Protein AF-0000000083877994 (afdb_homodimer)

Radius of gyration: 28.66 Å; Cα contacts (8 Å, |Δi|>4): 1505; chains: 2; bounding box: 76×91×56 Å

Nearest PDB structures (foldseek):
  4gdy-assembly1_A  TM=9.769E-01  e=1.466E-48  Homo sapiens
  6t8q-assembly1_A  TM=9.510E-01  e=2.507E-48  Homo sapiens
  6d0a-assembly1_A  TM=9.538E-01  e=9.309E-48  Homo sapiens
  2xh1-assembly1_B  TM=9.494E-01  e=3.256E-47  Homo sapiens
  4gdy-assembly1_B  TM=9.515E-01  e=3.456E-47  Homo sapiens

Secondary structure (DSSP, 8-state):
--GGGG--HHHHH----HHHHHHHHHHHS-TT----TT-PPPGGGSSEEEEEEEETTS-EEEE-HHHHHHHTS---TT--HHHHHHHHHHHHHHH--GGGGS-GGGT-EEEEEESSHHHHHHHHHHHH--TT-EEEEEES--HHHHHHHGGGT-EEEEEEEETTEE-HHHHHHHHTTS-GGGTTSTT-----EEEE--SS-TTT-----HHHHHHHHHHHHHTT-EEEEE-TTGGG--SSSPPPPTGGG-SSS-EEEEEESTTTT-SSS--EEEEEEHHHHHHHHHHHHHHTSSS-HHHHHHHHHHHHHHHHHHHHHHH-------S-------HHHHHHHHHHHHHSSS----SS--------S-SS--SGGGSSSS-EEEEEE-TTS-EEEEEE---GGGGG---/--GGGG--HHHHH----HHHHHHHHHHHS-TT----TT-PPPGGGSSEEEEEEEETTS-EEEE-HHHHHHHTS---TT--HHHHHHHHHHHHHHH--GGGGS-GGGT-EEEEEESSHHHHHHHHHHHH--TT-EEEEEES--HHHHHHHGGGT-EEEEEEEETTEE-HHHHHHHHTTS-GGGTTSTT-----EEEE--SS-TTT-----HHHHHHHHHHHHHTT-EEEEE-TTGGG--SSSPPPPTGGG-SSS-EEEEEESTTTT-SSS--EEEEEEHHHHHHHHHHHHHHTSSS-HHHHHHHHHHHHHHHHHHHHHHH-------S-------HHHHHHHHHHHHHSSS----SS--------S--S--SGGGSSSS-EEEEEE-TTS-EEEEEE---SGGGG---

Structure (mmCIF, N/CA/C/O backbone):
data_AF-0000000083877994-model_v1
#
loop_
_entity.id
_entity.type
_entity.pdbx_description
1 polymer 'Aminotransferase class I/classII large domain-containing protein'
#
loop_
_atom_site.group_PDB
_atom_site.id
_atom_site.type_symbol
_atom_site.label_atom_id
_atom_site.label_alt_id
_atom_site.label_comp_id
_atom_site.label_asym_id
_atom_site.label_entity_id
_atom_site.label_seq_id
_atom_site.pdbx_PDB_ins_code
_atom_site.Cartn_x
_atom_site.Cartn_y
_atom_site.Cartn_z
_atom_site.occupancy
_atom_site.B_iso_or_equiv
_atom_site.auth_seq_id
_atom_site.auth_comp_id
_atom_site.auth_asym_id
_atom_site.auth_atom_id
_atom_site.pdbx_PDB_model_num
ATOM 1 N N . MET A 1 1 ? -13.938 -14.258 -21.312 1 94.31 1 MET A N 1
ATOM 2 C CA . MET A 1 1 ? -14.492 -14.109 -19.969 1 94.31 1 MET A CA 1
ATOM 3 C C . MET A 1 1 ? -15.07 -12.711 -19.766 1 94.31 1 MET A C 1
ATOM 5 O O . MET A 1 1 ? -14.57 -11.742 -20.344 1 94.31 1 MET A O 1
ATOM 9 N N . ASN A 1 2 ? -16.172 -12.625 -19.047 1 95.5 2 ASN A N 1
ATOM 10 C CA . ASN A 1 2 ? -16.734 -11.336 -18.641 1 95.5 2 ASN A CA 1
ATOM 11 C C . ASN A 1 2 ? -16.156 -10.875 -17.297 1 95.5 2 ASN A C 1
ATOM 13 O O . ASN A 1 2 ? -16.719 -11.18 -16.25 1 95.5 2 ASN A O 1
ATOM 17 N N . TYR A 1 3 ? -15.141 -10.102 -17.391 1 97.38 3 TYR A N 1
ATOM 18 C CA . TYR A 1 3 ? -14.398 -9.734 -16.203 1 97.38 3 TYR A CA 1
ATOM 19 C C . TYR A 1 3 ? -15.211 -8.781 -15.328 1 97.38 3 TYR A C 1
ATOM 21 O O . TYR A 1 3 ? -14.992 -8.703 -14.117 1 97.38 3 TYR A O 1
ATOM 29 N N . ALA A 1 4 ? -16.109 -8.008 -15.867 1 94.69 4 ALA A N 1
ATOM 30 C CA . ALA A 1 4 ? -16.906 -7.016 -15.141 1 94.69 4 ALA A CA 1
ATOM 31 C C . ALA A 1 4 ? -17.719 -7.672 -14.039 1 94.69 4 ALA A C 1
ATOM 33 O O . ALA A 1 4 ? -17.984 -7.059 -13 1 94.69 4 ALA A O 1
ATOM 34 N N . ARG A 1 5 ? -18.062 -8.891 -14.203 1 95 5 ARG A N 1
ATOM 35 C CA . ARG A 1 5 ? -18.922 -9.57 -13.242 1 95 5 ARG A CA 1
ATOM 36 C C . ARG A 1 5 ? -18.203 -9.812 -11.922 1 95 5 ARG A C 1
ATOM 38 O O . ARG A 1 5 ? -18.828 -10.109 -10.906 1 95 5 ARG A O 1
ATOM 45 N N . PHE A 1 6 ? -16.875 -9.773 -12.016 1 97.19 6 PHE A N 1
ATOM 46 C CA . PHE A 1 6 ? -16.094 -10.109 -10.836 1 97.19 6 PHE A CA 1
ATOM 47 C C . PHE A 1 6 ? -15.82 -8.859 -10 1 97.19 6 PHE A C 1
ATOM 49 O O . PHE A 1 6 ? -15.391 -8.961 -8.852 1 97.19 6 PHE A O 1
ATOM 56 N N . MET A 1 7 ? -16.109 -7.668 -10.461 1 97.38 7 MET A N 1
ATOM 57 C CA . MET A 1 7 ? -15.68 -6.418 -9.836 1 97.38 7 MET A CA 1
ATOM 58 C C . MET A 1 7 ? -16.625 -6.02 -8.711 1 97.38 7 MET A C 1
ATOM 60 O O . MET A 1 7 ? -17.844 -6.121 -8.852 1 97.38 7 MET A O 1
ATOM 64 N N . THR A 1 8 ? -16.047 -5.641 -7.559 1 97.5 8 THR A N 1
ATOM 65 C CA . THR A 1 8 ? -16.844 -4.969 -6.539 1 97.5 8 THR A CA 1
ATOM 66 C C . THR A 1 8 ? -17.281 -3.584 -7.012 1 97.5 8 THR A C 1
ATOM 68 O O . THR A 1 8 ? -16.719 -3.045 -7.965 1 97.5 8 THR A O 1
ATOM 71 N N . ALA A 1 9 ? -18.25 -3.027 -6.316 1 95.75 9 ALA A N 1
ATOM 72 C CA . ALA A 1 9 ? -18.719 -1.685 -6.645 1 95.75 9 ALA A CA 1
ATOM 73 C C . ALA A 1 9 ? -17.594 -0.658 -6.48 1 95.75 9 ALA A C 1
ATOM 75 O O . ALA A 1 9 ? -17.469 0.255 -7.297 1 95.75 9 ALA A O 1
ATOM 76 N N . VAL A 1 10 ? -16.828 -0.803 -5.438 1 96.56 10 VAL A N 1
ATOM 77 C CA . VAL A 1 10 ? -15.711 0.107 -5.172 1 96.56 10 VAL A CA 1
ATOM 78 C C . VAL A 1 10 ? -14.711 0.057 -6.328 1 96.56 10 VAL A C 1
ATOM 80 O O . VAL A 1 10 ? -14.312 1.097 -6.852 1 96.56 10 VAL A O 1
ATOM 83 N N . SER A 1 11 ? -14.328 -1.118 -6.711 1 97.81 11 SER A N 1
ATOM 84 C CA . SER A 1 11 ? -13.359 -1.281 -7.785 1 97.81 11 SER A CA 1
ATOM 85 C C . SER A 1 11 ? -13.898 -0.737 -9.109 1 97.81 11 SER A C 1
ATOM 87 O O . SER A 1 11 ? -13.18 -0.054 -9.844 1 97.81 11 SER A O 1
ATOM 89 N N . ALA A 1 12 ? -15.148 -1.023 -9.391 1 96.94 12 ALA A N 1
ATOM 90 C CA . ALA A 1 12 ? -15.766 -0.568 -10.633 1 96.94 12 ALA A CA 1
ATOM 91 C C . ALA A 1 12 ? -15.836 0.956 -10.68 1 96.94 12 ALA A C 1
ATOM 93 O O . ALA A 1 12 ? -15.82 1.548 -11.766 1 96.94 12 ALA A O 1
ATOM 94 N N . ALA A 1 13 ? -15.828 1.59 -9.555 1 96.38 13 ALA A N 1
ATOM 95 C CA . ALA A 1 13 ? -15.992 3.039 -9.477 1 96.38 13 ALA A CA 1
ATOM 96 C C . ALA A 1 13 ? -14.641 3.748 -9.539 1 96.38 13 ALA A C 1
ATOM 98 O O . ALA A 1 13 ? -14.586 4.973 -9.672 1 96.38 13 ALA A O 1
ATOM 99 N N . ARG A 1 14 ? -13.547 3.01 -9.453 1 96.06 14 ARG A N 1
ATOM 100 C CA . ARG A 1 14 ? -12.234 3.646 -9.461 1 96.06 14 ARG A CA 1
ATOM 101 C C . ARG A 1 14 ? -11.891 4.176 -10.844 1 96.06 14 ARG A C 1
ATOM 103 O O . ARG A 1 14 ? -12.148 3.508 -11.852 1 96.06 14 ARG A O 1
ATOM 110 N N . LYS A 1 15 ? -11.414 5.402 -10.828 1 91.38 15 LYS A N 1
ATOM 111 C CA . LYS A 1 15 ? -10.953 6.074 -12.039 1 91.38 15 LYS A CA 1
ATOM 112 C C . LYS A 1 15 ? -9.523 6.586 -11.875 1 91.38 15 LYS A C 1
ATOM 114 O O . LYS A 1 15 ? -9.07 6.836 -10.75 1 91.38 15 LYS A O 1
ATOM 119 N N . PRO A 1 16 ? -8.875 6.676 -12.969 1 87.88 16 PRO A N 1
ATOM 120 C CA . PRO A 1 16 ? -7.523 7.234 -12.859 1 87.88 16 PRO A CA 1
ATOM 121 C C . PRO A 1 16 ? -7.52 8.664 -12.32 1 87.88 16 PRO A C 1
ATOM 123 O O . PRO A 1 16 ? -8.406 9.453 -12.656 1 87.88 16 PRO A O 1
ATOM 126 N N . SER A 1 17 ? -6.57 8.852 -11.414 1 84.75 17 SER A N 1
ATOM 127 C CA . SER A 1 17 ? -6.34 10.227 -10.984 1 84.75 17 SER A CA 1
ATOM 128 C C . SER A 1 17 ? -5.742 11.062 -12.102 1 84.75 17 SER A C 1
ATOM 130 O O . SER A 1 17 ? -4.898 10.586 -12.867 1 84.75 17 SER A O 1
ATOM 132 N N . ALA A 1 18 ? -6.191 12.273 -12.234 1 72.69 18 ALA A N 1
ATOM 133 C CA . ALA A 1 18 ? -5.711 13.156 -13.289 1 72.69 18 ALA A CA 1
ATOM 134 C C . ALA A 1 18 ? -4.195 13.336 -13.211 1 72.69 18 ALA A C 1
ATOM 136 O O . ALA A 1 18 ? -3.506 13.312 -14.234 1 72.69 18 ALA A O 1
ATOM 137 N N . ILE A 1 19 ? -3.729 13.484 -12.023 1 74.62 19 ILE A N 1
ATOM 138 C CA . ILE A 1 19 ? -2.301 13.711 -11.828 1 74.62 19 ILE A CA 1
ATOM 139 C C . ILE A 1 19 ? -1.521 12.461 -12.227 1 74.62 19 ILE A C 1
ATOM 141 O O . ILE A 1 19 ? -0.426 12.555 -12.781 1 74.62 19 ILE A O 1
ATOM 145 N N . ARG A 1 20 ? -2.109 11.305 -12.023 1 80.69 20 ARG A N 1
ATOM 146 C CA . ARG A 1 20 ? -1.416 10.055 -12.328 1 80.69 20 ARG A CA 1
ATOM 147 C C . ARG A 1 20 ? -1.388 9.805 -13.836 1 80.69 20 ARG A C 1
ATOM 149 O O . ARG A 1 20 ? -0.424 9.242 -14.359 1 80.69 20 ARG A O 1
ATOM 156 N N . ILE A 1 21 ? -2.41 10.273 -14.469 1 72.06 21 ILE A N 1
ATOM 157 C CA . ILE A 1 21 ? -2.424 10.188 -15.922 1 72.06 21 ILE A CA 1
ATOM 158 C C . ILE A 1 21 ? -1.289 11.031 -16.5 1 72.06 21 ILE A C 1
ATOM 160 O O . ILE A 1 21 ? -0.572 10.586 -17.406 1 72.06 21 ILE A O 1
ATOM 164 N N . LEU A 1 22 ? -1.07 12.125 -15.875 1 69.31 22 LEU A N 1
ATOM 165 C CA . LEU A 1 22 ? -0.017 13.023 -16.328 1 69.31 22 LEU A CA 1
ATOM 166 C C . LEU A 1 22 ? 1.361 12.438 -16.047 1 69.31 22 LEU A C 1
ATOM 168 O O . LEU A 1 22 ? 2.266 12.539 -16.875 1 69.31 22 LEU A O 1
ATOM 172 N N . THR A 1 23 ? 1.485 11.828 -14.93 1 73.12 23 THR A N 1
ATOM 173 C CA . THR A 1 23 ? 2.748 11.203 -14.555 1 73.12 23 THR A CA 1
ATOM 174 C C . THR A 1 23 ? 3.111 10.094 -15.539 1 73.12 23 THR A C 1
ATOM 176 O O . THR A 1 23 ? 4.266 9.992 -15.969 1 73.12 23 THR A O 1
ATOM 179 N N . GLU A 1 24 ? 2.174 9.305 -15.883 1 72.94 24 GLU A N 1
ATOM 180 C CA . GLU A 1 24 ? 2.41 8.211 -16.812 1 72.94 24 GLU A CA 1
ATOM 181 C C . GLU A 1 24 ? 2.814 8.727 -18.188 1 72.94 24 GLU A C 1
ATOM 183 O O . GLU A 1 24 ? 3.707 8.172 -18.828 1 72.94 24 GLU A O 1
ATOM 188 N N . LEU A 1 25 ? 2.148 9.797 -18.609 1 67.25 25 LEU A N 1
ATOM 189 C CA . LEU A 1 25 ? 2.459 10.398 -19.906 1 67.25 25 LEU A CA 1
ATOM 190 C C . LEU A 1 25 ? 3.871 10.977 -19.906 1 67.25 25 LEU A C 1
ATOM 192 O O . LEU A 1 25 ? 4.59 10.859 -20.906 1 67.25 25 LEU A O 1
ATOM 196 N N . GLN A 1 26 ? 4.285 11.5 -18.781 1 67.19 26 GLN A N 1
ATOM 197 C CA . GLN A 1 26 ? 5.617 12.07 -18.641 1 67.19 26 GLN A CA 1
ATOM 198 C C . GLN A 1 26 ? 6.695 10.992 -18.734 1 67.19 26 GLN A C 1
ATOM 200 O O . GLN A 1 26 ? 7.758 11.219 -19.312 1 67.19 26 GLN A O 1
ATOM 205 N N . GLN A 1 27 ? 6.398 9.898 -18.172 1 67.69 27 GLN A N 1
ATOM 206 C CA . GLN A 1 27 ? 7.363 8.805 -18.156 1 67.69 27 GLN A CA 1
ATOM 207 C C . GLN A 1 27 ? 7.578 8.242 -19.547 1 67.69 27 GLN A C 1
ATOM 209 O O . GLN A 1 27 ? 8.641 7.695 -19.859 1 67.69 27 GLN A O 1
ATOM 214 N N . ARG A 1 28 ? 6.547 8.445 -20.344 1 64.12 28 ARG A N 1
ATOM 215 C CA . ARG A 1 28 ? 6.633 7.902 -21.703 1 64.12 28 ARG A CA 1
ATOM 216 C C . ARG A 1 28 ? 7.172 8.945 -22.672 1 64.12 28 ARG A C 1
ATOM 218 O O . ARG A 1 28 ? 7.48 8.633 -23.828 1 64.12 28 ARG A O 1
ATOM 225 N N . SER A 1 29 ? 7.211 10.094 -22.125 1 57.41 29 SER A N 1
ATOM 226 C CA . SER A 1 29 ? 7.598 11.203 -22.984 1 57.41 29 SER A CA 1
ATOM 227 C C . SER A 1 29 ? 9.102 11.453 -22.938 1 57.41 29 SER A C 1
ATOM 229 O O . SER A 1 29 ? 9.766 11.062 -21.969 1 57.41 29 SER A O 1
ATOM 231 N N . PRO A 1 30 ? 9.594 11.969 -24.016 1 54.62 30 PRO A N 1
ATOM 232 C CA . PRO A 1 30 ? 11.031 12.273 -24.016 1 54.62 30 PRO A CA 1
ATOM 233 C C . PRO A 1 30 ? 11.438 13.172 -22.844 1 54.62 30 PRO A C 1
ATOM 235 O O . PRO A 1 30 ? 10.617 13.945 -22.344 1 54.62 30 PRO A O 1
ATOM 238 N N . PRO A 1 31 ? 12.547 12.844 -22.188 1 52.91 31 PRO A N 1
ATOM 239 C CA . PRO A 1 31 ? 13.055 13.562 -21.016 1 52.91 31 PRO A CA 1
ATOM 240 C C . PRO A 1 31 ? 12.922 15.078 -21.156 1 52.91 31 PRO A C 1
ATOM 242 O O . PRO A 1 31 ? 13 15.797 -20.156 1 52.91 31 PRO A O 1
ATOM 245 N N . SER A 1 32 ? 12.695 15.461 -22.312 1 44.28 32 SER A N 1
ATOM 246 C CA . SER A 1 32 ? 12.664 16.906 -22.516 1 44.28 32 SER A CA 1
ATOM 247 C C . SER A 1 32 ? 11.367 17.5 -21.984 1 44.28 32 SER A C 1
ATOM 249 O O . SER A 1 32 ? 11.273 18.719 -21.797 1 44.28 32 SER A O 1
ATOM 251 N N . LEU A 1 33 ? 10.477 16.656 -21.688 1 46.28 33 LEU A N 1
ATOM 252 C CA . LEU A 1 33 ? 9.18 17.141 -21.219 1 46.28 33 LEU A CA 1
ATOM 253 C C . LEU A 1 33 ? 9.203 17.359 -19.719 1 46.28 33 LEU A C 1
ATOM 255 O O . LEU A 1 33 ? 9.492 16.438 -18.953 1 46.28 33 LEU A O 1
ATOM 259 N N . ILE A 1 34 ? 9.445 18.656 -19.219 1 41.31 34 ILE A N 1
ATOM 260 C CA . ILE A 1 34 ? 9.336 18.953 -17.797 1 41.31 34 ILE A CA 1
ATOM 261 C C . ILE A 1 34 ? 7.867 18.953 -17.375 1 41.31 34 ILE A C 1
ATOM 263 O O . ILE A 1 34 ? 7.047 19.672 -17.953 1 41.31 34 ILE A O 1
ATOM 267 N N . SER A 1 35 ? 7.387 17.844 -16.953 1 43.81 35 SER A N 1
ATOM 268 C CA . SER A 1 35 ? 5.988 17.797 -16.531 1 43.81 35 SER A CA 1
ATOM 269 C C . SER A 1 35 ? 5.77 18.562 -15.234 1 43.81 35 SER A C 1
ATOM 271 O O . SER A 1 35 ? 6.48 18.344 -14.25 1 43.81 35 SER A O 1
ATOM 273 N N . LEU A 1 36 ? 5.293 19.859 -15.273 1 41.28 36 LEU A N 1
ATOM 274 C CA . LEU A 1 36 ? 4.848 20.594 -14.086 1 41.28 36 LEU A CA 1
ATOM 275 C C . LEU A 1 36 ? 3.58 19.969 -13.508 1 41.28 36 LEU A C 1
ATOM 277 O O . LEU A 1 36 ? 3.115 20.375 -12.438 1 41.28 36 LEU A O 1
ATOM 281 N N . ALA A 1 37 ? 3.01 19.141 -14.352 1 44.16 37 ALA A N 1
ATOM 282 C CA . ALA A 1 37 ? 1.642 18.734 -1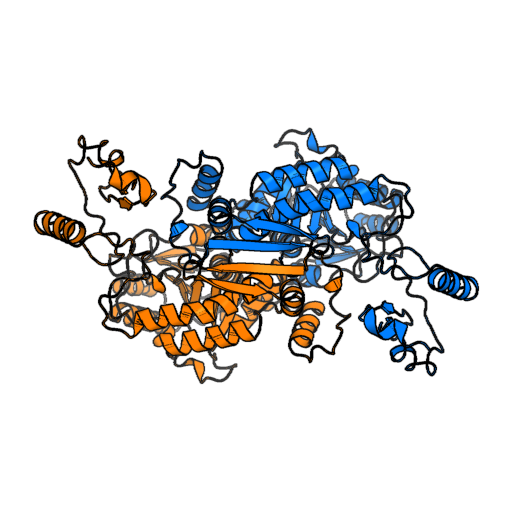4.039 1 44.16 37 ALA A CA 1
ATOM 283 C C . ALA A 1 37 ? 1.579 18.016 -12.688 1 44.16 37 ALA A C 1
ATOM 285 O O . ALA A 1 37 ? 0.617 18.188 -11.938 1 44.16 37 ALA A O 1
ATOM 286 N N . GLY A 1 38 ? 2.424 17.203 -12.367 1 52 38 GLY A N 1
ATOM 287 C CA . GLY A 1 38 ? 2.055 16.234 -11.352 1 52 38 GLY A CA 1
ATOM 288 C C . GLY A 1 38 ? 2.572 16.578 -9.969 1 52 38 GLY A C 1
ATOM 289 O O . GLY A 1 38 ? 2.51 15.766 -9.047 1 52 38 GLY A O 1
ATOM 290 N N . GLY A 1 39 ? 2.818 17.953 -9.656 1 59.5 39 GLY A N 1
ATOM 291 C CA . GLY A 1 39 ? 3.359 18.203 -8.328 1 59.5 39 GLY A CA 1
ATOM 292 C C . GLY A 1 39 ? 4.668 17.484 -8.07 1 59.5 39 GLY A C 1
ATOM 293 O O . GLY A 1 39 ? 5.062 17.297 -6.918 1 59.5 39 GLY A O 1
ATOM 294 N N . ALA A 1 40 ? 5.184 17.078 -9.156 1 67.5 40 ALA A N 1
ATOM 295 C CA . ALA A 1 40 ? 6.445 16.359 -8.977 1 67.5 40 ALA A CA 1
ATOM 296 C C . ALA A 1 40 ? 7.582 17.312 -8.641 1 67.5 40 ALA A C 1
ATOM 298 O O . ALA A 1 40 ? 7.809 18.297 -9.359 1 67.5 40 ALA A O 1
ATOM 299 N N . PRO A 1 41 ? 8.242 17.062 -7.551 1 69.5 41 PRO A N 1
ATOM 300 C CA . PRO A 1 41 ? 9.375 17.938 -7.215 1 69.5 41 PRO A CA 1
ATOM 301 C C . PRO A 1 41 ? 10.523 17.812 -8.219 1 69.5 41 PRO A C 1
ATOM 303 O O . PRO A 1 41 ? 10.625 16.812 -8.93 1 69.5 41 PRO A O 1
ATOM 306 N N . ASN A 1 42 ? 11.195 18.875 -8.289 1 65.25 42 ASN A N 1
ATOM 307 C CA . ASN A 1 42 ? 12.43 18.844 -9.078 1 65.25 42 ASN A CA 1
ATOM 308 C C . ASN A 1 42 ? 13.453 17.891 -8.469 1 65.25 42 ASN A C 1
ATOM 310 O O . ASN A 1 42 ? 13.914 18.109 -7.344 1 65.25 42 ASN A O 1
ATOM 314 N N . PRO A 1 43 ? 13.859 16.938 -9.203 1 71.19 43 PRO A N 1
ATOM 315 C CA . PRO A 1 43 ? 14.773 15.945 -8.625 1 71.19 43 PRO A CA 1
ATOM 316 C C . PRO A 1 43 ? 16.109 16.547 -8.211 1 71.19 43 PRO A C 1
ATOM 318 O O . PRO A 1 43 ? 16.844 15.961 -7.406 1 71.19 43 PRO A O 1
ATOM 321 N N . ASP A 1 44 ? 16.438 17.656 -8.789 1 65.94 44 ASP A N 1
ATOM 322 C CA . ASP A 1 44 ? 17.703 18.297 -8.445 1 65.94 44 ASP A CA 1
ATOM 323 C C . ASP A 1 44 ? 17.688 18.797 -7.004 1 65.94 44 ASP A C 1
ATOM 325 O O . ASP A 1 44 ? 18.734 19.078 -6.426 1 65.94 44 ASP A O 1
ATOM 329 N N . THR A 1 45 ? 16.484 18.922 -6.5 1 66 45 THR A N 1
ATOM 330 C CA . THR A 1 45 ? 16.359 19.422 -5.137 1 66 45 THR A CA 1
ATOM 331 C C . THR A 1 45 ? 16.531 18.281 -4.125 1 66 45 THR A C 1
ATOM 333 O O . THR A 1 45 ? 16.688 18.531 -2.928 1 66 45 THR A O 1
ATOM 336 N N . PHE A 1 46 ? 16.578 17.125 -4.645 1 74.81 46 PHE A N 1
ATOM 337 C CA . PHE A 1 46 ? 16.781 16 -3.736 1 74.81 46 PHE A CA 1
ATOM 338 C C . PHE A 1 46 ? 18.234 15.945 -3.254 1 74.81 46 PHE A C 1
ATOM 340 O O . PHE A 1 46 ? 19.156 16.234 -4.012 1 74.81 46 PHE A O 1
ATOM 347 N N . PRO A 1 47 ? 18.5 15.508 -2.1 1 71.06 47 PRO A N 1
ATOM 348 C CA . PRO A 1 47 ? 19.844 15.602 -1.502 1 71.06 47 PRO A CA 1
ATOM 349 C C . PRO A 1 47 ? 20.766 14.484 -1.958 1 71.06 47 PRO A C 1
ATOM 351 O O . PRO A 1 47 ? 21.953 14.5 -1.645 1 71.06 47 PRO A O 1
ATOM 354 N N . PHE A 1 48 ? 20.328 13.602 -2.768 1 79.94 48 PHE A N 1
ATOM 355 C CA . PHE A 1 48 ? 21.125 12.43 -3.123 1 79.94 48 PHE A CA 1
ATOM 356 C C . PHE A 1 48 ? 21.797 12.625 -4.477 1 79.94 48 PHE A C 1
ATOM 358 O O . PHE A 1 48 ? 21.172 13.141 -5.414 1 79.94 48 PHE A O 1
ATOM 365 N N . GLU A 1 49 ? 23.047 12.203 -4.484 1 80.44 49 GLU A N 1
ATOM 366 C CA . GLU A 1 49 ? 23.828 12.398 -5.699 1 80.44 49 GLU A CA 1
ATOM 367 C C . GLU A 1 49 ? 24 11.086 -6.461 1 80.44 49 GLU A C 1
ATOM 369 O O . GLU A 1 49 ? 23.766 11.031 -7.672 1 80.44 49 GLU A O 1
ATOM 374 N N . SER A 1 50 ? 24.469 10.156 -5.789 1 84.12 50 SER A N 1
ATOM 375 C CA . SER A 1 50 ? 24.734 8.859 -6.402 1 84.12 50 SER A CA 1
ATOM 376 C C . SER A 1 50 ? 24.641 7.734 -5.379 1 84.12 50 SER A C 1
ATOM 378 O O . SER A 1 50 ? 24.562 7.988 -4.176 1 84.12 50 SER A O 1
ATOM 380 N N . ALA A 1 51 ? 24.562 6.562 -5.957 1 87.31 51 ALA A N 1
ATOM 381 C CA . ALA A 1 51 ? 24.562 5.387 -5.094 1 87.31 51 ALA A CA 1
ATOM 382 C C . ALA A 1 51 ? 25.297 4.223 -5.746 1 87.31 51 ALA A C 1
ATOM 384 O O . ALA A 1 51 ? 25.406 4.156 -6.973 1 87.31 51 ALA A O 1
ATOM 385 N N . SER A 1 52 ? 25.859 3.469 -4.91 1 86.06 52 SER A N 1
ATOM 386 C CA . SER A 1 52 ? 26.484 2.229 -5.352 1 86.06 52 SER A CA 1
ATOM 387 C C . SER A 1 52 ? 26.047 1.05 -4.488 1 86.06 52 SER A C 1
ATOM 389 O O . SER A 1 52 ? 25.938 1.176 -3.266 1 86.06 52 SER A O 1
ATOM 391 N N . ILE A 1 53 ? 25.719 0.002 -5.152 1 85.81 53 ILE A N 1
ATOM 392 C CA . ILE A 1 53 ? 25.344 -1.229 -4.469 1 85.81 53 ILE A CA 1
ATOM 393 C C . ILE A 1 53 ? 26.281 -2.359 -4.883 1 85.81 53 ILE A C 1
ATOM 395 O O . ILE A 1 53 ? 26.391 -2.684 -6.07 1 85.81 53 ILE A O 1
ATOM 399 N N . LYS A 1 54 ? 26.922 -2.908 -3.91 1 84.31 54 LYS A N 1
ATOM 400 C CA . LYS A 1 54 ? 27.812 -4.027 -4.16 1 84.31 54 LYS A CA 1
ATOM 401 C C . LYS A 1 54 ? 27.094 -5.363 -4.02 1 84.31 54 LYS A C 1
ATOM 403 O O . LYS A 1 54 ? 26.406 -5.602 -3.02 1 84.31 54 LYS A O 1
ATOM 408 N N . ILE A 1 55 ? 27.234 -6.105 -5.051 1 78 55 ILE A N 1
ATOM 409 C CA . ILE A 1 55 ? 26.656 -7.445 -5.047 1 78 55 ILE A CA 1
ATOM 410 C C . ILE A 1 55 ? 27.703 -8.461 -4.602 1 78 55 ILE A C 1
ATOM 412 O O . ILE A 1 55 ? 28.906 -8.266 -4.816 1 78 55 ILE A O 1
ATOM 416 N N . LYS A 1 56 ? 27.281 -9.492 -3.984 1 72.44 56 LYS A N 1
ATOM 417 C CA . LYS A 1 56 ? 28.188 -10.484 -3.395 1 72.44 56 LYS A CA 1
ATOM 418 C C . LYS A 1 56 ? 29.047 -11.148 -4.465 1 72.44 56 LYS A C 1
ATOM 420 O O . LYS A 1 56 ? 30.156 -11.586 -4.184 1 72.44 56 LYS A O 1
ATOM 425 N N . ASP A 1 57 ? 28.594 -11.133 -5.68 1 64.62 57 ASP A N 1
ATOM 426 C CA . ASP A 1 57 ? 29.375 -11.766 -6.746 1 64.62 57 ASP A CA 1
ATOM 427 C C . ASP A 1 57 ? 30.453 -10.812 -7.27 1 64.62 57 ASP A C 1
ATOM 429 O O . ASP A 1 57 ? 31.188 -11.156 -8.195 1 64.62 57 ASP A O 1
ATOM 433 N N . GLY A 1 58 ? 30.547 -9.688 -6.68 1 67.81 58 GLY A N 1
ATOM 434 C CA . GLY A 1 58 ? 31.641 -8.773 -6.98 1 67.81 58 GLY A CA 1
ATOM 435 C C . GLY A 1 58 ? 31.219 -7.609 -7.859 1 67.81 58 GLY A C 1
ATOM 436 O O . GLY A 1 58 ? 31.969 -6.648 -8.016 1 67.81 58 GLY A O 1
ATOM 437 N N . GLU A 1 59 ? 30.156 -7.723 -8.336 1 69.69 59 GLU A N 1
ATOM 438 C CA . GLU A 1 59 ? 29.688 -6.637 -9.195 1 69.69 59 GLU A CA 1
ATOM 439 C C . GLU A 1 59 ? 29.172 -5.469 -8.367 1 69.69 59 GLU A C 1
ATOM 441 O O . GLU A 1 59 ? 28.672 -5.664 -7.254 1 69.69 59 GLU A O 1
ATOM 446 N N . THR A 1 60 ? 29.453 -4.285 -8.977 1 80.31 60 THR A N 1
ATOM 447 C CA . THR A 1 60 ? 28.906 -3.084 -8.344 1 80.31 60 THR A CA 1
ATOM 448 C C . THR A 1 60 ? 27.938 -2.369 -9.281 1 80.31 60 THR A C 1
ATOM 450 O O . THR A 1 60 ? 28.281 -2.059 -10.422 1 80.31 60 THR A O 1
ATOM 453 N N . VAL A 1 61 ? 26.734 -2.27 -8.781 1 78.75 61 VAL A N 1
ATOM 454 C CA . VAL A 1 61 ? 25.75 -1.484 -9.5 1 78.75 61 VAL A CA 1
ATOM 455 C C . VAL A 1 61 ? 25.828 -0.021 -9.078 1 78.75 61 VAL A C 1
ATOM 457 O O . VAL A 1 61 ? 25.703 0.293 -7.891 1 78.75 61 VAL A O 1
ATOM 460 N N . THR A 1 62 ? 26.016 0.759 -10.07 1 81.88 62 THR A N 1
ATOM 461 C CA . THR A 1 62 ? 26.188 2.176 -9.758 1 81.88 62 THR A CA 1
ATOM 462 C C . THR A 1 62 ? 25.047 2.992 -10.359 1 81.88 62 THR A C 1
ATOM 464 O O . THR A 1 62 ? 24.641 2.768 -11.508 1 81.88 62 THR A O 1
ATOM 467 N N . PHE A 1 63 ? 24.438 3.779 -9.461 1 86.25 63 PHE A N 1
ATOM 468 C CA . PHE A 1 63 ? 23.531 4.828 -9.891 1 86.25 63 PHE A CA 1
ATOM 469 C C . PHE A 1 63 ? 24.266 6.148 -10.094 1 86.25 63 PHE A C 1
ATOM 471 O O . PHE A 1 63 ? 24.641 6.805 -9.117 1 86.25 63 PHE A O 1
ATOM 478 N N . ASP A 1 64 ? 24.438 6.469 -11.367 1 82.25 64 ASP A N 1
ATOM 479 C CA . ASP A 1 64 ? 25.016 7.789 -11.602 1 82.25 64 ASP A CA 1
ATOM 480 C C . ASP A 1 64 ? 23.984 8.891 -11.359 1 82.25 64 ASP A C 1
ATOM 482 O O . ASP A 1 64 ? 22.844 8.602 -10.953 1 82.25 64 ASP A O 1
ATOM 486 N N . ALA A 1 65 ? 24.344 10.055 -11.617 1 80.06 65 ALA A N 1
ATOM 487 C CA . ALA A 1 65 ? 23.5 11.195 -11.266 1 80.06 65 ALA A CA 1
ATOM 488 C C . ALA A 1 65 ? 22.188 11.156 -12.031 1 80.06 65 ALA A C 1
ATOM 490 O O . ALA A 1 65 ? 21.109 11.414 -11.469 1 80.06 65 ALA A O 1
ATOM 491 N N . ALA A 1 66 ? 22.234 10.82 -13.242 1 81.31 66 ALA A N 1
ATOM 492 C CA . ALA A 1 66 ? 21.031 10.781 -14.07 1 81.31 66 ALA A CA 1
ATOM 493 C C . ALA A 1 66 ? 20.094 9.672 -13.617 1 81.31 66 ALA A C 1
ATOM 495 O O . ALA A 1 66 ? 18.875 9.891 -13.5 1 81.31 66 ALA A O 1
ATOM 496 N N . LEU A 1 67 ? 20.641 8.594 -13.344 1 84.19 67 LEU A N 1
ATOM 497 C CA . LEU A 1 67 ? 19.844 7.461 -12.891 1 84.19 67 LEU A CA 1
ATOM 498 C C . LEU A 1 67 ? 19.281 7.715 -11.5 1 84.19 67 LEU A C 1
ATOM 500 O O . LEU A 1 67 ? 18.156 7.301 -11.195 1 84.19 67 LEU A O 1
ATOM 504 N N . MET A 1 68 ? 20.047 8.328 -10.75 1 85.94 68 MET A N 1
ATOM 505 C CA . MET A 1 68 ? 19.594 8.656 -9.406 1 85.94 68 MET A CA 1
ATOM 506 C C . MET A 1 68 ? 18.406 9.602 -9.453 1 85.94 68 MET A C 1
ATOM 508 O O . MET A 1 68 ? 17.422 9.414 -8.719 1 85.94 68 MET A O 1
ATOM 512 N N . LYS A 1 69 ? 18.469 10.586 -10.281 1 82 69 LYS A N 1
ATOM 513 C CA . LYS A 1 69 ? 17.359 11.531 -10.438 1 82 69 LYS A CA 1
ATOM 514 C C . LYS A 1 69 ? 16.078 10.812 -10.844 1 82 69 LYS A C 1
ATOM 516 O O . LYS A 1 69 ? 15.008 11.094 -10.312 1 82 69 LYS A O 1
ATOM 521 N N . ARG A 1 70 ? 16.25 9.906 -11.648 1 84.75 70 ARG A N 1
ATOM 522 C CA . ARG A 1 70 ? 15.102 9.125 -12.094 1 84.75 70 ARG A CA 1
ATOM 523 C C . ARG A 1 70 ? 14.578 8.234 -10.969 1 84.75 70 ARG A C 1
ATOM 525 O O . ARG A 1 70 ? 13.367 8.148 -10.758 1 84.75 70 ARG A O 1
ATOM 532 N N . ALA A 1 71 ? 15.484 7.625 -10.289 1 88.88 71 ALA A N 1
ATOM 533 C CA . ALA A 1 71 ? 15.133 6.688 -9.227 1 88.88 71 ALA A CA 1
ATOM 534 C C . ALA A 1 71 ? 14.445 7.406 -8.062 1 88.88 71 ALA A C 1
ATOM 536 O O . ALA A 1 71 ? 13.656 6.801 -7.332 1 88.88 71 ALA A O 1
ATOM 537 N N . LEU A 1 72 ? 14.711 8.672 -7.957 1 88.19 72 LEU A N 1
ATOM 538 C CA . LEU A 1 72 ? 14.211 9.43 -6.812 1 88.19 72 LEU A CA 1
ATOM 539 C C . LEU A 1 72 ? 12.93 10.172 -7.168 1 88.19 72 LEU A C 1
ATOM 541 O O . LEU A 1 72 ? 12.359 10.867 -6.324 1 88.19 72 LEU A O 1
ATOM 545 N N . GLN A 1 73 ? 12.422 9.969 -8.344 1 87.75 73 GLN A N 1
ATOM 546 C CA . GLN A 1 73 ? 11.219 10.648 -8.805 1 87.75 73 GLN A CA 1
ATOM 547 C C . GLN A 1 73 ? 10.031 9.695 -8.875 1 87.75 73 GLN A C 1
ATOM 549 O O . GLN A 1 73 ? 10.219 8.477 -8.945 1 87.75 73 GLN A O 1
ATOM 554 N N . TYR A 1 74 ? 8.797 10.281 -8.883 1 90 74 TYR A N 1
ATOM 555 C CA . TYR A 1 74 ? 7.582 9.492 -9.102 1 90 74 TYR A CA 1
ATOM 556 C C . TYR A 1 74 ? 7.703 8.633 -10.352 1 90 74 TYR A C 1
ATOM 558 O O . TYR A 1 74 ? 8.375 9.016 -11.312 1 90 74 TYR A O 1
ATOM 566 N N . SER A 1 75 ? 7.094 7.539 -10.352 1 91.81 75 SER A N 1
ATOM 567 C CA . SER A 1 75 ? 6.965 6.691 -11.539 1 91.81 75 SER A CA 1
ATOM 568 C C . SER A 1 75 ? 5.523 6.234 -11.734 1 91.81 75 SER A C 1
ATOM 570 O O . SER A 1 75 ? 4.637 6.617 -10.977 1 91.81 75 SER A O 1
ATOM 572 N N . ALA A 1 76 ? 5.312 5.566 -12.805 1 92.31 76 ALA A N 1
ATOM 573 C CA . ALA A 1 76 ? 3.971 5.078 -13.109 1 92.31 76 ALA A CA 1
ATOM 574 C C . ALA A 1 76 ? 3.498 4.07 -12.07 1 92.31 76 ALA A C 1
ATOM 576 O O . ALA A 1 76 ? 4.297 3.283 -11.555 1 92.31 76 ALA A O 1
ATOM 577 N N . SER A 1 77 ? 2.174 4.035 -11.852 1 96.31 77 SER A N 1
ATOM 578 C CA . SER A 1 77 ? 1.592 3.141 -10.859 1 96.31 77 SER A CA 1
ATOM 579 C C . SER A 1 77 ? 1.776 1.679 -11.25 1 96.31 77 SER A C 1
ATOM 581 O O . SER A 1 77 ? 1.895 0.808 -10.383 1 96.31 77 SER A O 1
ATOM 583 N N . SER A 1 78 ? 1.823 1.392 -12.547 1 96.38 78 SER A N 1
ATOM 584 C CA . SER A 1 78 ? 1.995 0.02 -13.016 1 96.38 78 SER A CA 1
ATOM 585 C C . SER A 1 78 ? 3.438 -0.445 -12.844 1 96.38 78 SER A C 1
ATOM 587 O O . SER A 1 78 ? 3.707 -1.647 -12.812 1 96.38 78 SER A O 1
ATOM 589 N N . GLY A 1 79 ? 4.324 0.454 -12.844 1 95.38 79 GLY A N 1
ATOM 590 C CA . GLY A 1 79 ? 5.75 0.165 -12.812 1 95.38 79 GLY A CA 1
ATOM 591 C C . GLY A 1 79 ? 6.527 0.861 -13.914 1 95.38 79 GLY A C 1
ATOM 592 O O . GLY A 1 79 ? 5.934 1.397 -14.852 1 95.38 79 GLY A O 1
ATOM 593 N N . ILE A 1 80 ? 7.812 0.871 -13.758 1 91.06 80 ILE A N 1
ATOM 594 C CA . ILE A 1 80 ? 8.625 1.513 -14.781 1 91.06 80 ILE A CA 1
ATOM 595 C C . ILE A 1 80 ? 8.703 0.616 -16.016 1 91.06 80 ILE A C 1
ATOM 597 O O . ILE A 1 80 ? 8.75 -0.61 -15.898 1 91.06 80 ILE A O 1
ATOM 601 N N . PRO A 1 81 ? 8.789 1.182 -17.188 1 86.94 81 PRO A N 1
ATOM 602 C CA . PRO A 1 81 ? 8.664 0.429 -18.438 1 86.94 81 PRO A CA 1
ATOM 603 C C . PRO A 1 81 ? 9.742 -0.643 -18.578 1 86.94 81 PRO A C 1
ATOM 605 O O . PRO A 1 81 ? 9.453 -1.758 -19.031 1 86.94 81 PRO A O 1
ATOM 608 N N . GLU A 1 82 ? 10.992 -0.341 -18.234 1 84.31 82 GLU A N 1
ATOM 609 C CA . GLU A 1 82 ? 12.086 -1.289 -18.406 1 84.31 82 GLU A CA 1
ATOM 610 C C . GLU A 1 82 ? 11.875 -2.537 -17.547 1 84.31 82 GLU A C 1
ATOM 612 O O . GLU A 1 82 ? 12.109 -3.656 -18.016 1 84.31 82 GLU A O 1
ATOM 617 N N . LEU A 1 83 ? 11.398 -2.283 -16.359 1 90.62 83 LEU A N 1
ATOM 618 C CA . LEU A 1 83 ? 11.148 -3.412 -15.469 1 90.62 83 LEU A CA 1
ATOM 619 C C . LEU A 1 83 ? 9.961 -4.234 -15.961 1 90.62 83 LEU A C 1
ATOM 621 O O . LEU A 1 83 ? 10 -5.465 -15.938 1 90.62 83 LEU A O 1
ATOM 625 N N . LEU A 1 84 ? 8.938 -3.59 -16.422 1 92.88 84 LEU A N 1
ATOM 626 C CA . LEU A 1 84 ? 7.754 -4.277 -16.922 1 92.88 84 LEU A CA 1
ATOM 627 C C . LEU A 1 84 ? 8.102 -5.141 -18.141 1 92.88 84 LEU A C 1
ATOM 629 O O . LEU A 1 84 ? 7.652 -6.281 -18.234 1 92.88 84 LEU A O 1
ATOM 633 N N . THR A 1 85 ? 8.883 -4.586 -19.031 1 87.88 85 THR A N 1
ATOM 634 C CA . THR A 1 85 ? 9.305 -5.332 -20.203 1 87.88 85 THR A CA 1
ATOM 635 C C . THR A 1 85 ? 10.094 -6.574 -19.797 1 87.88 85 THR A C 1
ATOM 637 O O . THR A 1 85 ? 9.844 -7.668 -20.312 1 87.88 85 THR A O 1
ATOM 640 N N . TRP A 1 86 ? 10.914 -6.363 -18.906 1 86.06 86 TRP A N 1
ATOM 641 C CA . TRP A 1 86 ? 11.727 -7.473 -18.438 1 86.06 86 TRP A CA 1
ATOM 642 C C . TRP A 1 86 ? 10.867 -8.547 -17.797 1 86.06 86 TRP A C 1
ATOM 644 O O . TRP A 1 86 ? 11.023 -9.742 -18.078 1 86.06 86 TRP A O 1
ATOM 654 N N . MET A 1 87 ? 10.047 -8.164 -16.953 1 90.06 87 MET A N 1
ATOM 655 C CA . MET A 1 87 ? 9.195 -9.102 -16.219 1 90.06 87 MET A CA 1
ATOM 656 C C . MET A 1 87 ? 8.25 -9.836 -17.172 1 90.06 87 MET A C 1
ATOM 658 O O . MET A 1 87 ? 7.977 -11.023 -16.984 1 90.06 87 MET A O 1
ATOM 662 N N . LYS A 1 88 ? 7.73 -9.148 -18.109 1 91.62 88 LYS A N 1
ATOM 663 C CA . LYS A 1 88 ? 6.867 -9.781 -19.109 1 91.62 88 LYS A CA 1
ATOM 664 C C . LYS A 1 88 ? 7.621 -10.867 -19.875 1 91.62 88 LYS A C 1
ATOM 666 O O . LYS A 1 88 ? 7.086 -11.953 -20.109 1 91.62 88 LYS A O 1
ATOM 671 N N . ASN A 1 89 ? 8.805 -10.547 -20.25 1 86.81 89 ASN A N 1
ATOM 672 C CA . ASN A 1 89 ? 9.625 -11.531 -20.938 1 86.81 89 ASN A CA 1
ATOM 673 C C . ASN A 1 89 ? 9.945 -12.719 -20.031 1 86.81 89 ASN A C 1
ATOM 675 O O . ASN A 1 89 ? 9.977 -13.867 -20.5 1 86.81 89 ASN A O 1
ATOM 679 N N . LEU A 1 90 ? 10.148 -12.406 -18.812 1 86.88 90 LEU A N 1
ATOM 680 C CA . LEU A 1 90 ? 10.383 -13.477 -17.844 1 86.88 90 LEU A CA 1
ATOM 681 C C . LEU A 1 90 ? 9.18 -14.406 -17.766 1 86.88 90 LEU A C 1
ATOM 683 O O . LEU A 1 90 ? 9.336 -15.633 -17.766 1 86.88 90 LEU A O 1
ATOM 687 N N . GLN A 1 91 ? 8.016 -13.859 -17.688 1 92.94 91 GLN A N 1
ATOM 688 C CA . GLN A 1 91 ? 6.793 -14.656 -17.609 1 92.94 91 GLN A CA 1
ATOM 689 C C . GLN A 1 91 ? 6.598 -15.492 -18.875 1 92.94 91 GLN A C 1
ATOM 691 O O . GLN A 1 91 ? 6.191 -16.656 -18.797 1 92.94 91 GLN A O 1
ATOM 696 N N . LYS A 1 92 ? 6.895 -14.938 -20.016 1 91.88 92 LYS A N 1
ATOM 697 C CA . LYS A 1 92 ? 6.777 -15.664 -21.266 1 91.88 92 LYS A CA 1
ATOM 698 C C . LYS A 1 92 ? 7.754 -16.844 -21.328 1 91.88 92 LYS A C 1
ATOM 700 O O . LYS A 1 92 ? 7.402 -17.938 -21.766 1 91.88 92 LYS A O 1
ATOM 705 N N . THR A 1 93 ? 8.945 -16.594 -20.859 1 85.81 93 THR A N 1
ATOM 706 C CA . THR A 1 93 ? 9.984 -17.609 -20.875 1 85.81 93 THR A CA 1
ATOM 707 C C . THR A 1 93 ? 9.656 -18.734 -19.906 1 85.81 93 THR A C 1
ATOM 709 O O . THR A 1 93 ? 9.789 -19.922 -20.234 1 85.81 93 THR A O 1
ATOM 712 N N . LEU A 1 94 ? 9.18 -18.375 -18.734 1 86.94 94 LEU A N 1
ATOM 713 C CA . LEU A 1 94 ? 8.969 -19.359 -17.672 1 86.94 94 LEU A CA 1
ATOM 714 C C . LEU A 1 94 ? 7.672 -20.125 -17.875 1 86.94 94 LEU A C 1
ATOM 716 O O . LEU A 1 94 ? 7.598 -21.312 -17.578 1 86.94 94 LEU A O 1
ATOM 720 N N . HIS A 1 95 ? 6.648 -19.391 -18.359 1 94.06 95 HIS A N 1
ATOM 721 C CA . HIS A 1 95 ? 5.312 -19.969 -18.297 1 94.06 95 HIS A CA 1
ATOM 722 C C . HIS A 1 95 ? 4.688 -20.078 -19.688 1 94.06 95 HIS A C 1
ATOM 724 O O . HIS A 1 95 ? 3.707 -20.797 -19.875 1 94.06 95 HIS A O 1
ATOM 730 N N . ASN A 1 96 ? 5.152 -19.375 -20.641 1 94.75 96 ASN A N 1
ATOM 731 C CA . ASN A 1 96 ? 4.59 -19.344 -21.984 1 94.75 96 ASN A CA 1
ATOM 732 C C . ASN A 1 96 ? 3.062 -19.328 -21.953 1 94.75 96 ASN A C 1
ATOM 734 O O . ASN A 1 96 ? 2.41 -20.172 -22.562 1 94.75 96 ASN A O 1
ATOM 738 N N . PRO A 1 97 ? 2.492 -18.312 -21.312 1 97.5 97 PRO A N 1
ATOM 739 C CA . PRO A 1 97 ? 1.036 -18.266 -21.141 1 97.5 97 PRO A CA 1
ATOM 740 C C . PRO A 1 97 ? 0.302 -18.094 -22.469 1 97.5 97 PRO A C 1
ATOM 742 O O . PRO A 1 97 ? 0.634 -17.203 -23.266 1 97.5 97 PRO A O 1
ATOM 745 N N . PRO A 1 98 ? -0.737 -18.891 -22.766 1 97.81 98 PRO A N 1
ATOM 746 C CA . PRO A 1 98 ? -1.518 -18.766 -24 1 97.81 98 PRO A CA 1
ATOM 747 C C . PRO A 1 98 ? -2.098 -17.359 -24.188 1 97.81 98 PRO A C 1
ATOM 749 O O . PRO A 1 98 ? -2.271 -16.906 -25.328 1 97.81 98 PRO A O 1
ATOM 752 N N . THR A 1 99 ? -2.303 -16.625 -23.156 1 97.94 99 THR A N 1
ATOM 753 C CA . THR A 1 99 ? -3 -15.352 -23.203 1 97.94 99 THR A CA 1
ATOM 754 C C . THR A 1 99 ? -2.051 -14.234 -23.625 1 97.94 99 THR A C 1
ATOM 756 O O . THR A 1 99 ? -2.482 -13.102 -23.875 1 97.94 99 THR A O 1
ATOM 759 N N . ALA A 1 100 ? -0.798 -14.516 -23.734 1 96.75 100 ALA A N 1
ATOM 760 C CA . ALA A 1 100 ? 0.182 -13.5 -24.125 1 96.75 100 ALA A CA 1
ATOM 761 C C . ALA A 1 100 ? -0.136 -12.93 -25.5 1 96.75 100 ALA A C 1
ATOM 763 O O . ALA A 1 100 ? 0.171 -11.773 -25.781 1 96.75 100 ALA A O 1
ATOM 764 N N . GLY A 1 101 ? -0.785 -13.734 -26.328 1 94.5 101 GLY A N 1
ATOM 765 C CA . GLY A 1 101 ? -1.065 -13.32 -27.703 1 94.5 101 GLY A CA 1
ATOM 766 C C . GLY A 1 101 ? -2.498 -12.867 -27.906 1 94.5 101 GLY A C 1
ATOM 767 O O . GLY A 1 101 ? -2.92 -12.609 -29.031 1 94.5 101 GLY A O 1
ATOM 768 N N . TYR A 1 102 ?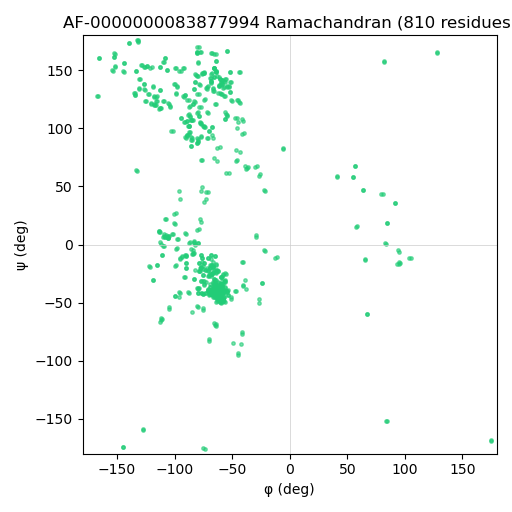 -3.215 -12.734 -26.844 1 97.44 102 TYR A N 1
ATOM 769 C CA . TYR A 1 102 ? -4.609 -12.328 -26.953 1 97.44 102 TYR A CA 1
ATOM 770 C C . TYR A 1 102 ? -4.727 -10.82 -27.141 1 97.44 102 TYR A C 1
ATOM 772 O O . TYR A 1 102 ? -3.729 -10.094 -27.062 1 97.44 102 TYR A O 1
ATOM 780 N N . SER A 1 103 ? -5.953 -10.312 -27.469 1 96.12 103 SER A N 1
ATOM 781 C CA . SER A 1 103 ? -6.254 -8.891 -27.438 1 96.12 103 SER A CA 1
ATOM 782 C C . SER A 1 103 ? -6.543 -8.414 -26.016 1 96.12 103 SER A C 1
ATOM 784 O O . SER A 1 103 ? -6.887 -9.219 -25.156 1 96.12 103 SER A O 1
ATOM 786 N N . PRO A 1 104 ? -6.379 -7.176 -25.766 1 94.75 104 PRO A N 1
ATOM 787 C CA . PRO A 1 104 ? -6.625 -6.645 -24.438 1 94.75 104 PRO A CA 1
ATOM 788 C C . PRO A 1 104 ? -8.023 -6.977 -23.906 1 94.75 104 PRO A C 1
ATOM 790 O O . PRO A 1 104 ? -8.172 -7.395 -22.766 1 94.75 104 PRO A O 1
ATOM 793 N N . GLU A 1 105 ? -9.023 -6.914 -24.781 1 91.5 105 GLU A N 1
ATOM 794 C CA . GLU A 1 105 ? -10.406 -7.129 -24.359 1 91.5 105 GLU A CA 1
ATOM 795 C C . GLU A 1 105 ? -10.68 -8.609 -24.078 1 91.5 105 GLU A C 1
ATOM 797 O O . GLU A 1 105 ? -11.562 -8.945 -23.297 1 91.5 105 GLU A O 1
ATOM 802 N N . ASN A 1 106 ? -9.812 -9.445 -24.688 1 94.81 106 ASN A N 1
ATOM 803 C CA . ASN A 1 106 ? -10.008 -10.883 -24.516 1 94.81 106 ASN A CA 1
ATOM 804 C C . ASN A 1 106 ? -9.062 -11.453 -23.453 1 94.81 106 ASN A C 1
ATOM 806 O O . ASN A 1 106 ? -8.758 -12.648 -23.469 1 94.81 106 ASN A O 1
ATOM 810 N N . GLY A 1 107 ? -8.531 -10.578 -22.641 1 97.12 107 GLY A N 1
ATOM 811 C CA . GLY A 1 107 ? -7.77 -11.047 -21.5 1 97.12 107 GLY A CA 1
ATOM 812 C C . GLY A 1 107 ? -6.289 -11.195 -21.797 1 97.12 107 GLY A C 1
ATOM 813 O O . GLY A 1 107 ? -5.637 -12.109 -21.281 1 97.12 107 GLY A O 1
ATOM 814 N N . GLN A 1 108 ? -5.715 -10.32 -22.609 1 98.19 108 GLN A N 1
ATOM 815 C CA . GLN A 1 108 ? -4.277 -10.336 -22.844 1 98.19 108 GLN A CA 1
ATOM 816 C C . GLN A 1 108 ? -3.502 -10.312 -21.531 1 98.19 108 GLN A C 1
ATOM 818 O O . GLN A 1 108 ? -3.848 -9.562 -20.609 1 98.19 108 GLN A O 1
ATOM 823 N N . MET A 1 109 ? -2.486 -11.164 -21.5 1 98.19 109 MET A N 1
ATOM 824 C CA . MET A 1 109 ? -1.635 -11.141 -20.328 1 98.19 109 MET A CA 1
ATOM 825 C C . MET A 1 109 ? -1.002 -9.766 -20.125 1 98.19 109 MET A C 1
ATOM 827 O O . MET A 1 109 ? -0.431 -9.203 -21.062 1 98.19 109 MET A O 1
ATOM 831 N N . ASP A 1 110 ? -1.1 -9.258 -19.031 1 98.12 110 ASP A N 1
ATOM 832 C CA . ASP A 1 110 ? -0.451 -8.016 -18.609 1 98.12 110 ASP A CA 1
ATOM 833 C C . ASP A 1 110 ? 0.08 -8.125 -17.172 1 98.12 110 ASP A C 1
ATOM 835 O O . ASP A 1 110 ? -0.002 -9.195 -16.562 1 98.12 110 ASP A O 1
ATOM 839 N N . MET A 1 111 ? 0.797 -7.094 -16.766 1 97.56 111 MET A N 1
ATOM 840 C CA . MET A 1 111 ? 1.375 -7.184 -15.422 1 97.56 111 MET A CA 1
ATOM 841 C C . MET A 1 111 ? 1.576 -5.801 -14.82 1 97.56 111 MET A C 1
ATOM 843 O O . MET A 1 111 ? 1.547 -4.797 -15.539 1 97.56 111 MET A O 1
ATOM 847 N N . CYS A 1 112 ? 1.723 -5.727 -13.539 1 98.25 112 CYS A N 1
ATOM 848 C CA . CYS A 1 112 ? 2.129 -4.523 -12.82 1 98.25 112 CYS A CA 1
ATOM 849 C C . CYS A 1 112 ? 3.021 -4.871 -11.633 1 98.25 112 CYS A C 1
ATOM 851 O O . CYS A 1 112 ? 3.037 -6.016 -11.18 1 98.25 112 CYS A O 1
ATOM 853 N N . VAL A 1 113 ? 3.818 -3.857 -11.25 1 97.5 113 VAL A N 1
ATOM 854 C CA . VAL A 1 113 ? 4.691 -3.986 -10.086 1 97.5 113 VAL A CA 1
ATOM 855 C C . VAL A 1 113 ? 3.895 -3.711 -8.812 1 97.5 113 VAL A C 1
ATOM 857 O O . VAL A 1 113 ? 3.023 -2.838 -8.789 1 97.5 113 VAL A O 1
ATOM 860 N N . THR A 1 114 ? 4.16 -4.488 -7.789 1 98.25 114 THR A N 1
ATOM 861 C CA . THR A 1 114 ? 3.502 -4.293 -6.504 1 98.25 114 THR A CA 1
ATOM 862 C C . THR A 1 114 ? 4.531 -4.105 -5.395 1 98.25 114 THR A C 1
ATOM 864 O O . THR A 1 114 ? 5.68 -4.539 -5.523 1 98.25 114 THR A O 1
ATOM 867 N N . THR A 1 115 ? 4.133 -3.412 -4.332 1 97.5 115 THR A N 1
ATOM 868 C CA . THR A 1 115 ? 4.957 -3.279 -3.137 1 97.5 115 THR A CA 1
ATOM 869 C C . THR A 1 115 ? 4.91 -4.555 -2.299 1 97.5 115 THR A C 1
ATOM 871 O O . THR A 1 115 ? 4.32 -4.57 -1.216 1 97.5 115 THR A O 1
ATOM 874 N N . GLY A 1 116 ? 5.559 -5.562 -2.801 1 95.38 116 GLY A N 1
ATOM 875 C CA . GLY A 1 116 ? 5.41 -6.914 -2.293 1 95.38 116 GLY A CA 1
ATOM 876 C C . GLY A 1 116 ? 4.184 -7.625 -2.84 1 95.38 116 GLY A C 1
ATOM 877 O O . GLY A 1 116 ? 3.207 -6.977 -3.229 1 95.38 116 GLY A O 1
ATOM 878 N N . SER A 1 117 ? 4.254 -8.938 -2.791 1 95.62 117 SER A N 1
ATOM 879 C CA . SER A 1 117 ? 3.127 -9.688 -3.33 1 95.62 117 SER A CA 1
ATOM 880 C C . SER A 1 117 ? 1.884 -9.523 -2.461 1 95.62 117 SER A C 1
ATOM 882 O O . SER A 1 117 ? 0.758 -9.641 -2.947 1 95.62 117 SER A O 1
ATOM 884 N N . GLN A 1 118 ? 2.066 -9.211 -1.184 1 96.75 118 GLN A N 1
ATOM 885 C CA . GLN A 1 118 ? 0.944 -8.977 -0.281 1 96.75 118 GLN A CA 1
ATOM 886 C C . GLN A 1 118 ? 0.05 -7.852 -0.796 1 96.75 118 GLN A C 1
ATOM 888 O O . GLN A 1 118 ? -1.174 -7.914 -0.661 1 96.75 118 GLN A O 1
ATOM 893 N N . GLU A 1 119 ? 0.668 -6.82 -1.325 1 98.38 119 GLU A N 1
ATOM 894 C CA . GLU A 1 119 ? -0.139 -5.738 -1.883 1 98.38 119 GLU A CA 1
ATOM 895 C C . GLU A 1 119 ? -1.022 -6.238 -3.021 1 98.38 119 GLU A C 1
ATOM 897 O O . GLU A 1 119 ? -2.203 -5.895 -3.098 1 98.38 119 GLU A O 1
ATOM 902 N N . GLY A 1 120 ? -0.408 -7.043 -3.885 1 98.44 120 GLY A N 1
ATOM 903 C CA . GLY A 1 120 ? -1.195 -7.613 -4.965 1 98.44 120 GLY A CA 1
ATOM 904 C C . GLY A 1 120 ? -2.387 -8.414 -4.48 1 98.44 120 GLY A C 1
ATOM 905 O O . GLY A 1 120 ? -3.506 -8.234 -4.961 1 98.44 120 GLY A O 1
ATOM 906 N N . ILE A 1 121 ? -2.16 -9.234 -3.502 1 98.19 121 ILE A N 1
ATOM 907 C CA . ILE A 1 121 ? -3.195 -10.086 -2.928 1 98.19 121 ILE A CA 1
ATOM 908 C C . ILE A 1 121 ? -4.293 -9.219 -2.311 1 98.19 121 ILE A C 1
ATOM 910 O O . ILE A 1 121 ? -5.48 -9.445 -2.559 1 98.19 121 ILE A O 1
ATOM 914 N N . CYS A 1 122 ? -3.902 -8.273 -1.601 1 98.19 122 CYS A N 1
ATOM 915 C CA . CYS A 1 122 ? -4.855 -7.383 -0.952 1 98.19 122 CYS A CA 1
ATOM 916 C C . CYS A 1 122 ? -5.707 -6.648 -1.983 1 98.19 122 CYS A C 1
ATOM 918 O O . CYS A 1 122 ? -6.934 -6.59 -1.854 1 98.19 122 CYS A O 1
ATOM 920 N N . LYS A 1 123 ? -5.051 -6.082 -3.002 1 98.62 123 LYS A N 1
ATOM 921 C CA . LYS A 1 123 ? -5.781 -5.328 -4.02 1 98.62 123 LYS A CA 1
ATOM 922 C C . LYS A 1 123 ? -6.707 -6.242 -4.82 1 98.62 123 LYS A C 1
ATOM 924 O O . LYS A 1 123 ? -7.789 -5.824 -5.238 1 98.62 123 LYS A O 1
ATOM 929 N N . LEU A 1 124 ? -6.277 -7.461 -5.035 1 98.75 124 LEU A N 1
ATOM 930 C CA . LEU A 1 124 ? -7.152 -8.422 -5.699 1 98.75 124 LEU A CA 1
ATOM 931 C C . LEU A 1 124 ? -8.414 -8.656 -4.875 1 98.75 124 LEU A C 1
ATOM 933 O O . LEU A 1 124 ? -9.523 -8.641 -5.414 1 98.75 124 LEU A O 1
ATOM 937 N N . PHE A 1 125 ? -8.25 -8.859 -3.604 1 98.69 125 PHE A N 1
ATOM 938 C CA . PHE A 1 125 ? -9.414 -9.117 -2.762 1 98.69 125 PHE A CA 1
ATOM 939 C C . PHE A 1 125 ? -10.32 -7.895 -2.709 1 98.69 125 PHE A C 1
ATOM 941 O O . PHE A 1 125 ? -11.547 -8.023 -2.781 1 98.69 125 PHE A O 1
ATOM 948 N N . GLU A 1 126 ? -9.719 -6.742 -2.572 1 97.81 126 GLU A N 1
ATOM 949 C CA . GLU A 1 126 ? -10.523 -5.523 -2.586 1 97.81 126 GLU A CA 1
ATOM 950 C C . GLU A 1 126 ? -11.289 -5.383 -3.896 1 97.81 126 GLU A C 1
ATOM 952 O O . GLU A 1 126 ? -12.414 -4.875 -3.912 1 97.81 126 GLU A O 1
ATOM 957 N N . MET A 1 127 ? -10.734 -5.805 -4.926 1 98.56 127 MET A N 1
ATOM 958 C CA . MET A 1 127 ? -11.32 -5.688 -6.262 1 98.56 127 MET A CA 1
ATOM 959 C C . MET A 1 127 ? -12.422 -6.719 -6.465 1 98.56 127 MET A C 1
ATOM 961 O O . MET A 1 127 ? -13.438 -6.434 -7.105 1 98.56 127 MET A O 1
ATOM 965 N N . LEU A 1 128 ? -12.32 -7.906 -5.828 1 98.69 128 LEU A N 1
ATOM 966 C CA . LEU A 1 128 ? -13.086 -9.055 -6.301 1 98.69 128 LEU A CA 1
ATOM 967 C C . LEU A 1 128 ? -14.102 -9.492 -5.254 1 98.69 128 LEU A C 1
ATOM 969 O O . LEU A 1 128 ? -15.031 -10.25 -5.559 1 98.69 128 LEU A O 1
ATOM 973 N N . VAL A 1 129 ? -13.977 -9.094 -3.979 1 98.31 129 VAL A N 1
ATOM 974 C CA . VAL A 1 129 ? -14.727 -9.742 -2.91 1 98.31 129 VAL A CA 1
ATOM 975 C C . VAL A 1 129 ? -15.695 -8.75 -2.283 1 98.31 129 VAL A C 1
ATOM 977 O O . VAL A 1 129 ? -15.289 -7.676 -1.825 1 98.31 129 VAL A O 1
ATOM 980 N N . ASN A 1 130 ? -16.938 -9.109 -2.295 1 96.44 130 ASN A N 1
ATOM 981 C CA . ASN A 1 130 ? -17.969 -8.406 -1.554 1 96.44 130 ASN A CA 1
ATOM 982 C C . ASN A 1 130 ? -18.297 -9.109 -0.24 1 96.44 130 ASN A C 1
ATOM 984 O O . ASN A 1 130 ? -18.062 -10.312 -0.101 1 96.44 130 ASN A O 1
ATOM 988 N N . PRO A 1 131 ? -18.766 -8.273 0.763 1 96.19 131 PRO A N 1
ATOM 989 C CA . PRO A 1 131 ? -19.297 -8.953 1.947 1 96.19 131 PRO A CA 1
ATOM 990 C C . PRO A 1 131 ? -20.344 -10 1.604 1 96.19 131 PRO A C 1
ATOM 992 O O . PRO A 1 131 ? -21.203 -9.766 0.748 1 96.19 131 PRO A O 1
ATOM 995 N N . GLY A 1 132 ? -20.188 -11.195 2.176 1 97.12 132 GLY A N 1
ATOM 996 C CA . GLY A 1 132 ? -21.156 -12.258 1.965 1 97.12 132 GLY A CA 1
ATOM 997 C C . GLY A 1 132 ? -20.766 -13.203 0.846 1 97.12 132 GLY A C 1
ATOM 998 O O . GLY A 1 132 ? -21.328 -14.297 0.725 1 97.12 132 GLY A O 1
ATOM 999 N N . ASP A 1 133 ? -19.812 -12.836 -0.001 1 97.81 133 ASP A N 1
ATOM 1000 C CA . ASP A 1 133 ? -19.375 -13.719 -1.074 1 97.81 133 ASP A CA 1
ATOM 1001 C C . ASP A 1 133 ? -18.766 -15 -0.512 1 97.81 133 ASP A C 1
ATOM 1003 O O . ASP A 1 133 ? -18.125 -14.977 0.543 1 97.81 133 ASP A O 1
ATOM 1007 N N . ASN A 1 134 ? -18.984 -16.125 -1.209 1 98.5 134 ASN A N 1
ATOM 1008 C CA . ASN A 1 134 ? -18.25 -17.359 -0.947 1 98.5 134 ASN A CA 1
ATOM 1009 C C . ASN A 1 134 ? -16.891 -17.359 -1.651 1 98.5 134 ASN A C 1
ATOM 1011 O O . ASN A 1 134 ? -16.812 -17.125 -2.861 1 98.5 134 ASN A O 1
ATOM 1015 N N . VAL A 1 135 ? -15.836 -17.516 -0.865 1 98.69 135 VAL A N 1
ATOM 1016 C CA . VAL A 1 135 ? -14.477 -17.547 -1.4 1 98.69 135 VAL A CA 1
ATOM 1017 C C . VAL A 1 135 ? -13.789 -18.859 -1.023 1 98.69 135 VAL A C 1
ATOM 1019 O O . VAL A 1 135 ? -13.82 -19.266 0.138 1 98.69 135 VAL A O 1
ATOM 1022 N N . LEU A 1 136 ? -13.18 -19.562 -2.033 1 98.75 136 LEU A N 1
ATOM 1023 C CA . LEU A 1 136 ? -12.5 -20.828 -1.812 1 98.75 136 LEU A CA 1
ATOM 1024 C C . LEU A 1 136 ? -11.023 -20.625 -1.513 1 98.75 136 LEU A C 1
ATOM 1026 O O . LEU A 1 136 ? -10.336 -19.875 -2.229 1 98.75 136 LEU A O 1
ATOM 1030 N N . LEU A 1 137 ? -10.57 -21.234 -0.425 1 96.88 137 LEU A N 1
ATOM 1031 C CA . LEU A 1 137 ? -9.156 -21.203 -0.057 1 96.88 137 LEU A CA 1
ATOM 1032 C C . LEU A 1 137 ? -8.656 -22.609 0.266 1 96.88 137 LEU A C 1
ATOM 1034 O O . LEU A 1 137 ? -9.383 -23.406 0.854 1 96.88 137 LEU A O 1
ATOM 1038 N N . ASP A 1 138 ? -7.43 -22.859 -0.132 1 92.44 138 ASP A N 1
ATOM 1039 C CA . ASP A 1 138 ? -6.832 -24.078 0.405 1 92.44 138 ASP A CA 1
ATOM 1040 C C . ASP A 1 138 ? -6.566 -23.953 1.903 1 92.44 138 ASP A C 1
ATOM 1042 O O . ASP A 1 138 ? -6.324 -22.844 2.402 1 92.44 138 ASP A O 1
ATOM 1046 N N . THR A 1 139 ? -6.672 -25 2.615 1 87.75 139 THR A N 1
ATOM 1047 C CA . THR A 1 139 ? -6.457 -25.016 4.059 1 87.75 139 THR A CA 1
ATOM 1048 C C . THR A 1 139 ? -5.43 -26.078 4.445 1 87.75 139 THR A C 1
ATOM 1050 O O . THR A 1 139 ? -5.512 -27.219 4.004 1 87.75 139 THR A O 1
ATOM 1053 N N . PRO A 1 140 ? -4.57 -25.672 5.367 1 87.44 140 PRO A N 1
ATOM 1054 C CA . PRO A 1 140 ? -4.27 -24.328 5.883 1 87.44 140 PRO A CA 1
ATOM 1055 C C . PRO A 1 140 ? -3.68 -23.406 4.816 1 87.44 140 PRO A C 1
ATOM 1057 O O . PRO A 1 140 ? -3.301 -23.875 3.736 1 87.44 140 PRO A O 1
ATOM 1060 N N . THR A 1 141 ? -3.832 -22.125 5.09 1 90.44 141 THR A N 1
ATOM 1061 C CA . THR A 1 141 ? -3.303 -21.156 4.133 1 90.44 141 THR A CA 1
ATOM 1062 C C . THR A 1 141 ? -2.488 -20.078 4.84 1 90.44 141 THR A C 1
ATOM 1064 O O . THR A 1 141 ? -2.293 -20.141 6.059 1 90.44 141 THR A O 1
ATOM 1067 N N . TYR A 1 142 ? -1.896 -19.25 4.078 1 88.81 142 TYR A N 1
ATOM 1068 C CA . TYR A 1 142 ? -1.021 -18.172 4.512 1 88.81 142 TYR A CA 1
ATOM 1069 C C . TYR A 1 142 ? -1.771 -17.188 5.406 1 88.81 142 TYR A C 1
ATOM 1071 O O . TYR A 1 142 ? -2.834 -16.688 5.031 1 88.81 142 TYR A O 1
ATOM 1079 N N . SER A 1 143 ? -1.269 -16.812 6.555 1 87.62 143 SER A N 1
ATOM 1080 C CA . SER A 1 143 ? -1.915 -15.953 7.543 1 87.62 143 SER A CA 1
ATOM 1081 C C . SER A 1 143 ? -2.131 -14.547 7 1 87.62 143 SER A C 1
ATOM 1083 O O . SER A 1 143 ? -3.109 -13.883 7.348 1 87.62 143 SER A O 1
ATOM 1085 N N . GLY A 1 144 ? -1.198 -14.094 6.148 1 90.75 144 GLY A N 1
ATOM 1086 C CA . GLY A 1 144 ? -1.375 -12.789 5.535 1 90.75 144 GLY A CA 1
ATOM 1087 C C . GLY A 1 144 ? -2.592 -12.711 4.633 1 90.75 144 GLY A C 1
ATOM 1088 O O . GLY A 1 144 ? -3.248 -11.672 4.555 1 90.75 144 GLY A O 1
ATOM 1089 N N . THR A 1 145 ? -2.865 -13.797 3.992 1 94.56 145 THR A N 1
ATOM 1090 C CA . THR A 1 145 ? -4.066 -13.875 3.168 1 94.56 145 THR A CA 1
ATOM 1091 C C . THR A 1 145 ? -5.32 -13.773 4.027 1 94.56 145 THR A C 1
ATOM 1093 O O . THR A 1 145 ? -6.246 -13.031 3.695 1 94.56 145 THR A O 1
ATOM 1096 N N . LEU A 1 146 ? -5.336 -14.477 5.121 1 94.19 146 LEU A N 1
ATOM 1097 C CA . LEU A 1 146 ? -6.48 -14.43 6.023 1 94.19 146 LEU A CA 1
ATOM 1098 C C . LEU A 1 146 ? -6.656 -13.039 6.613 1 94.19 146 LEU A C 1
ATOM 1100 O O . LEU A 1 146 ? -7.781 -12.539 6.727 1 94.19 146 LEU A O 1
ATOM 1104 N N . ALA A 1 147 ? -5.586 -12.422 6.938 1 93.19 147 ALA A N 1
ATOM 1105 C CA . ALA A 1 147 ? -5.629 -11.07 7.484 1 93.19 147 ALA A CA 1
ATOM 1106 C C . ALA A 1 147 ? -6.234 -10.094 6.48 1 93.19 147 ALA A C 1
ATOM 1108 O O . ALA A 1 147 ? -6.914 -9.141 6.871 1 93.19 147 ALA A O 1
ATOM 1109 N N . ALA A 1 148 ? -6.016 -10.328 5.23 1 96.31 148 ALA A N 1
ATOM 1110 C CA . ALA A 1 148 ? -6.527 -9.445 4.184 1 96.31 148 ALA A CA 1
ATOM 1111 C C . ALA A 1 148 ? -7.977 -9.773 3.85 1 96.31 148 ALA A C 1
ATOM 1113 O O . ALA A 1 148 ? -8.766 -8.883 3.539 1 96.31 148 ALA A O 1
ATOM 1114 N N . LEU A 1 149 ? -8.352 -11 4 1 97.44 149 LEU A N 1
ATOM 1115 C CA . LEU A 1 149 ? -9.609 -11.469 3.42 1 97.44 149 LEU A CA 1
ATOM 1116 C C . LEU A 1 149 ? -10.711 -11.508 4.469 1 97.44 149 LEU A C 1
ATOM 1118 O O . LEU A 1 149 ? -11.828 -11.055 4.215 1 97.44 149 LEU A O 1
ATOM 1122 N N . GLN A 1 150 ? -10.461 -11.992 5.641 1 96.06 150 GLN A N 1
ATOM 1123 C CA . GLN A 1 150 ? -11.477 -12.25 6.656 1 96.06 150 GLN A CA 1
ATOM 1124 C C . GLN A 1 150 ? -12.227 -10.977 7.016 1 96.06 150 GLN A C 1
ATOM 1126 O O . GLN A 1 150 ? -13.461 -10.977 7.098 1 96.06 150 GLN A O 1
ATOM 1131 N N . PRO A 1 151 ? -11.562 -9.891 7.121 1 97.25 151 PRO A N 1
ATOM 1132 C CA . PRO A 1 151 ? -12.258 -8.672 7.547 1 97.25 151 PRO A CA 1
ATOM 1133 C C . PRO A 1 151 ? -13.234 -8.156 6.492 1 97.25 151 PRO A C 1
ATOM 1135 O O . PRO A 1 151 ? -14.078 -7.309 6.793 1 97.25 151 PRO A O 1
ATOM 1138 N N . LEU A 1 152 ? -13.094 -8.594 5.273 1 97.12 152 LEU A N 1
ATOM 1139 C CA . LEU A 1 152 ? -13.969 -8.125 4.203 1 97.12 152 LEU A CA 1
ATOM 1140 C C . LEU A 1 152 ? -15.375 -8.695 4.379 1 97.12 152 LEU A C 1
ATOM 1142 O O . LEU A 1 152 ? -16.312 -8.289 3.674 1 97.12 152 LEU A O 1
ATOM 1146 N N . GLY A 1 153 ? -15.57 -9.688 5.289 1 96.88 153 GLY A N 1
ATOM 1147 C CA . GLY A 1 153 ? -16.891 -10.203 5.617 1 96.88 153 GLY A CA 1
ATOM 1148 C C . GLY A 1 153 ? -17.359 -11.281 4.656 1 96.88 153 GLY A C 1
ATOM 1149 O O . GLY A 1 153 ? -18.562 -11.531 4.539 1 96.88 153 GLY A O 1
ATOM 1150 N N . CYS A 1 154 ? -16.453 -11.836 3.967 1 97.44 154 CYS A N 1
ATOM 1151 C CA . CYS A 1 154 ? -16.812 -12.922 3.061 1 97.44 154 CYS A CA 1
ATOM 1152 C C . CYS A 1 154 ? -16.953 -14.234 3.812 1 97.44 154 CYS A C 1
ATOM 1154 O O . CYS A 1 154 ? -16.656 -14.305 5.008 1 97.44 154 CYS A O 1
ATOM 1156 N N . ASN A 1 155 ? -17.562 -15.203 3.137 1 97.94 155 ASN A N 1
ATOM 1157 C CA . ASN A 1 155 ? -17.641 -16.578 3.637 1 97.94 155 ASN A CA 1
ATOM 1158 C C . ASN A 1 155 ? -16.5 -17.438 3.074 1 97.94 155 ASN A C 1
ATOM 1160 O O . ASN A 1 155 ? -16.516 -17.797 1.897 1 97.94 155 ASN A O 1
ATOM 1164 N N . ILE A 1 156 ? -15.57 -17.766 3.938 1 97.88 156 ILE A N 1
ATOM 1165 C CA . ILE A 1 156 ? -14.43 -18.562 3.508 1 97.88 156 ILE A CA 1
ATOM 1166 C C . ILE A 1 156 ? -14.789 -20.047 3.525 1 97.88 156 ILE A C 1
ATOM 1168 O O . ILE A 1 156 ? -15.219 -20.578 4.555 1 97.88 156 ILE A O 1
ATOM 1172 N N . ILE A 1 157 ? -14.688 -20.656 2.402 1 98.38 157 ILE A N 1
ATOM 1173 C CA . ILE A 1 157 ? -14.891 -22.094 2.281 1 98.38 157 ILE A CA 1
ATOM 1174 C C . ILE A 1 157 ? -13.547 -22.797 2.137 1 98.38 157 ILE A C 1
ATOM 1176 O O . ILE A 1 157 ? -12.82 -22.578 1.168 1 98.38 157 ILE A O 1
ATOM 1180 N N . SER A 1 158 ? -13.266 -23.656 3.086 1 97.06 158 SER A N 1
ATOM 1181 C CA . SER A 1 158 ? -11.992 -24.359 3.119 1 97.06 158 SER A CA 1
ATOM 1182 C C . SER A 1 158 ? -12 -25.547 2.152 1 97.06 158 SER A C 1
ATOM 1184 O O . SER A 1 158 ? -12.93 -26.344 2.15 1 97.06 158 SER A O 1
ATOM 1186 N N . VAL A 1 159 ? -10.984 -25.594 1.35 1 97.69 159 VAL A N 1
ATOM 1187 C CA . VAL A 1 159 ? -10.789 -26.734 0.458 1 97.69 159 VAL A CA 1
ATOM 1188 C C . VAL A 1 159 ? -9.672 -27.625 0.998 1 97.69 159 VAL A C 1
ATOM 1190 O O . VAL A 1 159 ? -8.523 -27.188 1.122 1 97.69 159 VAL A O 1
ATOM 1193 N N . PRO A 1 160 ? -9.992 -28.844 1.254 1 95.75 160 PRO A N 1
ATOM 1194 C CA . PRO A 1 160 ? -8.977 -29.75 1.796 1 95.75 160 PRO A CA 1
ATOM 1195 C C . PRO A 1 160 ? -7.766 -29.906 0.873 1 95.75 160 PRO A C 1
ATOM 1197 O O . PRO A 1 160 ? -7.922 -29.953 -0.35 1 95.75 160 PRO A O 1
ATOM 1200 N N . SER A 1 161 ? -6.609 -29.938 1.486 1 94.25 161 SER A N 1
ATOM 1201 C CA . SER A 1 161 ? -5.344 -30.125 0.788 1 94.25 161 SER A CA 1
ATOM 1202 C C . SER A 1 161 ? -4.52 -31.234 1.436 1 94.25 161 SER A C 1
ATOM 1204 O O . SER A 1 161 ? -4.781 -31.625 2.574 1 94.25 161 SER A O 1
ATOM 1206 N N . ASP A 1 162 ? -3.646 -31.859 0.667 1 92.75 162 ASP A N 1
ATOM 1207 C CA . ASP A 1 162 ? -2.652 -32.812 1.175 1 92.75 162 ASP A CA 1
ATOM 1208 C C . ASP A 1 162 ? -1.251 -32.438 0.696 1 92.75 162 ASP A C 1
ATOM 1210 O O . ASP A 1 162 ? -0.98 -31.281 0.388 1 92.75 162 ASP A O 1
ATOM 1214 N N . GLN A 1 163 ? -0.334 -33.375 0.695 1 88 163 GLN A N 1
ATOM 1215 C CA . GLN A 1 163 ? 1.059 -33.094 0.364 1 88 163 GLN A CA 1
ATOM 1216 C C . GLN A 1 163 ? 1.198 -32.625 -1.086 1 88 163 GLN A C 1
ATOM 1218 O O . GLN A 1 163 ? 2.227 -32.094 -1.47 1 88 163 GLN A O 1
ATOM 1223 N N . HIS A 1 164 ? 0.159 -32.906 -1.826 1 91.56 164 HIS A N 1
ATOM 1224 C CA . HIS A 1 164 ? 0.171 -32.5 -3.223 1 91.56 164 HIS A CA 1
ATOM 1225 C C . HIS A 1 164 ? -0.786 -31.328 -3.455 1 91.56 164 HIS A C 1
ATOM 1227 O O . HIS A 1 164 ? -1.286 -31.141 -4.566 1 91.56 164 HIS A O 1
ATOM 1233 N N . GLY A 1 165 ? -1.124 -30.562 -2.414 1 92.69 165 GLY A N 1
ATOM 1234 C CA . GLY A 1 165 ? -1.966 -29.391 -2.537 1 92.69 165 GLY A CA 1
ATOM 1235 C C . GLY A 1 165 ? -3.447 -29.703 -2.529 1 92.69 165 GLY A C 1
ATOM 1236 O O . GLY A 1 165 ? -3.871 -30.688 -1.916 1 92.69 165 GLY A O 1
ATOM 1237 N N . ILE A 1 166 ? -4.23 -28.953 -3.127 1 96.12 166 ILE A N 1
ATOM 1238 C CA . ILE A 1 166 ? -5.688 -29.047 -3.16 1 96.12 166 ILE A CA 1
ATOM 1239 C C . ILE A 1 166 ? -6.098 -30.422 -3.703 1 96.12 166 ILE A C 1
ATOM 1241 O O . ILE A 1 166 ? -5.523 -30.906 -4.68 1 96.12 166 ILE A O 1
ATOM 1245 N N . ILE A 1 167 ? -7.055 -31.031 -3.025 1 97.44 167 ILE A N 1
ATOM 1246 C CA . ILE A 1 167 ? -7.645 -32.281 -3.508 1 97.44 167 ILE A CA 1
ATOM 1247 C C . ILE A 1 167 ? -8.805 -31.969 -4.445 1 97.44 167 ILE A C 1
ATOM 1249 O O . ILE A 1 167 ? -9.867 -31.516 -4.004 1 97.44 167 ILE A O 1
ATOM 1253 N N . PRO A 1 168 ? -8.633 -32.281 -5.742 1 98.12 168 PRO A N 1
ATOM 1254 C CA . PRO A 1 168 ? -9.656 -31.891 -6.719 1 98.12 168 PRO A CA 1
ATOM 1255 C C . PRO A 1 168 ? -11.016 -32.531 -6.426 1 98.12 168 PRO A C 1
ATOM 1257 O O . PRO A 1 168 ? -12.055 -31.891 -6.602 1 98.12 168 PRO A O 1
ATOM 1260 N N . ALA A 1 169 ? -11.039 -33.75 -5.965 1 98.25 169 ALA A N 1
ATOM 1261 C CA . ALA A 1 169 ? -12.297 -34.438 -5.645 1 98.25 169 ALA A CA 1
ATOM 1262 C C . ALA A 1 169 ? -13.055 -33.688 -4.547 1 98.25 169 ALA A C 1
ATOM 1264 O O . ALA A 1 169 ? -14.281 -33.594 -4.582 1 98.25 169 ALA A O 1
ATOM 1265 N N . SER A 1 170 ? -12.336 -33.219 -3.59 1 98.25 170 SER A N 1
ATOM 1266 C CA . SER A 1 170 ? -12.945 -32.438 -2.514 1 98.25 170 SER A CA 1
ATOM 1267 C C . SER A 1 170 ? -13.492 -31.109 -3.033 1 98.25 170 SER A C 1
ATOM 1269 O O . SER A 1 170 ? -14.578 -30.672 -2.631 1 98.25 170 SER A O 1
ATOM 1271 N N . LEU A 1 171 ? -12.75 -30.469 -3.904 1 98.69 171 LEU A N 1
ATOM 1272 C CA . LEU A 1 171 ? -13.219 -29.234 -4.531 1 98.69 171 LEU A CA 1
ATOM 1273 C C . LEU A 1 171 ? -14.492 -29.469 -5.324 1 98.69 171 LEU A C 1
ATOM 1275 O O . LEU A 1 171 ? -15.445 -28.703 -5.23 1 98.69 171 LEU A O 1
ATOM 1279 N N . LYS A 1 172 ? -14.492 -30.547 -6.055 1 98.62 172 LYS A N 1
ATOM 1280 C CA . LYS A 1 172 ? -15.672 -30.922 -6.836 1 98.62 172 LYS A CA 1
ATOM 1281 C C . LYS A 1 172 ? -16.891 -31.141 -5.934 1 98.62 172 LYS A C 1
ATOM 1283 O O . LYS A 1 172 ? -17.984 -30.688 -6.25 1 98.62 172 LYS A O 1
ATOM 1288 N N . GLU A 1 173 ? -16.656 -31.812 -4.855 1 98.56 173 GLU A N 1
ATOM 1289 C CA . GLU A 1 173 ? -17.734 -32.062 -3.898 1 98.56 173 GLU A CA 1
ATOM 1290 C C . GLU A 1 173 ? -18.281 -30.766 -3.32 1 98.56 173 GLU A C 1
ATOM 1292 O O . GLU A 1 173 ? -19.484 -30.578 -3.236 1 98.56 173 GLU A O 1
ATOM 1297 N N . ILE A 1 174 ? -17.453 -29.875 -2.932 1 98.56 174 ILE A N 1
ATOM 1298 C CA . ILE A 1 174 ? -17.828 -28.594 -2.367 1 98.56 174 ILE A CA 1
ATOM 1299 C C . ILE A 1 174 ? -18.641 -27.797 -3.391 1 98.56 174 ILE A C 1
ATOM 1301 O O . ILE A 1 174 ? -19.719 -27.281 -3.074 1 98.56 174 ILE A O 1
ATOM 1305 N N . LEU A 1 175 ? -18.188 -27.797 -4.648 1 98.62 175 LEU A N 1
ATOM 1306 C CA . LEU A 1 175 ? -18.812 -27 -5.703 1 98.62 175 LEU A CA 1
ATOM 1307 C C . LEU A 1 175 ? -20.156 -27.594 -6.113 1 98.62 175 LEU A C 1
ATOM 1309 O O . LEU A 1 175 ? -21.016 -26.891 -6.648 1 98.62 175 LEU A O 1
ATOM 1313 N N . SER A 1 176 ? -20.344 -28.859 -5.844 1 98.25 176 SER A N 1
ATOM 1314 C CA . SER A 1 176 ? -21.562 -29.547 -6.266 1 98.25 176 SER A CA 1
ATOM 1315 C C . SER A 1 176 ? -22.797 -28.984 -5.574 1 98.25 176 SER A C 1
ATOM 1317 O O . SER A 1 176 ? -23.922 -29.25 -5.984 1 98.25 176 SER A O 1
ATOM 1319 N N . ARG A 1 177 ? -22.562 -28.156 -4.594 1 97.56 177 ARG A N 1
ATOM 1320 C CA . ARG A 1 177 ? -23.656 -27.453 -3.904 1 97.56 177 ARG A CA 1
ATOM 1321 C C . ARG A 1 177 ? -24.344 -26.469 -4.828 1 97.56 177 ARG A C 1
ATOM 1323 O O . ARG A 1 177 ? -25.453 -26 -4.539 1 97.56 177 ARG A O 1
ATOM 1330 N N . TRP A 1 178 ? -23.688 -26.094 -5.902 1 98.12 178 TRP A N 1
ATOM 1331 C CA . TRP A 1 178 ? -24.234 -25.156 -6.867 1 98.12 178 TRP A CA 1
ATOM 1332 C C . TRP A 1 178 ? -24.344 -25.781 -8.25 1 98.12 178 TRP A C 1
ATOM 1334 O O . TRP A 1 178 ? -23.562 -26.688 -8.594 1 98.12 178 TRP A O 1
ATOM 1344 N N . ASP A 1 179 ? -25.266 -25.312 -9.039 1 97.62 179 ASP A N 1
ATOM 1345 C CA . ASP A 1 179 ? -25.391 -25.688 -10.445 1 97.62 179 ASP A CA 1
ATOM 1346 C C . ASP A 1 179 ? -24.531 -24.797 -11.328 1 97.62 179 ASP A C 1
ATOM 1348 O O . ASP A 1 179 ? -24.734 -23.578 -11.383 1 97.62 179 ASP A O 1
ATOM 1352 N N . PRO A 1 180 ? -23.578 -25.406 -12.023 1 96.75 180 PRO A N 1
ATOM 1353 C CA . PRO A 1 180 ? -22.688 -24.594 -12.844 1 96.75 180 PRO A CA 1
ATOM 1354 C C . PRO A 1 180 ? -23.438 -23.766 -13.875 1 96.75 180 PRO A C 1
ATOM 1356 O O . PRO A 1 180 ? -22.969 -22.688 -14.266 1 96.75 180 PRO A O 1
ATOM 1359 N N . SER A 1 181 ? -24.578 -24.125 -14.32 1 95.94 181 SER A N 1
ATOM 1360 C CA . SER A 1 181 ? -25.344 -23.406 -15.336 1 95.94 181 SER A CA 1
ATOM 1361 C C . SER A 1 181 ? -26.016 -22.172 -14.75 1 95.94 181 SER A C 1
ATOM 1363 O O . SER A 1 181 ? -26.469 -21.297 -15.484 1 95.94 181 SER A O 1
ATOM 1365 N N . GLU A 1 182 ? -25.938 -22.094 -13.445 1 94.81 182 GLU A N 1
ATOM 1366 C CA . GLU A 1 182 ? -26.656 -21.016 -12.789 1 94.81 182 GLU A CA 1
ATOM 1367 C C . GLU A 1 182 ? -25.688 -20.016 -12.148 1 94.81 182 GLU A C 1
ATOM 1369 O O . GLU A 1 182 ? -26.109 -19.094 -11.445 1 94.81 182 GLU A O 1
ATOM 1374 N N . VAL A 1 183 ? -24.453 -20.109 -12.445 1 95 183 VAL A N 1
ATOM 1375 C CA . VAL A 1 183 ? -23.469 -19.312 -11.727 1 95 183 VAL A CA 1
ATOM 1376 C C . VAL A 1 183 ? -23.547 -17.859 -12.188 1 95 183 VAL A C 1
ATOM 1378 O O . VAL A 1 183 ? -23.078 -16.953 -11.492 1 95 183 VAL A O 1
ATOM 1381 N N . HIS A 1 184 ? -24.219 -17.609 -13.367 1 94.94 184 HIS A N 1
ATOM 1382 C CA . HIS A 1 184 ? -24.281 -16.25 -13.898 1 94.94 184 HIS A CA 1
ATOM 1383 C C . HIS A 1 184 ? -25.609 -15.586 -13.539 1 94.94 184 HIS A C 1
ATOM 1385 O O . HIS A 1 184 ? -25.828 -14.406 -13.836 1 94.94 184 HIS A O 1
ATOM 1391 N N . LYS A 1 185 ? -26.453 -16.359 -12.906 1 94.38 185 LYS A N 1
ATOM 1392 C CA . LYS A 1 185 ? -27.734 -15.789 -12.5 1 94.38 185 LYS A CA 1
ATOM 1393 C C . LYS A 1 185 ? -27.547 -14.742 -11.406 1 94.38 185 LYS A C 1
ATOM 1395 O O . LYS A 1 185 ? -26.719 -14.914 -10.508 1 94.38 185 LYS A O 1
ATOM 1400 N N . PRO A 1 186 ? -28.422 -13.719 -11.562 1 90.38 186 PRO A N 1
ATOM 1401 C CA . PRO A 1 186 ? -28.375 -12.727 -10.484 1 90.38 186 PRO A CA 1
ATOM 1402 C C . PRO A 1 186 ? -28.625 -13.336 -9.109 1 90.38 186 PRO A C 1
ATOM 1404 O O . PRO A 1 186 ? -29.5 -14.195 -8.961 1 90.38 186 PRO A O 1
ATOM 1407 N N . GLY A 1 187 ? -27.781 -13.094 -8.172 1 90.69 187 GLY A N 1
ATOM 1408 C CA . GLY A 1 187 ? -27.984 -13.57 -6.812 1 90.69 187 GLY A CA 1
ATOM 1409 C C . GLY A 1 187 ? -27.281 -14.891 -6.539 1 90.69 187 GLY A C 1
ATOM 1410 O O . GLY A 1 187 ? -27.359 -15.422 -5.426 1 90.69 187 GLY A O 1
ATOM 1411 N N . SER A 1 188 ? -26.719 -15.453 -7.582 1 95.81 188 SER A N 1
ATOM 1412 C CA . SER A 1 188 ? -25.969 -16.688 -7.352 1 95.81 188 SER A CA 1
ATOM 1413 C C . SER A 1 188 ? -24.969 -16.516 -6.211 1 95.81 188 SER A C 1
ATOM 1415 O O . SER A 1 188 ? -24.297 -15.477 -6.105 1 95.81 188 SER A O 1
ATOM 1417 N N . THR A 1 189 ? -24.859 -17.578 -5.383 1 97.31 189 THR A N 1
ATOM 1418 C CA . THR A 1 189 ? -23.938 -17.547 -4.266 1 97.31 189 THR A CA 1
ATOM 1419 C C . THR A 1 189 ? -22.719 -18.422 -4.551 1 97.31 189 THR A C 1
ATOM 1421 O O . THR A 1 189 ? -21.906 -18.672 -3.662 1 97.31 189 THR A O 1
ATOM 1424 N N . ALA A 1 190 ? -22.672 -18.953 -5.824 1 98.31 190 ALA A N 1
ATOM 1425 C CA . ALA A 1 190 ? -21.531 -19.781 -6.191 1 98.31 190 ALA A CA 1
ATOM 1426 C C . ALA A 1 190 ? -20.219 -19.016 -6.043 1 98.31 190 ALA A C 1
ATOM 1428 O O . ALA A 1 190 ? -20.141 -17.828 -6.379 1 98.31 190 ALA A O 1
ATOM 1429 N N . PRO A 1 191 ? -19.172 -19.688 -5.496 1 98.38 191 PRO A N 1
ATOM 1430 C CA . PRO A 1 191 ? -17.875 -19 -5.406 1 98.38 191 PRO A CA 1
ATOM 1431 C C . PRO A 1 191 ? -17.344 -18.547 -6.766 1 98.38 191 PRO A C 1
ATOM 1433 O O . PRO A 1 191 ? -17.516 -19.266 -7.762 1 98.38 191 PRO A O 1
ATOM 1436 N N . ARG A 1 192 ? -16.766 -17.422 -6.797 1 97.88 192 ARG A N 1
ATOM 1437 C CA . ARG A 1 192 ? -16.219 -16.875 -8.039 1 97.88 192 ARG A CA 1
ATOM 1438 C C . ARG A 1 192 ? -14.695 -16.844 -8 1 97.88 192 ARG A C 1
ATOM 1440 O O . ARG A 1 192 ? -14.047 -16.578 -9.016 1 97.88 192 ARG A O 1
ATOM 1447 N N . ILE A 1 193 ? -14.117 -17.125 -6.797 1 98.5 193 ILE A N 1
ATOM 1448 C CA . ILE A 1 193 ? -12.68 -16.984 -6.602 1 98.5 193 ILE A CA 1
ATOM 1449 C C . ILE A 1 193 ? -12.133 -18.203 -5.871 1 98.5 193 ILE A C 1
ATOM 1451 O O . ILE A 1 193 ? -12.695 -18.641 -4.859 1 98.5 193 ILE A O 1
ATOM 1455 N N . LEU A 1 194 ? -11.117 -18.781 -6.402 1 98.75 194 LEU A N 1
ATOM 1456 C CA . LEU A 1 194 ? -10.281 -19.766 -5.723 1 98.75 194 LEU A CA 1
ATOM 1457 C C . LEU A 1 194 ? -8.875 -19.219 -5.492 1 98.75 194 LEU A C 1
ATOM 1459 O O . LEU A 1 194 ? -8.188 -18.828 -6.441 1 98.75 194 LEU A O 1
ATOM 1463 N N . TYR A 1 195 ? -8.508 -19.078 -4.246 1 98.5 195 TYR A N 1
ATOM 1464 C CA . TYR A 1 195 ? -7.145 -18.719 -3.885 1 98.5 195 TYR A CA 1
ATOM 1465 C C . TYR A 1 195 ? -6.344 -19.969 -3.504 1 98.5 195 TYR A C 1
ATOM 1467 O O . TYR A 1 195 ? -6.812 -20.797 -2.725 1 98.5 195 TYR A O 1
ATOM 1475 N N . THR A 1 196 ? -5.066 -20.031 -4.016 1 97.5 196 THR A N 1
ATOM 1476 C CA . THR A 1 196 ? -4.215 -21.156 -3.648 1 97.5 196 THR A CA 1
ATOM 1477 C C . THR A 1 196 ? -2.742 -20.781 -3.752 1 97.5 196 THR A C 1
ATOM 1479 O O . THR A 1 196 ? -2.377 -19.875 -4.512 1 97.5 196 THR A O 1
ATOM 1482 N N . ILE A 1 197 ? -1.952 -21.391 -2.949 1 95.31 197 ILE A N 1
ATOM 1483 C CA . ILE A 1 197 ? -0.498 -21.391 -3.064 1 95.31 197 ILE A CA 1
ATOM 1484 C C . ILE A 1 197 ? -0.033 -22.719 -3.652 1 95.31 197 ILE A C 1
ATOM 1486 O O . ILE A 1 197 ? 0.156 -23.703 -2.924 1 95.31 197 ILE A O 1
ATOM 1490 N N . PRO A 1 198 ? 0.214 -22.75 -4.945 1 94.75 198 PRO A N 1
ATOM 1491 C CA . PRO A 1 198 ? 0.372 -24.047 -5.617 1 94.75 198 PRO A CA 1
ATOM 1492 C C . PRO A 1 198 ? 1.75 -24.672 -5.391 1 94.75 198 PRO A C 1
ATOM 1494 O O . PRO A 1 198 ? 1.941 -25.859 -5.629 1 94.75 198 PRO A O 1
ATOM 1497 N N . ASN A 1 199 ? 2.727 -23.812 -5.055 1 89.5 199 ASN A N 1
ATOM 1498 C CA . ASN A 1 199 ? 4.082 -24.297 -4.812 1 89.5 199 ASN A CA 1
ATOM 1499 C C . ASN A 1 199 ? 4.598 -23.859 -3.443 1 89.5 199 ASN A C 1
ATOM 1501 O O . ASN A 1 199 ? 4.594 -22.672 -3.125 1 89.5 199 ASN A O 1
ATOM 1505 N N . GLY A 1 200 ? 4.973 -24.875 -2.691 1 82.38 200 GLY A N 1
ATOM 1506 C CA . GLY A 1 200 ? 5.512 -24.547 -1.383 1 82.38 200 GLY A CA 1
ATOM 1507 C C . GLY A 1 200 ? 4.496 -23.875 -0.469 1 82.38 200 GLY A C 1
ATOM 1508 O O . GLY A 1 200 ? 4.809 -22.891 0.201 1 82.38 200 GLY A O 1
ATOM 1509 N N . GLY A 1 201 ? 3.389 -24.484 -0.479 1 77.88 201 GLY A N 1
ATOM 1510 C CA . GLY A 1 201 ? 2.307 -23.891 0.286 1 77.88 201 GLY A CA 1
ATOM 1511 C C . GLY A 1 201 ? 2.697 -23.547 1.714 1 77.88 201 GLY A C 1
ATOM 1512 O O . GLY A 1 201 ? 3.357 -24.344 2.383 1 77.88 201 GLY A O 1
ATOM 1513 N N . ASN A 1 202 ? 2.551 -22.266 2.16 1 71.44 202 ASN A N 1
ATOM 1514 C CA . ASN A 1 202 ? 2.672 -21.844 3.551 1 71.44 202 ASN A CA 1
ATOM 1515 C C . ASN A 1 202 ? 1.398 -22.125 4.34 1 71.44 202 ASN A C 1
ATOM 1517 O O . ASN A 1 202 ? 0.325 -21.625 4 1 71.44 202 ASN A O 1
ATOM 1521 N N . PRO A 1 203 ? 1.388 -23 5.281 1 70.31 203 PRO A N 1
ATOM 1522 C CA . PRO A 1 203 ? 2.535 -23.438 6.086 1 70.31 203 PRO A CA 1
ATOM 1523 C C . PRO A 1 203 ? 2.973 -24.859 5.785 1 70.31 203 PRO A C 1
ATOM 1525 O O . PRO A 1 203 ? 3.949 -25.344 6.359 1 70.31 203 PRO A O 1
ATOM 1528 N N . THR A 1 204 ? 2.406 -25.516 4.781 1 70.69 204 THR A N 1
ATOM 1529 C CA . THR A 1 204 ? 2.551 -26.969 4.707 1 70.69 204 THR A CA 1
ATOM 1530 C C . THR A 1 204 ? 3.773 -27.344 3.877 1 70.69 204 THR A C 1
ATOM 1532 O O . THR A 1 204 ? 4.312 -28.438 4.023 1 70.69 204 THR A O 1
ATOM 1535 N N . GLY A 1 205 ? 4.086 -26.422 2.939 1 77.56 205 GLY A N 1
ATOM 1536 C CA . GLY A 1 205 ? 5.152 -26.75 2.006 1 77.56 205 GLY A CA 1
ATOM 1537 C C . GLY A 1 205 ? 4.684 -27.594 0.838 1 77.56 205 GLY A C 1
ATOM 1538 O O . GLY A 1 205 ? 5.473 -27.938 -0.048 1 77.56 205 GLY A O 1
ATOM 1539 N N . ALA A 1 206 ? 3.408 -27.891 0.79 1 82 206 ALA A N 1
ATOM 1540 C CA . ALA A 1 206 ? 2.832 -28.734 -0.254 1 82 206 ALA A CA 1
ATOM 1541 C C . ALA A 1 206 ? 2.932 -28.062 -1.62 1 82 206 ALA A C 1
ATOM 1543 O O . ALA A 1 206 ? 2.799 -26.844 -1.729 1 82 206 ALA A O 1
ATOM 1544 N N . SER A 1 207 ? 3.18 -28.906 -2.709 1 88.81 207 SER A N 1
ATOM 1545 C CA . SER A 1 207 ? 3.191 -28.438 -4.09 1 88.81 207 SER A CA 1
ATOM 1546 C C . SER A 1 207 ? 2.24 -29.25 -4.961 1 88.81 207 SER A C 1
ATOM 1548 O O . SER A 1 207 ? 2.279 -30.484 -4.949 1 88.81 207 SER A O 1
ATOM 1550 N N . MET A 1 208 ? 1.516 -28.578 -5.676 1 94.25 208 MET A N 1
ATOM 1551 C CA . MET A 1 208 ? 0.489 -29.203 -6.508 1 94.25 208 MET A CA 1
ATOM 1552 C C . MET A 1 208 ? 1.102 -29.828 -7.762 1 94.25 208 MET A C 1
ATOM 1554 O O . MET A 1 208 ? 1.973 -29.219 -8.391 1 94.25 208 MET A O 1
ATOM 1558 N N . THR A 1 209 ? 0.648 -31.031 -8.102 1 93.75 209 THR A N 1
ATOM 1559 C CA . THR A 1 209 ? 1.115 -31.688 -9.32 1 93.75 209 THR A CA 1
ATOM 1560 C C . THR A 1 209 ? 0.441 -31.094 -10.555 1 93.75 209 THR A C 1
ATOM 1562 O O . THR A 1 209 ? -0.586 -30.422 -10.438 1 93.75 209 THR A O 1
ATOM 1565 N N . ALA A 1 210 ? 1.017 -31.422 -11.703 1 94.62 210 ALA A N 1
ATOM 1566 C CA . ALA A 1 210 ? 0.448 -30.953 -12.961 1 94.62 210 ALA A CA 1
ATOM 1567 C C . ALA A 1 210 ? -0.967 -31.484 -13.164 1 94.62 210 ALA A C 1
ATOM 1569 O O . ALA A 1 210 ? -1.856 -30.75 -13.609 1 94.62 210 ALA A O 1
ATOM 1570 N N . GLN A 1 211 ? -1.103 -32.719 -12.852 1 96.31 211 GLN A N 1
ATOM 1571 C CA . GLN A 1 211 ? -2.402 -33.375 -13.031 1 96.31 211 GLN A CA 1
ATOM 1572 C C . GLN A 1 211 ? -3.463 -32.719 -12.148 1 96.31 211 GLN A C 1
ATOM 1574 O O . GLN A 1 211 ? -4.578 -32.438 -12.609 1 96.31 211 GLN A O 1
ATOM 1579 N N . ARG A 1 212 ? -3.156 -32.406 -10.969 1 96.62 212 ARG A N 1
ATOM 1580 C CA . ARG A 1 212 ? -4.102 -31.766 -10.055 1 96.62 212 ARG A CA 1
ATOM 1581 C C . ARG A 1 212 ? -4.422 -30.344 -10.5 1 96.62 212 ARG A C 1
ATOM 1583 O O . ARG A 1 212 ? -5.57 -29.891 -10.406 1 96.62 212 ARG A O 1
ATOM 1590 N N . LYS A 1 213 ? -3.432 -29.656 -10.938 1 98 213 LYS A N 1
ATOM 1591 C CA . LYS A 1 213 ? -3.672 -28.312 -11.445 1 98 213 LYS A CA 1
ATOM 1592 C C . LYS A 1 213 ? -4.66 -28.328 -12.609 1 98 213 LYS A C 1
ATOM 1594 O O . LYS A 1 213 ? -5.543 -27.469 -12.695 1 98 213 LYS A O 1
ATOM 1599 N N . LYS A 1 214 ? -4.484 -29.328 -13.492 1 98.19 214 LYS A N 1
ATOM 1600 C CA . LYS A 1 214 ? -5.398 -29.438 -14.625 1 98.19 214 LYS A CA 1
ATOM 1601 C C . LYS A 1 214 ? -6.828 -29.688 -14.156 1 98.19 214 LYS A C 1
ATOM 1603 O O . LYS A 1 214 ? -7.77 -29.094 -14.672 1 98.19 214 LYS A O 1
ATOM 1608 N N . GLU A 1 215 ? -6.973 -30.547 -13.195 1 98.56 215 GLU A N 1
ATOM 1609 C CA . GLU A 1 215 ? -8.297 -30.875 -12.664 1 98.56 215 GLU A CA 1
ATOM 1610 C C . GLU A 1 215 ? -8.93 -29.656 -11.992 1 98.56 215 GLU A C 1
ATOM 1612 O O . GLU A 1 215 ? -10.117 -29.391 -12.188 1 98.56 215 GLU A O 1
ATOM 1617 N N . VAL A 1 216 ? -8.141 -28.938 -11.234 1 98.62 216 VAL A N 1
ATOM 1618 C CA . VAL A 1 216 ? -8.617 -27.75 -10.555 1 98.62 216 VAL A CA 1
ATOM 1619 C C . VAL A 1 216 ? -9 -26.688 -11.578 1 98.62 216 VAL A C 1
ATOM 1621 O O . VAL A 1 216 ? -10.039 -26.031 -11.453 1 98.62 216 VAL A O 1
ATOM 1624 N N . TYR A 1 217 ? -8.172 -26.531 -12.617 1 98.81 217 TYR A N 1
ATOM 1625 C CA . TYR A 1 217 ? -8.445 -25.562 -13.68 1 98.81 217 TYR A CA 1
ATOM 1626 C C . TYR A 1 217 ? -9.758 -25.875 -14.375 1 98.81 217 TYR A C 1
ATOM 1628 O O . TYR A 1 217 ? -10.555 -24.969 -14.648 1 98.81 217 TYR A O 1
ATOM 1636 N N . GLU A 1 218 ? -10 -27.156 -14.625 1 98.69 218 GLU A N 1
ATOM 1637 C CA . GLU A 1 218 ? -11.234 -27.562 -15.305 1 98.69 218 GLU A CA 1
ATOM 1638 C C . GLU A 1 218 ? -12.461 -27.266 -14.445 1 98.69 218 GLU A C 1
ATOM 1640 O O . GLU A 1 218 ? -13.508 -26.875 -14.961 1 98.69 218 GLU A O 1
ATOM 1645 N N . LEU A 1 219 ? -12.328 -27.516 -13.172 1 98.75 219 LEU A N 1
ATOM 1646 C CA . LEU A 1 219 ? -13.43 -27.172 -12.273 1 98.75 219 LEU A CA 1
ATOM 1647 C C . LEU A 1 219 ? -13.672 -25.656 -12.266 1 98.75 219 LEU A C 1
ATOM 1649 O O . LEU A 1 219 ? -14.82 -25.219 -12.25 1 98.75 219 LEU A O 1
ATOM 1653 N N . ALA A 1 220 ? -12.594 -24.875 -12.273 1 98.75 220 ALA A N 1
ATOM 1654 C CA . ALA A 1 220 ? -12.727 -23.422 -12.336 1 98.75 220 ALA A CA 1
ATOM 1655 C C . ALA A 1 220 ? -13.422 -22.984 -13.617 1 98.75 220 ALA A C 1
ATOM 1657 O O . ALA A 1 220 ? -14.219 -22.047 -13.609 1 98.75 220 ALA A O 1
ATOM 1658 N N . ARG A 1 221 ? -13.141 -23.672 -14.758 1 98.31 221 ARG A N 1
ATOM 1659 C CA . ARG A 1 221 ? -13.805 -23.406 -16.031 1 98.31 221 ARG A CA 1
ATOM 1660 C C . ARG A 1 221 ? -15.297 -23.703 -15.945 1 98.31 221 ARG A C 1
ATOM 1662 O O . ARG A 1 221 ? -16.125 -22.891 -16.375 1 98.31 221 ARG A O 1
ATOM 1669 N N . GLN A 1 222 ? -15.57 -24.797 -15.375 1 98.25 222 GLN A N 1
ATOM 1670 C CA . GLN A 1 222 ? -16.953 -25.25 -15.297 1 98.25 222 GLN A CA 1
ATOM 1671 C C . GLN A 1 222 ? -17.812 -24.281 -14.492 1 98.25 222 GLN A C 1
ATOM 1673 O O . GLN A 1 222 ? -18.969 -24.031 -14.836 1 98.25 222 GLN A O 1
ATOM 1678 N N . TYR A 1 223 ? -17.281 -23.703 -13.477 1 98.5 223 TYR A N 1
ATOM 1679 C CA . TYR A 1 223 ? -18.062 -22.844 -12.586 1 98.5 223 TYR A CA 1
ATOM 1680 C C . TYR A 1 223 ? -17.734 -21.375 -12.82 1 98.5 223 TYR A C 1
ATOM 1682 O O . TYR A 1 223 ? -18.156 -20.516 -12.047 1 98.5 223 TYR A O 1
ATOM 1690 N N . ASP A 1 224 ? -16.938 -21.062 -13.805 1 98.25 224 ASP A N 1
ATOM 1691 C CA . ASP A 1 224 ? -16.531 -19.719 -14.203 1 98.25 224 ASP A CA 1
ATOM 1692 C C . ASP A 1 224 ? -15.922 -18.953 -13.031 1 98.25 224 ASP A C 1
ATOM 1694 O O . ASP A 1 224 ? -16.359 -17.844 -12.695 1 98.25 224 ASP A O 1
ATOM 1698 N N . MET A 1 225 ? -14.867 -19.547 -12.477 1 98.62 225 MET A N 1
ATOM 1699 C CA . MET A 1 225 ? -14.148 -18.938 -11.352 1 98.62 225 MET A CA 1
ATOM 1700 C C . MET A 1 225 ? -12.805 -18.375 -11.805 1 98.62 225 MET A C 1
ATOM 1702 O O . MET A 1 225 ? -12.219 -18.859 -12.781 1 98.62 225 MET A O 1
ATOM 1706 N N . LEU A 1 226 ? -12.359 -17.328 -11.133 1 98.81 226 LEU A N 1
ATOM 1707 C CA . LEU A 1 226 ? -10.969 -16.922 -11.195 1 98.81 226 LEU A CA 1
ATOM 1708 C C . LEU A 1 226 ? -10.109 -17.75 -10.25 1 98.81 226 LEU A C 1
ATOM 1710 O O . LEU A 1 226 ? -10.578 -18.172 -9.188 1 98.81 226 LEU A O 1
ATOM 1714 N N . ILE A 1 227 ? -8.875 -18.016 -10.633 1 98.88 227 ILE A N 1
ATOM 1715 C CA . ILE A 1 227 ? -7.891 -18.625 -9.742 1 98.88 227 ILE A CA 1
ATOM 1716 C C . ILE A 1 227 ? -6.793 -17.625 -9.422 1 98.88 227 ILE A C 1
ATOM 1718 O O . ILE A 1 227 ? -6.129 -17.094 -10.32 1 98.88 227 ILE A O 1
ATOM 1722 N N . ILE A 1 228 ? -6.668 -17.281 -8.172 1 98.75 228 ILE A N 1
ATOM 1723 C CA . ILE A 1 228 ? -5.516 -16.516 -7.699 1 98.75 228 ILE A CA 1
ATOM 1724 C C . ILE A 1 228 ? -4.371 -17.469 -7.359 1 98.75 228 ILE A C 1
ATOM 1726 O O . ILE A 1 228 ? -4.445 -18.219 -6.383 1 98.75 228 ILE A O 1
ATOM 1730 N N . GLU A 1 229 ? -3.375 -17.453 -8.211 1 98.38 229 GLU A N 1
ATOM 1731 C CA . GLU A 1 229 ? -2.158 -18.25 -8.055 1 98.38 229 GLU A CA 1
ATOM 1732 C C . GLU A 1 229 ? -1.093 -17.484 -7.277 1 98.38 229 GLU A C 1
ATOM 1734 O O . GLU A 1 229 ? -0.298 -16.75 -7.871 1 98.38 229 GLU A O 1
ATOM 1739 N N . ASP A 1 230 ? -1.073 -17.656 -5.965 1 97.19 230 ASP A N 1
ATOM 1740 C CA . ASP A 1 230 ? -0.078 -17.016 -5.109 1 97.19 230 ASP A CA 1
ATOM 1741 C C . ASP A 1 230 ? 1.192 -17.859 -5.023 1 97.19 230 ASP A C 1
ATOM 1743 O O . ASP A 1 230 ? 1.215 -18.891 -4.352 1 97.19 230 ASP A O 1
ATOM 1747 N N . ASP A 1 231 ? 2.275 -17.344 -5.641 1 93.88 231 ASP A N 1
ATOM 1748 C CA . ASP A 1 231 ? 3.42 -18.25 -5.766 1 93.88 231 ASP A CA 1
ATOM 1749 C C . ASP A 1 231 ? 4.715 -17.547 -5.355 1 93.88 231 ASP A C 1
ATOM 1751 O O . ASP A 1 231 ? 5.656 -17.453 -6.145 1 93.88 231 ASP A O 1
ATOM 1755 N N . PRO A 1 232 ? 4.789 -17.156 -4.062 1 87.62 232 PRO A N 1
ATOM 1756 C CA . PRO A 1 232 ? 6.027 -16.531 -3.604 1 87.62 232 PRO A CA 1
ATOM 1757 C C . PRO A 1 232 ? 7.207 -17.5 -3.562 1 87.62 232 PRO A C 1
ATOM 1759 O O . PRO A 1 232 ? 8.359 -17.062 -3.488 1 87.62 232 PRO A O 1
ATOM 1762 N N . TYR A 1 233 ? 6.969 -18.797 -3.752 1 81.62 233 TYR A N 1
ATOM 1763 C CA . TYR A 1 233 ? 8.008 -19.797 -3.574 1 81.62 233 TYR A CA 1
ATOM 1764 C C . TYR A 1 233 ? 8.359 -20.453 -4.902 1 81.62 233 TYR A C 1
ATOM 1766 O O . TYR A 1 233 ? 9.07 -21.469 -4.934 1 81.62 233 TYR A O 1
ATOM 1774 N N . TYR A 1 234 ? 7.91 -19.938 -5.953 1 84.62 234 TYR A N 1
ATOM 1775 C CA . TYR A 1 234 ? 8.086 -20.578 -7.254 1 84.62 234 TYR A CA 1
ATOM 1776 C C . TYR A 1 234 ? 9.555 -20.875 -7.523 1 84.62 234 TYR A C 1
ATOM 1778 O O . TYR A 1 234 ? 9.906 -21.984 -7.93 1 84.62 234 TYR A O 1
ATOM 1786 N N . PHE A 1 235 ? 10.367 -19.922 -7.16 1 76.25 235 PHE A N 1
ATOM 1787 C CA . PHE A 1 235 ? 11.773 -20.031 -7.508 1 76.25 235 PHE A CA 1
ATOM 1788 C C . PHE A 1 235 ? 12.539 -20.828 -6.449 1 76.25 235 PHE A C 1
ATOM 1790 O O . PHE A 1 235 ? 13.734 -21.078 -6.594 1 76.25 235 PHE A O 1
ATOM 1797 N N . LEU A 1 236 ? 11.828 -21.297 -5.461 1 72.5 236 LEU A N 1
ATOM 1798 C CA . LEU A 1 236 ? 12.469 -22.031 -4.371 1 72.5 236 LEU A CA 1
ATOM 1799 C C . LEU A 1 236 ? 12.141 -23.516 -4.449 1 72.5 236 LEU A C 1
ATOM 1801 O O . LEU A 1 236 ? 12.516 -24.281 -3.562 1 72.5 236 LEU A O 1
ATOM 1805 N N . GLN A 1 237 ? 11.484 -23.875 -5.516 1 72.56 237 GLN A N 1
ATOM 1806 C CA . GLN A 1 237 ? 11.102 -25.281 -5.66 1 72.56 237 GLN A CA 1
ATOM 1807 C C . GLN A 1 237 ? 12.328 -26.172 -5.867 1 72.56 237 GLN A C 1
ATOM 1809 O O . GLN A 1 237 ? 13.242 -25.797 -6.605 1 72.56 237 GLN A O 1
ATOM 1814 N N . PHE A 1 238 ? 12.32 -27.312 -5.266 1 61.75 238 PHE A N 1
ATOM 1815 C CA . PHE A 1 238 ? 13.469 -28.219 -5.305 1 61.75 238 PHE A CA 1
ATOM 1816 C C . PHE A 1 238 ? 13.305 -29.266 -6.398 1 61.75 238 PHE A C 1
ATOM 1818 O O . PHE A 1 238 ? 14.266 -29.609 -7.086 1 61.75 238 PHE A O 1
ATOM 1825 N N . ASP A 1 239 ? 12.078 -29.719 -6.461 1 61.34 239 ASP A N 1
ATOM 1826 C CA . ASP A 1 239 ? 11.844 -30.797 -7.41 1 61.34 239 ASP A CA 1
ATOM 1827 C C . ASP A 1 239 ? 11.734 -30.266 -8.836 1 61.34 239 ASP A C 1
ATOM 1829 O O . ASP A 1 239 ? 11.008 -29.312 -9.094 1 61.34 239 ASP A O 1
ATOM 1833 N N . LYS A 1 240 ? 12.734 -30.766 -9.719 1 66.56 240 LYS A N 1
ATOM 1834 C CA . LYS A 1 240 ? 12.672 -30.453 -11.148 1 66.56 240 LYS A CA 1
ATOM 1835 C C . LYS A 1 240 ? 12.297 -31.688 -11.961 1 66.56 240 LYS A C 1
ATOM 1837 O O . LYS A 1 240 ? 12.609 -32.812 -11.578 1 66.56 240 LYS A O 1
ATOM 1842 N N . PRO A 1 241 ? 11.789 -31.594 -13.07 1 72.69 241 PRO A N 1
ATOM 1843 C CA . PRO A 1 241 ? 11.344 -30.312 -13.609 1 72.69 241 PRO A CA 1
ATOM 1844 C C . PRO A 1 241 ? 10.18 -29.703 -12.828 1 72.69 241 PRO A C 1
ATOM 1846 O O . PRO A 1 241 ? 9.391 -30.453 -12.227 1 72.69 241 PRO A O 1
ATOM 1849 N N . TRP A 1 242 ? 10.117 -28.406 -12.859 1 80.69 242 TRP A N 1
ATOM 1850 C CA . TRP A 1 242 ? 9 -27.719 -12.195 1 80.69 242 TRP A CA 1
ATOM 1851 C C . TRP A 1 242 ? 7.688 -28.031 -12.906 1 80.69 242 TRP A C 1
ATOM 1853 O O . TRP A 1 242 ? 7.633 -28.062 -14.141 1 80.69 242 TRP A O 1
ATOM 1863 N N . ALA A 1 243 ? 6.691 -28.344 -12.055 1 84.12 243 ALA A N 1
ATOM 1864 C CA . ALA A 1 243 ? 5.367 -28.531 -12.641 1 84.12 243 ALA A CA 1
ATOM 1865 C C . ALA A 1 243 ? 4.887 -27.266 -13.328 1 84.12 243 ALA A C 1
ATOM 1867 O O . ALA A 1 243 ? 5.125 -26.156 -12.828 1 84.12 243 ALA A O 1
ATOM 1868 N N . PRO A 1 244 ? 4.203 -27.469 -14.477 1 91.56 244 PRO A N 1
ATOM 1869 C CA . PRO A 1 244 ? 3.621 -26.281 -15.133 1 91.56 244 PRO A CA 1
ATOM 1870 C C . PRO A 1 244 ? 2.691 -25.5 -14.211 1 91.56 244 PRO A C 1
ATOM 1872 O O . PRO A 1 244 ? 1.975 -26.094 -13.398 1 91.56 244 PRO A O 1
ATOM 1875 N N . THR A 1 245 ? 2.764 -24.234 -14.359 1 95.88 245 THR A N 1
ATOM 1876 C CA . THR A 1 245 ? 1.95 -23.359 -13.523 1 95.88 245 THR A CA 1
ATOM 1877 C C . THR A 1 245 ? 0.521 -23.281 -14.055 1 95.88 245 THR A C 1
ATOM 1879 O O . THR A 1 245 ? 0.246 -23.703 -15.18 1 95.88 245 THR A O 1
ATOM 1882 N N . PHE A 1 246 ? -0.435 -22.766 -13.211 1 98.31 246 PHE A N 1
ATOM 1883 C CA . PHE A 1 246 ? -1.766 -22.438 -13.711 1 98.31 246 PHE A CA 1
ATOM 1884 C C . PHE A 1 246 ? -1.683 -21.438 -14.852 1 98.31 246 PHE A C 1
ATOM 1886 O O . PHE A 1 246 ? -2.412 -21.547 -15.844 1 98.31 246 PHE A O 1
ATOM 1893 N N . LEU A 1 247 ? -0.8 -20.484 -14.734 1 98.25 247 LEU A N 1
ATOM 1894 C CA . LEU A 1 247 ? -0.64 -19.453 -15.758 1 98.25 247 LEU A CA 1
ATOM 1895 C C . LEU A 1 247 ? -0.299 -20.078 -17.109 1 98.25 247 LEU A C 1
ATOM 1897 O O . LEU A 1 247 ? -0.792 -19.625 -18.141 1 98.25 247 LEU A O 1
ATOM 1901 N N . SER A 1 248 ? 0.467 -21.141 -17.109 1 97.25 248 SER A N 1
ATOM 1902 C CA . SER A 1 248 ? 0.924 -21.781 -18.344 1 97.25 248 SER A CA 1
ATOM 1903 C C . SER A 1 248 ? -0.223 -22.5 -19.047 1 97.25 248 SER A C 1
ATOM 1905 O O . SER A 1 248 ? -0.154 -22.75 -20.25 1 97.25 248 SER A O 1
ATOM 1907 N N . MET A 1 249 ? -1.277 -22.859 -18.391 1 97.94 249 MET A N 1
ATOM 1908 C CA . MET A 1 249 ? -2.373 -23.609 -19 1 97.94 249 MET A CA 1
ATOM 1909 C C . MET A 1 249 ? -3.596 -22.719 -19.188 1 97.94 249 MET A C 1
ATOM 1911 O O . MET A 1 249 ? -4.676 -23.203 -19.531 1 97.94 249 MET A O 1
ATOM 1915 N N . ASP A 1 250 ? -3.441 -21.453 -18.953 1 98.44 250 ASP A N 1
ATOM 1916 C CA . ASP A 1 250 ? -4.574 -20.531 -18.891 1 98.44 250 ASP A CA 1
ATOM 1917 C C . ASP A 1 250 ? -5.035 -20.141 -20.297 1 98.44 250 ASP A C 1
ATOM 1919 O O . ASP A 1 250 ? -4.688 -19.047 -20.781 1 98.44 250 ASP A O 1
ATOM 1923 N N . VAL A 1 251 ? -5.953 -20.875 -20.828 1 98.06 251 VAL A N 1
ATOM 1924 C CA . VAL A 1 251 ? -6.441 -20.578 -22.172 1 98.06 251 VAL A CA 1
ATOM 1925 C C . VAL A 1 251 ? -7.625 -19.625 -22.094 1 98.06 251 VAL A C 1
ATOM 1927 O O . VAL A 1 251 ? -7.969 -18.984 -23.094 1 98.06 251 VAL A O 1
ATOM 1930 N N . ASP A 1 252 ? -8.25 -19.453 -20.953 1 97.88 252 ASP A N 1
ATOM 1931 C CA . ASP A 1 252 ? -9.469 -18.656 -20.844 1 97.88 252 ASP A CA 1
ATOM 1932 C C . ASP A 1 252 ? -9.172 -17.25 -20.344 1 97.88 252 ASP A C 1
ATOM 1934 O O . ASP A 1 252 ? -10.016 -16.359 -20.438 1 97.88 252 ASP A O 1
ATOM 1938 N N . GLY A 1 253 ? -8.031 -17 -19.75 1 98.25 253 GLY A N 1
ATOM 1939 C CA . GLY A 1 253 ? -7.738 -15.742 -19.094 1 98.25 253 GLY A CA 1
ATOM 1940 C C . GLY A 1 253 ? -8.344 -15.633 -17.719 1 98.25 253 GLY A C 1
ATOM 1941 O O . GLY A 1 253 ? -8.93 -14.609 -17.359 1 98.25 253 GLY A O 1
ATOM 1942 N N . ARG A 1 254 ? -8.219 -16.766 -16.938 1 98.56 254 ARG A N 1
ATOM 1943 C CA . ARG A 1 254 ? -8.867 -16.766 -15.625 1 98.56 254 ARG A CA 1
ATOM 1944 C C . ARG A 1 254 ? -7.84 -16.766 -14.5 1 98.56 254 ARG A C 1
ATOM 1946 O O . ARG A 1 254 ? -8.195 -16.672 -13.328 1 98.56 254 ARG A O 1
ATOM 1953 N N . ILE A 1 255 ? -6.512 -16.75 -14.805 1 98.88 255 ILE A N 1
ATOM 1954 C CA . ILE A 1 255 ? -5.469 -16.828 -13.789 1 98.88 255 ILE A CA 1
ATOM 1955 C C . ILE A 1 255 ? -4.945 -15.43 -13.477 1 98.88 255 ILE A C 1
ATOM 1957 O O . ILE A 1 255 ? -4.637 -14.656 -14.383 1 98.88 255 ILE A O 1
ATOM 1961 N N . VAL A 1 256 ? -4.895 -15.117 -12.25 1 98.81 256 VAL A N 1
ATOM 1962 C CA . VAL A 1 256 ? -4.129 -13.992 -11.734 1 98.81 256 VAL A CA 1
ATOM 1963 C C . VAL A 1 256 ? -3.029 -14.492 -10.805 1 98.81 256 VAL A C 1
ATOM 1965 O O . VAL A 1 256 ? -3.314 -15.125 -9.781 1 98.81 256 VAL A O 1
ATOM 1968 N N . ARG A 1 257 ? -1.843 -14.203 -11.148 1 98.62 257 ARG A N 1
ATOM 1969 C CA . ARG A 1 257 ? -0.686 -14.75 -10.445 1 98.62 257 ARG A CA 1
ATOM 1970 C C . ARG A 1 257 ? 0.066 -13.648 -9.703 1 98.62 257 ARG A C 1
ATOM 1972 O O . ARG A 1 257 ? 0.258 -12.555 -10.234 1 98.62 257 ARG A O 1
ATOM 1979 N N . THR A 1 258 ? 0.395 -13.898 -8.453 1 97.81 258 THR A N 1
ATOM 1980 C CA . THR A 1 258 ? 1.25 -13 -7.684 1 97.81 258 THR A CA 1
ATOM 1981 C C . THR A 1 258 ? 2.615 -13.633 -7.438 1 97.81 258 THR A C 1
ATOM 1983 O O . THR A 1 258 ? 2.703 -14.766 -6.957 1 97.81 258 THR A O 1
ATOM 1986 N N . ASP A 1 259 ? 3.604 -12.93 -7.852 1 94.44 259 ASP A N 1
ATOM 1987 C CA . ASP A 1 259 ? 4.992 -13.32 -7.633 1 94.44 259 ASP A CA 1
ATOM 1988 C C . ASP A 1 259 ? 5.691 -12.359 -6.676 1 94.44 259 ASP A C 1
ATOM 1990 O O . ASP A 1 259 ? 5.27 -11.211 -6.527 1 94.44 259 ASP A O 1
ATOM 1994 N N . SER A 1 260 ? 6.688 -12.891 -5.984 1 89.94 260 SER A N 1
ATOM 1995 C CA . SER A 1 260 ? 7.418 -12.086 -5.008 1 89.94 260 SER A CA 1
ATOM 1996 C C . SER A 1 260 ? 8.922 -12.266 -5.164 1 89.94 260 SER A C 1
ATOM 1998 O O . SER A 1 260 ? 9.398 -13.359 -5.496 1 89.94 260 SER A O 1
ATOM 2000 N N . PHE A 1 261 ? 9.625 -11.258 -4.855 1 83.31 261 PHE A N 1
ATOM 2001 C CA . PHE A 1 261 ? 11.078 -11.352 -4.793 1 83.31 261 PHE A CA 1
ATOM 2002 C C . PHE A 1 261 ? 11.555 -11.375 -3.348 1 83.31 261 PHE A C 1
ATOM 2004 O O . PHE A 1 261 ? 12.758 -11.328 -3.086 1 83.31 261 PHE A O 1
ATOM 2011 N N . SER A 1 262 ? 10.656 -11.461 -2.477 1 83 262 SER A N 1
ATOM 2012 C CA . SER A 1 262 ? 10.977 -11.375 -1.057 1 83 262 SER A CA 1
ATOM 2013 C C . SER A 1 262 ? 11.844 -12.547 -0.612 1 83 262 SER A C 1
ATOM 2015 O O . SER A 1 262 ? 12.656 -12.406 0.304 1 83 262 SER A O 1
ATOM 2017 N N . LYS A 1 263 ? 11.656 -13.656 -1.273 1 73.88 263 LYS A N 1
ATOM 2018 C CA . LYS A 1 263 ? 12.32 -14.867 -0.797 1 73.88 263 LYS A CA 1
ATOM 2019 C C . LYS A 1 263 ? 13.641 -15.102 -1.533 1 73.88 263 LYS A C 1
ATOM 2021 O O . LYS A 1 263 ? 14.469 -15.898 -1.092 1 73.88 263 LYS A O 1
ATOM 2026 N N . VAL A 1 264 ? 13.844 -14.391 -2.58 1 72.5 264 VAL A N 1
ATOM 2027 C CA . VAL A 1 264 ? 15.016 -14.688 -3.398 1 72.5 264 VAL A CA 1
ATOM 2028 C C . VAL A 1 264 ? 15.93 -13.469 -3.443 1 72.5 264 VAL A C 1
ATOM 2030 O O . VAL A 1 264 ? 17.156 -13.609 -3.562 1 72.5 264 VAL A O 1
ATOM 2033 N N . LEU A 1 265 ? 15.383 -12.344 -3.365 1 78.81 265 LEU A N 1
ATOM 2034 C CA . LEU A 1 265 ? 16.172 -11.125 -3.469 1 78.81 265 LEU A CA 1
ATOM 2035 C C . LEU A 1 265 ? 16.219 -10.391 -2.135 1 78.81 265 LEU A C 1
ATOM 2037 O O . LEU A 1 265 ? 17.297 -10.219 -1.547 1 78.81 265 LEU A O 1
ATOM 2041 N N . SER A 1 266 ? 15.102 -9.953 -1.714 1 84.06 266 SER A N 1
ATOM 2042 C CA . SER A 1 266 ? 15.016 -9.203 -0.466 1 84.06 266 SER A CA 1
ATOM 2043 C C . SER A 1 266 ? 13.57 -9.07 0.002 1 84.06 266 SER A C 1
ATOM 2045 O O . SER A 1 266 ? 12.711 -8.625 -0.756 1 84.06 266 SER A O 1
ATOM 2047 N N . SER A 1 267 ? 13.398 -9.461 1.253 1 87.38 267 SER A N 1
ATOM 2048 C CA . SER A 1 267 ? 12.086 -9.258 1.857 1 87.38 267 SER A CA 1
ATOM 2049 C C . SER A 1 267 ? 11.883 -7.797 2.262 1 87.38 267 SER A C 1
ATOM 2051 O O . SER A 1 267 ? 10.742 -7.32 2.328 1 87.38 267 SER A O 1
ATOM 2053 N N . GLY A 1 268 ? 12.914 -7.09 2.383 1 90.81 268 GLY A N 1
ATOM 2054 C CA . GLY A 1 268 ? 12.852 -5.73 2.9 1 90.81 268 GLY A CA 1
ATOM 2055 C C . GLY A 1 268 ? 12.648 -4.688 1.818 1 90.81 268 GLY A C 1
ATOM 2056 O O . GLY A 1 268 ? 12.234 -3.564 2.104 1 90.81 268 GLY A O 1
ATOM 2057 N N . LEU A 1 269 ? 12.938 -5.012 0.61 1 90.62 269 LEU A N 1
ATOM 2058 C CA . LEU A 1 269 ? 12.797 -4.062 -0.487 1 90.62 269 LEU A CA 1
ATOM 2059 C C . LEU A 1 269 ? 11.336 -3.926 -0.898 1 90.62 269 LEU A C 1
ATOM 2061 O O . LEU A 1 269 ? 10.953 -2.947 -1.548 1 90.62 269 LEU A O 1
ATOM 2065 N N . ARG A 1 270 ? 10.508 -4.879 -0.561 1 93.75 270 ARG A N 1
ATOM 2066 C CA . ARG A 1 270 ? 9.07 -4.898 -0.803 1 93.75 270 ARG A CA 1
ATOM 2067 C C . ARG A 1 270 ? 8.758 -4.727 -2.287 1 93.75 270 ARG A C 1
ATOM 2069 O O . ARG A 1 270 ? 8.141 -3.74 -2.688 1 93.75 270 ARG A O 1
ATOM 2076 N N . ILE A 1 271 ? 9.086 -5.66 -3.049 1 93.5 271 ILE A N 1
ATOM 2077 C CA . ILE A 1 271 ? 8.773 -5.621 -4.473 1 93.5 271 ILE A CA 1
ATOM 2078 C C . ILE A 1 271 ? 8.227 -6.977 -4.914 1 93.5 271 ILE A C 1
ATOM 2080 O O . ILE A 1 271 ? 8.734 -8.023 -4.508 1 93.5 271 ILE A O 1
ATOM 2084 N N . GLY A 1 272 ? 7.156 -6.953 -5.578 1 94.19 272 GLY A N 1
ATOM 2085 C CA . GLY A 1 272 ? 6.504 -8.07 -6.234 1 94.19 272 GLY A CA 1
ATOM 2086 C C . GLY A 1 272 ? 5.832 -7.695 -7.543 1 94.19 272 GLY A C 1
ATOM 2087 O O . GLY A 1 272 ? 6.039 -6.59 -8.055 1 94.19 272 GLY A O 1
ATOM 2088 N N . PHE A 1 273 ? 5.133 -8.617 -8.133 1 95.5 273 PHE A N 1
ATOM 2089 C CA . PHE A 1 273 ? 4.414 -8.297 -9.359 1 95.5 273 PHE A CA 1
ATOM 2090 C C . PHE A 1 273 ? 3.178 -9.18 -9.508 1 95.5 273 PHE A C 1
ATOM 2092 O O . PHE A 1 273 ? 3.1 -10.25 -8.906 1 95.5 273 PHE A O 1
ATOM 2099 N N . LEU A 1 274 ? 2.293 -8.656 -10.164 1 98.62 274 LEU A N 1
ATOM 2100 C CA . LEU A 1 274 ? 1.02 -9.305 -10.461 1 98.62 274 LEU A CA 1
ATOM 2101 C C . LEU A 1 274 ? 0.841 -9.5 -11.961 1 98.62 274 LEU A C 1
ATOM 2103 O O . LEU A 1 274 ? 1.067 -8.57 -12.742 1 98.62 274 LEU A O 1
ATOM 2107 N N . THR A 1 275 ? 0.547 -10.742 -12.367 1 98.69 275 THR A N 1
ATOM 2108 C CA . THR A 1 275 ? 0.328 -11.109 -13.758 1 98.69 275 THR A CA 1
ATOM 2109 C C . THR A 1 275 ? -1.088 -11.641 -13.961 1 98.69 275 THR A C 1
ATOM 2111 O O . THR A 1 275 ? -1.572 -12.453 -13.164 1 98.69 275 THR A O 1
ATOM 2114 N N . GLY A 1 276 ? -1.781 -11.227 -15.016 1 98.75 276 GLY A N 1
ATOM 2115 C CA . GLY A 1 276 ? -3.119 -11.711 -15.32 1 98.75 276 GLY A CA 1
ATOM 2116 C C . GLY A 1 276 ? -3.752 -11.008 -16.5 1 98.75 276 GLY A C 1
ATOM 2117 O O . GLY A 1 276 ? -3.061 -10.336 -17.281 1 98.75 276 GLY A O 1
ATOM 2118 N N . PRO A 1 277 ? -5.082 -11.227 -16.688 1 98.69 277 PRO A N 1
ATOM 2119 C CA . PRO A 1 277 ? -5.777 -10.547 -17.781 1 98.69 277 PRO A CA 1
ATOM 2120 C C . PRO A 1 277 ? -5.746 -9.023 -17.656 1 98.69 277 PRO A C 1
ATOM 2122 O O . PRO A 1 277 ? -5.965 -8.492 -16.562 1 98.69 277 PRO A O 1
ATOM 2125 N N . LYS A 1 278 ? -5.512 -8.375 -18.719 1 98.31 278 LYS A N 1
ATOM 2126 C CA . LYS A 1 278 ? -5.309 -6.934 -18.75 1 98.31 278 LYS A CA 1
ATOM 2127 C C . LYS A 1 278 ? -6.461 -6.199 -18.078 1 98.31 278 LYS A C 1
ATOM 2129 O O . LYS A 1 278 ? -6.238 -5.273 -17.281 1 98.31 278 LYS A O 1
ATOM 2134 N N . PRO A 1 279 ? -7.723 -6.555 -18.297 1 98.06 279 PRO A N 1
ATOM 2135 C CA . PRO A 1 279 ? -8.797 -5.82 -17.625 1 98.06 279 PRO A CA 1
ATOM 2136 C C . PRO A 1 279 ? -8.688 -5.875 -16.094 1 98.06 279 PRO A C 1
ATOM 2138 O O . PRO A 1 279 ? -9 -4.898 -15.414 1 98.06 279 PRO A O 1
ATOM 2141 N N . LEU A 1 280 ? -8.234 -6.992 -15.57 1 98.56 280 LEU A N 1
ATOM 2142 C CA . LEU A 1 280 ? -8.086 -7.121 -14.125 1 98.56 280 LEU A CA 1
ATOM 2143 C C . LEU A 1 280 ? -6.84 -6.383 -13.648 1 98.56 280 LEU A C 1
ATOM 2145 O O . LEU A 1 280 ? -6.875 -5.707 -12.617 1 98.56 280 LEU A O 1
ATOM 2149 N N . VAL A 1 281 ? -5.727 -6.496 -14.398 1 98.56 281 VAL A N 1
ATOM 2150 C CA . VAL A 1 281 ? -4.484 -5.824 -14.031 1 98.56 281 VAL A CA 1
ATOM 2151 C C . VAL A 1 281 ? -4.695 -4.309 -14.031 1 98.56 281 VAL A C 1
ATOM 2153 O O . VAL A 1 281 ? -4.246 -3.615 -13.117 1 98.56 281 VAL A O 1
ATOM 2156 N N . ASP A 1 282 ? -5.395 -3.82 -15.031 1 97.5 282 ASP A N 1
ATOM 2157 C CA . ASP A 1 282 ? -5.688 -2.393 -15.102 1 97.5 282 ASP A CA 1
ATOM 2158 C C . ASP A 1 282 ? -6.438 -1.923 -13.859 1 97.5 282 ASP A C 1
ATOM 2160 O O . ASP A 1 282 ? -6.172 -0.835 -13.344 1 97.5 282 ASP A O 1
ATOM 2164 N N . GLN A 1 283 ? -7.32 -2.705 -13.438 1 97.81 283 GLN A N 1
ATOM 2165 C CA . GLN A 1 283 ? -8.094 -2.338 -12.258 1 97.81 283 GLN A CA 1
ATOM 2166 C C . GLN A 1 283 ? -7.23 -2.365 -11 1 97.81 283 GLN A C 1
ATOM 2168 O O . GLN A 1 283 ? -7.379 -1.517 -10.117 1 97.81 283 GLN A O 1
ATOM 2173 N N . VAL A 1 284 ? -6.367 -3.316 -10.891 1 98.62 284 VAL A N 1
ATOM 2174 C CA . VAL A 1 284 ? -5.457 -3.383 -9.75 1 98.62 284 VAL A CA 1
ATOM 2175 C C . VAL A 1 284 ? -4.578 -2.133 -9.719 1 98.62 284 VAL A C 1
ATOM 2177 O O . VAL A 1 284 ? -4.305 -1.589 -8.641 1 98.62 284 VAL A O 1
ATOM 2180 N N . VAL A 1 285 ? -4.176 -1.712 -10.867 1 98.12 285 VAL A N 1
ATOM 2181 C CA . VAL A 1 285 ? -3.338 -0.521 -10.969 1 98.12 285 VAL A CA 1
ATOM 2182 C C . VAL A 1 285 ? -4.086 0.684 -10.398 1 98.12 285 VAL A C 1
ATOM 2184 O O . VAL A 1 285 ? -3.49 1.529 -9.727 1 98.12 285 VAL A O 1
ATOM 2187 N N . LEU A 1 286 ? -5.348 0.776 -10.625 1 97.75 286 LEU A N 1
ATOM 2188 C CA . LEU A 1 286 ? -6.137 1.868 -10.062 1 97.75 286 LEU A CA 1
ATOM 2189 C C . LEU A 1 286 ? -6.191 1.771 -8.547 1 97.75 286 LEU A C 1
ATOM 2191 O O . LEU A 1 286 ? -6.18 2.793 -7.852 1 97.75 286 LEU A O 1
ATOM 2195 N N . HIS A 1 287 ? -6.281 0.576 -7.996 1 98.38 287 HIS A N 1
ATOM 2196 C CA . HIS A 1 287 ? -6.219 0.391 -6.551 1 98.38 287 HIS A CA 1
ATOM 2197 C C . HIS A 1 287 ? -4.871 0.839 -5.996 1 98.38 287 HIS A C 1
ATOM 2199 O O . HIS A 1 287 ? -4.812 1.471 -4.938 1 98.38 287 HIS A O 1
ATOM 2205 N N . ILE A 1 288 ? -3.814 0.507 -6.719 1 98.12 288 ILE A N 1
ATOM 2206 C CA . ILE A 1 288 ? -2.473 0.905 -6.309 1 98.12 288 ILE A CA 1
ATOM 2207 C C . ILE A 1 288 ? -2.352 2.426 -6.344 1 98.12 288 ILE A C 1
ATOM 2209 O O . ILE A 1 288 ? -1.845 3.039 -5.402 1 98.12 288 ILE A O 1
ATOM 2213 N N . GLN A 1 289 ? -2.871 2.961 -7.344 1 96.38 289 GLN A N 1
ATOM 2214 C CA . GLN A 1 289 ? -2.818 4.406 -7.531 1 96.38 289 GLN A CA 1
ATOM 2215 C C . GLN A 1 289 ? -3.486 5.137 -6.371 1 96.38 289 GLN A C 1
ATOM 2217 O O . GLN A 1 289 ? -2.992 6.172 -5.914 1 96.38 289 GLN A O 1
ATOM 2222 N N . ALA A 1 290 ? -4.492 4.625 -5.945 1 96.31 290 ALA A N 1
ATOM 2223 C CA . ALA A 1 290 ? -5.266 5.25 -4.875 1 96.31 290 ALA A CA 1
ATOM 2224 C C . ALA A 1 290 ? -4.621 5.008 -3.514 1 96.31 290 ALA A C 1
ATOM 2226 O O . ALA A 1 290 ? -4.957 5.676 -2.533 1 96.31 290 ALA A O 1
ATOM 2227 N N . SER A 1 291 ? -3.738 4.09 -3.387 1 97.06 291 SER A N 1
ATOM 2228 C CA . SER 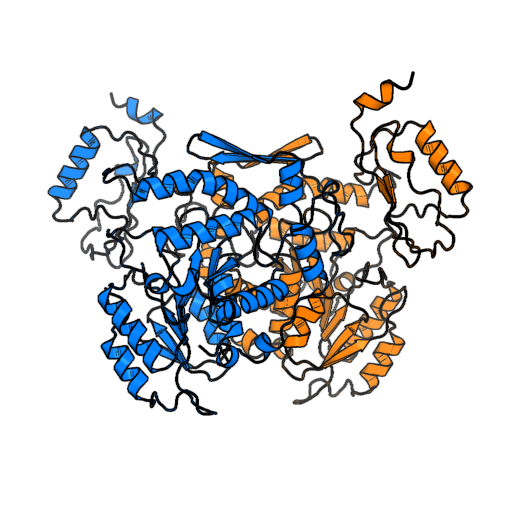A 1 291 ? -3.229 3.652 -2.092 1 97.06 291 SER A CA 1
ATOM 2229 C C . SER A 1 291 ? -1.765 4.039 -1.916 1 97.06 291 SER A C 1
ATOM 2231 O O . SER A 1 291 ? -1.448 4.977 -1.181 1 97.06 291 SER A O 1
ATOM 2233 N N . THR A 1 292 ? -0.92 3.469 -2.719 1 97.38 292 THR A N 1
ATOM 2234 C CA . THR A 1 292 ? 0.506 3.715 -2.541 1 97.38 292 THR A CA 1
ATOM 2235 C C . THR A 1 292 ? 1.054 4.566 -3.684 1 97.38 292 THR A C 1
ATOM 2237 O O . THR A 1 292 ? 2.221 4.969 -3.662 1 97.38 292 THR A O 1
ATOM 2240 N N . LEU A 1 293 ? 0.272 4.926 -4.621 1 95.56 293 LEU A N 1
ATOM 2241 C CA . LEU A 1 293 ? 0.639 5.582 -5.871 1 95.56 293 LEU A CA 1
ATOM 2242 C C . LEU A 1 293 ? 1.454 4.645 -6.758 1 95.56 293 LEU A C 1
ATOM 2244 O O . LEU A 1 293 ? 1.08 4.379 -7.902 1 95.56 293 LEU A O 1
ATOM 2248 N N . HIS A 1 294 ? 2.539 4.195 -6.309 1 96.06 294 HIS A N 1
ATOM 2249 C CA . HIS A 1 294 ? 3.395 3.229 -6.988 1 96.06 294 HIS A CA 1
ATOM 2250 C C . HIS A 1 294 ? 4.434 2.648 -6.039 1 96.06 294 HIS A C 1
ATOM 2252 O O . HIS A 1 294 ? 4.68 3.207 -4.965 1 96.06 294 HIS A O 1
ATOM 2258 N N . THR A 1 295 ? 4.938 1.506 -6.469 1 96.56 295 THR A N 1
ATOM 2259 C CA . THR A 1 295 ? 6.082 0.932 -5.773 1 96.56 295 THR A CA 1
ATOM 2260 C C . THR A 1 295 ? 7.305 1.839 -5.902 1 96.56 295 THR A C 1
ATOM 2262 O O . THR A 1 295 ? 7.477 2.516 -6.918 1 96.56 295 THR A O 1
ATOM 2265 N N . SER A 1 296 ? 8.172 1.843 -4.887 1 95.19 296 SER A N 1
ATOM 2266 C CA . SER A 1 296 ? 9.367 2.686 -4.879 1 95.19 296 SER A CA 1
ATOM 2267 C C . SER A 1 296 ? 10.094 2.631 -6.219 1 95.19 296 SER A C 1
ATOM 2269 O O . SER A 1 296 ? 10.453 1.552 -6.691 1 95.19 296 SER A O 1
ATOM 2271 N N . THR A 1 297 ? 10.297 3.807 -6.812 1 93.12 297 THR A N 1
ATOM 2272 C CA . THR A 1 297 ? 11.023 3.881 -8.078 1 93.12 297 THR A CA 1
ATOM 2273 C C . THR A 1 297 ? 12.477 3.443 -7.891 1 93.12 297 THR A C 1
ATOM 2275 O O . THR A 1 297 ? 13.031 2.738 -8.734 1 93.12 297 THR A O 1
ATOM 2278 N N . PHE A 1 298 ? 13.055 3.812 -6.789 1 91.19 298 PHE A N 1
ATOM 2279 C CA . PHE A 1 298 ? 14.438 3.447 -6.48 1 91.19 298 PHE A CA 1
ATOM 2280 C C . PHE A 1 298 ? 14.602 1.932 -6.461 1 91.19 298 PHE A C 1
ATOM 2282 O O . PHE A 1 298 ? 15.539 1.397 -7.059 1 91.19 298 PHE A O 1
ATOM 2289 N N . THR A 1 299 ? 13.695 1.283 -5.809 1 90.25 299 THR A N 1
ATOM 2290 C CA . THR A 1 299 ? 13.734 -0.172 -5.719 1 90.25 299 THR A CA 1
ATOM 2291 C C . THR A 1 299 ? 13.555 -0.806 -7.094 1 90.25 299 THR A C 1
ATOM 2293 O O . THR A 1 299 ? 14.211 -1.797 -7.422 1 90.25 299 THR A O 1
ATOM 2296 N N . GLN A 1 300 ? 12.695 -0.275 -7.898 1 91.44 300 GLN A N 1
ATOM 2297 C CA . GLN A 1 300 ? 12.438 -0.819 -9.227 1 91.44 300 GLN A CA 1
ATOM 2298 C C . GLN A 1 300 ? 13.664 -0.688 -10.125 1 91.44 300 GLN A C 1
ATOM 2300 O O . GLN A 1 300 ? 14.016 -1.623 -10.852 1 91.44 300 GLN A O 1
ATOM 2305 N N . VAL A 1 301 ? 14.312 0.447 -10.055 1 82 301 VAL A N 1
ATOM 2306 C CA . VAL A 1 301 ? 15.492 0.692 -10.875 1 82 301 VAL A CA 1
ATOM 2307 C C . VAL A 1 301 ? 16.625 -0.229 -10.438 1 82 301 VAL A C 1
ATOM 2309 O O . VAL A 1 301 ? 17.344 -0.779 -11.273 1 82 301 VAL A O 1
ATOM 2312 N N . ASN A 1 302 ? 16.797 -0.381 -9.164 1 72.94 302 ASN A N 1
ATOM 2313 C CA . ASN A 1 302 ? 17.797 -1.289 -8.617 1 72.94 302 ASN A CA 1
ATOM 2314 C C . ASN A 1 302 ? 17.578 -2.721 -9.094 1 72.94 302 ASN A C 1
ATOM 2316 O O . ASN A 1 302 ? 18.516 -3.369 -9.57 1 72.94 302 ASN A O 1
ATOM 2320 N N . LYS A 1 303 ? 16.422 -3.133 -9.039 1 63.62 303 LYS A N 1
ATOM 2321 C CA . LYS A 1 303 ? 16.094 -4.508 -9.414 1 63.62 303 LYS A CA 1
ATOM 2322 C C . LYS A 1 303 ? 16.328 -4.746 -10.898 1 63.62 303 LYS A C 1
ATOM 2324 O O . LYS A 1 303 ? 16.844 -5.797 -11.297 1 63.62 303 LYS A O 1
ATOM 2329 N N . THR A 1 304 ? 16.031 -3.805 -11.664 1 55.81 304 THR A N 1
ATOM 2330 C CA . THR A 1 304 ? 16.234 -3.934 -13.102 1 55.81 304 THR A CA 1
ATOM 2331 C C . THR A 1 304 ? 17.703 -4.176 -13.414 1 55.81 304 THR A C 1
ATOM 2333 O O . THR A 1 304 ? 18.047 -5.02 -14.25 1 55.81 304 THR A O 1
ATOM 2336 N N . LEU A 1 305 ? 18.422 -3.553 -12.57 1 52.28 305 LEU A N 1
ATOM 2337 C CA . LEU A 1 305 ? 19.859 -3.674 -12.781 1 52.28 305 LEU A CA 1
ATOM 2338 C C . LEU A 1 305 ? 20.375 -5.012 -12.258 1 52.28 305 LEU A C 1
ATOM 2340 O O . LEU A 1 305 ? 21.172 -5.672 -12.922 1 52.28 305 LEU A O 1
ATOM 2344 N N . ILE A 1 306 ? 19.719 -5.324 -11.141 1 52.53 306 ILE A N 1
ATOM 2345 C CA . ILE A 1 306 ? 20.156 -6.562 -10.508 1 52.53 306 ILE A CA 1
ATOM 2346 C C . ILE A 1 306 ? 19.625 -7.758 -11.289 1 52.53 306 ILE A C 1
ATOM 2348 O O . ILE A 1 306 ? 20.344 -8.734 -11.508 1 52.53 306 ILE A O 1
ATOM 2352 N N . LEU A 1 307 ? 18.406 -7.562 -11.633 1 54.75 307 LEU A N 1
ATOM 2353 C CA . LEU A 1 307 ? 17.797 -8.664 -12.367 1 54.75 307 LEU A CA 1
ATOM 2354 C C . LEU A 1 307 ? 18.5 -8.891 -13.695 1 54.75 307 LEU A C 1
ATOM 2356 O O . LEU A 1 307 ? 18.688 -10.031 -14.117 1 54.75 307 LEU A O 1
ATOM 2360 N N . HIS A 1 308 ? 18.766 -7.816 -14.227 1 49.78 308 HIS A N 1
ATOM 2361 C CA . HIS A 1 308 ? 19.516 -7.965 -15.469 1 49.78 308 HIS A CA 1
ATOM 2362 C C . HIS A 1 308 ? 20.797 -8.766 -15.242 1 49.78 308 HIS A C 1
ATOM 2364 O O . HIS A 1 308 ? 21.172 -9.594 -16.078 1 49.78 308 HIS A O 1
ATOM 2370 N N . HIS A 1 309 ? 21.188 -8.555 -14.102 1 45.78 309 HIS A N 1
ATOM 2371 C CA . HIS A 1 309 ? 22.422 -9.242 -13.773 1 45.78 309 HIS A CA 1
ATOM 2372 C C . HIS A 1 309 ? 22.156 -10.641 -13.234 1 45.78 309 HIS A C 1
ATOM 2374 O O . HIS A 1 309 ? 22.875 -11.586 -13.562 1 45.78 309 HIS A O 1
ATOM 2380 N N . CYS A 1 310 ? 21.094 -10.68 -12.359 1 44.38 310 CYS A N 1
ATOM 2381 C CA . CYS A 1 310 ? 20.766 -11.93 -11.688 1 44.38 310 CYS A CA 1
ATOM 2382 C C . CYS A 1 310 ? 20.125 -12.914 -12.648 1 44.38 310 CYS A C 1
ATOM 2384 O O . CYS A 1 310 ? 20.297 -14.125 -12.516 1 44.38 310 CYS A O 1
ATOM 2386 N N . ILE A 1 311 ? 19.219 -12.43 -13.5 1 42.72 311 ILE A N 1
ATOM 2387 C CA . ILE A 1 311 ? 18.578 -13.352 -14.438 1 42.72 311 ILE A CA 1
ATOM 2388 C C . ILE A 1 311 ? 19.641 -14.234 -15.086 1 42.72 311 ILE A C 1
ATOM 2390 O O . ILE A 1 311 ? 19.422 -15.43 -15.305 1 42.72 311 ILE A O 1
ATOM 2394 N N . LEU A 1 312 ? 20.734 -13.617 -15.383 1 38.5 312 LEU A N 1
ATOM 2395 C CA . LEU A 1 312 ? 21.766 -14.492 -15.922 1 38.5 312 LEU A CA 1
ATOM 2396 C C . LEU A 1 312 ? 22.078 -15.625 -14.953 1 38.5 312 LEU A C 1
ATOM 2398 O O . LEU A 1 312 ? 22.266 -16.766 -15.375 1 38.5 312 LEU A O 1
ATOM 2402 N N . TYR A 1 313 ? 21.922 -15.219 -13.812 1 37.22 313 TYR A N 1
ATOM 2403 C CA . TYR A 1 313 ? 22.219 -16.234 -12.812 1 37.22 313 TYR A CA 1
ATOM 2404 C C . TYR A 1 313 ? 21.047 -17.203 -12.656 1 37.22 313 TYR A C 1
ATOM 2406 O O . TYR A 1 313 ? 21.25 -18.422 -12.562 1 37.22 313 TYR A O 1
ATOM 2414 N N . LEU A 1 314 ? 19.875 -16.547 -12.664 1 39.69 314 LEU A N 1
ATOM 2415 C CA . LEU A 1 314 ? 18.703 -17.391 -12.516 1 39.69 314 LEU A CA 1
ATOM 2416 C C . LEU A 1 314 ? 18.531 -18.297 -13.734 1 39.69 314 LEU A C 1
ATOM 2418 O O . LEU A 1 314 ? 18.125 -19.453 -13.602 1 39.69 314 LEU A O 1
ATOM 2422 N N . SER A 1 315 ? 18.688 -17.719 -14.945 1 37.66 315 SER A N 1
ATOM 2423 C CA . SER A 1 315 ? 18.594 -18.5 -16.172 1 37.66 315 SER A CA 1
ATOM 2424 C C . SER A 1 315 ? 19.625 -19.625 -16.188 1 37.66 315 SER A C 1
ATOM 2426 O O . SER A 1 315 ? 19.359 -20.719 -16.688 1 37.66 315 SER A O 1
ATOM 2428 N N . LEU A 1 316 ? 20.781 -19.266 -15.906 1 34.19 316 LEU A N 1
ATOM 2429 C CA . LEU A 1 316 ? 21.828 -20.281 -15.914 1 34.19 316 LEU A CA 1
ATOM 2430 C C . LEU A 1 316 ? 21.516 -21.406 -14.93 1 34.19 316 LEU A C 1
ATOM 2432 O O . LEU A 1 316 ? 21.844 -22.562 -15.18 1 34.19 316 LEU A O 1
ATOM 2436 N N . SER A 1 317 ? 20.875 -20.953 -13.945 1 36.5 317 SER A N 1
ATOM 2437 C CA . SER A 1 317 ? 20.547 -22.031 -13.016 1 36.5 317 SER A CA 1
ATOM 2438 C C . SER A 1 317 ? 19.5 -22.969 -13.602 1 36.5 317 SER A C 1
ATOM 2440 O O . SER A 1 317 ? 19.359 -24.109 -13.164 1 36.5 317 SER A O 1
ATOM 2442 N N . LEU A 1 318 ? 18.688 -22.438 -14.508 1 34.28 318 LEU A N 1
ATOM 2443 C CA . LEU A 1 318 ? 17.641 -23.266 -15.117 1 34.28 318 LEU A CA 1
ATOM 2444 C C . LEU A 1 318 ? 18.219 -24.156 -16.219 1 34.28 318 LEU A C 1
ATOM 2446 O O . LEU A 1 318 ? 17.719 -25.25 -16.469 1 34.28 318 LEU A O 1
ATOM 2450 N N . GLN A 1 319 ? 18.953 -23.703 -17.281 1 32.03 319 GLN A N 1
ATOM 2451 C CA . GLN A 1 319 ? 19.438 -24.531 -18.391 1 32.03 319 GLN A CA 1
ATOM 2452 C C . GLN A 1 319 ? 20.453 -25.578 -17.906 1 32.03 319 GLN A C 1
ATOM 2454 O O . GLN A 1 319 ? 20.688 -26.578 -18.578 1 32.03 319 GLN A O 1
ATOM 2459 N N . THR A 1 320 ? 21.688 -25.172 -17.469 1 30.55 320 THR A N 1
ATOM 2460 C CA . THR A 1 320 ? 22.734 -26.156 -17.25 1 30.55 320 THR A CA 1
ATOM 2461 C C . THR A 1 320 ? 22.25 -27.25 -16.297 1 30.55 320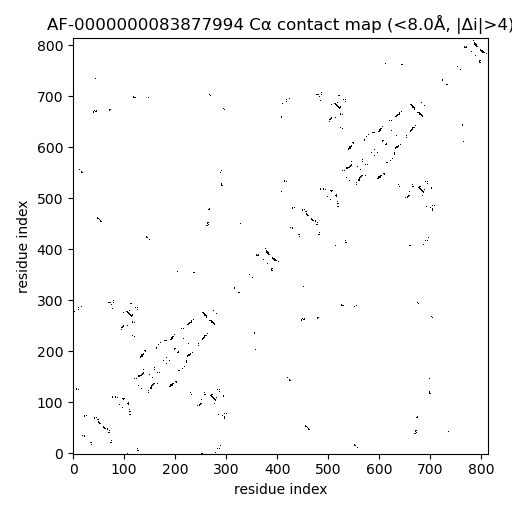 THR A C 1
ATOM 2463 O O . THR A 1 320 ? 21.5 -26.984 -15.352 1 30.55 320 THR A O 1
ATOM 2466 N N . SER A 1 321 ? 22.047 -28.594 -16.828 1 28.44 321 SER A N 1
ATOM 2467 C CA . SER A 1 321 ? 22.203 -29.844 -16.078 1 28.44 321 SER A CA 1
ATOM 2468 C C . SER A 1 321 ? 23.141 -29.641 -14.891 1 28.44 321 SER A C 1
ATOM 2470 O O . SER A 1 321 ? 23.625 -30.625 -14.305 1 28.44 321 SER A O 1
ATOM 2472 N N . VAL A 1 322 ? 24.141 -28.766 -15.039 1 26.55 322 VAL A N 1
ATOM 2473 C CA . VAL A 1 322 ? 25.156 -28.703 -14 1 26.55 322 VAL A CA 1
ATOM 2474 C C . VAL A 1 322 ? 24.5 -28.812 -12.625 1 26.55 322 VAL A C 1
ATOM 2476 O O . VAL A 1 322 ? 23.469 -28.203 -12.375 1 26.55 322 VAL A O 1
ATOM 2479 N N . GLN A 1 323 ? 24.609 -29.922 -11.93 1 26.16 323 GLN A N 1
ATOM 2480 C CA . GLN A 1 323 ? 24.828 -30.109 -10.5 1 26.16 323 GLN A CA 1
ATOM 2481 C C . GLN A 1 323 ? 25.25 -28.797 -9.836 1 26.16 323 GLN A C 1
ATOM 2483 O O . GLN A 1 323 ? 25.844 -28.797 -8.758 1 26.16 323 GLN A O 1
ATOM 2488 N N . HIS A 1 324 ? 25.562 -27.859 -10.633 1 25.81 324 HIS A N 1
ATOM 2489 C CA . HIS A 1 324 ? 26.25 -26.688 -10.117 1 25.81 324 HIS A CA 1
ATOM 2490 C C . HIS A 1 324 ? 25.484 -26.047 -8.953 1 25.81 324 HIS A C 1
ATOM 2492 O O . HIS A 1 324 ? 24.297 -26.297 -8.789 1 25.81 324 HIS A O 1
ATOM 2498 N N . THR A 1 325 ? 26.344 -25.141 -8.328 1 23.39 325 THR A N 1
ATOM 2499 C CA . THR A 1 325 ? 26.25 -24.281 -7.148 1 23.39 325 THR A CA 1
ATOM 2500 C C . THR A 1 325 ? 25.016 -23.406 -7.207 1 23.39 325 THR A C 1
ATOM 2502 O O . THR A 1 325 ? 24.844 -22.625 -8.148 1 23.39 325 THR A O 1
ATOM 2505 N N . ALA A 1 326 ? 23.938 -23.828 -7.227 1 25.95 326 ALA A N 1
ATOM 2506 C CA . ALA A 1 326 ? 22.891 -22.984 -6.645 1 25.95 326 ALA A CA 1
ATOM 2507 C C . ALA A 1 326 ? 23.484 -21.734 -5.988 1 25.95 326 ALA A C 1
ATOM 2509 O O . ALA A 1 326 ? 24.469 -21.828 -5.242 1 25.95 326 ALA A O 1
ATOM 2510 N N . GLY A 1 327 ? 23.766 -20.719 -6.707 1 25.06 327 GLY A N 1
ATOM 2511 C CA . GLY A 1 327 ? 24.562 -19.625 -6.16 1 25.06 327 GLY A CA 1
ATOM 2512 C C . GLY A 1 327 ? 24.531 -19.578 -4.645 1 25.06 327 GLY A C 1
ATOM 2513 O O . GLY A 1 327 ? 23.688 -18.875 -4.062 1 25.06 327 GLY A O 1
ATOM 2514 N N . TRP A 1 328 ? 24.703 -20.688 -4.027 1 24.23 328 TRP A N 1
ATOM 2515 C CA . TRP A 1 328 ? 25.312 -20.984 -2.734 1 24.23 328 TRP A CA 1
ATOM 2516 C C . TRP A 1 328 ? 26.625 -20.219 -2.576 1 24.23 328 TRP A C 1
ATOM 2518 O O . TRP A 1 328 ? 27.359 -20.016 -3.551 1 24.23 328 TRP A O 1
ATOM 2528 N N . PHE A 1 329 ? 26.812 -19.281 -1.914 1 25.19 329 PHE A N 1
ATOM 2529 C CA . PHE A 1 329 ? 28.203 -19.047 -1.496 1 25.19 329 PHE A CA 1
ATOM 2530 C C . PHE A 1 329 ? 28.953 -20.359 -1.364 1 25.19 329 PHE A C 1
ATOM 2532 O O . PHE A 1 329 ? 28.578 -21.219 -0.562 1 25.19 329 PHE A O 1
ATOM 2539 N N . THR A 1 330 ? 29.281 -21.203 -2.346 1 25.77 330 THR A N 1
ATOM 2540 C CA . THR A 1 330 ? 30.266 -22.281 -2.35 1 25.77 330 THR A CA 1
ATOM 2541 C C . THR A 1 330 ? 31.5 -21.906 -1.54 1 25.77 330 THR A C 1
ATOM 2543 O O . THR A 1 330 ? 32.281 -21.031 -1.946 1 25.77 330 THR A O 1
ATOM 2546 N N . TYR A 1 331 ? 31.438 -21.75 -0.239 1 25.89 331 TYR A N 1
ATOM 2547 C CA . TYR A 1 331 ? 32.688 -22.047 0.449 1 25.89 331 TYR A CA 1
ATOM 2548 C C . TYR A 1 331 ? 33.312 -23.359 -0.039 1 25.89 331 TYR A C 1
ATOM 2550 O O . TYR A 1 331 ? 32.562 -24.281 -0.416 1 25.89 331 TYR A O 1
ATOM 2558 N N . SER A 1 332 ? 34.406 -23.328 -0.773 1 27.19 332 SER A N 1
ATOM 2559 C CA . SER A 1 332 ? 35.312 -24.438 -1.065 1 27.19 332 SER A CA 1
ATOM 2560 C C . SER A 1 332 ? 35.281 -25.484 0.043 1 27.19 332 SER A C 1
ATOM 2562 O O . SER A 1 332 ? 35.875 -25.297 1.099 1 27.19 332 SER A O 1
ATOM 2564 N N . LEU A 1 333 ? 34.156 -26.125 0.393 1 29.08 333 LEU A N 1
ATOM 2565 C CA . LEU A 1 333 ? 34.312 -27.312 1.241 1 29.08 333 LEU A CA 1
ATOM 2566 C C . LEU A 1 333 ? 35.25 -28.328 0.598 1 29.08 333 LEU A C 1
ATOM 2568 O O . LEU A 1 333 ? 35.25 -28.516 -0.622 1 29.08 333 LEU A O 1
ATOM 2572 N N . SER A 1 334 ? 36.406 -28.531 1.193 1 29.8 334 SER A N 1
ATOM 2573 C CA . SER A 1 334 ? 37.375 -29.516 0.706 1 29.8 334 SER A CA 1
ATOM 2574 C C . SER A 1 334 ? 36.656 -30.812 0.316 1 29.8 334 SER A C 1
ATOM 2576 O O . SER A 1 334 ? 35.562 -31.094 0.764 1 29.8 334 SER A O 1
ATOM 2578 N N . GLU A 1 335 ? 37.125 -31.5 -0.615 1 33.59 335 GLU A N 1
ATOM 2579 C CA . GLU A 1 335 ? 36.719 -32.844 -1.051 1 33.59 335 GLU A CA 1
ATOM 2580 C C . GLU A 1 335 ? 36.375 -33.719 0.141 1 33.59 335 GLU A C 1
ATOM 2582 O O . GLU A 1 335 ? 35.406 -34.5 0.096 1 33.59 335 GLU A O 1
ATOM 2587 N N . HIS A 1 336 ? 37.125 -33.562 1.176 1 33.78 336 HIS A N 1
ATOM 2588 C CA . HIS A 1 336 ? 36.969 -34.375 2.371 1 33.78 336 HIS A CA 1
ATOM 2589 C C . HIS A 1 336 ? 35.656 -34.062 3.09 1 33.78 336 HIS A C 1
ATOM 2591 O O . HIS A 1 336 ? 34.938 -34.938 3.529 1 33.78 336 HIS A O 1
ATOM 2597 N N . THR A 1 337 ? 35.375 -32.812 3.109 1 32.88 337 THR A N 1
ATOM 2598 C CA . THR A 1 337 ? 34.188 -32.438 3.844 1 32.88 337 THR A CA 1
ATOM 2599 C C . THR A 1 337 ? 32.938 -32.812 3.062 1 32.88 337 THR A C 1
ATOM 2601 O O . THR A 1 337 ? 31.953 -33.281 3.639 1 32.88 337 THR A O 1
ATOM 2604 N N . VAL A 1 338 ? 33.031 -32.719 1.851 1 35.56 338 VAL A N 1
ATOM 2605 C CA . VAL A 1 338 ? 31.922 -33.125 1.005 1 35.56 338 VAL A CA 1
ATOM 2606 C C . VAL A 1 338 ? 31.766 -34.656 1.093 1 35.56 338 VAL A C 1
ATOM 2608 O O . VAL A 1 338 ? 30.641 -35.156 1.207 1 35.56 338 VAL A O 1
ATOM 2611 N N . SER A 1 339 ? 32.875 -35.312 1.107 1 36.69 339 SER A N 1
ATOM 2612 C CA . SER A 1 339 ? 32.875 -36.781 1.214 1 36.69 339 SER A CA 1
ATOM 2613 C C . SER A 1 339 ? 32.312 -37.219 2.566 1 36.69 339 SER A C 1
ATOM 2615 O O . SER A 1 339 ? 31.547 -38.188 2.643 1 36.69 339 SER A O 1
ATOM 2617 N N . THR A 1 340 ? 32.688 -36.562 3.561 1 34.22 340 THR A N 1
ATOM 2618 C CA . THR A 1 340 ? 32.219 -36.906 4.902 1 34.22 340 THR A CA 1
ATOM 2619 C C . THR A 1 340 ? 30.719 -36.656 5.043 1 34.22 340 THR A C 1
ATOM 2621 O O . THR A 1 340 ? 30 -37.469 5.629 1 34.22 340 THR A O 1
ATOM 2624 N N . MET A 1 341 ? 30.391 -35.594 4.441 1 35.03 341 MET A N 1
ATOM 2625 C CA . MET A 1 341 ? 28.953 -35.281 4.539 1 35.03 341 MET A CA 1
ATOM 2626 C C . MET A 1 341 ? 28.141 -36.281 3.713 1 35.03 341 MET A C 1
ATOM 2628 O O . MET A 1 341 ? 27.078 -36.75 4.148 1 35.03 341 MET A O 1
ATOM 2632 N N . LYS A 1 342 ? 28.656 -36.562 2.658 1 37.56 342 LYS A N 1
ATOM 2633 C CA . LYS A 1 342 ? 28.047 -37.625 1.872 1 37.56 342 LYS A CA 1
ATOM 2634 C C . LYS A 1 342 ? 27.953 -38.938 2.67 1 37.56 342 LYS A C 1
ATOM 2636 O O . LYS A 1 342 ? 26.938 -39.625 2.639 1 37.56 342 LYS A O 1
ATOM 2641 N N . HIS A 1 343 ? 29.109 -39.281 3.285 1 36.62 343 HIS A N 1
ATOM 2642 C CA . HIS A 1 343 ? 29.172 -40.531 4.062 1 36.62 343 HIS A CA 1
ATOM 2643 C C . HIS A 1 343 ? 28.172 -40.5 5.219 1 36.62 343 HIS A C 1
ATOM 2645 O O . HIS A 1 343 ? 27.516 -41.5 5.496 1 36.62 343 HIS A O 1
ATOM 2651 N N . ILE A 1 344 ? 28.141 -39.438 5.926 1 34.34 344 ILE A N 1
ATOM 2652 C CA . ILE A 1 344 ? 27.203 -39.344 7.039 1 34.34 344 ILE A CA 1
ATOM 2653 C C . ILE A 1 344 ? 25.781 -39.438 6.516 1 34.34 344 ILE A C 1
ATOM 2655 O O . ILE A 1 344 ? 24.938 -40.125 7.105 1 34.34 344 ILE A O 1
ATOM 2659 N N . PHE A 1 345 ? 25.609 -38.688 5.453 1 34.09 345 PHE A N 1
ATOM 2660 C CA . PHE A 1 345 ? 24.281 -38.719 4.875 1 34.09 345 PHE A CA 1
ATOM 2661 C C . PHE A 1 345 ? 23.953 -40.094 4.34 1 34.09 345 PHE A C 1
ATOM 2663 O O . PHE A 1 345 ? 22.812 -40.562 4.445 1 34.09 345 PHE A O 1
ATOM 2670 N N . GLU A 1 346 ? 24.859 -40.656 3.676 1 36.03 346 GLU A N 1
ATOM 2671 C CA . GLU A 1 346 ? 24.656 -42.031 3.203 1 36.03 346 GLU A CA 1
ATOM 2672 C C . GLU A 1 346 ? 24.422 -42.969 4.367 1 36.03 346 GLU A C 1
ATOM 2674 O O . GLU A 1 346 ? 23.672 -43.938 4.238 1 36.03 346 GLU A O 1
ATOM 2679 N N . GLN A 1 347 ? 25.25 -42.875 5.312 1 34.44 347 GLN A N 1
ATOM 2680 C CA . GLN A 1 347 ? 25.078 -43.812 6.43 1 34.44 347 GLN A CA 1
ATOM 2681 C C . GLN A 1 347 ? 23.812 -43.469 7.211 1 34.44 347 GLN A C 1
ATOM 2683 O O . GLN A 1 347 ? 23.281 -44.344 7.93 1 34.44 347 GLN A O 1
ATOM 2688 N N . SER A 1 348 ? 23.641 -42.156 7.422 1 31.23 348 SER A N 1
ATOM 2689 C CA . SER A 1 348 ? 22.375 -41.906 8.109 1 31.23 348 SER A CA 1
ATOM 2690 C C . SER A 1 348 ? 21.188 -42 7.152 1 31.23 348 SER A C 1
ATOM 2692 O O . SER A 1 348 ? 21.328 -41.75 5.953 1 31.23 348 SER A O 1
ATOM 2694 N N . ASN A 1 349 ? 20.5 -43.156 7.004 1 29.92 349 ASN A N 1
ATOM 2695 C CA . ASN A 1 349 ? 19.344 -43.406 6.156 1 29.92 349 ASN A CA 1
ATOM 2696 C C . ASN A 1 349 ? 18.609 -42.094 5.824 1 29.92 349 ASN A C 1
ATOM 2698 O O . ASN A 1 349 ? 17.406 -42.094 5.527 1 29.92 349 ASN A O 1
ATOM 2702 N N . HIS A 1 350 ? 19.047 -41.062 6.398 1 28.38 350 HIS A N 1
ATOM 2703 C CA . HIS A 1 350 ? 18.328 -39.812 6.184 1 28.38 350 HIS A CA 1
ATOM 2704 C C . HIS A 1 350 ? 18.703 -39.188 4.848 1 28.38 350 HIS A C 1
ATOM 2706 O O . HIS A 1 350 ? 19.859 -39.188 4.461 1 28.38 350 HIS A O 1
ATOM 2712 N N . ARG A 1 351 ? 17.984 -39.562 3.82 1 27.83 351 ARG A N 1
ATOM 2713 C CA . ARG A 1 351 ? 18.188 -39.062 2.473 1 27.83 351 ARG A CA 1
ATOM 2714 C C . ARG A 1 351 ? 18.469 -37.562 2.498 1 27.83 351 ARG A C 1
ATOM 2716 O O . ARG A 1 351 ? 17.781 -36.812 3.203 1 27.83 351 ARG A O 1
ATOM 2723 N N . LEU A 1 352 ? 19.641 -37.25 2.498 1 27.83 352 LEU A N 1
ATOM 2724 C CA . LEU A 1 352 ? 20.031 -35.875 2.248 1 27.83 352 LEU A CA 1
ATOM 2725 C C . LEU A 1 352 ? 19.156 -35.219 1.176 1 27.83 352 LEU A C 1
ATOM 2727 O O . LEU A 1 352 ? 19.094 -35.719 0.045 1 27.83 352 LEU A O 1
ATOM 2731 N N . VAL A 1 353 ? 17.859 -35.094 1.546 1 25.34 353 VAL A N 1
ATOM 2732 C CA . VAL A 1 353 ? 17.109 -34.375 0.512 1 25.34 353 VAL A CA 1
ATOM 2733 C C . VAL A 1 353 ? 17.922 -33.188 0.03 1 25.34 353 VAL A C 1
ATOM 2735 O O . VAL A 1 353 ? 18.328 -32.344 0.832 1 25.34 353 VAL A O 1
ATOM 2738 N N . GLU A 1 354 ? 18.812 -33.469 -0.775 1 24.34 354 GLU A N 1
ATOM 2739 C CA . GLU A 1 354 ? 19.547 -32.469 -1.545 1 24.34 354 GLU A CA 1
ATOM 2740 C C . GLU A 1 354 ? 18.703 -31.203 -1.756 1 24.34 354 GLU A C 1
ATOM 2742 O O . GLU A 1 354 ? 19.234 -30.125 -1.977 1 24.34 354 GLU A O 1
ATOM 2747 N N . SER A 1 355 ? 17.531 -31.406 -2.141 1 23.11 355 SER A N 1
ATOM 2748 C CA . SER A 1 355 ? 16.766 -30.25 -2.619 1 23.11 355 SER A CA 1
ATOM 2749 C C . SER A 1 355 ? 16.375 -29.328 -1.471 1 23.11 355 SER A C 1
ATOM 2751 O O . SER A 1 355 ? 16.359 -29.734 -0.311 1 23.11 355 SER A O 1
ATOM 2753 N N . GLY A 1 356 ? 16.531 -27.969 -1.624 1 24.98 356 GLY A N 1
ATOM 2754 C CA . GLY A 1 356 ? 16.031 -26.938 -0.73 1 24.98 356 GLY A CA 1
ATOM 2755 C C . GLY A 1 356 ? 14.766 -27.328 0.001 1 24.98 356 GLY A C 1
ATOM 2756 O O . GLY A 1 356 ? 14.055 -26.469 0.535 1 24.98 356 GLY A O 1
ATOM 2757 N N . SER A 1 357 ? 14.352 -28.578 -0.164 1 23.41 357 SER A N 1
ATOM 2758 C CA . SER A 1 357 ? 13.062 -29.047 0.344 1 23.41 357 SER A CA 1
ATOM 2759 C C . SER A 1 357 ? 13.164 -29.469 1.809 1 23.41 357 SER A C 1
ATOM 2761 O O . SER A 1 357 ? 14.117 -30.141 2.205 1 23.41 357 SER A O 1
ATOM 2763 N N . LEU A 1 358 ? 12.57 -28.609 2.736 1 25.62 358 LEU A N 1
ATOM 2764 C CA . LEU A 1 358 ? 12.359 -28.797 4.168 1 25.62 358 LEU A CA 1
ATOM 2765 C C . LEU A 1 358 ? 11.773 -30.172 4.461 1 25.62 358 LEU A C 1
ATOM 2767 O O . LEU A 1 358 ? 10.688 -30.5 3.979 1 25.62 358 LEU A O 1
ATOM 2771 N N . CYS A 1 359 ? 12.547 -31.219 4.324 1 23.97 359 CYS A N 1
ATOM 2772 C CA . CYS A 1 359 ? 12 -32.5 4.711 1 23.97 359 CYS A CA 1
ATOM 2773 C C . CYS A 1 359 ? 11.781 -32.594 6.219 1 23.97 359 CYS A C 1
ATOM 2775 O O . CYS A 1 359 ? 12.695 -32.281 6.992 1 23.97 359 CYS A O 1
ATOM 2777 N N . SER A 1 360 ? 10.562 -32.438 6.773 1 25.91 360 SER A N 1
ATOM 2778 C CA . SER A 1 360 ? 10.047 -32.406 8.141 1 25.91 360 SER A CA 1
ATOM 2779 C C . SER A 1 360 ? 10.086 -33.781 8.773 1 25.91 360 SER A C 1
ATOM 2781 O O . SER A 1 360 ? 9.062 -34.312 9.234 1 25.91 360 SER A O 1
ATOM 2783 N N . ARG A 1 361 ? 11.141 -34.656 8.719 1 26.27 361 ARG A N 1
ATOM 2784 C CA . ARG A 1 361 ? 10.836 -35.875 9.461 1 26.27 361 ARG A CA 1
ATOM 2785 C C . ARG A 1 361 ? 10.945 -35.656 10.969 1 26.27 361 ARG A C 1
ATOM 2787 O O . ARG A 1 361 ? 11.742 -34.812 11.414 1 26.27 361 ARG A O 1
ATOM 2794 N N . PRO A 1 362 ? 10.148 -36.312 11.859 1 26.31 362 PRO A N 1
ATOM 2795 C CA . PRO A 1 362 ? 9.938 -36.312 13.305 1 26.31 362 PRO A CA 1
ATOM 2796 C C . PRO A 1 362 ? 11.172 -36.75 14.086 1 26.31 362 PRO A C 1
ATOM 2798 O O . PRO A 1 362 ? 11.711 -37.844 13.82 1 26.31 362 PRO A O 1
ATOM 2801 N N . LEU A 1 363 ? 12.297 -36 14.219 1 27 363 LEU A N 1
ATOM 2802 C CA . LEU A 1 363 ? 13.391 -36.594 14.984 1 27 363 LEU A CA 1
ATOM 2803 C C . LEU A 1 363 ? 13.008 -36.719 16.453 1 27 363 LEU A C 1
ATOM 2805 O O . LEU A 1 363 ? 12.742 -35.719 17.125 1 27 363 LEU A O 1
ATOM 2809 N N . SER A 1 364 ? 12.508 -37.781 16.969 1 26.09 364 SER A N 1
ATOM 2810 C CA . SER A 1 364 ? 12.203 -38.25 18.312 1 26.09 364 SER A CA 1
ATOM 2811 C C . SER A 1 364 ? 13.328 -37.875 19.281 1 26.09 364 SER A C 1
ATOM 2813 O O . SER A 1 364 ? 13.062 -37.438 20.406 1 26.09 364 SER A O 1
ATOM 2815 N N . ASN A 1 365 ? 14.555 -38.594 19.328 1 25 365 ASN A N 1
ATOM 2816 C CA . ASN A 1 365 ? 15.523 -38.812 20.406 1 25 365 ASN A CA 1
ATOM 2817 C C . ASN A 1 365 ? 16.594 -37.719 20.391 1 25 365 ASN A C 1
ATOM 2819 O O . ASN A 1 365 ? 17.719 -37.938 20.844 1 25 365 ASN A O 1
ATOM 2823 N N . LEU A 1 366 ? 16.5 -36.656 19.641 1 26.47 366 LEU A N 1
ATOM 2824 C CA . LEU A 1 366 ? 17.625 -35.75 19.453 1 26.47 366 LEU A CA 1
ATOM 2825 C C . LEU A 1 366 ? 17.844 -34.906 20.703 1 26.47 366 LEU A C 1
ATOM 2827 O O . LEU A 1 366 ? 17.453 -33.75 20.766 1 26.47 366 LEU A O 1
ATOM 2831 N N . HIS A 1 367 ? 17.656 -35.406 21.969 1 25.52 367 HIS A N 1
ATOM 2832 C CA . HIS A 1 367 ? 17.984 -34.719 23.219 1 25.52 367 HIS A CA 1
ATOM 2833 C C . HIS A 1 367 ? 19.406 -34.156 23.188 1 25.52 367 HIS A C 1
ATOM 2835 O O . HIS A 1 367 ? 19.625 -33 23.516 1 25.52 367 HIS A O 1
ATOM 2841 N N . GLU A 1 368 ? 20.5 -34.969 23.531 1 26.06 368 GLU A N 1
ATOM 2842 C CA . GLU A 1 368 ? 21.812 -34.844 24.141 1 26.06 368 GLU A CA 1
ATOM 2843 C C . GLU A 1 368 ? 22.812 -34.219 23.188 1 26.06 368 GLU A C 1
ATOM 2845 O O . GLU A 1 368 ? 23.719 -33.469 23.609 1 26.06 368 GLU A O 1
ATOM 2850 N N . HIS A 1 369 ? 23.047 -34.719 22.047 1 22.5 369 HIS A N 1
ATOM 2851 C CA . HIS A 1 369 ? 24.297 -34.438 21.344 1 22.5 369 HIS A CA 1
ATOM 2852 C C . HIS A 1 369 ? 24.281 -33.062 20.719 1 22.5 369 HIS A C 1
ATOM 2854 O O . HIS A 1 369 ? 23.766 -32.875 19.609 1 22.5 369 HIS A O 1
ATOM 2860 N N . LYS A 1 370 ? 23.828 -31.984 21.484 1 25.78 370 LYS A N 1
ATOM 2861 C CA . LYS A 1 370 ? 23.578 -30.562 21.281 1 25.78 370 LYS A CA 1
ATOM 2862 C C . LYS A 1 370 ? 24.734 -29.906 20.516 1 25.78 370 LYS A C 1
ATOM 2864 O O . LYS A 1 370 ? 24.516 -29.219 19.516 1 25.78 370 LYS A O 1
ATOM 2869 N N . LEU A 1 371 ? 25.844 -29.266 21.281 1 24.97 371 LEU A N 1
ATOM 2870 C CA . LEU A 1 371 ? 26.625 -28.094 21.656 1 24.97 371 LEU A CA 1
ATOM 2871 C C . LEU A 1 371 ? 27.891 -27.984 20.812 1 24.97 371 LEU A C 1
ATOM 2873 O O . LEU A 1 371 ? 28.375 -26.875 20.562 1 24.97 371 LEU A O 1
ATOM 2877 N N . LYS A 1 372 ? 28.609 -29 20.594 1 24.84 372 LYS A N 1
ATOM 2878 C CA . LYS A 1 372 ? 30.078 -29 20.5 1 24.84 372 LYS A CA 1
ATOM 2879 C C . LYS A 1 372 ? 30.531 -28.484 19.141 1 24.84 372 LYS A C 1
ATOM 2881 O O . LYS A 1 372 ? 31.734 -28.25 18.938 1 24.84 372 LYS A O 1
ATOM 2886 N N . LEU A 1 373 ? 29.688 -28.578 18.234 1 25.23 373 LEU A N 1
ATOM 2887 C CA . LEU A 1 373 ? 30.375 -28.438 16.953 1 25.23 373 LEU A CA 1
ATOM 2888 C C . LEU A 1 373 ? 30.656 -26.984 16.641 1 25.23 373 LEU A C 1
ATOM 2890 O O . LEU A 1 373 ? 31.125 -26.656 15.539 1 25.23 373 LEU A O 1
ATOM 2894 N N . ALA A 1 374 ? 30.297 -26 17.516 1 26.67 374 ALA A N 1
ATOM 2895 C CA . ALA A 1 374 ? 30.594 -24.562 17.391 1 26.67 374 ALA A CA 1
ATOM 2896 C C . ALA A 1 374 ? 32.094 -24.328 17.266 1 26.67 374 ALA A C 1
ATOM 2898 O O . ALA A 1 374 ? 32.531 -23.234 16.906 1 26.67 374 ALA A O 1
ATOM 2899 N N . SER A 1 375 ? 32.875 -25.094 17.984 1 26 375 SER A N 1
ATOM 2900 C CA . SER A 1 375 ? 34.219 -24.75 18.453 1 26 375 SER A CA 1
ATOM 2901 C C . SER A 1 375 ? 35.188 -24.594 17.281 1 26 375 SER A C 1
ATOM 2903 O O . SER A 1 375 ? 36.062 -23.703 17.297 1 26 375 SER A O 1
ATOM 2905 N N . GLU A 1 376 ? 35.5 -25.719 16.578 1 25.62 376 GLU A N 1
ATOM 2906 C CA . GLU A 1 376 ? 36.781 -25.688 15.922 1 25.62 376 GLU A CA 1
ATOM 2907 C C . GLU A 1 376 ? 36.781 -24.703 14.758 1 25.62 376 GLU A C 1
ATOM 2909 O O . GLU A 1 376 ? 37.719 -23.906 14.609 1 25.62 376 GLU A O 1
ATOM 2914 N N . SER A 1 377 ? 36.281 -25 13.555 1 28.64 377 SER A N 1
ATOM 2915 C CA . SER A 1 377 ? 36.656 -24.281 12.352 1 28.64 377 SER A CA 1
ATOM 2916 C C . SER A 1 377 ? 35.688 -23.172 12.016 1 28.64 377 SER A C 1
ATOM 2918 O O . SER A 1 377 ? 35.688 -22.656 10.906 1 28.64 377 SER A O 1
ATOM 2920 N N . GLY A 1 378 ? 35.062 -22.312 13 1 28.12 378 GLY A N 1
ATOM 2921 C CA . GLY A 1 378 ? 34.312 -21.062 13.062 1 28.12 378 GLY A CA 1
ATOM 2922 C C . GLY A 1 378 ? 32.969 -21.141 12.398 1 28.12 378 GLY A C 1
ATOM 2923 O O . GLY A 1 378 ? 32.312 -20.125 12.219 1 28.12 378 GLY A O 1
ATOM 2924 N N . CYS A 1 379 ? 32.625 -22.109 11.641 1 27.45 379 CYS A N 1
ATOM 2925 C CA . CYS A 1 379 ? 31.344 -22.094 10.938 1 27.45 379 CYS A CA 1
ATOM 2926 C C . CYS A 1 379 ? 30.234 -22.688 11.797 1 27.45 379 CYS A C 1
ATOM 2928 O O . CYS A 1 379 ? 30.422 -23.734 12.406 1 27.45 379 CYS A O 1
ATOM 2930 N N . VAL A 1 380 ? 29.375 -21.922 12.594 1 28.64 380 VAL A N 1
ATOM 2931 C CA . VAL A 1 380 ? 28.312 -22.422 13.453 1 28.64 380 VAL A CA 1
ATOM 2932 C C . VAL A 1 380 ? 27.125 -22.844 12.594 1 28.64 380 VAL A C 1
ATOM 2934 O O . VAL A 1 380 ? 26.656 -22.078 11.742 1 28.64 380 VAL A O 1
ATOM 2937 N N . VAL A 1 381 ? 26.953 -24.141 12.375 1 29.81 381 VAL A N 1
ATOM 2938 C CA . VAL A 1 381 ? 25.812 -24.766 11.742 1 29.81 381 VAL A CA 1
ATOM 2939 C C . VAL A 1 381 ? 24.672 -24.906 12.758 1 29.81 381 VAL A C 1
ATOM 2941 O O . VAL A 1 381 ? 24.859 -25.469 13.836 1 29.81 381 VAL A O 1
ATOM 2944 N N . THR A 1 382 ? 23.812 -23.906 12.922 1 28.38 382 THR A N 1
ATOM 2945 C CA . THR A 1 382 ? 22.703 -24.062 13.867 1 28.38 382 THR A CA 1
ATOM 2946 C C . THR A 1 382 ? 21.578 -24.891 13.258 1 28.38 382 THR A C 1
ATOM 2948 O O . THR A 1 382 ? 21.141 -24.625 12.141 1 28.38 382 THR A O 1
ATOM 2951 N N . LEU A 1 383 ? 21.484 -26.047 13.828 1 29.73 383 LEU A N 1
ATOM 2952 C CA . LEU A 1 383 ? 20.391 -26.984 13.547 1 29.73 383 LEU A CA 1
ATOM 2953 C C . LEU A 1 383 ? 19.172 -26.688 14.414 1 29.73 383 LEU A C 1
ATOM 2955 O O . LEU A 1 383 ? 19.297 -26.516 15.625 1 29.73 383 LEU A O 1
ATOM 2959 N N . GLN A 1 384 ? 18.281 -25.781 14.047 1 28.02 384 GLN A N 1
ATOM 2960 C CA . GLN A 1 384 ? 17.109 -25.531 14.867 1 28.02 384 GLN A CA 1
ATOM 2961 C C . GLN A 1 384 ? 16.047 -26.625 14.688 1 28.02 384 GLN A C 1
ATOM 2963 O O . GLN A 1 384 ? 15.695 -26.969 13.562 1 28.02 384 GLN A O 1
ATOM 2968 N N . LEU A 1 385 ? 15.984 -27.438 15.68 1 28.73 385 LEU A N 1
ATOM 2969 C CA . LEU A 1 385 ? 15.055 -28.562 15.766 1 28.73 385 LEU A CA 1
ATOM 2970 C C . LEU A 1 385 ? 13.711 -28.109 16.344 1 28.73 385 LEU A C 1
ATOM 2972 O O . LEU A 1 385 ? 13.672 -27.469 17.391 1 28.73 385 LEU A O 1
ATOM 2976 N N . ASN A 1 386 ? 12.758 -27.688 15.539 1 28.84 386 ASN A N 1
ATOM 2977 C CA . ASN A 1 386 ? 11.484 -27.391 16.203 1 28.84 386 ASN A CA 1
ATOM 2978 C C . ASN A 1 386 ? 10.852 -28.656 16.781 1 28.84 386 ASN A C 1
ATOM 2980 O O . ASN A 1 386 ? 11.297 -29.766 16.484 1 28.84 386 ASN A O 1
ATOM 2984 N N . GLN A 1 387 ? 9.898 -28.547 17.656 1 27.91 387 GLN A N 1
ATOM 2985 C CA . GLN A 1 387 ? 9.289 -29.656 18.375 1 27.91 387 GLN A CA 1
ATOM 2986 C C . GLN A 1 387 ? 8.852 -30.766 17.406 1 27.91 387 GLN A C 1
ATOM 2988 O O . GLN A 1 387 ? 8.734 -31.922 17.812 1 27.91 387 GLN A O 1
ATOM 2993 N N . THR A 1 388 ? 8.227 -30.484 16.328 1 30.39 388 THR A N 1
ATOM 2994 C CA . THR A 1 388 ? 7.629 -31.578 15.57 1 30.39 388 THR A CA 1
ATOM 2995 C C . THR A 1 388 ? 8.688 -32.344 14.773 1 30.39 388 THR A C 1
ATOM 2997 O O . THR A 1 388 ? 8.367 -33.188 13.945 1 30.39 388 THR A O 1
ATOM 3000 N N . GLY A 1 389 ? 9.984 -32.25 15.102 1 28.16 389 GLY A N 1
ATOM 3001 C CA . GLY A 1 389 ? 11.125 -33.062 14.664 1 28.16 389 GLY A CA 1
ATOM 3002 C C . GLY A 1 389 ? 11.852 -32.438 13.484 1 28.16 389 GLY A C 1
ATOM 3003 O O . GLY A 1 389 ? 12.766 -33.062 12.93 1 28.16 389 GLY A O 1
ATOM 3004 N N . HIS A 1 390 ? 11.281 -31.5 12.773 1 27.56 390 HIS A N 1
ATOM 3005 C CA . HIS A 1 390 ? 11.953 -31 11.578 1 27.56 390 HIS A CA 1
ATOM 3006 C C . HIS A 1 390 ? 13.078 -30.031 11.945 1 27.56 390 HIS A C 1
ATOM 3008 O O . HIS A 1 390 ? 12.922 -29.203 12.844 1 27.56 390 HIS A O 1
ATOM 3014 N N . CYS A 1 391 ? 14.352 -30.531 11.82 1 27.78 391 CYS A N 1
ATOM 3015 C CA . CYS A 1 391 ? 15.57 -29.812 12.188 1 27.78 391 CYS A CA 1
ATOM 3016 C C . CYS A 1 391 ? 16.047 -28.922 11.055 1 27.78 391 CYS A C 1
ATOM 3018 O O . CYS A 1 391 ? 16.062 -29.344 9.891 1 27.78 391 CYS A O 1
ATOM 3020 N N . GLY A 1 392 ? 15.789 -27.766 10.867 1 28.62 392 GLY A N 1
ATOM 3021 C CA . GLY A 1 392 ? 16.453 -26.891 9.906 1 28.62 392 GLY A CA 1
ATOM 3022 C C . GLY A 1 392 ? 17.859 -26.516 10.32 1 28.62 392 GLY A C 1
ATOM 3023 O O . GLY A 1 392 ? 18.172 -26.422 11.508 1 28.62 392 GLY A O 1
ATOM 3024 N N . VAL A 1 393 ? 18.922 -27.016 9.484 1 28.83 393 VAL A N 1
ATOM 3025 C CA . VAL A 1 393 ? 20.328 -26.703 9.758 1 28.83 393 VAL A CA 1
ATOM 3026 C C . VAL A 1 393 ? 20.719 -25.406 9.055 1 28.83 393 VAL A C 1
ATOM 3028 O O . VAL A 1 393 ? 20.359 -25.188 7.898 1 28.83 393 VAL A O 1
ATOM 3031 N N . SER A 1 394 ? 20.812 -24.375 9.609 1 27.75 394 SER A N 1
ATOM 3032 C CA . SER A 1 394 ? 21.438 -23.172 9.094 1 27.75 394 SER A CA 1
ATOM 3033 C C . SER A 1 394 ? 22.922 -23.125 9.43 1 27.75 394 SER A C 1
ATOM 3035 O O . SER A 1 394 ? 23.328 -23.453 10.547 1 27.75 394 SER A O 1
ATOM 3037 N N . CYS A 1 395 ? 23.828 -23.375 8.336 1 27.11 395 CYS A N 1
ATOM 3038 C CA . CYS A 1 395 ? 25.281 -23.328 8.555 1 27.11 395 CYS A CA 1
ATOM 3039 C C . CYS A 1 395 ? 25.812 -21.906 8.375 1 27.11 395 CYS A C 1
ATOM 3041 O O . CYS A 1 395 ? 25.484 -21.25 7.391 1 27.11 395 CYS A O 1
ATOM 3043 N N . LEU A 1 396 ? 26.078 -21.219 9.375 1 26.53 396 LEU A N 1
ATOM 3044 C CA . LEU A 1 396 ? 26.75 -19.922 9.438 1 26.53 396 LEU A CA 1
ATOM 3045 C C . LEU A 1 396 ? 28.25 -20.078 9.195 1 26.53 396 LEU A C 1
ATOM 3047 O O . LEU A 1 396 ? 28.906 -20.906 9.828 1 26.53 396 LEU A O 1
ATOM 3051 N N . GLY A 1 397 ? 28.734 -19.75 7.895 1 26.75 397 GLY A N 1
ATOM 3052 C CA . GLY A 1 397 ? 30.141 -19.828 7.5 1 26.75 397 GLY A CA 1
ATOM 3053 C C . GLY A 1 397 ? 31.047 -19 8.383 1 26.75 397 GLY A C 1
ATOM 3054 O O . GLY A 1 397 ? 30.656 -17.938 8.867 1 26.75 397 GLY A O 1
ATOM 3055 N N . GLY A 1 398 ? 31.828 -19.625 9.195 1 25.11 398 GLY A N 1
ATOM 3056 C CA . GLY A 1 398 ? 32.969 -19.062 9.93 1 25.11 398 GLY A CA 1
ATOM 3057 C C . GLY A 1 398 ? 34 -18.422 9.031 1 25.11 398 GLY A C 1
ATOM 3058 O O . GLY A 1 398 ? 34 -18.641 7.82 1 25.11 398 GLY A O 1
ATOM 3059 N N . THR A 1 399 ? 34.562 -17.281 9.438 1 24.72 399 THR A N 1
ATOM 3060 C CA . THR A 1 399 ? 35.75 -16.703 8.828 1 24.72 399 THR A CA 1
ATOM 3061 C C . THR A 1 399 ? 36.781 -17.766 8.547 1 24.72 399 THR A C 1
ATOM 3063 O O . THR A 1 399 ? 36.906 -18.734 9.305 1 24.72 399 THR A O 1
ATOM 3066 N N . ALA A 1 400 ? 37.219 -17.953 7.262 1 25.78 400 ALA A N 1
ATOM 3067 C CA . ALA A 1 400 ? 38.344 -18.75 6.766 1 25.78 400 ALA A CA 1
ATOM 3068 C C . ALA A 1 400 ? 39.562 -18.641 7.695 1 25.78 400 ALA A C 1
ATOM 3070 O O . ALA A 1 400 ? 40.344 -19.562 7.789 1 25.78 400 ALA A O 1
ATOM 3071 N N . GLU A 1 401 ? 39.875 -17.672 8.391 1 25.97 401 GLU A N 1
ATOM 3072 C CA . GLU A 1 401 ? 41.219 -17.688 8.984 1 25.97 401 GLU A CA 1
ATOM 3073 C C . GLU A 1 401 ? 41.312 -18.703 10.117 1 25.97 401 GLU A C 1
ATOM 3075 O O . GLU A 1 401 ? 42.344 -19.312 10.336 1 25.97 401 GLU A O 1
ATOM 3080 N N . GLU A 1 402 ? 40.344 -19 10.883 1 24.64 402 GLU A N 1
ATOM 3081 C CA . GLU A 1 402 ? 40.781 -19.844 12 1 24.64 402 GLU A CA 1
ATOM 3082 C C . GLU A 1 402 ? 40.781 -21.328 11.609 1 24.64 402 GLU A C 1
ATOM 3084 O O . GLU A 1 402 ? 41.031 -22.188 12.445 1 24.64 402 GLU A O 1
ATOM 3089 N N . GLY A 1 403 ? 40.375 -21.766 10.469 1 23.77 403 GLY A N 1
ATOM 3090 C CA . GLY A 1 403 ? 40.594 -23.172 10.141 1 23.77 403 GLY A CA 1
ATOM 3091 C C . GLY A 1 403 ? 42.062 -23.484 9.93 1 23.77 403 GLY A C 1
ATOM 3092 O O . GLY A 1 403 ? 42.438 -24.656 9.773 1 23.77 403 GLY A O 1
ATOM 3093 N N . ARG A 1 404 ? 43.062 -22.656 9.664 1 24.44 404 ARG A N 1
ATOM 3094 C CA . ARG A 1 404 ? 44.438 -23.156 9.57 1 24.44 404 ARG A CA 1
ATOM 3095 C C . ARG A 1 404 ? 45 -23.422 10.961 1 24.44 404 ARG A C 1
ATOM 3097 O O . ARG A 1 404 ? 46.156 -23.797 11.086 1 24.44 404 ARG A O 1
ATOM 3104 N N . LYS A 1 405 ? 44.531 -23.016 12.047 1 22.25 405 LYS A N 1
ATOM 3105 C CA . LYS A 1 405 ? 45.375 -23.453 13.156 1 22.25 405 LYS A CA 1
ATOM 3106 C C . LYS A 1 405 ? 45.094 -24.906 13.547 1 22.25 405 LYS A C 1
ATOM 3108 O O . LYS A 1 405 ? 44.5 -25.156 14.594 1 22.25 405 LYS A O 1
ATOM 3113 N N . ILE A 1 406 ? 44.344 -25.578 12.664 1 20.67 406 ILE A N 1
ATOM 3114 C CA . ILE A 1 406 ? 44.5 -27 12.945 1 20.67 406 ILE A CA 1
ATOM 3115 C C . ILE A 1 406 ? 45.938 -27.422 12.727 1 20.67 406 ILE A C 1
ATOM 3117 O O . ILE A 1 406 ? 46.469 -27.312 11.617 1 20.67 406 ILE A O 1
ATOM 3121 N N . HIS A 1 407 ? 46.781 -27.203 13.727 1 18.97 407 HIS A N 1
ATOM 3122 C CA . HIS A 1 407 ? 47.969 -28.047 13.906 1 18.97 407 HIS A CA 1
ATOM 3123 C C . HIS A 1 407 ? 47.562 -29.5 14.156 1 18.97 407 HIS A C 1
ATOM 3125 O O . HIS A 1 407 ? 46.594 -29.766 14.859 1 18.97 407 HIS A O 1
ATOM 3131 N N . MET B 1 1 ? -12.125 10.844 23.734 1 94.25 1 MET B N 1
ATOM 3132 C CA . MET B 1 1 ? -12.898 10.555 22.531 1 94.25 1 MET B CA 1
ATOM 3133 C C . MET B 1 1 ? -13.188 9.062 22.406 1 94.25 1 MET B C 1
ATOM 3135 O O . MET B 1 1 ? -12.383 8.242 22.859 1 94.25 1 MET B O 1
ATOM 3139 N N . ASN B 1 2 ? -14.367 8.727 21.938 1 95.5 2 ASN B N 1
ATOM 3140 C CA . ASN B 1 2 ? -14.695 7.336 21.625 1 95.5 2 ASN B CA 1
ATOM 3141 C C . ASN B 1 2 ? -14.32 6.988 20.188 1 95.5 2 ASN B C 1
ATOM 3143 O O . ASN B 1 2 ? -15.133 7.113 19.281 1 95.5 2 ASN B O 1
ATOM 3147 N N . TYR B 1 3 ? -13.156 6.465 20.062 1 97.38 3 TYR B N 1
ATOM 3148 C CA . TYR B 1 3 ? -12.609 6.238 18.734 1 97.38 3 TYR B CA 1
ATOM 3149 C C . TYR B 1 3 ? -13.344 5.109 18.016 1 97.38 3 TYR B C 1
ATOM 3151 O O . TYR B 1 3 ? -13.367 5.055 16.781 1 97.38 3 TYR B O 1
ATOM 3159 N N . ALA B 1 4 ? -13.922 4.168 18.719 1 94.62 4 ALA B N 1
ATOM 3160 C CA . ALA B 1 4 ? -14.602 3.01 18.141 1 94.62 4 ALA B CA 1
ATOM 3161 C C . ALA B 1 4 ? -15.758 3.441 17.234 1 94.62 4 ALA B C 1
ATOM 3163 O O . ALA B 1 4 ? -16.078 2.758 16.266 1 94.62 4 ALA B O 1
ATOM 3164 N N . ARG B 1 5 ? -16.312 4.555 17.5 1 95 5 ARG B N 1
ATOM 3165 C CA . ARG B 1 5 ? -17.484 5.004 16.75 1 95 5 ARG B CA 1
ATOM 3166 C C . ARG B 1 5 ? -17.109 5.367 15.312 1 95 5 ARG B C 1
ATOM 3168 O O . ARG B 1 5 ? -17.984 5.48 14.453 1 95 5 ARG B O 1
ATOM 3175 N N . PHE B 1 6 ? -15.828 5.617 15.133 1 97.19 6 PHE B N 1
ATOM 3176 C CA . PHE B 1 6 ? -15.391 6.086 13.828 1 97.19 6 PHE B CA 1
ATOM 3177 C C . PHE B 1 6 ? -15.023 4.914 12.922 1 97.19 6 PHE B C 1
ATOM 3179 O O . PHE B 1 6 ? -14.867 5.082 11.711 1 97.19 6 PHE B O 1
ATOM 3186 N N . MET B 1 7 ? -14.945 3.701 13.414 1 97.38 7 MET B N 1
ATOM 3187 C CA . MET B 1 7 ? -14.383 2.564 12.688 1 97.38 7 MET B CA 1
ATOM 3188 C C . MET B 1 7 ? -15.422 1.938 11.766 1 97.38 7 MET B C 1
ATOM 3190 O O . MET B 1 7 ? -16.578 1.769 12.156 1 97.38 7 MET B O 1
ATOM 3194 N N . THR B 1 8 ? -15.016 1.668 10.523 1 97.5 8 THR B N 1
ATOM 3195 C CA . THR B 1 8 ? -15.836 0.81 9.672 1 97.5 8 THR B CA 1
ATOM 3196 C C . THR B 1 8 ? -15.836 -0.625 10.188 1 97.5 8 THR B C 1
ATOM 3198 O O . THR B 1 8 ? -14.984 -0.999 11 1 97.5 8 THR B O 1
ATOM 3201 N N . ALA B 1 9 ? -16.781 -1.395 9.688 1 95.81 9 ALA B N 1
ATOM 3202 C CA . ALA B 1 9 ? -16.859 -2.801 10.078 1 95.81 9 ALA B CA 1
ATOM 3203 C C . ALA B 1 9 ? -15.594 -3.553 9.664 1 95.81 9 ALA B C 1
ATOM 3205 O O . ALA B 1 9 ? -15.086 -4.391 10.406 1 95.81 9 ALA B O 1
ATOM 3206 N N . VAL B 1 10 ? -15.094 -3.262 8.477 1 96.5 10 VAL B N 1
ATOM 3207 C CA . VAL B 1 10 ? -13.891 -3.904 7.969 1 96.5 10 VAL B CA 1
ATOM 3208 C C . VAL B 1 10 ? -12.711 -3.604 8.898 1 96.5 10 VAL B C 1
ATOM 3210 O O . VAL B 1 10 ? -11.984 -4.516 9.305 1 96.5 10 VAL B O 1
ATOM 3213 N N . SER B 1 11 ? -12.531 -2.367 9.227 1 97.75 11 SER B N 1
ATOM 3214 C CA . SER B 1 11 ? -11.422 -1.965 10.086 1 97.75 11 SER B CA 1
ATOM 3215 C C . SER B 1 11 ? -11.547 -2.586 11.477 1 97.75 11 SER B C 1
ATOM 3217 O O . SER B 1 11 ? -10.555 -3.072 12.031 1 97.75 11 SER B O 1
ATOM 3219 N N . ALA B 1 12 ? -12.75 -2.578 12.016 1 97 12 ALA B N 1
ATOM 3220 C CA . ALA B 1 12 ? -12.977 -3.129 13.352 1 97 12 ALA B CA 1
ATOM 3221 C C . ALA B 1 12 ? -12.695 -4.629 13.375 1 97 12 ALA B C 1
ATOM 3223 O O . ALA B 1 12 ? -12.328 -5.176 14.422 1 97 12 ALA B O 1
ATOM 3224 N N . ALA B 1 13 ? -12.773 -5.27 12.258 1 96.38 13 ALA B N 1
ATOM 3225 C CA . ALA B 1 13 ? -12.617 -6.719 12.188 1 96.38 13 ALA B CA 1
ATOM 3226 C C . ALA B 1 13 ? -11.164 -7.109 11.953 1 96.38 13 ALA B C 1
ATOM 3228 O O . ALA B 1 13 ? -10.805 -8.281 12.047 1 96.38 13 ALA B O 1
ATOM 3229 N N . ARG B 1 14 ? -10.305 -6.152 11.664 1 96.06 14 ARG B N 1
ATOM 3230 C CA . ARG B 1 14 ? -8.914 -6.477 11.383 1 96.06 14 ARG B CA 1
ATOM 3231 C C . ARG B 1 14 ? -8.18 -6.883 12.664 1 96.06 14 ARG B C 1
ATOM 3233 O O . ARG B 1 14 ? -8.367 -6.27 13.711 1 96.06 14 ARG B O 1
ATOM 3240 N N . LYS B 1 15 ? -7.441 -7.961 12.523 1 91.38 15 LYS B N 1
ATOM 3241 C CA . LYS B 1 15 ? -6.605 -8.484 13.594 1 91.38 15 LYS B CA 1
ATOM 3242 C C . LYS B 1 15 ? -5.164 -8.664 13.133 1 91.38 15 LYS B C 1
ATOM 3244 O O . LYS B 1 15 ? -4.906 -8.836 11.938 1 91.38 15 LYS B O 1
ATOM 3249 N N . PRO B 1 16 ? -4.305 -8.586 14.062 1 87.94 16 PRO B N 1
ATOM 3250 C CA . PRO B 1 16 ? -2.918 -8.828 13.664 1 87.94 16 PRO B CA 1
ATOM 3251 C C . PRO B 1 16 ? -2.701 -10.234 13.109 1 87.94 16 PRO B C 1
ATOM 3253 O O . PRO B 1 16 ? -3.299 -11.195 13.594 1 87.94 16 PRO B O 1
ATOM 3256 N N . SER B 1 17 ? -1.938 -10.227 12.023 1 84.81 17 SER B N 1
ATOM 3257 C CA . SER B 1 17 ? -1.499 -11.523 11.516 1 84.81 17 SER B CA 1
ATOM 3258 C C . SER B 1 17 ? -0.51 -12.18 12.477 1 84.81 17 SER B C 1
ATOM 3260 O O . SER B 1 17 ? 0.341 -11.5 13.055 1 84.81 17 SER B O 1
ATOM 3262 N N . ALA B 1 18 ? -0.639 -13.453 12.656 1 72.81 18 ALA B N 1
ATOM 3263 C CA . ALA B 1 18 ? 0.232 -14.18 13.578 1 72.81 18 ALA B CA 1
ATOM 3264 C C . ALA B 1 18 ? 1.698 -14.023 13.188 1 72.81 18 ALA B C 1
ATOM 3266 O O . ALA B 1 18 ? 2.559 -13.812 14.047 1 72.81 18 ALA B O 1
ATOM 3267 N N . ILE B 1 19 ? 1.936 -14.094 11.93 1 75.06 19 ILE B N 1
ATOM 3268 C CA . ILE B 1 19 ? 3.309 -14 11.445 1 75.06 19 ILE B CA 1
ATOM 3269 C C . ILE B 1 19 ? 3.852 -12.594 11.703 1 75.06 19 ILE B C 1
ATOM 3271 O O . ILE B 1 19 ? 5.031 -12.422 12.016 1 75.06 19 ILE B O 1
ATOM 3275 N N . ARG B 1 20 ? 2.984 -11.602 11.633 1 81.06 20 ARG B N 1
ATOM 3276 C CA . ARG B 1 20 ? 3.428 -10.227 11.828 1 81.06 20 ARG B CA 1
ATOM 3277 C C . ARG B 1 20 ? 3.705 -9.938 13.297 1 81.06 20 ARG B C 1
ATOM 3279 O O . ARG B 1 20 ? 4.605 -9.156 13.625 1 81.06 20 ARG B O 1
ATOM 3286 N N . ILE B 1 21 ? 2.965 -10.602 14.125 1 72.06 21 ILE B N 1
ATOM 3287 C CA . ILE B 1 21 ? 3.229 -10.477 15.555 1 72.06 21 ILE B CA 1
ATOM 3288 C C . ILE B 1 21 ? 4.617 -11.031 15.867 1 72.06 21 ILE B C 1
ATOM 3290 O O . ILE B 1 21 ? 5.383 -10.414 16.609 1 72.06 21 ILE B O 1
ATOM 3294 N N . LEU B 1 22 ? 4.941 -12.062 15.188 1 69.25 22 LEU B N 1
ATOM 3295 C CA . LEU B 1 22 ? 6.242 -12.695 15.406 1 69.25 22 LEU B CA 1
ATOM 3296 C C . LEU B 1 22 ? 7.367 -11.812 14.859 1 69.25 22 LEU B C 1
ATOM 3298 O O . LEU B 1 22 ? 8.422 -11.695 15.484 1 69.25 22 LEU B O 1
ATOM 3302 N N . THR B 1 23 ? 7.121 -11.234 13.742 1 73.31 23 THR B N 1
ATOM 3303 C CA . THR B 1 23 ? 8.109 -10.352 13.141 1 73.31 23 THR B CA 1
ATOM 3304 C C . THR B 1 23 ? 8.406 -9.164 14.047 1 73.31 23 THR B C 1
ATOM 3306 O O . THR B 1 23 ? 9.57 -8.789 14.234 1 73.31 23 THR B O 1
ATOM 3309 N N . GLU B 1 24 ? 7.398 -8.594 14.602 1 72.94 24 GLU B N 1
ATOM 3310 C CA . GLU B 1 24 ? 7.562 -7.449 15.492 1 72.94 24 GLU B CA 1
ATOM 3311 C C . GLU B 1 24 ? 8.344 -7.832 16.734 1 72.94 24 GLU B C 1
ATOM 3313 O O . GLU B 1 24 ? 9.203 -7.07 17.203 1 72.94 24 GLU B O 1
ATOM 3318 N N . LEU B 1 25 ? 8.047 -9.008 17.25 1 67.44 25 LEU B N 1
ATOM 3319 C CA . LEU B 1 25 ? 8.742 -9.5 18.438 1 67.44 25 LEU B CA 1
ATOM 3320 C C . LEU B 1 25 ? 10.219 -9.742 18.156 1 67.44 25 LEU B C 1
ATOM 3322 O O . LEU B 1 25 ? 11.078 -9.445 18.984 1 67.44 25 LEU B O 1
ATOM 3326 N N . GLN B 1 26 ? 10.5 -10.188 16.953 1 67.06 26 GLN B N 1
ATOM 3327 C CA . GLN B 1 26 ? 11.875 -10.445 16.531 1 67.06 26 GLN B CA 1
ATOM 3328 C C . GLN B 1 26 ? 12.672 -9.148 16.438 1 67.06 26 GLN B C 1
ATOM 3330 O O . GLN B 1 26 ? 13.859 -9.117 16.781 1 67.06 26 GLN B O 1
ATOM 3335 N N . GLN B 1 27 ? 12.031 -8.156 15.961 1 67.56 27 GLN B N 1
ATOM 3336 C CA . GLN B 1 27 ? 12.703 -6.875 15.773 1 67.56 27 GLN B CA 1
ATOM 3337 C C . GLN B 1 27 ? 13.07 -6.246 17.109 1 67.56 27 GLN B C 1
ATOM 3339 O O . GLN B 1 27 ? 14.016 -5.461 17.203 1 67.56 27 GLN B O 1
ATOM 3344 N N . ARG B 1 28 ? 12.289 -6.664 18.094 1 63.91 28 ARG B N 1
ATOM 3345 C CA . ARG B 1 28 ? 12.531 -6.086 19.422 1 63.91 28 ARG B CA 1
ATOM 3346 C C . ARG B 1 28 ? 13.469 -6.961 20.234 1 63.91 28 ARG B C 1
ATOM 3348 O O . ARG B 1 28 ? 13.93 -6.555 21.312 1 63.91 28 ARG B O 1
ATOM 3355 N N . SER B 1 29 ? 13.672 -8.094 19.656 1 57.53 29 SER B N 1
ATOM 3356 C CA . SER B 1 29 ? 14.461 -9.07 20.406 1 57.53 29 SER B CA 1
ATOM 3357 C C . SER B 1 29 ? 15.938 -8.977 20.047 1 57.53 29 SER B C 1
ATOM 3359 O O . SER B 1 29 ? 16.297 -8.469 18.969 1 57.53 29 SER B O 1
ATOM 3361 N N . PRO B 1 30 ? 16.734 -9.336 21 1 54.72 30 PRO B N 1
ATOM 3362 C CA . PRO B 1 30 ? 18.172 -9.312 20.703 1 54.72 30 PRO B CA 1
ATOM 3363 C C . PRO B 1 30 ? 18.531 -10.125 19.469 1 54.72 30 PRO B C 1
ATOM 3365 O O . PRO B 1 30 ? 17.828 -11.07 19.109 1 54.72 30 PRO B O 1
ATOM 3368 N N . PRO B 1 31 ? 19.406 -9.57 18.594 1 53.16 31 PRO B N 1
ATOM 3369 C CA . PRO B 1 31 ? 19.812 -10.188 17.328 1 53.16 31 PRO B CA 1
ATOM 3370 C C . PRO B 1 31 ? 20.062 -11.688 17.453 1 53.16 31 PRO B C 1
ATOM 3372 O O . PRO B 1 31 ? 20.094 -12.398 16.453 1 53.16 31 PRO B O 1
ATOM 3375 N N . SER B 1 32 ? 20.172 -12.078 18.625 1 45.16 32 SER B N 1
ATOM 3376 C CA . SER B 1 32 ? 20.516 -13.484 18.812 1 45.16 32 SER B CA 1
ATOM 3377 C C . SER B 1 32 ? 19.312 -14.383 18.562 1 45.16 32 SER B C 1
ATOM 3379 O O . SER B 1 32 ? 19.453 -15.594 18.359 1 45.16 32 SER B O 1
ATOM 3381 N N . LEU B 1 33 ? 18.219 -13.773 18.469 1 46.56 33 LEU B N 1
ATOM 3382 C CA . LEU B 1 33 ? 17 -14.562 18.266 1 46.56 33 LEU B CA 1
ATOM 3383 C C . LEU B 1 33 ? 16.75 -14.812 16.781 1 46.56 33 LEU B C 1
ATOM 3385 O O . LEU B 1 33 ? 16.656 -13.875 16 1 46.56 33 LEU B O 1
ATOM 3389 N N . ILE B 1 34 ? 17.172 -16.031 16.219 1 41.69 34 ILE B N 1
ATOM 3390 C CA . ILE B 1 34 ? 16.844 -16.391 14.844 1 41.69 34 ILE B CA 1
ATOM 3391 C C . ILE B 1 34 ? 15.359 -16.703 14.727 1 41.69 34 ILE B C 1
ATOM 3393 O O . ILE B 1 34 ? 14.852 -17.578 15.445 1 41.69 34 ILE B O 1
ATOM 3397 N N . SER B 1 35 ? 14.578 -15.758 14.414 1 43.94 35 SER B N 1
ATOM 3398 C CA . SER B 1 35 ? 13.148 -16.016 14.281 1 43.94 35 SER B CA 1
ATOM 3399 C C . SER B 1 35 ? 12.852 -16.859 13.055 1 43.94 35 SER B C 1
ATOM 3401 O O . SER B 1 35 ? 13.297 -16.547 11.953 1 43.94 35 SER B O 1
ATOM 3403 N N . LEU B 1 36 ? 12.672 -18.234 13.188 1 41.25 36 LEU B N 1
ATOM 3404 C CA . LEU B 1 36 ? 12.172 -19.078 12.117 1 41.25 36 LEU B CA 1
ATOM 3405 C C . LEU B 1 36 ? 10.711 -18.781 11.812 1 41.25 36 LEU B C 1
ATOM 3407 O O . LEU B 1 36 ? 10.141 -19.312 10.867 1 41.25 36 LEU B O 1
ATOM 3411 N N . ALA B 1 37 ? 10.156 -18.031 12.75 1 44.38 37 ALA B N 1
ATOM 3412 C CA . ALA B 1 37 ? 8.703 -17.953 12.719 1 44.38 37 ALA B CA 1
ATOM 3413 C C . ALA B 1 37 ? 8.211 -17.328 11.414 1 44.38 37 ALA B C 1
ATOM 3415 O O . ALA B 1 37 ? 7.188 -17.734 10.867 1 44.38 37 ALA B O 1
ATOM 3416 N N . GLY B 1 38 ? 8.727 -16.344 10.953 1 51.91 38 GLY B N 1
ATOM 3417 C CA . GLY B 1 38 ? 7.938 -15.516 10.055 1 51.91 38 GLY B CA 1
ATOM 3418 C C . GLY B 1 38 ? 8.227 -15.773 8.586 1 51.91 38 GLY B C 1
ATOM 3419 O O . GLY B 1 38 ? 7.801 -15.008 7.719 1 51.91 38 GLY B O 1
ATOM 3420 N N . GLY B 1 39 ? 8.703 -17.047 8.195 1 59.88 39 GLY B N 1
ATOM 3421 C CA . GLY B 1 39 ? 9.008 -17.203 6.777 1 59.88 39 GLY B CA 1
ATOM 3422 C C . GLY B 1 39 ? 10.031 -16.219 6.277 1 59.88 39 GLY B C 1
ATOM 3423 O O . GLY B 1 39 ? 10.133 -15.961 5.07 1 59.88 39 GLY B O 1
ATOM 3424 N N . ALA B 1 40 ? 10.648 -15.664 7.238 1 67.75 40 ALA B N 1
ATOM 3425 C CA . ALA B 1 40 ? 11.656 -14.688 6.824 1 67.75 40 ALA B CA 1
ATOM 3426 C C . ALA B 1 40 ? 12.883 -15.375 6.242 1 67.75 40 ALA B C 1
ATOM 3428 O O . ALA B 1 40 ? 13.469 -16.25 6.871 1 67.75 40 ALA B O 1
ATOM 3429 N N . PRO B 1 41 ? 13.234 -15 5.047 1 69.75 41 PRO B N 1
ATOM 3430 C CA . PRO B 1 41 ? 14.438 -15.602 4.465 1 69.75 41 PRO B CA 1
ATOM 3431 C C . PRO B 1 41 ? 15.711 -15.211 5.219 1 69.75 41 PRO B C 1
ATOM 3433 O O . PRO B 1 41 ? 15.727 -14.203 5.926 1 69.75 41 PRO B O 1
ATOM 3436 N N . ASN B 1 42 ? 16.609 -16.078 5.133 1 65.44 42 ASN B N 1
ATOM 3437 C CA . ASN B 1 42 ? 17.922 -15.75 5.656 1 65.44 42 ASN B CA 1
ATOM 3438 C C . ASN B 1 42 ? 18.578 -14.609 4.875 1 65.44 42 ASN B C 1
ATOM 3440 O O . ASN B 1 42 ? 18.828 -14.734 3.678 1 65.44 42 ASN B O 1
ATOM 3444 N N . PRO B 1 43 ? 18.891 -13.586 5.531 1 71.56 43 PRO B N 1
ATOM 3445 C CA . PRO B 1 43 ? 19.422 -12.43 4.812 1 71.56 43 PRO B CA 1
ATOM 3446 C C . PRO B 1 43 ? 20.75 -12.719 4.113 1 71.56 43 PRO B C 1
ATOM 3448 O O . PRO B 1 43 ? 21.141 -12 3.195 1 71.56 43 PRO B O 1
ATOM 3451 N N . ASP B 1 44 ? 21.422 -13.711 4.586 1 65.75 44 ASP B N 1
ATOM 3452 C CA . ASP B 1 44 ? 22.703 -14.062 3.977 1 65.75 44 ASP B CA 1
ATOM 3453 C C . ASP B 1 44 ? 22.5 -14.578 2.555 1 65.75 44 ASP B C 1
ATOM 3455 O O . ASP B 1 44 ? 23.453 -14.625 1.77 1 65.75 44 ASP B O 1
ATOM 3459 N N . THR B 1 45 ? 21.281 -14.969 2.299 1 66.12 45 THR B N 1
ATOM 3460 C CA . THR B 1 45 ? 21 -15.516 0.976 1 66.12 45 THR B CA 1
ATOM 3461 C C . THR B 1 45 ? 20.703 -14.398 -0.02 1 66.12 45 THR B C 1
ATOM 3463 O O . THR B 1 45 ? 20.656 -14.633 -1.229 1 66.12 45 THR B O 1
ATOM 3466 N N . PHE B 1 46 ? 20.594 -13.242 0.504 1 75.12 46 PHE B N 1
ATOM 3467 C CA . PHE B 1 46 ? 20.359 -12.125 -0.399 1 75.12 46 PHE B CA 1
ATOM 3468 C C . PHE B 1 46 ? 21.625 -11.758 -1.163 1 75.12 46 PHE B C 1
ATOM 3470 O O . PHE B 1 46 ? 22.719 -11.812 -0.611 1 75.12 46 PHE B O 1
ATOM 3477 N N . PRO B 1 47 ? 21.562 -11.305 -2.346 1 71.62 47 PRO B N 1
ATOM 3478 C CA . PRO B 1 47 ? 22.734 -11.117 -3.205 1 71.62 47 PRO B CA 1
ATOM 3479 C C . PRO B 1 47 ? 23.453 -9.797 -2.932 1 71.62 47 PRO B C 1
ATOM 3481 O O . PRO B 1 47 ? 24.516 -9.547 -3.5 1 71.62 47 PRO B O 1
ATOM 3484 N N . PHE B 1 48 ? 23.016 -9.031 -2.023 1 80.19 48 PHE B N 1
ATOM 3485 C CA . PHE B 1 48 ? 23.578 -7.703 -1.812 1 80.19 48 PHE B CA 1
ATOM 3486 C C . PHE B 1 48 ? 24.547 -7.707 -0.629 1 80.19 48 PHE B C 1
ATOM 3488 O O . PHE B 1 48 ? 24.266 -8.328 0.399 1 80.19 48 PHE B O 1
ATOM 3495 N N . GLU B 1 49 ? 25.625 -7.016 -0.86 1 80.56 49 GLU B N 1
ATOM 3496 C CA . GLU B 1 49 ? 26.672 -6.988 0.163 1 80.56 49 GLU B CA 1
ATOM 3497 C C . GLU B 1 49 ? 26.688 -5.656 0.907 1 80.56 49 GLU B C 1
ATOM 3499 O O . GLU B 1 49 ? 26.688 -5.629 2.141 1 80.56 49 GLU B O 1
ATOM 3504 N N . SER B 1 50 ? 26.797 -4.664 0.168 1 84.31 50 SER B N 1
ATOM 3505 C CA . SER B 1 50 ? 26.891 -3.33 0.749 1 84.31 50 SER B CA 1
ATOM 3506 C C . SER B 1 50 ? 26.344 -2.275 -0.209 1 84.31 50 SER B C 1
ATOM 3508 O O . SER B 1 50 ? 26.078 -2.568 -1.376 1 84.31 50 SER B O 1
ATOM 3510 N N . ALA B 1 51 ? 26.109 -1.149 0.403 1 87.31 51 ALA B N 1
ATOM 3511 C CA . ALA B 1 51 ? 25.656 -0.023 -0.414 1 87.31 51 ALA B CA 1
ATOM 3512 C C . ALA B 1 51 ? 26.234 1.291 0.106 1 87.31 51 ALA B C 1
ATOM 3514 O O . ALA B 1 51 ? 26.578 1.403 1.285 1 87.31 51 ALA B O 1
ATOM 3515 N N . SER B 1 52 ? 26.438 2.152 -0.809 1 85.94 52 SER B N 1
ATOM 3516 C CA . SER B 1 52 ? 26.844 3.512 -0.47 1 85.94 52 SER B CA 1
ATOM 3517 C C . SER B 1 52 ? 25.984 4.543 -1.203 1 85.94 52 SER B C 1
ATOM 3519 O O . SER B 1 52 ? 25.672 4.367 -2.381 1 85.94 52 SER B O 1
ATOM 3521 N N . ILE B 1 53 ? 25.562 5.492 -0.46 1 85.75 53 ILE B N 1
ATOM 3522 C CA . ILE B 1 53 ? 24.797 6.59 -1.028 1 85.75 53 ILE B CA 1
ATOM 3523 C C . ILE B 1 53 ? 25.516 7.91 -0.784 1 85.75 53 ILE B C 1
ATOM 3525 O O . ILE B 1 53 ? 25.797 8.273 0.363 1 85.75 53 ILE B O 1
ATOM 3529 N N . LYS B 1 54 ? 25.797 8.57 -1.853 1 84 54 LYS B N 1
ATOM 3530 C CA . LYS B 1 54 ? 26.469 9.867 -1.766 1 84 54 LYS B CA 1
ATOM 3531 C C . LYS B 1 54 ? 25.438 11 -1.727 1 84 54 LYS B C 1
ATOM 3533 O O . LYS B 1 54 ? 24.531 11.062 -2.564 1 84 54 LYS B O 1
ATOM 3538 N N . ILE B 1 55 ? 25.625 11.797 -0.745 1 77.69 55 ILE B N 1
ATOM 3539 C CA . ILE B 1 55 ? 24.766 12.969 -0.602 1 77.69 55 ILE B CA 1
ATOM 3540 C C . ILE B 1 55 ? 25.453 14.188 -1.229 1 77.69 55 ILE B C 1
ATOM 3542 O O . ILE B 1 55 ? 26.688 14.258 -1.278 1 77.69 55 ILE B O 1
ATOM 3546 N N . LYS B 1 56 ? 24.703 15.07 -1.715 1 72.31 56 LYS B N 1
ATOM 3547 C CA . LYS B 1 56 ? 25.219 16.219 -2.451 1 72.31 56 LYS B CA 1
ATOM 3548 C C . LYS B 1 56 ? 26.109 17.094 -1.565 1 72.31 56 LYS B C 1
ATOM 3550 O O . LYS B 1 56 ? 27.016 17.766 -2.057 1 72.31 56 LYS B O 1
ATOM 3555 N N . ASP B 1 57 ? 25.922 17 -0.291 1 64.56 57 ASP B N 1
ATOM 3556 C CA . ASP B 1 57 ? 26.734 17.812 0.606 1 64.56 57 ASP B CA 1
ATOM 3557 C C . ASP B 1 57 ? 28.078 17.156 0.88 1 64.56 57 ASP B C 1
ATOM 3559 O O . ASP B 1 57 ? 28.906 17.672 1.636 1 64.56 57 ASP B O 1
ATOM 3563 N N . GLY B 1 58 ? 28.297 16.047 0.27 1 67.81 58 GLY B N 1
ATOM 3564 C CA . GLY B 1 58 ? 29.609 15.422 0.325 1 67.81 58 GLY B CA 1
ATOM 3565 C C . GLY B 1 58 ? 29.656 14.211 1.238 1 67.81 58 GLY B C 1
ATOM 3566 O O . GLY B 1 58 ? 30.609 13.445 1.215 1 67.81 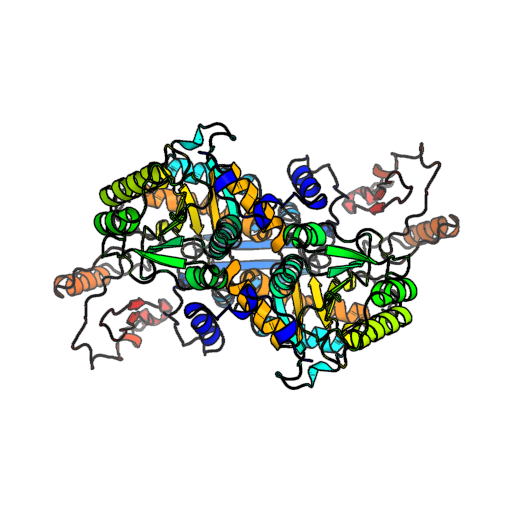58 GLY B O 1
ATOM 3567 N N . GLU B 1 59 ? 28.703 14.094 1.914 1 69.31 59 GLU B N 1
ATOM 3568 C CA . GLU B 1 59 ? 28.672 12.953 2.824 1 69.31 59 GLU B CA 1
ATOM 3569 C C . GLU B 1 59 ? 28.266 11.68 2.094 1 69.31 59 GLU B C 1
ATOM 3571 O O . GLU B 1 59 ? 27.531 11.727 1.11 1 69.31 59 GLU B O 1
ATOM 3576 N N . THR B 1 60 ? 28.938 10.594 2.621 1 80 60 THR B N 1
ATOM 3577 C CA . THR B 1 60 ? 28.562 9.289 2.084 1 80 60 THR B CA 1
ATOM 3578 C C . THR B 1 60 ? 27.984 8.398 3.178 1 80 60 THR B C 1
ATOM 3580 O O . THR B 1 60 ? 28.609 8.211 4.223 1 80 60 THR B O 1
ATOM 3583 N N . VAL B 1 61 ? 26.766 8.008 2.916 1 78.25 61 VAL B N 1
ATOM 3584 C CA . VAL B 1 61 ? 26.156 7.039 3.811 1 78.25 61 VAL B CA 1
ATOM 3585 C C . VAL B 1 61 ? 26.469 5.621 3.34 1 78.25 61 VAL B C 1
ATOM 3587 O O . VAL B 1 61 ? 26.188 5.262 2.197 1 78.25 61 VAL B O 1
ATOM 3590 N N . THR B 1 62 ? 27.031 4.926 4.266 1 81.5 62 THR B N 1
ATOM 3591 C CA . THR B 1 62 ? 27.438 3.574 3.898 1 81.5 62 THR B CA 1
ATOM 3592 C C . THR B 1 62 ? 26.641 2.539 4.699 1 81.5 62 THR B C 1
ATOM 3594 O O . THR B 1 62 ? 26.453 2.695 5.906 1 81.5 62 THR B O 1
ATOM 3597 N N . PHE B 1 63 ? 26.062 1.609 3.924 1 86.19 63 PHE B N 1
ATOM 3598 C CA . PHE B 1 63 ? 25.516 0.391 4.508 1 86.19 63 PHE B CA 1
ATOM 3599 C C . PHE B 1 63 ? 26.562 -0.719 4.523 1 86.19 63 PHE B C 1
ATOM 3601 O O . PHE B 1 63 ? 26.859 -1.305 3.482 1 86.19 63 PHE B O 1
ATOM 3608 N N . ASP B 1 64 ? 27.062 -0.946 5.734 1 82.19 64 ASP B N 1
ATOM 3609 C CA . ASP B 1 64 ? 27.953 -2.098 5.824 1 82.19 64 ASP B CA 1
ATOM 3610 C C . ASP B 1 64 ? 27.172 -3.406 5.766 1 82.19 64 ASP B C 1
ATOM 3612 O O . ASP B 1 64 ? 25.953 -3.396 5.613 1 82.19 64 ASP B O 1
ATOM 3616 N N . ALA B 1 65 ? 27.828 -4.453 5.906 1 80.31 65 ALA B N 1
ATOM 3617 C CA . ALA B 1 65 ? 27.219 -5.762 5.715 1 80.31 65 ALA B CA 1
ATOM 3618 C C . ALA B 1 65 ? 26.109 -6 6.73 1 80.31 65 ALA B C 1
ATOM 3620 O O . ALA B 1 65 ? 25.031 -6.512 6.383 1 80.31 65 ALA B O 1
ATOM 3621 N N . ALA B 1 66 ? 26.328 -5.633 7.91 1 81.31 66 ALA B N 1
ATOM 3622 C CA . ALA B 1 66 ? 25.344 -5.844 8.969 1 81.31 66 ALA B CA 1
ATOM 3623 C C . ALA B 1 66 ? 24.094 -4.988 8.742 1 81.31 66 ALA B C 1
ATOM 3625 O O . ALA B 1 66 ? 22.969 -5.477 8.867 1 81.31 66 ALA B O 1
ATOM 3626 N N . LEU B 1 67 ? 24.328 -3.818 8.383 1 84.19 67 LEU B N 1
ATOM 3627 C CA . LEU B 1 67 ? 23.219 -2.904 8.133 1 84.19 67 LEU B CA 1
ATOM 3628 C C . LEU B 1 67 ? 22.453 -3.311 6.875 1 84.19 67 LEU B C 1
ATOM 3630 O O . LEU B 1 67 ? 21.234 -3.168 6.816 1 84.19 67 LEU B O 1
ATOM 3634 N N . MET B 1 68 ? 23.172 -3.758 5.977 1 86 68 MET B N 1
ATOM 3635 C CA . MET B 1 68 ? 22.547 -4.207 4.742 1 86 68 MET B CA 1
ATOM 3636 C C . MET B 1 68 ? 21.625 -5.398 5.004 1 86 68 MET B C 1
ATOM 3638 O O . MET B 1 68 ? 20.516 -5.453 4.488 1 86 68 MET B O 1
ATOM 3642 N N . LYS B 1 69 ? 22.078 -6.324 5.789 1 82.12 69 LYS B N 1
ATOM 3643 C CA . LYS B 1 69 ? 21.266 -7.484 6.137 1 82.12 69 LYS B CA 1
ATOM 3644 C C . LYS B 1 69 ? 19.969 -7.062 6.816 1 82.12 69 LYS B C 1
ATOM 3646 O O . LYS B 1 69 ? 18.891 -7.59 6.504 1 82.12 69 LYS B O 1
ATOM 3651 N N . ARG B 1 70 ? 20.094 -6.129 7.586 1 84.62 70 ARG B N 1
ATOM 3652 C CA . ARG B 1 70 ? 18.906 -5.609 8.273 1 84.62 70 ARG B CA 1
ATOM 3653 C C . ARG B 1 70 ? 17.984 -4.887 7.305 1 84.62 70 ARG B C 1
ATOM 3655 O O . ARG B 1 70 ? 16.766 -5.082 7.336 1 84.62 70 ARG B O 1
ATOM 3662 N N . ALA B 1 71 ? 18.578 -4.109 6.457 1 88.94 71 ALA B N 1
ATOM 3663 C CA . ALA B 1 71 ? 17.828 -3.299 5.512 1 88.94 71 ALA B CA 1
ATOM 3664 C C . ALA B 1 71 ? 17.094 -4.176 4.5 1 88.94 71 ALA B C 1
ATOM 3666 O O . ALA B 1 71 ? 16.062 -3.783 3.959 1 88.94 71 ALA B O 1
ATOM 3667 N N . LEU B 1 72 ? 17.594 -5.355 4.312 1 88.44 72 LEU B N 1
ATOM 3668 C CA . LEU B 1 72 ? 17.062 -6.227 3.273 1 88.44 72 LEU B CA 1
ATOM 3669 C C . LEU B 1 72 ? 16.078 -7.23 3.863 1 88.44 72 LEU B C 1
ATOM 3671 O O . LEU B 1 72 ? 15.508 -8.055 3.137 1 88.44 72 LEU B O 1
ATOM 3675 N N . GLN B 1 73 ? 15.781 -7.125 5.125 1 87.75 73 GLN B N 1
ATOM 3676 C CA . GLN B 1 73 ? 14.883 -8.047 5.805 1 87.75 73 GLN B CA 1
ATOM 3677 C C . GLN B 1 73 ? 13.555 -7.383 6.141 1 87.75 73 GLN B C 1
ATOM 3679 O O . GLN B 1 73 ? 13.461 -6.152 6.195 1 87.75 73 GLN B O 1
ATOM 3684 N N . TYR B 1 74 ? 12.508 -8.242 6.395 1 90.06 74 TYR B N 1
ATOM 3685 C CA . TYR B 1 74 ? 11.219 -7.75 6.867 1 90.06 74 TYR B CA 1
ATOM 3686 C C . TYR B 1 74 ? 11.398 -6.852 8.086 1 90.06 74 TYR B C 1
ATOM 3688 O O . TYR B 1 74 ? 12.32 -7.051 8.883 1 90.06 74 TYR B O 1
ATOM 3696 N N . SER B 1 75 ? 10.578 -5.914 8.242 1 91.75 75 SER B N 1
ATOM 3697 C CA . SER B 1 75 ? 10.508 -5.086 9.445 1 91.75 75 SER B CA 1
ATOM 3698 C C . SER B 1 75 ? 9.07 -4.957 9.945 1 91.75 75 SER B C 1
ATOM 3700 O O . SER B 1 75 ? 8.156 -5.543 9.367 1 91.75 75 SER B O 1
ATOM 3702 N N . ALA B 1 76 ? 8.93 -4.324 11.039 1 92.25 76 ALA B N 1
ATOM 3703 C CA . ALA B 1 76 ? 7.609 -4.141 11.633 1 92.25 76 ALA B CA 1
ATOM 3704 C C . ALA B 1 76 ? 6.719 -3.289 10.727 1 92.25 76 ALA B C 1
ATOM 3706 O O . ALA B 1 76 ? 7.199 -2.357 10.078 1 92.25 76 ALA B O 1
ATOM 3707 N N . SER B 1 77 ? 5.406 -3.555 10.781 1 96.31 77 SER B N 1
ATOM 3708 C CA . SER B 1 77 ? 4.445 -2.842 9.945 1 96.31 77 SER B CA 1
ATOM 3709 C C . SER B 1 77 ? 4.371 -1.366 10.32 1 96.31 77 SER B C 1
ATOM 3711 O O . SER B 1 77 ? 4.109 -0.513 9.477 1 96.31 77 SER B O 1
ATOM 3713 N N . SER B 1 78 ? 4.621 -1.047 11.602 1 96.38 78 SER B N 1
ATOM 3714 C CA . SER B 1 78 ? 4.57 0.339 12.055 1 96.38 78 SER B CA 1
ATOM 3715 C C . SER B 1 78 ? 5.805 1.114 11.602 1 96.38 78 SER B C 1
ATOM 3717 O O . SER B 1 78 ? 5.785 2.346 11.547 1 96.38 78 SER B O 1
ATOM 3719 N N . GLY B 1 79 ? 6.859 0.442 11.398 1 95.31 79 GLY B N 1
ATOM 3720 C CA . GLY B 1 79 ? 8.141 1.045 11.094 1 95.31 79 GLY B CA 1
ATOM 3721 C C . GLY B 1 79 ? 9.266 0.563 11.992 1 95.31 79 GLY B C 1
ATOM 3722 O O . GLY B 1 79 ? 9.008 -0.068 13.023 1 95.31 79 GLY B O 1
ATOM 3723 N N . ILE B 1 80 ? 10.453 0.836 11.57 1 90.88 80 ILE B N 1
ATOM 3724 C CA . ILE B 1 80 ? 11.586 0.413 12.391 1 90.88 80 ILE B CA 1
ATOM 3725 C C . ILE B 1 80 ? 11.711 1.33 13.609 1 90.88 80 ILE B C 1
ATOM 3727 O O . ILE B 1 80 ? 11.453 2.533 13.516 1 90.88 80 ILE B O 1
ATOM 3731 N N . PRO B 1 81 ? 12.156 0.822 14.719 1 86.75 81 PRO B N 1
ATOM 3732 C CA . PRO B 1 81 ? 12.125 1.554 15.992 1 86.75 81 PRO B CA 1
ATOM 3733 C C . PRO B 1 81 ? 12.938 2.846 15.945 1 86.75 81 PRO B C 1
ATOM 3735 O O . PRO B 1 81 ? 12.5 3.875 16.453 1 86.75 81 PRO B O 1
ATOM 3738 N N . GLU B 1 82 ? 14.117 2.828 15.352 1 83.5 82 GLU B N 1
ATOM 3739 C CA . GLU B 1 82 ? 14.984 4.004 15.32 1 83.5 82 GLU B CA 1
ATOM 3740 C C . GLU B 1 82 ? 14.328 5.152 14.555 1 83.5 82 GLU B C 1
ATOM 3742 O O . GLU B 1 82 ? 14.406 6.309 14.977 1 83.5 82 GLU B O 1
ATOM 3747 N N . LEU B 1 83 ? 13.695 4.773 13.469 1 90.44 83 LEU B N 1
ATOM 3748 C CA . LEU B 1 83 ? 13.023 5.793 12.672 1 90.44 83 LEU B CA 1
ATOM 3749 C C . LEU B 1 83 ? 11.805 6.34 13.414 1 90.44 83 LEU B C 1
ATOM 3751 O O . LEU B 1 83 ? 11.562 7.551 13.414 1 90.44 83 LEU B O 1
ATOM 3755 N N . LEU B 1 84 ? 11.07 5.492 14.055 1 92.62 84 LEU B N 1
ATOM 3756 C CA . LEU B 1 84 ? 9.891 5.906 14.812 1 92.62 84 LEU B CA 1
ATOM 3757 C C . LEU B 1 84 ? 10.273 6.855 15.938 1 92.62 84 LEU B C 1
ATOM 3759 O O . LEU B 1 84 ? 9.609 7.867 16.156 1 92.62 84 LEU B O 1
ATOM 3763 N N . THR B 1 85 ? 11.32 6.516 16.641 1 87.62 85 THR B N 1
ATOM 3764 C CA . THR B 1 85 ? 11.797 7.367 17.719 1 87.62 85 THR B CA 1
ATOM 3765 C C . THR B 1 85 ? 12.188 8.742 17.203 1 87.62 85 THR B C 1
ATOM 3767 O O . THR B 1 85 ? 11.805 9.766 17.766 1 87.62 85 THR B O 1
ATOM 3770 N N . TRP B 1 86 ? 12.844 8.695 16.156 1 85.75 86 TRP B N 1
ATOM 3771 C CA . TRP B 1 86 ? 13.273 9.953 15.547 1 85.75 86 TRP B CA 1
ATOM 3772 C C . TRP B 1 86 ? 12.078 10.789 15.117 1 85.75 86 TRP B C 1
ATOM 3774 O O . TRP B 1 86 ? 12.023 11.992 15.391 1 85.75 86 TRP B O 1
ATOM 3784 N N . MET B 1 87 ? 11.195 10.211 14.461 1 89.88 87 MET B N 1
ATOM 3785 C CA . MET B 1 87 ? 10.031 10.922 13.938 1 89.88 87 MET B CA 1
ATOM 3786 C C . MET B 1 87 ? 9.156 11.445 15.078 1 89.88 87 MET B C 1
ATOM 3788 O O . MET B 1 87 ? 8.594 12.531 14.984 1 89.88 87 MET B O 1
ATOM 3792 N N . LYS B 1 88 ? 9.016 10.672 16.078 1 91.5 88 LYS B N 1
ATOM 3793 C CA . LYS B 1 88 ? 8.25 11.117 17.25 1 91.5 88 LYS B CA 1
ATOM 3794 C C . LYS B 1 88 ? 8.883 12.359 17.875 1 91.5 88 LYS B C 1
ATOM 3796 O O . LYS B 1 88 ? 8.172 13.305 18.234 1 91.5 88 LYS B O 1
ATOM 3801 N N . ASN B 1 89 ? 10.156 12.328 17.984 1 86.44 89 ASN B N 1
ATOM 3802 C CA . ASN B 1 89 ? 10.852 13.492 18.531 1 86.44 89 ASN B CA 1
ATOM 3803 C C . ASN B 1 89 ? 10.711 14.703 17.609 1 86.44 89 ASN B C 1
ATOM 3805 O O . ASN B 1 89 ? 10.578 15.828 18.078 1 86.44 89 ASN B O 1
ATOM 3809 N N . LEU B 1 90 ? 10.727 14.406 16.344 1 86.5 90 LEU B N 1
ATOM 3810 C CA . LEU B 1 90 ? 10.516 15.477 15.383 1 86.5 90 LEU B CA 1
ATOM 3811 C C . LEU B 1 90 ? 9.141 16.109 15.562 1 86.5 90 LEU B C 1
ATOM 3813 O O . LEU B 1 90 ? 9.016 17.344 15.57 1 86.5 90 LEU B O 1
ATOM 3817 N N . GLN B 1 91 ? 8.133 15.312 15.727 1 92.75 91 GLN B N 1
ATOM 3818 C CA . GLN B 1 91 ? 6.777 15.812 15.914 1 92.75 91 GLN B CA 1
ATOM 3819 C C . GLN B 1 91 ? 6.66 16.609 17.203 1 92.75 91 GLN B C 1
ATOM 3821 O O . GLN B 1 91 ? 5.996 17.656 17.234 1 92.75 91 GLN B O 1
ATOM 3826 N N . LYS B 1 92 ? 7.297 16.172 18.25 1 91.69 92 LYS B N 1
ATOM 3827 C CA . LYS B 1 92 ? 7.27 16.875 19.531 1 91.69 92 LYS B CA 1
ATOM 3828 C C . LYS B 1 92 ? 7.953 18.234 19.406 1 91.69 92 LYS B C 1
ATOM 3830 O O . LYS B 1 92 ? 7.457 19.234 19.938 1 91.69 92 LYS B O 1
ATOM 3835 N N . THR B 1 93 ? 9.047 18.25 18.703 1 85.62 93 THR B N 1
ATOM 3836 C CA . THR B 1 93 ? 9.812 19.484 18.547 1 85.62 93 THR B CA 1
ATOM 3837 C C . THR B 1 93 ? 9.055 20.484 17.672 1 85.62 93 THR B C 1
ATOM 3839 O O . THR B 1 93 ? 8.984 21.672 18.016 1 85.62 93 THR B O 1
ATOM 3842 N N . LEU B 1 94 ? 8.445 20 16.625 1 86.75 94 LEU B N 1
ATOM 3843 C CA . LEU B 1 94 ? 7.812 20.875 15.641 1 86.75 94 LEU B CA 1
ATOM 3844 C C . LEU B 1 94 ? 6.445 21.344 16.125 1 86.75 94 LEU B C 1
ATOM 3846 O O . LEU B 1 94 ? 6.051 22.484 15.883 1 86.75 94 LEU B O 1
ATOM 3850 N N . HIS B 1 95 ? 5.734 20.422 16.797 1 93.94 95 HIS B N 1
ATOM 3851 C CA . HIS B 1 95 ? 4.32 20.688 17.016 1 93.94 95 HIS B CA 1
ATOM 3852 C C . HIS B 1 95 ? 3.98 20.688 18.5 1 93.94 95 HIS B C 1
ATOM 3854 O O . HIS B 1 95 ? 2.922 21.188 18.906 1 93.94 95 HIS B O 1
ATOM 3860 N N . ASN B 1 96 ? 4.773 20.141 19.344 1 94.5 96 ASN B N 1
ATOM 3861 C CA . ASN B 1 96 ? 4.512 20.016 20.766 1 94.5 96 ASN B CA 1
ATOM 3862 C C . ASN B 1 96 ? 3.057 19.641 21.047 1 94.5 96 ASN B C 1
ATOM 3864 O O . ASN B 1 96 ? 2.361 20.344 21.781 1 94.5 96 ASN B O 1
ATOM 3868 N N . PRO B 1 97 ? 2.619 18.516 20.5 1 97.44 97 PRO B N 1
ATOM 3869 C CA . PRO B 1 97 ? 1.21 18.141 20.641 1 97.44 97 PRO B CA 1
ATOM 3870 C C . PRO B 1 97 ? 0.813 17.844 22.078 1 97.44 97 PRO B C 1
ATOM 3872 O O . PRO B 1 97 ? 1.488 17.062 22.766 1 97.44 97 PRO B O 1
ATOM 3875 N N . PRO B 1 98 ? -0.307 18.391 22.594 1 97.81 98 PRO B N 1
ATOM 3876 C CA . PRO B 1 98 ? -0.774 18.125 23.953 1 97.81 98 PRO B CA 1
ATOM 3877 C C . PRO B 1 98 ? -0.975 16.641 24.219 1 97.81 98 PRO B C 1
ATOM 3879 O O . PRO B 1 98 ? -0.817 16.188 25.359 1 97.81 98 PRO B O 1
ATOM 3882 N N . THR B 1 99 ? -1.204 15.844 23.25 1 97.94 99 THR B N 1
ATOM 3883 C CA . THR B 1 99 ? -1.572 14.438 23.406 1 97.94 99 THR B CA 1
ATOM 3884 C C . THR B 1 99 ? -0.331 13.57 23.594 1 97.94 99 THR B C 1
ATOM 3886 O O . THR B 1 99 ? -0.439 12.383 23.906 1 97.94 99 THR B O 1
ATOM 3889 N N . ALA B 1 100 ? 0.824 14.133 23.453 1 96.69 100 ALA B N 1
ATOM 3890 C CA . ALA B 1 100 ? 2.062 13.375 23.609 1 96.69 100 ALA B CA 1
ATOM 3891 C C . ALA B 1 100 ? 2.166 12.773 25.016 1 96.69 100 ALA B C 1
ATOM 3893 O O . ALA B 1 100 ? 2.771 11.711 25.188 1 96.69 100 ALA B O 1
ATOM 3894 N N . GLY B 1 101 ? 1.533 13.438 25.984 1 94.5 101 GLY B N 1
ATOM 3895 C CA . GLY B 1 101 ? 1.637 12.992 27.359 1 94.5 101 GLY B CA 1
ATOM 3896 C C . GLY B 1 101 ? 0.413 12.234 27.828 1 94.5 101 GLY B C 1
ATOM 3897 O O . GLY B 1 101 ? 0.298 11.914 29.016 1 94.5 101 GLY B O 1
ATOM 3898 N N . TYR B 1 102 ? -0.458 11.922 26.938 1 97.5 102 TYR B N 1
ATOM 3899 C CA . TYR B 1 102 ? -1.675 11.211 27.312 1 97.5 102 TYR B CA 1
ATOM 3900 C C . TYR B 1 102 ? -1.404 9.727 27.5 1 97.5 102 TYR B C 1
ATOM 3902 O O . TYR B 1 102 ? -0.309 9.242 27.188 1 97.5 102 TYR B O 1
ATOM 3910 N N . SER B 1 103 ? -2.398 8.961 28.062 1 96.19 103 SER B N 1
ATOM 3911 C CA . SER B 1 103 ? -2.369 7.504 28.062 1 96.19 103 SER B CA 1
ATOM 3912 C C . SER B 1 103 ? -2.822 6.945 26.719 1 96.19 103 SER B C 1
ATOM 3914 O O . SER B 1 103 ? -3.506 7.629 25.953 1 96.19 103 SER B O 1
ATOM 3916 N N . PRO B 1 104 ? -2.428 5.77 26.406 1 94.75 104 PRO B N 1
ATOM 3917 C CA . PRO B 1 104 ? -2.814 5.164 25.125 1 94.75 104 PRO B CA 1
ATOM 3918 C C . PRO B 1 104 ? -4.328 5.16 24.906 1 94.75 104 PRO B C 1
ATOM 3920 O O . PRO B 1 104 ? -4.797 5.504 23.828 1 94.75 104 PRO B O 1
ATOM 3923 N N . GLU B 1 105 ? -5.094 4.906 25.969 1 91.44 105 GLU B N 1
ATOM 3924 C CA . GLU B 1 105 ? -6.543 4.797 25.844 1 91.44 105 GLU B CA 1
ATOM 3925 C C . GLU B 1 105 ? -7.188 6.168 25.672 1 91.44 105 GLU B C 1
ATOM 3927 O O . GLU B 1 105 ? -8.266 6.285 25.078 1 91.44 105 GLU B O 1
ATOM 3932 N N . ASN B 1 106 ? -6.438 7.195 26.094 1 94.75 106 ASN B N 1
ATOM 3933 C CA . ASN B 1 106 ? -6.977 8.547 26 1 94.75 106 ASN B CA 1
ATOM 3934 C C . ASN B 1 106 ? -6.422 9.289 24.797 1 94.75 106 ASN B C 1
ATOM 3936 O O . ASN B 1 106 ? -6.402 10.523 24.766 1 94.75 106 ASN B O 1
ATOM 3940 N N . GLY B 1 107 ? -5.887 8.539 23.875 1 97.12 107 GLY B N 1
ATOM 3941 C CA . GLY B 1 107 ? -5.496 9.141 22.609 1 97.12 107 GLY B CA 1
ATOM 3942 C C . GLY B 1 107 ? -4.059 9.625 22.594 1 97.12 107 GLY B C 1
ATOM 3943 O O . GLY B 1 107 ? -3.746 10.648 21.984 1 97.12 107 GLY B O 1
ATOM 3944 N N . GLN B 1 108 ? -3.15 8.914 23.25 1 98.19 108 GLN B N 1
ATOM 3945 C CA . GLN B 1 108 ? -1.733 9.258 23.188 1 98.19 108 GLN B CA 1
ATOM 3946 C C . GLN B 1 108 ? -1.258 9.375 21.75 1 98.19 108 GLN B C 1
ATOM 3948 O O . GLN B 1 108 ? -1.605 8.547 20.906 1 98.19 108 GLN B O 1
ATOM 3953 N N . MET B 1 109 ? -0.487 10.438 21.531 1 98.19 109 MET B N 1
ATOM 3954 C CA . MET B 1 109 ? 0.087 10.578 20.203 1 98.19 109 MET B CA 1
ATOM 3955 C C . MET B 1 109 ? 0.962 9.375 19.859 1 98.19 109 MET B C 1
ATOM 3957 O O . MET B 1 109 ? 1.827 8.984 20.641 1 98.19 109 MET B O 1
ATOM 3961 N N . ASP B 1 110 ? 0.751 8.828 18.781 1 98.12 110 ASP B N 1
ATOM 3962 C CA . ASP B 1 110 ? 1.56 7.754 18.203 1 98.12 110 ASP B CA 1
ATOM 3963 C C . ASP B 1 110 ? 1.746 7.945 16.703 1 98.12 110 ASP B C 1
ATOM 3965 O O . ASP B 1 110 ? 1.3 8.945 16.141 1 98.12 110 ASP B O 1
ATOM 3969 N N . MET B 1 111 ? 2.586 7.094 16.125 1 97.56 111 MET B N 1
ATOM 3970 C CA . MET B 1 111 ? 2.838 7.277 14.695 1 97.56 111 MET B CA 1
ATOM 3971 C C . MET B 1 111 ? 3.223 5.961 14.039 1 97.56 111 MET B C 1
ATOM 3973 O O . MET B 1 111 ? 3.561 4.992 14.719 1 97.56 111 MET B O 1
ATOM 3977 N N . CYS B 1 112 ? 3.117 5.895 12.75 1 98.25 112 CYS B N 1
ATOM 3978 C CA . CYS B 1 112 ? 3.627 4.797 11.938 1 98.25 112 CYS B CA 1
ATOM 3979 C C . CYS B 1 112 ? 4.16 5.309 10.609 1 98.25 112 CYS B C 1
ATOM 3981 O O . CYS B 1 112 ? 3.826 6.414 10.18 1 98.25 112 CYS B O 1
ATOM 3983 N N . VAL B 1 113 ? 5.07 4.492 10.039 1 97.44 113 VAL B N 1
ATOM 3984 C CA . VAL B 1 113 ? 5.633 4.785 8.727 1 97.44 113 VAL B CA 1
ATOM 3985 C C . VAL B 1 113 ? 4.676 4.309 7.633 1 97.44 113 VAL B C 1
ATOM 3987 O O . VAL B 1 113 ? 4.031 3.266 7.777 1 97.44 113 VAL B O 1
ATOM 3990 N N . THR B 1 114 ? 4.543 5.09 6.602 1 98.25 114 THR B N 1
ATOM 3991 C CA . THR B 1 114 ? 3.699 4.727 5.473 1 98.25 114 THR B CA 1
ATOM 3992 C C . THR B 1 114 ? 4.496 4.746 4.172 1 98.25 114 THR B C 1
ATOM 3994 O O . THR B 1 114 ? 5.52 5.43 4.074 1 98.25 114 THR B O 1
ATOM 3997 N N . THR B 1 115 ? 4.059 3.951 3.199 1 97.5 115 THR B N 1
ATOM 3998 C CA . THR B 1 115 ? 4.629 3.98 1.855 1 97.5 115 THR B CA 1
ATOM 3999 C C . THR B 1 115 ? 4.125 5.191 1.078 1 97.5 115 THR B C 1
ATOM 4001 O O . THR B 1 115 ? 3.326 5.051 0.149 1 97.5 115 THR B O 1
ATOM 4004 N N . GLY B 1 116 ? 4.621 6.332 1.454 1 95.44 116 GLY B N 1
ATOM 4005 C CA . GLY B 1 116 ? 4.07 7.605 1.018 1 95.44 116 GLY B CA 1
ATOM 4006 C C . GLY B 1 116 ? 2.857 8.031 1.819 1 95.44 116 GLY B C 1
ATOM 4007 O O . GLY B 1 116 ? 2.148 7.199 2.381 1 95.44 116 GLY B O 1
ATOM 4008 N N . SER B 1 117 ? 2.629 9.328 1.796 1 95.75 117 SER B N 1
ATOM 4009 C CA . SER B 1 117 ? 1.496 9.828 2.568 1 95.75 117 SER B CA 1
ATOM 4010 C C . SER B 1 117 ? 0.173 9.359 1.968 1 95.75 117 SER B C 1
ATOM 4012 O O . SER B 1 117 ? -0.828 9.234 2.678 1 95.75 117 SER B O 1
ATOM 4014 N N . GLN B 1 118 ? 0.156 9.062 0.674 1 96.81 118 GLN B N 1
ATOM 4015 C CA . GLN B 1 118 ? -1.044 8.562 0.012 1 96.81 118 GLN B CA 1
ATOM 4016 C C . GLN B 1 118 ? -1.54 7.281 0.671 1 96.81 118 GLN B C 1
ATOM 4018 O O . GLN B 1 118 ? -2.748 7.066 0.791 1 96.81 118 GLN B O 1
ATOM 4023 N N . GLU B 1 119 ? -0.611 6.43 1.042 1 98.38 119 GLU B N 1
ATOM 4024 C CA . GLU B 1 119 ? -1.023 5.207 1.727 1 98.38 119 GLU B CA 1
ATOM 4025 C C . GLU B 1 119 ? -1.745 5.523 3.033 1 98.38 119 GLU B C 1
ATOM 4027 O O . GLU B 1 119 ? -2.775 4.922 3.342 1 98.38 119 GLU B O 1
ATOM 4032 N N . GLY B 1 120 ? -1.167 6.465 3.777 1 98.44 120 GLY B N 1
ATOM 4033 C CA . GLY B 1 120 ? -1.825 6.871 5.008 1 98.44 120 GLY B CA 1
ATOM 4034 C C . GLY B 1 120 ? -3.24 7.375 4.793 1 98.44 120 GLY B C 1
ATOM 4035 O O . GLY B 1 120 ? -4.168 6.953 5.488 1 98.44 120 GLY B O 1
ATOM 4036 N N . ILE B 1 121 ? -3.402 8.188 3.807 1 98.25 121 ILE B N 1
ATOM 4037 C CA . ILE B 1 121 ? -4.699 8.773 3.477 1 98.25 121 ILE B CA 1
ATOM 4038 C C . ILE B 1 121 ? -5.676 7.672 3.074 1 98.25 121 ILE B C 1
ATOM 4040 O O . ILE B 1 121 ? -6.805 7.625 3.562 1 98.25 121 ILE B O 1
ATOM 4044 N N . CYS B 1 122 ? -5.227 6.82 2.277 1 98.19 122 CYS B N 1
ATOM 4045 C CA . CYS B 1 122 ? -6.07 5.723 1.813 1 98.19 122 CYS B CA 1
ATOM 4046 C C . CYS B 1 122 ? -6.508 4.84 2.979 1 98.19 122 CYS B C 1
ATOM 4048 O O . CYS B 1 122 ? -7.688 4.504 3.096 1 98.19 122 CYS B O 1
ATOM 4050 N N . LYS B 1 123 ? -5.551 4.465 3.828 1 98.62 123 LYS B N 1
ATOM 4051 C CA . LYS B 1 123 ? -5.871 3.594 4.953 1 98.62 123 LYS B CA 1
ATOM 4052 C C . LYS B 1 123 ? -6.797 4.293 5.945 1 98.62 123 LYS B C 1
ATOM 4054 O O . LYS B 1 123 ? -7.648 3.65 6.562 1 98.62 123 LYS B O 1
ATOM 4059 N N . LEU B 1 124 ? -6.625 5.578 6.098 1 98.75 124 LEU B N 1
ATOM 4060 C CA . LEU B 1 124 ? -7.543 6.332 6.945 1 98.75 124 LEU B CA 1
ATOM 4061 C C . LEU B 1 124 ? -8.969 6.262 6.406 1 98.75 124 LEU B C 1
ATOM 4063 O O . LEU B 1 124 ? -9.906 6.008 7.156 1 98.75 124 LEU B O 1
ATOM 4067 N N . PHE B 1 125 ? -9.109 6.461 5.137 1 98.69 125 PHE B N 1
ATOM 4068 C CA . PHE B 1 125 ? -10.445 6.43 4.555 1 98.69 125 PHE B CA 1
ATOM 4069 C C . PHE B 1 125 ? -11.047 5.031 4.66 1 98.69 125 PHE B C 1
ATOM 4071 O O . PHE B 1 125 ? -12.234 4.883 4.984 1 98.69 125 PHE B O 1
ATOM 4078 N N . GLU B 1 126 ? -10.242 4.039 4.383 1 97.88 126 GLU B N 1
ATOM 4079 C CA . GLU B 1 126 ? -10.727 2.674 4.535 1 97.88 126 GLU B CA 1
ATOM 4080 C C . GLU B 1 126 ? -11.164 2.396 5.969 1 97.88 126 GLU B C 1
ATOM 4082 O O . GLU B 1 126 ? -12.117 1.648 6.203 1 97.88 126 GLU B O 1
ATOM 4087 N N . MET B 1 127 ? -10.531 2.965 6.875 1 98.56 127 MET B N 1
ATOM 4088 C CA . MET B 1 127 ? -10.789 2.754 8.297 1 98.56 127 MET B CA 1
ATOM 4089 C C . MET B 1 127 ? -12.031 3.518 8.742 1 98.56 127 MET B C 1
ATOM 4091 O O . MET B 1 127 ? -12.805 3.027 9.57 1 98.56 127 MET B O 1
ATOM 4095 N N . LEU B 1 128 ? -12.32 4.68 8.125 1 98.69 128 LEU B N 1
ATOM 4096 C CA . LEU B 1 128 ? -13.219 5.637 8.766 1 98.69 128 LEU B CA 1
ATOM 4097 C C . LEU B 1 128 ? -14.5 5.812 7.953 1 98.69 128 LEU B C 1
ATOM 4099 O O . LEU B 1 128 ? -15.492 6.344 8.461 1 98.69 128 LEU B O 1
ATOM 4103 N N . VAL B 1 129 ? -14.539 5.418 6.672 1 98.31 129 VAL B N 1
ATOM 4104 C CA . VAL B 1 129 ? -15.617 5.859 5.793 1 98.31 129 VAL B CA 1
ATOM 4105 C C . VAL B 1 129 ? -16.453 4.656 5.352 1 98.31 129 VAL B C 1
ATOM 4107 O O . VAL B 1 129 ? -15.922 3.693 4.793 1 98.31 129 VAL B O 1
ATOM 4110 N N . ASN B 1 130 ? -17.703 4.73 5.625 1 96.44 130 ASN B N 1
ATOM 4111 C CA . ASN B 1 130 ? -18.688 3.793 5.09 1 96.44 130 ASN B CA 1
ATOM 4112 C C . ASN B 1 130 ? -19.422 4.375 3.887 1 96.44 130 ASN B C 1
ATOM 4114 O O . ASN B 1 130 ? -19.5 5.598 3.732 1 96.44 130 ASN B O 1
ATOM 4118 N N . PRO B 1 131 ? -19.875 3.432 2.984 1 96.25 131 PRO B N 1
ATOM 4119 C CA . PRO B 1 131 ? -20.781 3.953 1.949 1 96.25 131 PRO B CA 1
ATOM 4120 C C . PRO B 1 131 ? -21.953 4.746 2.525 1 96.25 131 PRO B C 1
ATOM 4122 O O . PRO B 1 131 ? -22.531 4.34 3.531 1 96.25 131 PRO B O 1
ATOM 4125 N N . GLY B 1 132 ? -22.172 5.93 1.963 1 97.12 132 GLY B N 1
ATOM 4126 C CA . GLY B 1 132 ? -23.297 6.754 2.391 1 97.12 132 GLY B CA 1
ATOM 4127 C C . GLY B 1 132 ? -22.906 7.789 3.43 1 97.12 132 GLY B C 1
ATOM 4128 O O . GLY B 1 132 ? -23.672 8.727 3.686 1 97.12 132 GLY B O 1
ATOM 4129 N N . ASP B 1 133 ? -21.75 7.648 4.051 1 97.88 133 ASP B N 1
ATOM 4130 C CA . ASP B 1 133 ? -21.297 8.633 5.031 1 97.88 133 ASP B CA 1
ATOM 4131 C C . ASP B 1 133 ? -21.125 10.008 4.391 1 97.88 133 ASP B C 1
ATOM 4133 O O . ASP B 1 133 ? -20.719 10.102 3.229 1 97.88 133 ASP B O 1
ATOM 4137 N N . ASN B 1 134 ? -21.438 11.07 5.148 1 98.5 134 ASN B N 1
ATOM 4138 C CA . ASN B 1 134 ? -21.062 12.43 4.766 1 98.5 134 ASN B CA 1
ATOM 4139 C C . ASN B 1 134 ? -19.625 12.75 5.18 1 98.5 134 ASN B C 1
ATOM 4141 O O . ASN B 1 134 ? -19.266 12.57 6.34 1 98.5 134 ASN B O 1
ATOM 4145 N N . VAL B 1 135 ? -18.828 13.141 4.195 1 98.69 135 VAL B N 1
ATOM 4146 C CA . VAL B 1 135 ? -17.422 13.477 4.441 1 98.69 135 VAL B CA 1
ATOM 4147 C C . VAL B 1 135 ? -17.141 14.898 3.963 1 98.69 135 VAL B C 1
ATOM 4149 O O . VAL B 1 135 ? -17.516 15.266 2.844 1 98.69 135 VAL B O 1
ATOM 4152 N N . LEU B 1 136 ? -16.516 15.75 4.844 1 98.75 136 LEU B N 1
ATOM 4153 C CA . LEU B 1 136 ? -16.203 17.141 4.52 1 98.75 136 LEU B CA 1
ATOM 4154 C C . LEU B 1 136 ? -14.805 17.25 3.922 1 98.75 136 LEU B C 1
ATOM 4156 O O . LEU B 1 136 ? -13.836 16.719 4.469 1 98.75 136 LEU B O 1
ATOM 4160 N N . LEU B 1 137 ? -14.734 17.906 2.77 1 96.94 137 LEU B N 1
ATOM 4161 C CA . LEU B 1 137 ? -13.453 18.188 2.121 1 96.94 137 LEU B CA 1
ATOM 4162 C C . LEU B 1 137 ? -13.359 19.672 1.736 1 96.94 137 LEU B C 1
ATOM 4164 O O . LEU B 1 137 ? -14.344 20.281 1.329 1 96.94 137 LEU B O 1
ATOM 4168 N N . ASP B 1 138 ? -12.172 20.203 1.886 1 92.56 138 ASP B N 1
ATOM 4169 C CA . ASP B 1 138 ? -11.977 21.516 1.27 1 92.56 138 ASP B CA 1
ATOM 4170 C C . ASP B 1 138 ? -12.008 21.406 -0.254 1 92.56 138 ASP B C 1
ATOM 4172 O O . ASP B 1 138 ? -11.633 20.375 -0.82 1 92.56 138 ASP B O 1
ATOM 4176 N N . THR B 1 139 ? -12.484 22.406 -0.897 1 87.81 139 THR B N 1
ATOM 4177 C CA . THR B 1 139 ? -12.578 22.438 -2.354 1 87.81 139 THR B CA 1
ATOM 4178 C C . THR B 1 139 ? -11.906 23.688 -2.918 1 87.81 139 THR B C 1
ATOM 4180 O O . THR B 1 139 ? -12.156 24.797 -2.439 1 87.81 139 THR B O 1
ATOM 4183 N N . PRO B 1 140 ? -11.188 23.469 -4.008 1 87.5 140 PRO B N 1
ATOM 4184 C CA . PRO B 1 140 ? -10.711 22.219 -4.605 1 87.5 140 PRO B CA 1
ATOM 4185 C C . PRO B 1 140 ? -9.727 21.469 -3.707 1 87.5 140 PRO B C 1
ATOM 4187 O O . PRO B 1 140 ? -9.25 22.031 -2.713 1 87.5 140 PRO B O 1
ATOM 4190 N N . THR B 1 141 ? -9.641 20.188 -3.98 1 90.5 141 THR B N 1
ATOM 4191 C CA . THR B 1 141 ? -8.727 19.391 -3.172 1 90.5 141 THR B CA 1
ATOM 4192 C C . THR B 1 141 ? -7.852 18.5 -4.055 1 90.5 141 THR B C 1
ATOM 4194 O O . THR B 1 141 ? -7.922 18.578 -5.285 1 90.5 141 THR B O 1
ATOM 4197 N N . TYR B 1 142 ? -6.957 17.828 -3.445 1 88.88 142 TYR B N 1
ATOM 4198 C CA . TYR B 1 142 ? -5.965 16.969 -4.07 1 88.88 142 TYR B CA 1
ATOM 4199 C C . TYR B 1 142 ? -6.637 15.82 -4.816 1 88.88 142 TYR B C 1
ATOM 4201 O O . TYR B 1 142 ? -7.461 15.102 -4.246 1 88.88 142 TYR B O 1
ATOM 4209 N N . SER B 1 143 ? -6.305 15.547 -6.059 1 87.88 143 SER B N 1
ATOM 4210 C CA . SER B 1 143 ? -6.93 14.539 -6.914 1 87.88 143 SER B CA 1
ATOM 4211 C C . SER B 1 143 ? -6.703 13.133 -6.371 1 87.88 143 SER B C 1
ATOM 4213 O O . SER B 1 143 ? -7.559 12.258 -6.527 1 87.88 143 SER B O 1
ATOM 4215 N N . GLY B 1 144 ? -5.543 12.922 -5.734 1 90.94 144 GLY B N 1
ATOM 4216 C CA . GLY B 1 144 ? -5.293 11.617 -5.133 1 90.94 144 GLY B CA 1
ATOM 4217 C C . GLY B 1 144 ? -6.246 11.289 -4 1 90.94 144 GLY B C 1
ATOM 4218 O O . GLY B 1 144 ? -6.621 10.133 -3.816 1 90.94 144 GLY B O 1
ATOM 4219 N N . THR B 1 145 ? -6.625 12.312 -3.287 1 94.69 145 THR B N 1
ATOM 4220 C CA . THR B 1 145 ? -7.617 12.133 -2.234 1 94.69 145 THR B CA 1
ATOM 4221 C C . THR B 1 145 ? -8.969 11.727 -2.824 1 94.69 145 THR B C 1
ATOM 4223 O O . THR B 1 145 ? -9.617 10.805 -2.328 1 94.69 145 THR B O 1
ATOM 4226 N N . LEU B 1 146 ? -9.359 12.391 -3.873 1 94.31 146 LEU B N 1
ATOM 4227 C CA . LEU B 1 146 ? -10.625 12.07 -4.523 1 94.31 146 LEU B CA 1
ATOM 4228 C C . LEU B 1 146 ? -10.602 10.656 -5.102 1 94.31 146 LEU B C 1
ATOM 4230 O O . LEU B 1 146 ? -11.578 9.922 -4.996 1 94.31 146 LEU B O 1
ATOM 4234 N N . ALA B 1 147 ? -9.508 10.289 -5.648 1 93.44 147 ALA B N 1
ATOM 4235 C CA . ALA B 1 147 ? -9.359 8.953 -6.211 1 93.44 147 ALA B CA 1
ATOM 4236 C C . ALA B 1 147 ? -9.508 7.883 -5.129 1 93.44 147 ALA B C 1
ATOM 4238 O O . ALA B 1 147 ? -10.023 6.793 -5.391 1 93.44 147 ALA B O 1
ATOM 4239 N N . ALA B 1 148 ? -9.109 8.188 -3.945 1 96.44 148 ALA B N 1
ATOM 4240 C CA . ALA B 1 148 ? -9.18 7.238 -2.836 1 96.44 148 ALA B CA 1
ATOM 4241 C C . ALA B 1 148 ? -10.57 7.242 -2.205 1 96.44 148 ALA B C 1
ATOM 4243 O O . ALA B 1 148 ? -11.055 6.203 -1.756 1 96.44 148 ALA B O 1
ATOM 4244 N N . LEU B 1 149 ? -11.234 8.352 -2.248 1 97.5 149 LEU B N 1
ATOM 4245 C CA . LEU B 1 149 ? -12.414 8.547 -1.413 1 97.5 149 LEU B CA 1
ATOM 4246 C C . LEU B 1 149 ? -13.688 8.312 -2.213 1 97.5 149 LEU B C 1
ATOM 4248 O O . LEU B 1 149 ? -14.602 7.625 -1.749 1 97.5 149 LEU B O 1
ATOM 4252 N N . GLN B 1 150 ? -13.789 8.812 -3.396 1 96.19 150 GLN B N 1
ATOM 4253 C CA . GLN B 1 150 ? -15.023 8.812 -4.176 1 96.19 150 GLN B CA 1
ATOM 4254 C C . GLN B 1 150 ? -15.531 7.391 -4.41 1 96.19 150 GLN B C 1
ATOM 4256 O O . GLN B 1 150 ? -16.719 7.113 -4.242 1 96.19 150 GLN B O 1
ATOM 4261 N N . PRO B 1 151 ? -14.672 6.477 -4.68 1 97.38 151 PRO B N 1
ATOM 4262 C CA . PRO B 1 151 ? -15.148 5.125 -4.98 1 97.38 151 PRO B CA 1
ATOM 4263 C C . PRO B 1 151 ? -15.75 4.426 -3.764 1 97.38 151 PRO B C 1
ATOM 4265 O O . PRO B 1 151 ? -16.438 3.406 -3.908 1 97.38 151 PRO B O 1
ATOM 4268 N N . LEU B 1 152 ? -15.469 4.922 -2.58 1 97.25 152 LEU B N 1
ATOM 4269 C CA . LEU B 1 152 ? -15.984 4.297 -1.369 1 97.25 152 LEU B CA 1
ATOM 4270 C C . LEU B 1 152 ? -17.484 4.527 -1.237 1 97.25 152 LEU B C 1
ATOM 4272 O O . LEU B 1 152 ? -18.141 3.941 -0.365 1 97.25 152 LEU B O 1
ATOM 4276 N N . GLY B 1 153 ? -18.094 5.43 -2.066 1 96.94 153 GLY B N 1
ATOM 4277 C CA . GLY B 1 153 ? -19.531 5.629 -2.102 1 96.94 153 GLY B CA 1
ATOM 4278 C C . GLY B 1 153 ? -20.016 6.594 -1.039 1 96.94 153 GLY B C 1
ATOM 4279 O O . GLY B 1 153 ? -21.203 6.574 -0.677 1 96.94 153 GLY B O 1
ATOM 4280 N N . CYS B 1 154 ? -19.125 7.34 -0.536 1 97.44 154 CYS B N 1
ATOM 4281 C CA . CYS B 1 154 ? -19.531 8.336 0.449 1 97.44 154 CYS B CA 1
ATOM 4282 C C . CYS B 1 154 ? -20.109 9.578 -0.231 1 97.44 154 CYS B C 1
ATOM 4284 O O . CYS B 1 154 ? -20.078 9.68 -1.458 1 97.44 154 CYS B O 1
ATOM 4286 N N . ASN B 1 155 ? -20.781 10.406 0.581 1 98 155 ASN B N 1
ATOM 4287 C CA . ASN B 1 155 ? -21.25 11.711 0.136 1 98 155 ASN B CA 1
ATOM 4288 C C . ASN B 1 155 ? -20.25 12.812 0.476 1 98 155 ASN B C 1
ATOM 4290 O O . ASN B 1 155 ? -20.109 13.188 1.641 1 98 155 ASN B O 1
ATOM 4294 N N . ILE B 1 156 ? -19.609 13.328 -0.557 1 97.94 156 ILE B N 1
ATOM 4295 C CA . ILE B 1 156 ? -18.609 14.367 -0.35 1 97.94 156 ILE B CA 1
ATOM 4296 C C . ILE B 1 156 ? -19.297 15.727 -0.26 1 97.94 156 ILE B C 1
ATOM 4298 O O . ILE B 1 156 ? -20.031 16.125 -1.168 1 97.94 156 ILE B O 1
ATOM 4302 N N . ILE B 1 157 ? -19.109 16.375 0.843 1 98.44 157 ILE B N 1
ATOM 4303 C CA . ILE B 1 157 ? -19.609 17.734 1.035 1 98.44 157 ILE B CA 1
ATOM 4304 C C . ILE B 1 157 ? -18.453 18.734 0.917 1 98.44 157 ILE B C 1
ATOM 4306 O O . ILE B 1 157 ? -17.516 18.688 1.711 1 98.44 157 ILE B O 1
ATOM 4310 N N . SER B 1 158 ? -18.562 19.594 -0.056 1 97.06 158 SER B N 1
ATOM 4311 C CA . SER B 1 158 ? -17.516 20.562 -0.336 1 97.06 158 SER B CA 1
ATOM 4312 C C . SER B 1 158 ? -17.594 21.734 0.636 1 97.06 158 SER B C 1
ATOM 4314 O O . SER B 1 158 ? -18.656 22.312 0.85 1 97.06 158 SER B O 1
ATOM 4316 N N . VAL B 1 159 ? -16.469 22.047 1.221 1 97.69 159 VAL B N 1
ATOM 4317 C CA . VAL B 1 159 ? -16.359 23.219 2.08 1 97.69 159 VAL B CA 1
ATOM 4318 C C . VAL B 1 159 ? -15.602 24.312 1.348 1 97.69 159 VAL B C 1
ATOM 4320 O O . VAL B 1 159 ? -14.438 24.141 0.983 1 97.69 159 VAL B O 1
ATOM 4323 N N . PRO B 1 160 ? -16.219 25.438 1.194 1 95.88 160 PRO B N 1
ATOM 4324 C CA . PRO B 1 160 ? -15.57 26.531 0.479 1 95.88 160 PRO B CA 1
ATOM 4325 C C . PRO B 1 160 ? -14.266 26.969 1.14 1 95.88 160 PRO B C 1
ATOM 4327 O O . PRO B 1 160 ? -14.172 27 2.369 1 95.88 160 PRO B O 1
ATOM 4330 N N . SER B 1 161 ? -13.289 27.234 0.304 1 94.25 161 SER B N 1
ATOM 4331 C CA . SER B 1 161 ? -11.984 27.734 0.734 1 94.25 161 SER B CA 1
ATOM 4332 C C . SER B 1 161 ? -11.586 28.984 -0.041 1 94.25 161 SER B C 1
ATOM 4334 O O . SER B 1 161 ? -12.156 29.281 -1.092 1 94.25 161 SER B O 1
ATOM 4336 N N . ASP B 1 162 ? -10.734 29.812 0.555 1 92.69 162 ASP B N 1
ATOM 4337 C CA . ASP B 1 162 ? -10.109 30.938 -0.123 1 92.69 162 ASP B CA 1
ATOM 4338 C C . ASP B 1 162 ? -8.586 30.906 0.051 1 92.69 162 ASP B C 1
ATOM 4340 O O . ASP B 1 162 ? -8.008 29.844 0.269 1 92.69 162 ASP B O 1
ATOM 4344 N N . GLN B 1 163 ? -7.922 32 -0.124 1 88.06 163 GLN B N 1
ATOM 4345 C CA . GLN B 1 163 ? -6.461 32.062 -0.09 1 88.06 163 GLN B CA 1
ATOM 4346 C C . GLN B 1 163 ? -5.934 31.688 1.29 1 88.06 163 GLN B C 1
ATOM 4348 O O . GLN B 1 163 ? -4.746 31.375 1.443 1 88.06 163 GLN B O 1
ATOM 4353 N N . HIS B 1 164 ? -6.84 31.734 2.23 1 91.44 164 HIS B N 1
ATOM 4354 C CA . HIS B 1 164 ? -6.449 31.359 3.584 1 91.44 164 HIS B CA 1
ATOM 4355 C C . HIS B 1 164 ? -7.051 30.016 3.979 1 91.44 164 HIS B C 1
ATOM 4357 O O . HIS B 1 164 ? -7.254 29.75 5.164 1 91.44 164 HIS B O 1
ATOM 4363 N N . GLY B 1 165 ? -7.418 29.188 3.016 1 92.5 165 GLY B N 1
ATOM 4364 C CA . GLY B 1 165 ? -7.934 27.844 3.277 1 92.5 165 GLY B CA 1
ATOM 4365 C C . GLY B 1 165 ? -9.422 27.828 3.576 1 92.5 165 GLY B C 1
ATOM 4366 O O . GLY B 1 165 ? -10.172 28.672 3.086 1 92.5 165 GLY B O 1
ATOM 4367 N N . ILE B 1 166 ? -9.875 26.922 4.301 1 96.12 166 ILE B N 1
ATOM 4368 C CA . ILE B 1 166 ? -11.281 26.703 4.629 1 96.12 166 ILE B CA 1
ATOM 4369 C C . ILE B 1 166 ? -11.867 27.953 5.281 1 96.12 166 ILE B C 1
ATOM 4371 O O . ILE B 1 166 ? -11.227 28.562 6.133 1 96.12 166 ILE B O 1
ATOM 4375 N N . ILE B 1 167 ? -13.055 28.312 4.832 1 97.44 167 ILE B N 1
ATOM 4376 C CA . ILE B 1 167 ? -13.789 29.406 5.449 1 97.44 167 ILE B CA 1
ATOM 4377 C C . ILE B 1 167 ? -14.641 28.875 6.598 1 97.44 167 ILE B C 1
ATOM 4379 O O . ILE B 1 167 ? -15.648 28.188 6.371 1 97.44 167 ILE B O 1
ATOM 4383 N N . PRO B 1 168 ? -14.289 29.234 7.844 1 98.12 168 PRO B N 1
ATOM 4384 C CA . PRO B 1 168 ? -14.977 28.656 9 1 98.12 168 PRO B CA 1
ATOM 4385 C C . PRO B 1 168 ? -16.469 28.969 9 1 98.12 168 PRO B C 1
ATOM 4387 O O . PRO B 1 168 ? -17.281 28.125 9.375 1 98.12 168 PRO B O 1
ATOM 4390 N N . ALA B 1 169 ? -16.875 30.156 8.586 1 98.25 169 ALA B N 1
ATOM 4391 C CA . ALA B 1 169 ? -18.281 30.531 8.539 1 98.25 169 ALA B CA 1
ATOM 4392 C C . ALA B 1 169 ? -19.062 29.609 7.602 1 98.25 169 ALA B C 1
ATOM 4394 O O . ALA B 1 169 ? -20.203 29.234 7.883 1 98.25 169 ALA B O 1
ATOM 4395 N N . SER B 1 170 ? -18.469 29.266 6.508 1 98.25 170 SER B N 1
ATOM 4396 C CA . SER B 1 170 ? -19.078 28.344 5.559 1 98.25 170 SER B CA 1
ATOM 4397 C C . SER B 1 170 ? -19.203 26.953 6.148 1 98.25 170 SER B C 1
ATOM 4399 O O . SER B 1 170 ? -20.219 26.281 5.961 1 98.25 170 SER B O 1
ATOM 4401 N N . LEU B 1 171 ? -18.172 26.516 6.84 1 98.69 171 LEU B N 1
ATOM 4402 C CA . LEU B 1 171 ? -18.219 25.219 7.52 1 98.69 171 LEU B CA 1
ATOM 4403 C C . LEU B 1 171 ? -19.328 25.188 8.562 1 98.69 171 LEU B C 1
ATOM 4405 O O . LEU B 1 171 ? -20.078 24.219 8.641 1 98.69 171 LEU B O 1
ATOM 4409 N N . LYS B 1 172 ? -19.422 26.266 9.305 1 98.62 172 LYS B N 1
ATOM 4410 C CA . LYS B 1 172 ? -20.469 26.375 10.312 1 98.62 172 LYS B CA 1
ATOM 4411 C C . LYS B 1 172 ? -21.859 26.281 9.68 1 98.62 172 LYS B C 1
ATOM 4413 O O . LYS B 1 172 ? -22.75 25.609 10.203 1 98.62 172 LYS B O 1
ATOM 4418 N N . GLU B 1 173 ? -22.016 26.969 8.594 1 98.56 173 GLU B N 1
ATOM 4419 C CA . GLU B 1 173 ? -23.297 26.953 7.879 1 98.56 173 GLU B CA 1
ATOM 4420 C C . GLU B 1 173 ? -23.641 25.547 7.391 1 98.56 173 GLU B C 1
ATOM 4422 O O . GLU B 1 173 ? -24.766 25.094 7.551 1 98.56 173 GLU B O 1
ATOM 4427 N N . ILE B 1 174 ? -22.734 24.859 6.828 1 98.56 174 ILE B N 1
ATOM 4428 C CA . ILE B 1 174 ? -22.922 23.5 6.324 1 98.56 174 ILE B CA 1
ATOM 4429 C C . ILE B 1 174 ? -23.312 22.578 7.477 1 98.56 174 ILE B C 1
ATOM 4431 O O . ILE B 1 174 ? -24.281 21.828 7.371 1 98.56 174 ILE B O 1
ATOM 4435 N N . LEU B 1 175 ? -22.609 22.703 8.609 1 98.62 175 LEU B N 1
ATOM 4436 C CA . LEU B 1 175 ? -22.812 21.828 9.75 1 98.62 175 LEU B CA 1
ATOM 4437 C C . LEU B 1 175 ? -24.141 22.109 10.438 1 98.62 175 LEU B C 1
ATOM 4439 O O . LEU B 1 175 ? -24.688 21.25 11.125 1 98.62 175 LEU B O 1
ATOM 4443 N N . SER B 1 176 ? -24.656 23.297 10.242 1 98.25 176 SER B N 1
ATOM 4444 C CA . SER B 1 176 ? -25.891 23.703 10.922 1 98.25 176 SER B CA 1
ATOM 4445 C C . SER B 1 176 ? -27.078 22.859 10.484 1 98.25 176 SER B C 1
ATOM 4447 O O . SER B 1 176 ? -28.125 22.875 11.117 1 98.25 176 SER B O 1
ATOM 4449 N N . ARG B 1 177 ? -26.875 22.062 9.453 1 97.62 177 ARG B N 1
ATOM 4450 C CA . ARG B 1 177 ? -27.891 21.141 8.984 1 97.62 177 ARG B CA 1
ATOM 4451 C C . ARG B 1 177 ? -28.141 20.031 10.008 1 97.62 177 ARG B C 1
ATOM 4453 O O . ARG B 1 177 ? -29.141 19.328 9.938 1 97.62 177 ARG B O 1
ATOM 4460 N N . TRP B 1 178 ? -27.219 19.859 10.914 1 98.12 178 TRP B N 1
ATOM 4461 C CA . TRP B 1 178 ? -27.328 18.828 11.953 1 98.12 178 TRP B CA 1
ATOM 4462 C C . TRP B 1 178 ? -27.281 19.453 13.344 1 98.12 178 TRP B C 1
ATOM 4464 O O . TRP B 1 178 ? -26.688 20.516 13.539 1 98.12 178 TRP B O 1
ATOM 4474 N N . ASP B 1 179 ? -27.906 18.812 14.289 1 97.62 179 ASP B N 1
ATOM 4475 C CA . ASP B 1 179 ? -27.828 19.188 15.703 1 97.62 179 ASP B CA 1
ATOM 4476 C C . ASP B 1 179 ? -26.625 18.531 16.375 1 97.62 179 ASP B C 1
ATOM 4478 O O . ASP B 1 179 ? -26.547 17.297 16.453 1 97.62 179 ASP B O 1
ATOM 4482 N N . PRO B 1 180 ? -25.719 19.359 16.875 1 96.81 180 PRO B N 1
ATOM 4483 C CA . PRO B 1 180 ? -24.516 18.781 17.484 1 96.81 180 PRO B CA 1
ATOM 4484 C C . PRO B 1 180 ? -24.828 17.828 18.625 1 96.81 180 PRO B C 1
ATOM 4486 O O . PRO B 1 180 ? -24.062 16.891 18.875 1 96.81 180 PRO B O 1
ATOM 4489 N N . SER B 1 181 ? -25.906 17.938 19.281 1 96 181 SER B N 1
ATOM 4490 C CA . SER B 1 181 ? -26.266 17.094 20.422 1 96 181 SER B CA 1
ATOM 4491 C C . SER B 1 181 ? -26.75 15.727 19.953 1 96 181 SER B C 1
ATOM 4493 O O . SER B 1 181 ? -26.828 14.789 20.75 1 96 181 SER B O 1
ATOM 4495 N N . GLU B 1 182 ? -26.922 15.633 18.672 1 94.94 182 GLU B N 1
ATOM 4496 C CA . GLU B 1 182 ? -27.5 14.398 18.156 1 94.94 182 GLU B CA 1
ATOM 4497 C C . GLU B 1 182 ? -26.484 13.633 17.297 1 94.94 182 GLU B C 1
ATOM 4499 O O . GLU B 1 182 ? -26.828 12.617 16.688 1 94.94 182 GLU B O 1
ATOM 4504 N N . VAL B 1 183 ? -25.266 14.008 17.328 1 95.06 183 VAL B N 1
ATOM 4505 C CA . VAL B 1 183 ? -24.297 13.438 16.406 1 95.06 183 VAL B CA 1
ATOM 4506 C C . VAL B 1 183 ? -23.953 12.008 16.844 1 95.06 183 VAL B C 1
ATOM 4508 O O . VAL B 1 183 ? -23.453 11.211 16.047 1 95.06 183 VAL B O 1
ATOM 4511 N N . HIS B 1 184 ? -24.297 11.641 18.125 1 94.94 184 HIS B N 1
ATOM 4512 C CA . HIS B 1 184 ? -23.969 10.312 18.625 1 94.94 184 HIS B CA 1
ATOM 4513 C C . HIS B 1 184 ? -25.156 9.367 18.531 1 94.94 184 HIS B C 1
ATOM 4515 O O . HIS B 1 184 ? -25.031 8.18 18.828 1 94.94 184 HIS B O 1
ATOM 4521 N N . LYS B 1 185 ? -26.25 9.922 18.094 1 94.38 185 LYS B N 1
ATOM 4522 C CA . LYS B 1 185 ? -27.422 9.07 17.953 1 94.38 185 LYS B CA 1
ATOM 4523 C C . LYS B 1 185 ? -27.234 8.062 16.812 1 94.38 185 LYS B C 1
ATOM 4525 O O . LYS B 1 185 ? -26.672 8.398 15.773 1 94.38 185 LYS B O 1
ATOM 4530 N N . PRO B 1 186 ? -27.797 6.867 17.125 1 90.38 186 PRO B N 1
ATOM 4531 C CA . PRO B 1 186 ? -27.766 5.887 16.031 1 90.38 186 PRO B CA 1
ATOM 4532 C C . PRO B 1 186 ? -28.422 6.398 14.758 1 90.38 186 PRO B C 1
ATOM 4534 O O . PRO B 1 186 ? -29.469 7.031 14.812 1 90.38 186 PRO B O 1
ATOM 4537 N N . GLY B 1 187 ? -27.766 6.332 13.672 1 90.56 187 GLY B N 1
ATOM 4538 C CA . GLY B 1 187 ? -28.328 6.723 12.391 1 90.56 187 GLY B CA 1
ATOM 4539 C C . GLY B 1 187 ? -28.016 8.156 12.008 1 90.56 187 GLY B C 1
ATOM 4540 O O . GLY B 1 187 ? -28.438 8.625 10.945 1 90.56 187 GLY B O 1
ATOM 4541 N N . SER B 1 188 ? -27.375 8.844 12.93 1 95.88 188 SER B N 1
ATOM 4542 C CA . SER B 1 188 ? -26.984 10.211 12.578 1 95.88 188 SER B CA 1
ATOM 4543 C C . SER B 1 188 ? -26.219 10.242 11.258 1 95.88 188 SER B C 1
ATOM 4545 O O . SER B 1 188 ? -25.375 9.383 10.992 1 95.88 188 SER B O 1
ATOM 4547 N N . THR B 1 189 ? -26.531 11.281 10.453 1 97.31 189 THR B N 1
ATOM 4548 C CA . THR B 1 189 ? -25.859 11.438 9.164 1 97.31 189 THR B CA 1
ATOM 4549 C C . THR B 1 189 ? -24.844 12.57 9.227 1 97.31 189 THR B C 1
ATOM 4551 O O . THR B 1 189 ? -24.297 12.977 8.195 1 97.31 189 THR B O 1
ATOM 4554 N N . ALA B 1 190 ? -24.641 13.125 10.477 1 98.31 190 ALA B N 1
ATOM 4555 C CA . ALA B 1 190 ? -23.672 14.195 10.625 1 98.31 190 ALA B CA 1
ATOM 4556 C C . ALA B 1 190 ? -22.281 13.742 10.188 1 98.31 190 ALA B C 1
ATOM 4558 O O . ALA B 1 190 ? -21.875 12.609 10.469 1 98.31 190 ALA B O 1
ATOM 4559 N N . PRO B 1 191 ? -21.547 14.617 9.453 1 98.38 191 PRO B N 1
ATOM 4560 C CA . PRO B 1 191 ? -20.172 14.234 9.086 1 98.38 191 PRO B CA 1
ATOM 4561 C C . PRO B 1 191 ? -19.297 13.945 10.297 1 98.38 191 PRO B C 1
ATOM 4563 O O . PRO B 1 191 ? -19.406 14.625 11.32 1 98.38 191 PRO B O 1
ATOM 4566 N N . ARG B 1 192 ? -18.484 12.977 10.18 1 97.88 192 ARG B N 1
ATOM 4567 C CA . ARG B 1 192 ? -17.578 12.602 11.273 1 97.88 192 ARG B CA 1
ATOM 4568 C C . ARG B 1 192 ? -16.125 12.914 10.922 1 97.88 192 ARG B C 1
ATOM 4570 O O . ARG B 1 192 ? -15.25 12.82 11.773 1 97.88 192 ARG B O 1
ATOM 4577 N N . ILE B 1 193 ? -15.906 13.281 9.641 1 98.5 193 ILE B N 1
ATOM 4578 C CA . ILE B 1 193 ? -14.539 13.453 9.148 1 98.5 193 ILE B CA 1
ATOM 4579 C C . ILE B 1 193 ? -14.438 14.75 8.352 1 98.5 193 ILE B C 1
ATOM 4581 O O . ILE B 1 193 ? -15.273 15.023 7.484 1 98.5 193 ILE B O 1
ATOM 4585 N N . LEU B 1 194 ? -13.492 15.555 8.68 1 98.75 194 LEU B N 1
ATOM 4586 C CA . LEU B 1 194 ? -13.047 16.688 7.863 1 98.75 194 LEU B CA 1
ATOM 4587 C C . LEU B 1 194 ? -11.633 16.453 7.344 1 98.75 194 LEU B C 1
ATOM 4589 O O . LEU B 1 194 ? -10.703 16.266 8.125 1 98.75 194 LEU B O 1
ATOM 4593 N N . TYR B 1 195 ? -11.508 16.375 6.039 1 98.5 195 TYR B N 1
ATOM 4594 C CA . TYR B 1 195 ? -10.203 16.328 5.398 1 98.5 195 TYR B CA 1
ATOM 4595 C C . TYR B 1 195 ? -9.797 17.703 4.891 1 98.5 195 TYR B C 1
ATOM 4597 O O . TYR B 1 195 ? -10.586 18.391 4.238 1 98.5 195 TYR B O 1
ATOM 4605 N N . THR B 1 196 ? -8.484 18.078 5.148 1 97.5 196 THR B N 1
ATOM 4606 C CA . THR B 1 196 ? -8.008 19.359 4.645 1 97.5 196 THR B CA 1
ATOM 4607 C C . THR B 1 196 ? -6.492 19.328 4.434 1 97.5 196 THR B C 1
ATOM 4609 O O . THR B 1 196 ? -5.789 18.547 5.082 1 97.5 196 THR B O 1
ATOM 4612 N N . ILE B 1 197 ? -6.039 20.062 3.5 1 95.31 197 ILE B N 1
ATOM 4613 C CA . ILE B 1 197 ? -4.633 20.406 3.314 1 95.31 197 ILE B CA 1
ATOM 4614 C C . ILE B 1 197 ? -4.363 21.812 3.824 1 95.31 197 ILE B C 1
ATOM 4616 O O . ILE B 1 197 ? -4.547 22.797 3.096 1 95.31 197 ILE B O 1
ATOM 4620 N N . PRO B 1 198 ? -3.871 21.938 5.031 1 94.75 198 PRO B N 1
ATOM 4621 C CA . PRO B 1 198 ? -3.873 23.25 5.684 1 94.75 198 PRO B CA 1
ATOM 4622 C C . PRO B 1 198 ? -2.746 24.156 5.195 1 94.75 198 PRO B C 1
ATOM 4624 O O . PRO B 1 198 ? -2.781 25.359 5.418 1 94.75 198 PRO B O 1
ATOM 4627 N N . ASN B 1 199 ? -1.693 23.531 4.652 1 89.38 199 ASN B N 1
ATOM 4628 C CA . ASN B 1 199 ? -0.561 24.297 4.156 1 89.38 199 ASN B CA 1
ATOM 4629 C C . ASN B 1 199 ? -0.248 23.969 2.699 1 89.38 199 ASN B C 1
ATOM 4631 O O . ASN B 1 199 ? -0.052 22.797 2.359 1 89.38 199 ASN B O 1
ATOM 4635 N N . GLY B 1 200 ? -0.26 25.016 1.915 1 82.38 200 GLY B N 1
ATOM 4636 C CA . GLY B 1 200 ? 0.068 24.781 0.518 1 82.38 200 GLY B CA 1
ATOM 4637 C C . GLY B 1 200 ? -0.933 23.875 -0.188 1 82.38 200 GLY B C 1
ATOM 4638 O O . GLY B 1 200 ? -0.548 22.984 -0.936 1 82.38 200 GLY B O 1
ATOM 4639 N N . GLY B 1 201 ? -2.125 24.219 0.058 1 78.06 201 GLY B N 1
ATOM 4640 C CA . GLY B 1 201 ? -3.174 23.375 -0.486 1 78.06 201 GLY B CA 1
ATOM 4641 C C . GLY B 1 201 ? -3.02 23.109 -1.973 1 78.06 201 GLY B C 1
ATOM 4642 O O . GLY B 1 201 ? -2.707 24.016 -2.74 1 78.06 201 GLY B O 1
ATOM 4643 N N . ASN B 1 202 ? -2.965 21.812 -2.408 1 71.31 202 ASN B N 1
ATOM 4644 C CA . ASN B 1 202 ? -3.037 21.391 -3.805 1 71.31 202 ASN B CA 1
ATOM 4645 C C . ASN B 1 202 ? -4.477 21.375 -4.309 1 71.31 202 ASN B C 1
ATOM 4647 O O . ASN B 1 202 ? -5.32 20.656 -3.766 1 71.31 202 ASN B O 1
ATOM 4651 N N . PRO B 1 203 ? -4.879 22.188 -5.219 1 70.31 203 PRO B N 1
ATOM 4652 C CA . PRO B 1 203 ? -4.043 22.844 -6.227 1 70.31 203 PRO B CA 1
ATOM 4653 C C . PRO B 1 203 ? -3.887 24.344 -5.98 1 70.31 203 PRO B C 1
ATOM 4655 O O . PRO B 1 203 ? -3.182 25.031 -6.727 1 70.31 203 PRO B O 1
ATOM 4658 N N . THR B 1 204 ? -4.367 24.875 -4.859 1 70.62 204 THR B N 1
ATOM 4659 C CA . THR B 1 204 ? -4.543 26.312 -4.781 1 70.62 204 THR B CA 1
ATOM 4660 C C . THR B 1 204 ? -3.295 26.984 -4.211 1 70.62 204 THR B C 1
ATOM 4662 O O . THR B 1 204 ? -3.066 28.172 -4.43 1 70.62 204 THR B O 1
ATOM 4665 N N . GLY B 1 205 ? -2.602 26.172 -3.391 1 77.88 205 GLY B N 1
ATOM 4666 C CA . GLY B 1 205 ? -1.47 26.766 -2.689 1 77.88 205 GLY B CA 1
ATOM 4667 C C . GLY B 1 205 ? -1.867 27.5 -1.43 1 77.88 205 GLY B C 1
ATOM 4668 O O . GLY B 1 205 ? -1.01 28.031 -0.714 1 77.88 205 GLY B O 1
ATOM 4669 N N . ALA B 1 206 ? -3.141 27.516 -1.111 1 81.94 206 ALA B N 1
ATOM 4670 C CA . ALA B 1 206 ? -3.664 28.234 0.047 1 81.94 206 ALA B CA 1
ATOM 4671 C C . ALA B 1 206 ? -3.141 27.625 1.349 1 81.94 206 ALA B C 1
ATOM 4673 O O . ALA B 1 206 ? -2.969 26.422 1.454 1 81.94 206 ALA B O 1
ATOM 4674 N N . SER B 1 207 ? -2.875 28.547 2.383 1 88.81 207 SER B N 1
ATOM 4675 C CA . SER B 1 207 ? -2.479 28.109 3.721 1 88.81 207 SER B CA 1
ATOM 4676 C C . SER B 1 207 ? -3.393 28.719 4.785 1 88.81 207 SER B C 1
ATOM 4678 O O . SER B 1 207 ? -3.639 29.922 4.793 1 88.81 207 SER B O 1
ATOM 4680 N N . MET B 1 208 ? -3.779 27.906 5.621 1 94.12 208 MET B N 1
ATOM 4681 C CA . MET B 1 208 ? -4.727 28.312 6.656 1 94.12 208 MET B CA 1
ATOM 4682 C C . MET B 1 208 ? -4.023 29.078 7.773 1 94.12 208 MET B C 1
ATOM 4684 O O . MET B 1 208 ? -2.934 28.688 8.203 1 94.12 208 MET B O 1
ATOM 4688 N N . THR B 1 209 ? -4.664 30.156 8.234 1 93.56 209 THR B N 1
ATOM 4689 C CA . THR B 1 209 ? -4.117 30.938 9.344 1 93.56 209 THR B CA 1
ATOM 4690 C C . THR B 1 209 ? -4.379 30.219 10.672 1 93.56 209 THR B C 1
ATOM 4692 O O . THR B 1 209 ? -5.234 29.328 10.75 1 93.56 209 THR B O 1
ATOM 4695 N N . ALA B 1 210 ? -3.676 30.688 11.688 1 94.5 210 ALA B N 1
ATOM 4696 C CA . ALA B 1 210 ? -3.861 30.141 13.031 1 94.5 210 ALA B CA 1
ATOM 4697 C C . ALA B 1 210 ? -5.289 30.344 13.516 1 94.5 210 ALA B C 1
ATOM 4699 O O . ALA B 1 210 ? -5.887 29.453 14.125 1 94.5 210 ALA B O 1
ATOM 4700 N N . GLN B 1 211 ? -5.762 31.531 13.273 1 96.19 211 GLN B N 1
ATOM 4701 C CA . GLN B 1 211 ? -7.109 31.859 13.719 1 96.19 211 GLN B CA 1
ATOM 4702 C C . GLN B 1 211 ? -8.148 30.969 13.062 1 96.19 211 GLN B C 1
ATOM 4704 O O . GLN B 1 211 ? -9.062 30.469 13.727 1 96.19 211 GLN B O 1
ATOM 4709 N N . ARG B 1 212 ? -8.031 30.703 11.828 1 96.56 212 ARG B N 1
ATOM 4710 C CA . ARG B 1 212 ? -8.969 29.844 11.109 1 96.56 212 ARG B CA 1
ATOM 4711 C C . ARG B 1 212 ? -8.867 28.406 11.586 1 96.56 212 ARG B C 1
ATOM 4713 O O . ARG B 1 212 ? -9.883 27.719 11.719 1 96.56 212 ARG B O 1
ATOM 4720 N N . LYS B 1 213 ? -7.684 27.969 11.805 1 97.94 213 LYS B N 1
ATOM 4721 C CA . LYS B 1 213 ? -7.508 26.609 12.328 1 97.94 213 LYS B CA 1
ATOM 4722 C C . LYS B 1 213 ? -8.219 26.438 13.664 1 97.94 213 LYS B C 1
ATOM 4724 O O . LYS B 1 213 ? -8.852 25.422 13.906 1 97.94 213 LYS B O 1
ATOM 4729 N N . LYS B 1 214 ? -8.094 27.469 14.516 1 98.12 214 LYS B N 1
ATOM 4730 C CA . LYS B 1 214 ? -8.758 27.422 15.812 1 98.12 214 LYS B CA 1
ATOM 4731 C C . LYS B 1 214 ? -10.273 27.328 15.648 1 98.12 214 LYS B C 1
ATOM 4733 O O . LYS B 1 214 ? -10.93 26.547 16.344 1 98.12 214 LYS B O 1
ATOM 4738 N N . GLU B 1 215 ? -10.805 28.109 14.758 1 98.56 215 GLU B N 1
ATOM 4739 C CA . GLU B 1 215 ? -12.242 28.109 14.516 1 98.56 215 GLU B CA 1
ATOM 4740 C C . GLU B 1 215 ? -12.711 26.781 13.961 1 98.56 215 GLU B C 1
ATOM 4742 O O . GLU B 1 215 ? -13.742 26.25 14.383 1 98.56 215 GLU B O 1
ATOM 4747 N N . VAL B 1 216 ? -11.953 26.234 13.039 1 98.62 216 VAL B N 1
ATOM 4748 C CA . VAL B 1 216 ? -12.281 24.938 12.445 1 98.62 216 VAL B CA 1
ATOM 4749 C C . VAL B 1 216 ? -12.195 23.844 13.5 1 98.62 216 VAL B C 1
ATOM 4751 O O . VAL B 1 216 ? -13.07 22.969 13.57 1 98.62 216 VAL B O 1
ATOM 4754 N N . TYR B 1 217 ? -11.164 23.906 14.344 1 98.75 217 TYR B N 1
ATOM 4755 C CA . TYR B 1 217 ? -10.992 22.922 15.414 1 98.75 217 TYR B CA 1
ATOM 4756 C C . TYR B 1 217 ? -12.18 22.953 16.375 1 98.75 217 TYR B C 1
ATOM 4758 O O . TYR B 1 217 ? -12.68 21.906 16.781 1 98.75 217 TYR B O 1
ATOM 4766 N N . GLU B 1 218 ? -12.648 24.172 16.688 1 98.69 218 GLU B N 1
ATOM 4767 C CA . GLU B 1 218 ? -13.773 24.297 17.609 1 98.69 218 GLU B CA 1
ATOM 4768 C C . GLU B 1 218 ? -15.047 23.719 17.016 1 98.69 218 GLU B C 1
ATOM 4770 O O . GLU B 1 218 ? -15.852 23.109 17.719 1 98.69 218 GLU B O 1
ATOM 4775 N N . LEU B 1 219 ? -15.234 23.953 15.75 1 98.75 219 LEU B N 1
ATOM 4776 C CA . LEU B 1 219 ? -16.391 23.344 15.078 1 98.75 219 LEU B CA 1
ATOM 4777 C C . LEU B 1 219 ? -16.281 21.828 15.086 1 98.75 219 LEU B C 1
ATOM 4779 O O . LEU B 1 219 ? -17.281 21.125 15.297 1 98.75 219 LEU B O 1
ATOM 4783 N N . ALA B 1 220 ? -15.078 21.281 14.867 1 98.75 220 ALA B N 1
ATOM 4784 C CA . ALA B 1 220 ? -14.859 19.844 14.922 1 98.75 220 ALA B CA 1
ATOM 4785 C C . ALA B 1 220 ? -15.164 19.297 16.312 1 98.75 220 ALA B C 1
ATOM 4787 O O . ALA B 1 220 ? -15.719 18.203 16.453 1 98.75 220 ALA B O 1
ATOM 4788 N N . ARG B 1 221 ? -14.828 20.062 17.375 1 98.31 221 ARG B N 1
ATOM 4789 C CA . ARG B 1 221 ? -15.141 19.688 18.75 1 98.31 221 ARG B CA 1
ATOM 4790 C C . ARG B 1 221 ? -16.641 19.641 18.969 1 98.31 221 ARG B C 1
ATOM 4792 O O . ARG B 1 221 ? -17.156 18.672 19.547 1 98.31 221 ARG B O 1
ATOM 4799 N N . GLN B 1 222 ? -17.266 20.625 18.5 1 98.25 222 GLN B N 1
ATOM 4800 C CA . GLN B 1 222 ? -18.703 20.766 18.719 1 98.25 222 GLN B CA 1
ATOM 4801 C C . GLN B 1 222 ? -19.469 19.609 18.078 1 98.25 222 GLN B C 1
ATOM 4803 O O . GLN B 1 222 ? -20.453 19.109 18.641 1 98.25 222 GLN B O 1
ATOM 4808 N N . TYR B 1 223 ? -19.047 19.125 16.969 1 98.5 223 TYR B N 1
ATOM 4809 C CA . TYR B 1 223 ? -19.766 18.094 16.234 1 98.5 223 TYR B CA 1
ATOM 4810 C C . TYR B 1 223 ? -19.078 16.75 16.359 1 98.5 223 TYR B C 1
ATOM 4812 O O . TYR B 1 223 ? -19.438 15.789 15.664 1 98.5 223 TYR B O 1
ATOM 4820 N N . ASP B 1 224 ? -18.047 16.656 17.156 1 98.25 224 ASP B N 1
ATOM 4821 C CA . ASP B 1 224 ? -17.281 15.438 17.438 1 98.25 224 ASP B CA 1
ATOM 4822 C C . ASP B 1 224 ? -16.766 14.805 16.141 1 98.25 224 ASP B C 1
ATOM 4824 O O . ASP B 1 224 ? -17.016 13.625 15.891 1 98.25 224 ASP B O 1
ATOM 4828 N N . MET B 1 225 ? -16 15.602 15.406 1 98.62 225 MET B N 1
ATOM 4829 C CA . MET B 1 225 ? -15.406 15.148 14.148 1 98.62 225 MET B CA 1
ATOM 4830 C C . MET B 1 225 ? -13.906 14.914 14.305 1 98.62 225 MET B C 1
ATOM 4832 O O . MET B 1 225 ? -13.266 15.539 15.156 1 98.62 225 MET B O 1
ATOM 4836 N N . LEU B 1 226 ? -13.391 13.984 13.531 1 98.81 226 LEU B N 1
ATOM 4837 C CA . LEU B 1 226 ? -11.953 13.898 13.305 1 98.81 226 LEU B CA 1
ATOM 4838 C C . LEU B 1 226 ? -11.516 14.875 12.219 1 98.81 226 LEU B C 1
ATOM 4840 O O . LEU B 1 226 ? -12.273 15.156 11.289 1 98.81 226 LEU B O 1
ATOM 4844 N N . ILE B 1 227 ? -10.32 15.414 12.344 1 98.88 227 ILE B N 1
ATOM 4845 C CA . ILE B 1 227 ? -9.703 16.219 11.289 1 98.88 227 ILE B CA 1
ATOM 4846 C C . ILE B 1 227 ? -8.492 15.469 10.727 1 98.88 227 ILE B C 1
ATOM 4848 O O . ILE B 1 227 ? -7.562 15.133 11.461 1 98.88 227 ILE B O 1
ATOM 4852 N N . ILE B 1 228 ? -8.555 15.133 9.469 1 98.75 228 ILE B N 1
ATOM 4853 C CA . ILE B 1 228 ? -7.383 14.633 8.75 1 98.75 228 ILE B CA 1
ATOM 4854 C C . ILE B 1 228 ? -6.574 15.812 8.211 1 98.75 228 ILE B C 1
ATOM 4856 O O . ILE B 1 228 ? -7.012 16.5 7.285 1 98.75 228 ILE B O 1
ATOM 4860 N N . GLU B 1 229 ? -5.449 16.047 8.836 1 98.38 229 GLU B N 1
ATOM 4861 C CA . GLU B 1 229 ? -4.5 17.094 8.453 1 98.38 229 GLU B CA 1
ATOM 4862 C C . GLU B 1 229 ? -3.465 16.547 7.465 1 98.38 229 GLU B C 1
ATOM 4864 O O . GLU B 1 229 ? -2.426 16.031 7.867 1 98.38 229 GLU B O 1
ATOM 4869 N N . ASP B 1 230 ? -3.748 16.688 6.184 1 97.19 230 ASP B N 1
ATOM 4870 C CA . ASP B 1 230 ? -2.828 16.266 5.129 1 97.19 230 ASP B CA 1
ATOM 4871 C C . ASP B 1 230 ? -1.825 17.375 4.809 1 97.19 230 ASP B C 1
ATOM 4873 O O . ASP B 1 230 ? -2.172 18.359 4.168 1 97.19 230 ASP B O 1
ATOM 4877 N N . ASP B 1 231 ? -0.559 17.141 5.184 1 93.88 231 ASP B N 1
ATOM 4878 C CA . ASP B 1 231 ? 0.356 18.266 5.098 1 93.88 231 ASP B CA 1
ATOM 4879 C C . ASP B 1 231 ? 1.662 17.875 4.414 1 93.88 231 ASP B C 1
ATOM 4881 O O . ASP B 1 231 ? 2.74 18.016 4.996 1 93.88 231 ASP B O 1
ATOM 4885 N N . PRO B 1 232 ? 1.557 17.484 3.123 1 87.81 232 PRO B N 1
ATOM 4886 C CA . PRO B 1 232 ? 2.785 17.141 2.408 1 87.81 232 PRO B CA 1
ATOM 4887 C C . PRO B 1 232 ? 3.684 18.344 2.152 1 87.81 232 PRO B C 1
ATOM 4889 O O . PRO B 1 232 ? 4.863 18.188 1.833 1 87.81 232 PRO B O 1
ATOM 4892 N N . TYR B 1 233 ? 3.203 19.562 2.416 1 81.81 233 TYR B N 1
ATOM 4893 C CA . TYR B 1 233 ? 3.93 20.766 2.055 1 81.81 233 TYR B CA 1
ATOM 4894 C C . TYR B 1 233 ? 4.395 21.516 3.299 1 81.81 233 TYR B C 1
ATOM 4896 O O . TYR B 1 233 ? 4.855 22.656 3.209 1 81.81 233 TYR B O 1
ATOM 4904 N N . TYR B 1 234 ? 4.297 20.938 4.406 1 84.56 234 TYR B N 1
ATOM 4905 C CA . TYR B 1 234 ? 4.586 21.625 5.66 1 84.56 234 TYR B CA 1
ATOM 4906 C C . TYR B 1 234 ? 5.977 22.234 5.633 1 84.56 234 TYR B C 1
ATOM 4908 O O . TYR B 1 234 ? 6.152 23.406 5.984 1 84.56 234 TYR B O 1
ATOM 4916 N N . PHE B 1 235 ? 6.875 21.5 5.086 1 76.25 235 PHE B N 1
ATOM 4917 C CA . PHE B 1 235 ? 8.273 21.922 5.137 1 76.25 235 PHE B CA 1
ATOM 4918 C C . PHE B 1 235 ? 8.602 22.844 3.967 1 76.25 235 PHE B C 1
ATOM 4920 O O . PHE B 1 235 ? 9.719 23.344 3.869 1 76.25 235 PHE B O 1
ATOM 4927 N N . LEU B 1 236 ? 7.633 23.125 3.16 1 72.44 236 LEU B N 1
ATOM 4928 C CA . LEU B 1 236 ? 7.855 23.953 1.981 1 72.44 236 LEU B CA 1
ATOM 4929 C C . LEU B 1 236 ? 7.223 25.328 2.16 1 72.44 236 LEU B C 1
ATOM 4931 O O . LEU B 1 236 ? 7.219 26.141 1.232 1 72.44 236 LEU B O 1
ATOM 4935 N N . GLN B 1 237 ? 6.734 25.562 3.344 1 72.88 237 GLN B N 1
ATOM 4936 C CA . GLN B 1 237 ? 6.086 26.859 3.594 1 72.88 237 GLN B CA 1
ATOM 4937 C C . GLN B 1 237 ? 7.102 28 3.568 1 72.88 237 GLN B C 1
ATOM 4939 O O . GLN B 1 237 ? 8.203 27.859 4.098 1 72.88 237 GLN B O 1
ATOM 4944 N N . PHE B 1 238 ? 6.715 29.094 3 1 61.94 238 PHE B N 1
ATOM 4945 C CA . PHE B 1 238 ? 7.617 30.234 2.822 1 61.94 238 PHE B CA 1
ATOM 4946 C C . PHE B 1 238 ? 7.453 31.234 3.951 1 61.94 238 PHE B C 1
ATOM 4948 O O . PHE B 1 238 ? 8.438 31.812 4.43 1 61.94 238 PHE B O 1
ATOM 4955 N N . ASP B 1 239 ? 6.195 31.422 4.273 1 61.59 239 ASP B N 1
ATOM 4956 C CA . ASP B 1 239 ? 5.926 32.438 5.281 1 61.59 239 ASP B CA 1
ATOM 4957 C C . ASP B 1 239 ? 6.238 31.922 6.684 1 61.59 239 ASP B C 1
ATOM 4959 O O . ASP B 1 239 ? 5.805 30.828 7.059 1 61.59 239 ASP B O 1
ATOM 4963 N N . LYS B 1 240 ? 7.254 32.656 7.355 1 66.69 240 LYS B N 1
ATOM 4964 C CA . LYS B 1 240 ? 7.559 32.344 8.75 1 66.69 240 LYS B CA 1
ATOM 4965 C C . LYS B 1 240 ? 7.098 33.469 9.664 1 66.69 240 LYS B C 1
ATOM 4967 O O . LYS B 1 240 ? 7.07 34.656 9.258 1 66.69 240 LYS B O 1
ATOM 4972 N N . PRO B 1 241 ? 6.855 33.312 10.859 1 72.62 241 PRO B N 1
ATOM 4973 C CA . PRO B 1 241 ? 6.824 31.969 11.445 1 72.62 241 PRO B CA 1
ATOM 4974 C C . PRO B 1 241 ? 5.684 31.109 10.898 1 72.62 241 PRO B C 1
ATOM 4976 O O . PRO B 1 241 ? 4.648 31.641 10.492 1 72.62 241 PRO B O 1
ATOM 4979 N N . TRP B 1 242 ? 5.93 29.812 10.906 1 80.69 242 TRP B N 1
ATOM 4980 C CA . TRP B 1 242 ? 4.883 28.891 10.469 1 80.69 242 TRP B CA 1
ATOM 4981 C C . TRP B 1 242 ? 3.703 28.906 11.43 1 80.69 242 TRP B C 1
ATOM 4983 O O . TRP B 1 242 ? 3.891 28.969 12.648 1 80.69 242 TRP B O 1
ATOM 4993 N N . ALA B 1 243 ? 2.516 28.984 10.812 1 84 243 ALA B N 1
ATOM 4994 C CA . ALA B 1 243 ? 1.328 28.891 11.664 1 84 243 ALA B CA 1
ATOM 4995 C C . ALA B 1 243 ? 1.284 27.562 12.398 1 84 243 ALA B C 1
ATOM 4997 O O . ALA B 1 243 ? 1.66 26.516 11.844 1 84 243 ALA B O 1
ATOM 4998 N N . PRO B 1 244 ? 0.821 27.625 13.672 1 91.44 244 PRO B N 1
ATOM 4999 C CA . PRO B 1 244 ? 0.656 26.375 14.398 1 91.44 244 PRO B CA 1
ATOM 5000 C C . PRO B 1 244 ? -0.245 25.375 13.672 1 91.44 244 PRO B C 1
ATOM 5002 O O . PRO B 1 244 ? -1.224 25.781 13.031 1 91.44 244 PRO B O 1
ATOM 5005 N N . THR B 1 245 ? 0.133 24.172 13.773 1 95.81 245 THR B N 1
ATOM 5006 C CA . THR B 1 245 ? -0.616 23.109 13.102 1 95.81 245 THR B CA 1
ATOM 5007 C C . THR B 1 245 ? -1.853 22.719 13.914 1 95.81 245 THR B C 1
ATOM 5009 O O . THR B 1 245 ? -1.978 23.094 15.078 1 95.81 245 THR B O 1
ATOM 5012 N N . PHE B 1 246 ? -2.818 21.984 13.266 1 98.31 246 PHE B N 1
ATOM 5013 C CA . PHE B 1 246 ? -3.91 21.391 14.023 1 98.31 246 PHE B CA 1
ATOM 5014 C C . PHE B 1 246 ? -3.373 20.453 15.102 1 98.31 246 PHE B C 1
ATOM 5016 O O . PHE B 1 246 ? -3.896 20.438 16.219 1 98.31 246 PHE B O 1
ATOM 5023 N N . LEU B 1 247 ? -2.35 19.734 14.773 1 98.19 247 LEU B N 1
ATOM 5024 C CA . LEU B 1 247 ? -1.758 18.797 15.719 1 98.19 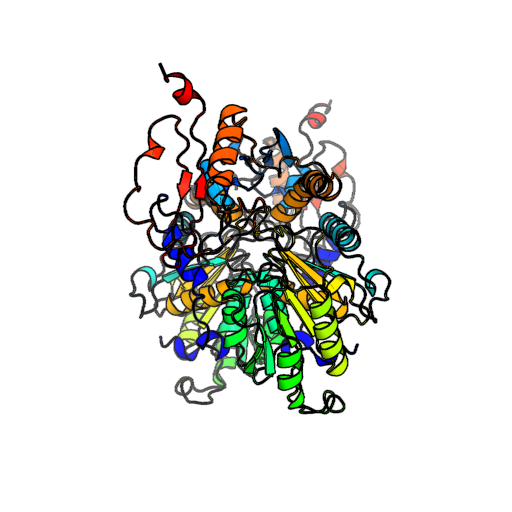247 LEU B CA 1
ATOM 5025 C C . LEU B 1 247 ? -1.297 19.516 16.984 1 98.19 247 LEU B C 1
ATOM 5027 O O . LEU B 1 247 ? -1.451 18.984 18.094 1 98.19 247 LEU B O 1
ATOM 5031 N N . SER B 1 248 ? -0.808 20.719 16.859 1 97.19 248 SER B N 1
ATOM 5032 C CA . SER B 1 248 ? -0.265 21.469 17.984 1 97.19 248 SER B CA 1
ATOM 5033 C C . SER B 1 248 ? -1.372 21.938 18.922 1 97.19 248 SER B C 1
ATOM 5035 O O . SER B 1 248 ? -1.114 22.219 20.094 1 97.19 248 SER B O 1
ATOM 5037 N N . MET B 1 249 ? -2.592 22.016 18.5 1 97.88 249 MET B N 1
ATOM 5038 C CA . MET B 1 249 ? -3.678 22.516 19.344 1 97.88 249 MET B CA 1
ATOM 5039 C C . MET B 1 249 ? -4.609 21.375 19.75 1 97.88 249 MET B C 1
ATOM 5041 O O . MET B 1 249 ? -5.68 21.625 20.312 1 97.88 249 MET B O 1
ATOM 5045 N N . ASP B 1 250 ? -4.223 20.188 19.469 1 98.44 250 ASP B N 1
ATOM 5046 C CA . ASP B 1 250 ? -5.109 19.047 19.625 1 98.44 250 ASP B CA 1
ATOM 5047 C C . ASP B 1 250 ? -5.172 18.578 21.078 1 98.44 250 ASP B C 1
ATOM 5049 O O . ASP B 1 250 ? -4.496 17.625 21.453 1 98.44 250 ASP B O 1
ATOM 5053 N N . VAL B 1 251 ? -6.121 19.109 21.797 1 98.06 251 VAL B N 1
ATOM 5054 C CA . VAL B 1 251 ? -6.246 18.75 23.203 1 98.06 251 VAL B CA 1
ATOM 5055 C C . VAL B 1 251 ? -7.176 17.547 23.344 1 98.06 251 VAL B C 1
ATOM 5057 O O . VAL B 1 251 ? -7.16 16.859 24.375 1 98.06 251 VAL B O 1
ATOM 5060 N N . ASP B 1 252 ? -7.949 17.203 22.359 1 97.88 252 ASP B N 1
ATOM 5061 C CA . ASP B 1 252 ? -8.961 16.156 22.484 1 97.88 252 ASP B CA 1
ATOM 5062 C C . ASP B 1 252 ? -8.461 14.828 21.906 1 97.88 252 ASP B C 1
ATOM 5064 O O . ASP B 1 252 ? -9.055 13.773 22.141 1 97.88 252 ASP B O 1
ATOM 5068 N N . GLY B 1 253 ? -7.449 14.844 21.078 1 98.25 253 GLY B N 1
ATOM 5069 C CA . GLY B 1 253 ? -7.023 13.656 20.344 1 98.25 253 GLY B CA 1
ATOM 5070 C C . GLY B 1 253 ? -7.863 13.383 19.109 1 98.25 253 GLY B C 1
ATOM 5071 O O . GLY B 1 253 ? -8.273 12.242 18.875 1 98.25 253 GLY B O 1
ATOM 5072 N N . ARG B 1 254 ? -8.148 14.508 18.344 1 98.56 254 ARG B N 1
ATOM 5073 C CA . ARG B 1 254 ? -9.031 14.32 17.203 1 98.56 254 ARG B CA 1
ATOM 5074 C C . ARG B 1 254 ? -8.273 14.531 15.891 1 98.56 254 ARG B C 1
ATOM 5076 O O . ARG B 1 254 ? -8.836 14.328 14.812 1 98.56 254 ARG B O 1
ATOM 5083 N N . ILE B 1 255 ? -6.941 14.812 15.922 1 98.88 255 ILE B N 1
ATOM 5084 C CA . ILE B 1 255 ? -6.172 15.102 14.719 1 98.88 255 ILE B CA 1
ATOM 5085 C C . ILE B 1 255 ? -5.426 13.844 14.273 1 98.88 255 ILE B C 1
ATOM 5087 O O . ILE B 1 255 ? -4.773 13.18 15.078 1 98.88 255 ILE B O 1
ATOM 5091 N N . VAL B 1 256 ? -5.559 13.531 13.055 1 98.81 256 VAL B N 1
ATOM 5092 C CA . VAL B 1 256 ? -4.68 12.586 12.367 1 98.81 256 VAL B CA 1
ATOM 5093 C C . VAL B 1 256 ? -3.934 13.305 11.242 1 98.81 256 VAL B C 1
ATOM 5095 O O . VAL B 1 256 ? -4.555 13.836 10.32 1 98.81 256 VAL B O 1
ATOM 5098 N N . ARG B 1 257 ? -2.666 13.289 11.336 1 98.62 257 ARG B N 1
ATOM 5099 C CA . ARG B 1 257 ? -1.828 14.062 10.422 1 98.62 257 ARG B CA 1
ATOM 5100 C C . ARG B 1 257 ? -1.017 13.141 9.516 1 98.62 257 ARG B C 1
ATOM 5102 O O . ARG B 1 257 ? -0.481 12.125 9.969 1 98.62 257 ARG B O 1
ATOM 5109 N N . THR B 1 258 ? -1.014 13.422 8.234 1 97.81 258 THR B N 1
ATOM 5110 C CA . THR B 1 258 ? -0.156 12.719 7.285 1 97.81 258 THR B CA 1
ATOM 5111 C C . THR B 1 258 ? 0.954 13.641 6.781 1 97.81 258 THR B C 1
ATOM 5113 O O . THR B 1 258 ? 0.686 14.75 6.324 1 97.81 258 THR B O 1
ATOM 5116 N N . ASP B 1 259 ? 2.133 13.195 6.961 1 94.44 259 ASP B N 1
ATOM 5117 C CA . ASP B 1 259 ? 3.324 13.883 6.477 1 94.44 259 ASP B CA 1
ATOM 5118 C C . ASP B 1 259 ? 4.012 13.078 5.375 1 94.44 259 ASP B C 1
ATOM 5120 O O . ASP B 1 259 ? 3.84 11.859 5.289 1 94.44 259 ASP B O 1
ATOM 5124 N N . SER B 1 260 ? 4.711 13.797 4.52 1 89.88 260 SER B N 1
ATOM 5125 C CA . SER B 1 260 ? 5.391 13.164 3.393 1 89.88 260 SER B CA 1
ATOM 5126 C C . SER B 1 260 ? 6.816 13.672 3.246 1 89.88 260 SER B C 1
ATOM 5128 O O . SER B 1 260 ? 7.09 14.844 3.512 1 89.88 260 SER B O 1
ATOM 5130 N N . PHE B 1 261 ? 7.645 12.852 2.779 1 83.19 261 PHE B N 1
ATOM 5131 C CA . PHE B 1 261 ? 9 13.266 2.424 1 83.19 261 PHE B CA 1
ATOM 5132 C C . PHE B 1 261 ? 9.156 13.359 0.911 1 83.19 261 PHE B C 1
ATOM 5134 O O . PHE B 1 261 ? 10.258 13.562 0.408 1 83.19 261 PHE B O 1
ATOM 5141 N N . SER B 1 262 ? 8.102 13.219 0.248 1 83.19 262 SER B N 1
ATOM 5142 C CA . SER B 1 262 ? 8.133 13.164 -1.21 1 83.19 262 SER B CA 1
ATOM 5143 C C . SER B 1 262 ? 8.617 14.484 -1.798 1 83.19 262 SER B C 1
ATOM 5145 O O . SER B 1 262 ? 9.234 14.508 -2.865 1 83.19 262 SER B O 1
ATOM 5147 N N . LYS B 1 263 ? 8.32 15.555 -1.092 1 74.12 263 LYS B N 1
ATOM 5148 C CA . LYS B 1 263 ? 8.586 16.859 -1.667 1 74.12 263 LYS B CA 1
ATOM 5149 C C . LYS B 1 263 ? 9.945 17.406 -1.211 1 74.12 263 LYS B C 1
ATOM 5151 O O . LYS B 1 263 ? 10.469 18.359 -1.794 1 74.12 263 LYS B O 1
ATOM 5156 N N . VAL B 1 264 ? 10.516 16.781 -0.239 1 72.69 264 VAL B N 1
ATOM 5157 C CA . VAL B 1 264 ? 11.734 17.344 0.33 1 72.69 264 VAL B CA 1
ATOM 5158 C C . VAL B 1 264 ? 12.891 16.359 0.163 1 72.69 264 VAL B C 1
ATOM 5160 O O . VAL B 1 264 ? 14.047 16.766 0.035 1 72.69 264 VAL B O 1
ATOM 5163 N N . LEU B 1 265 ? 12.586 15.141 0.174 1 78.69 265 LEU B N 1
ATOM 5164 C CA . LEU B 1 265 ? 13.641 14.133 0.086 1 78.69 265 LEU B CA 1
ATOM 5165 C C . LEU B 1 265 ? 13.57 13.398 -1.247 1 78.69 265 LEU B C 1
ATOM 5167 O O . LEU B 1 265 ? 14.516 13.453 -2.039 1 78.69 265 LEU B O 1
ATOM 5171 N N . SER B 1 266 ? 12.523 12.727 -1.448 1 84.06 266 SER B N 1
ATOM 5172 C CA . SER B 1 266 ? 12.359 11.945 -2.672 1 84.06 266 SER B CA 1
ATOM 5173 C C . SER B 1 266 ? 10.914 11.484 -2.844 1 84.06 266 SER B C 1
ATOM 5175 O O . SER B 1 266 ? 10.344 10.875 -1.938 1 84.06 266 SER B O 1
ATOM 5177 N N . SER B 1 267 ? 10.406 11.789 -4.02 1 87.5 267 SER B N 1
ATOM 5178 C CA . SER B 1 267 ? 9.078 11.281 -4.355 1 87.5 267 SER B CA 1
ATOM 5179 C C . SER B 1 267 ? 9.133 9.812 -4.742 1 87.5 267 SER B C 1
ATOM 5181 O O . SER B 1 267 ? 8.141 9.086 -4.594 1 87.5 267 SER B O 1
ATOM 5183 N N . GLY B 1 268 ? 10.25 9.352 -5.082 1 90.94 268 GLY B N 1
ATOM 5184 C CA . GLY B 1 268 ? 10.391 8 -5.609 1 90.94 268 GLY B CA 1
ATOM 5185 C C . GLY B 1 268 ? 10.648 6.961 -4.535 1 90.94 268 GLY B C 1
ATOM 5186 O O . GLY B 1 268 ? 10.445 5.766 -4.758 1 90.94 268 GLY B O 1
ATOM 5187 N N . LEU B 1 269 ? 11.109 7.371 -3.402 1 90.62 269 LEU B N 1
ATOM 5188 C CA . LEU B 1 269 ? 11.406 6.438 -2.322 1 90.62 269 LEU B CA 1
ATOM 5189 C C . LEU B 1 269 ? 10.125 5.984 -1.626 1 90.62 269 LEU B C 1
ATOM 5191 O O . LEU B 1 269 ? 10.117 4.961 -0.937 1 90.62 269 LEU B O 1
ATOM 5195 N N . ARG B 1 270 ? 9.055 6.715 -1.76 1 93.69 270 ARG B N 1
ATOM 5196 C CA . ARG B 1 270 ? 7.727 6.422 -1.23 1 93.69 270 ARG B CA 1
ATOM 5197 C C . ARG B 1 270 ? 7.77 6.227 0.281 1 93.69 270 ARG B C 1
ATOM 5199 O O . ARG B 1 270 ? 7.48 5.137 0.781 1 93.69 270 ARG B O 1
ATOM 5206 N N . ILE B 1 271 ? 8.031 7.23 0.979 1 93.38 271 ILE B N 1
ATOM 5207 C CA . ILE B 1 271 ? 8.031 7.16 2.436 1 93.38 271 ILE B CA 1
ATOM 5208 C C . ILE B 1 271 ? 7.285 8.367 3.01 1 93.38 271 ILE B C 1
ATOM 5210 O O . ILE B 1 271 ? 7.453 9.492 2.531 1 93.38 271 ILE B O 1
ATOM 5214 N N . GLY B 1 272 ? 6.406 8.109 3.879 1 94.19 272 GLY B N 1
ATOM 5215 C CA . GLY B 1 272 ? 5.668 9.078 4.68 1 94.19 272 GLY B CA 1
ATOM 5216 C C . GLY B 1 272 ? 5.387 8.586 6.09 1 94.19 272 GLY B C 1
ATOM 5217 O O . GLY B 1 272 ? 5.945 7.578 6.527 1 94.19 272 GLY B O 1
ATOM 5218 N N . PHE B 1 273 ? 4.629 9.344 6.828 1 95.56 273 PHE B N 1
ATOM 5219 C CA . PHE B 1 273 ? 4.266 8.898 8.164 1 95.56 273 PHE B CA 1
ATOM 5220 C C . PHE B 1 273 ? 2.922 9.484 8.586 1 95.56 273 PHE B C 1
ATOM 5222 O O . PHE B 1 273 ? 2.484 10.5 8.039 1 95.56 273 PHE B O 1
ATOM 5229 N N . LEU B 1 274 ? 2.326 8.797 9.406 1 98.62 274 LEU B N 1
ATOM 5230 C CA . LEU B 1 274 ? 1.025 9.148 9.969 1 98.62 274 LEU B CA 1
ATOM 5231 C C . LEU B 1 274 ? 1.115 9.336 11.477 1 98.62 274 LEU B C 1
ATOM 5233 O O . LEU B 1 274 ? 1.703 8.5 12.172 1 98.62 274 LEU B O 1
ATOM 5237 N N . THR B 1 275 ? 0.633 10.484 11.961 1 98.69 275 THR B N 1
ATOM 5238 C CA . THR B 1 275 ? 0.624 10.828 13.383 1 98.69 275 THR B CA 1
ATOM 5239 C C . THR B 1 275 ? -0.804 11.031 13.875 1 98.69 275 THR B C 1
ATOM 5241 O O . THR B 1 275 ? -1.61 11.688 13.211 1 98.69 275 THR B O 1
ATOM 5244 N N . GLY B 1 276 ? -1.157 10.5 15.039 1 98.75 276 GLY B N 1
ATOM 5245 C CA . GLY B 1 276 ? -2.479 10.672 15.625 1 98.75 276 GLY B CA 1
ATOM 5246 C C . GLY B 1 276 ? -2.682 9.867 16.891 1 98.75 276 GLY B C 1
ATOM 5247 O O . GLY B 1 276 ? -1.718 9.398 17.5 1 98.75 276 GLY B O 1
ATOM 5248 N N . PRO B 1 277 ? -3.957 9.797 17.359 1 98.69 277 PRO B N 1
ATOM 5249 C CA . PRO B 1 277 ? -4.246 9.008 18.547 1 98.69 277 PRO B CA 1
ATOM 5250 C C . PRO B 1 277 ? -3.904 7.527 18.375 1 98.69 277 PRO B C 1
ATOM 5252 O O . PRO B 1 277 ? -4.219 6.938 17.344 1 98.69 277 PRO B O 1
ATOM 5255 N N . LYS B 1 278 ? -3.324 6.969 19.359 1 98.38 278 LYS B N 1
ATOM 5256 C CA . LYS B 1 278 ? -2.801 5.605 19.312 1 98.38 278 LYS B CA 1
ATOM 5257 C C . LYS B 1 278 ? -3.871 4.617 18.859 1 98.38 278 LYS B C 1
ATOM 5259 O O . LYS B 1 278 ? -3.611 3.748 18.031 1 98.38 278 LYS B O 1
ATOM 5264 N N . PRO B 1 279 ? -5.109 4.691 19.344 1 98.06 279 PRO B N 1
ATOM 5265 C CA . PRO B 1 279 ? -6.102 3.717 18.891 1 98.06 279 PRO B CA 1
ATOM 5266 C C . PRO B 1 279 ? -6.32 3.762 17.375 1 98.06 279 PRO B C 1
ATOM 5268 O O . PRO B 1 279 ? -6.543 2.723 16.75 1 98.06 279 PRO B O 1
ATOM 5271 N N . LEU B 1 280 ? -6.246 4.938 16.797 1 98.56 280 LEU B N 1
ATOM 5272 C CA . LEU B 1 280 ? -6.422 5.062 15.359 1 98.56 280 LEU B CA 1
ATOM 5273 C C . LEU B 1 280 ? -5.172 4.609 14.617 1 98.56 280 LEU B C 1
ATOM 5275 O O . LEU B 1 280 ? -5.262 3.918 13.602 1 98.56 280 LEU B O 1
ATOM 5279 N N . VAL B 1 281 ? -3.982 4.984 15.133 1 98.62 281 VAL B N 1
ATOM 5280 C CA . VAL B 1 281 ? -2.723 4.598 14.508 1 98.62 281 VAL B CA 1
ATOM 5281 C C . VAL B 1 281 ? -2.586 3.076 14.516 1 98.62 281 VAL B C 1
ATOM 5283 O O . VAL B 1 281 ? -2.188 2.479 13.508 1 98.62 281 VAL B O 1
ATOM 5286 N N . ASP B 1 282 ? -2.945 2.471 15.617 1 97.5 282 ASP B N 1
ATOM 5287 C CA . ASP B 1 282 ? -2.889 1.015 15.719 1 97.5 282 ASP B CA 1
ATOM 5288 C C . ASP B 1 282 ? -3.748 0.361 14.633 1 97.5 282 ASP B C 1
ATOM 5290 O O . ASP B 1 282 ? -3.355 -0.651 14.055 1 97.5 282 ASP B O 1
ATOM 5294 N N . GLN B 1 283 ? -4.844 0.913 14.422 1 97.88 283 GLN B N 1
ATOM 5295 C CA . GLN B 1 283 ? -5.742 0.355 13.414 1 97.88 283 GLN B CA 1
ATOM 5296 C C . GLN B 1 283 ? -5.18 0.547 12.008 1 97.88 283 GLN B C 1
ATOM 5298 O O . GLN B 1 283 ? -5.309 -0.334 11.156 1 97.88 283 GLN B O 1
ATOM 5303 N N . VAL B 1 284 ? -4.598 1.667 11.742 1 98.62 284 VAL B N 1
ATOM 5304 C CA . VAL B 1 284 ? -3.973 1.911 10.445 1 98.62 284 VAL B CA 1
ATOM 5305 C C . VAL B 1 284 ? -2.865 0.889 10.203 1 98.62 284 VAL B C 1
ATOM 5307 O O . VAL B 1 284 ? -2.701 0.394 9.086 1 98.62 284 VAL B O 1
ATOM 5310 N N . VAL B 1 285 ? -2.15 0.597 11.242 1 98.12 285 VAL B N 1
ATOM 5311 C CA . VAL B 1 285 ? -1.065 -0.373 11.141 1 98.12 285 VAL B CA 1
ATOM 5312 C C . VAL B 1 285 ? -1.622 -1.728 10.711 1 98.12 285 VAL B C 1
ATOM 5314 O O . VAL B 1 285 ? -1.004 -2.434 9.906 1 98.12 285 VAL B O 1
ATOM 5317 N N . LEU B 1 286 ? -2.756 -2.098 11.188 1 97.75 286 LEU B N 1
ATOM 5318 C CA . LEU B 1 286 ? -3.373 -3.354 10.773 1 97.75 286 LEU B CA 1
ATOM 5319 C C . LEU B 1 286 ? -3.758 -3.309 9.297 1 97.75 286 LEU B C 1
ATOM 5321 O O . LEU B 1 286 ? -3.658 -4.32 8.594 1 97.75 286 LEU B O 1
ATOM 5325 N N . HIS B 1 287 ? -4.227 -2.18 8.805 1 98.38 287 HIS B N 1
ATOM 5326 C CA . HIS B 1 287 ? -4.504 -2.021 7.383 1 98.38 287 HIS B CA 1
ATOM 5327 C C . HIS B 1 287 ? -3.232 -2.17 6.559 1 98.38 287 HIS B C 1
ATOM 5329 O O . HIS B 1 287 ? -3.244 -2.801 5.496 1 98.38 287 HIS B O 1
ATOM 5335 N N . ILE B 1 288 ? -2.148 -1.593 7.051 1 98.12 288 ILE B N 1
ATOM 5336 C CA . ILE B 1 288 ? -0.866 -1.688 6.363 1 98.12 288 ILE B CA 1
ATOM 5337 C C . ILE B 1 288 ? -0.397 -3.141 6.344 1 98.12 288 ILE B C 1
ATOM 5339 O O . ILE B 1 288 ? 0.031 -3.648 5.305 1 98.12 288 ILE B O 1
ATOM 5343 N N . GLN B 1 289 ? -0.566 -3.742 7.422 1 96.38 289 GLN B N 1
ATOM 5344 C CA . GLN B 1 289 ? -0.15 -5.133 7.566 1 96.38 289 GLN B CA 1
ATOM 5345 C C . GLN B 1 289 ? -0.854 -6.027 6.551 1 96.38 289 GLN B C 1
ATOM 5347 O O . GLN B 1 289 ? -0.241 -6.934 5.98 1 96.38 289 GLN B O 1
ATOM 5352 N N . ALA B 1 290 ? -2.021 -5.766 6.34 1 96.25 290 ALA B N 1
ATOM 5353 C CA . ALA B 1 290 ? -2.832 -6.578 5.438 1 96.25 290 ALA B CA 1
ATOM 5354 C C . ALA B 1 290 ? -2.547 -6.227 3.98 1 96.25 290 ALA B C 1
ATOM 5356 O O . ALA B 1 290 ? -2.914 -6.977 3.07 1 96.25 290 ALA B O 1
ATOM 5357 N N . SER B 1 291 ? -1.94 -5.145 3.693 1 97.06 291 SER B N 1
ATOM 5358 C CA . SER B 1 291 ? -1.812 -4.633 2.332 1 97.06 291 SER B CA 1
ATOM 5359 C C . SER B 1 291 ? -0.364 -4.684 1.857 1 97.06 291 SER B C 1
ATOM 5361 O O . SER B 1 291 ? 0.011 -5.566 1.083 1 97.06 291 SER B O 1
ATOM 5363 N N . THR B 1 292 ? 0.477 -3.904 2.473 1 97.38 292 THR B N 1
ATOM 5364 C CA . THR B 1 292 ? 1.857 -3.832 2.008 1 97.38 292 THR B CA 1
ATOM 5365 C C . THR B 1 292 ? 2.799 -4.512 2.998 1 97.38 292 THR B C 1
ATOM 5367 O O . THR B 1 292 ? 3.996 -4.637 2.738 1 97.38 292 THR B O 1
ATOM 5370 N N . LEU B 1 293 ? 2.324 -5.023 4.066 1 95.62 293 LEU B N 1
ATOM 5371 C CA . LEU B 1 293 ? 3.072 -5.551 5.203 1 95.62 293 LEU B CA 1
ATOM 5372 C C . LEU B 1 293 ? 3.818 -4.438 5.926 1 95.62 293 LEU B C 1
ATOM 5374 O O . LEU B 1 293 ? 3.637 -4.242 7.129 1 95.62 293 LEU B O 1
ATOM 5378 N N . HIS B 1 294 ? 4.668 -3.764 5.277 1 96.12 294 HIS B N 1
ATOM 5379 C CA . HIS B 1 294 ? 5.402 -2.615 5.789 1 96.12 294 HIS B CA 1
ATOM 5380 C C . HIS B 1 294 ? 6.07 -1.839 4.66 1 96.12 294 HIS B C 1
ATOM 5382 O O . HIS B 1 294 ? 6.215 -2.355 3.549 1 96.12 294 HIS B O 1
ATOM 5388 N N . THR B 1 295 ? 6.379 -0.608 5.004 1 96.62 295 THR B N 1
ATOM 5389 C CA . THR B 1 295 ? 7.203 0.188 4.102 1 96.62 295 THR B CA 1
ATOM 5390 C C . THR B 1 295 ? 8.594 -0.422 3.959 1 96.62 295 THR B C 1
ATOM 5392 O O . THR B 1 295 ? 9.117 -1.018 4.902 1 96.62 295 THR B O 1
ATOM 5395 N N . SER B 1 296 ? 9.211 -0.25 2.787 1 95.25 296 SER B N 1
ATOM 5396 C CA . SER B 1 296 ? 10.531 -0.806 2.518 1 95.25 296 SER B CA 1
ATOM 5397 C C . SER B 1 296 ? 11.484 -0.556 3.684 1 95.25 296 SER B C 1
ATOM 5399 O O . SER B 1 296 ? 11.68 0.589 4.098 1 95.25 296 SER B O 1
ATOM 5401 N N . THR B 1 297 ? 12.07 -1.635 4.199 1 93.12 297 THR B N 1
ATOM 5402 C CA . THR B 1 297 ? 13.039 -1.512 5.285 1 93.12 297 THR B CA 1
ATOM 5403 C C . THR B 1 297 ? 14.281 -0.762 4.816 1 93.12 297 THR B C 1
ATOM 5405 O O . THR B 1 297 ? 14.828 0.07 5.551 1 93.12 297 THR B O 1
ATOM 5408 N N . PHE B 1 298 ? 14.703 -1.021 3.613 1 91.19 298 PHE B N 1
ATOM 5409 C CA . PHE B 1 298 ? 15.867 -0.36 3.037 1 91.19 298 PHE B CA 1
ATOM 5410 C C . PHE B 1 298 ? 15.68 1.152 3.021 1 91.19 298 PHE B C 1
ATOM 5412 O O . PHE B 1 298 ? 16.578 1.899 3.428 1 91.19 298 PHE B O 1
ATOM 5419 N N . THR B 1 299 ? 14.539 1.555 2.582 1 90.19 299 THR B N 1
ATOM 5420 C CA . THR B 1 299 ? 14.227 2.979 2.518 1 90.19 299 THR B CA 1
ATOM 5421 C C . THR B 1 299 ? 14.195 3.59 3.916 1 90.19 299 THR B C 1
ATOM 5423 O O . THR B 1 299 ? 14.664 4.711 4.121 1 90.19 299 THR B O 1
ATOM 5426 N N . GLN B 1 300 ? 13.664 2.898 4.867 1 91.5 300 GLN B N 1
ATOM 5427 C CA . GLN B 1 300 ? 13.562 3.404 6.234 1 91.5 300 GLN B CA 1
ATOM 5428 C C . GLN B 1 300 ? 14.945 3.576 6.855 1 91.5 300 GLN B C 1
ATOM 5430 O O . GLN B 1 300 ? 15.219 4.582 7.52 1 91.5 300 GLN B O 1
ATOM 5435 N N . VAL B 1 301 ? 15.797 2.619 6.625 1 82.38 301 VAL B N 1
ATOM 5436 C CA . VAL B 1 301 ? 17.141 2.668 7.188 1 82.38 301 VAL B CA 1
ATOM 5437 C C . VAL B 1 301 ? 17.922 3.812 6.547 1 82.38 301 VAL B C 1
ATOM 5439 O O . VAL B 1 301 ? 18.672 4.523 7.23 1 82.38 301 VAL B O 1
ATOM 5442 N N . ASN B 1 302 ? 17.781 3.965 5.277 1 73.81 302 ASN B N 1
ATOM 5443 C CA . ASN B 1 302 ? 18.422 5.059 4.555 1 73.81 302 ASN B CA 1
ATOM 5444 C C . ASN B 1 302 ? 18 6.418 5.102 1 73.81 302 ASN B C 1
ATOM 5446 O O . ASN B 1 302 ? 18.828 7.27 5.391 1 73.81 302 ASN B O 1
ATOM 5450 N N . LYS B 1 303 ? 16.766 6.555 5.27 1 61.56 303 LYS B N 1
ATOM 5451 C CA . LYS B 1 303 ? 16.219 7.828 5.73 1 61.56 303 LYS B CA 1
ATOM 5452 C C . LYS B 1 303 ? 16.688 8.141 7.152 1 61.56 303 LYS B C 1
ATOM 5454 O O . LYS B 1 303 ? 17.016 9.289 7.465 1 61.56 303 LYS B O 1
ATOM 5459 N N . THR B 1 304 ? 16.734 7.145 7.941 1 56.41 304 THR B N 1
ATOM 5460 C CA . THR B 1 304 ? 17.188 7.344 9.312 1 56.41 304 THR B CA 1
ATOM 5461 C C . THR B 1 304 ? 18.594 7.926 9.344 1 56.41 304 THR B C 1
ATOM 5463 O O . THR B 1 304 ? 18.875 8.836 10.117 1 56.41 304 THR B O 1
ATOM 5466 N N . LEU B 1 305 ? 19.234 7.465 8.375 1 52.56 305 LEU B N 1
ATOM 5467 C CA . LEU B 1 305 ? 20.625 7.914 8.305 1 52.56 305 LEU B CA 1
ATOM 5468 C C . LEU B 1 305 ? 20.719 9.32 7.719 1 52.56 305 LEU B C 1
ATOM 5470 O O . LEU B 1 305 ? 21.453 10.164 8.227 1 52.56 305 LEU B O 1
ATOM 5474 N N . ILE B 1 306 ? 19.828 9.445 6.75 1 51.62 306 ILE B N 1
ATOM 5475 C CA . ILE B 1 306 ? 19.844 10.734 6.059 1 51.62 306 ILE B CA 1
ATOM 5476 C C . ILE B 1 306 ? 19.203 11.805 6.949 1 51.62 306 ILE B C 1
ATOM 5478 O O . ILE B 1 306 ? 19.719 12.922 7.039 1 51.62 306 ILE B O 1
ATOM 5482 N N . LEU B 1 307 ? 18.141 11.344 7.512 1 55.22 307 LEU B N 1
ATOM 5483 C CA . LEU B 1 307 ? 17.453 12.305 8.367 1 55.22 307 LEU B CA 1
ATOM 5484 C C . LEU B 1 307 ? 18.328 12.727 9.539 1 55.22 307 LEU B C 1
ATOM 5486 O O . LEU B 1 307 ? 18.344 13.898 9.922 1 55.22 307 LEU B O 1
ATOM 5490 N N . HIS B 1 308 ? 18.938 11.75 9.992 1 50 308 HIS B N 1
ATOM 5491 C CA . HIS B 1 308 ? 19.859 12.117 11.07 1 50 308 HIS B CA 1
ATOM 5492 C C . HIS B 1 308 ? 20.844 13.188 10.609 1 50 308 HIS B C 1
ATOM 5494 O O . HIS B 1 308 ? 21.156 14.102 11.367 1 50 308 HIS B O 1
ATOM 5500 N N . HIS B 1 309 ? 21.047 13.039 9.438 1 45.72 309 HIS B N 1
ATOM 5501 C CA . HIS B 1 309 ? 22 13.992 8.883 1 45.72 309 HIS B CA 1
ATOM 5502 C C . HIS B 1 309 ? 21.312 15.258 8.406 1 45.72 309 HIS B C 1
ATOM 5504 O O . HIS B 1 309 ? 21.828 16.359 8.586 1 45.72 309 HIS B O 1
ATOM 5510 N N . CYS B 1 310 ? 20.125 15 7.754 1 44.28 310 CYS B N 1
ATOM 5511 C CA . CYS B 1 310 ? 19.391 16.109 7.168 1 44.28 310 CYS B CA 1
ATOM 5512 C C . CYS B 1 310 ? 18.734 16.969 8.25 1 44.28 310 CYS B C 1
ATOM 5514 O O . CYS B 1 310 ? 18.625 18.188 8.094 1 44.28 310 CYS B O 1
ATOM 5516 N N . ILE B 1 311 ? 18.156 16.328 9.258 1 42.97 311 ILE B N 1
ATOM 5517 C CA . ILE B 1 311 ? 17.531 17.109 10.32 1 42.97 311 ILE B CA 1
ATOM 5518 C C . ILE B 1 311 ? 18.484 18.203 10.773 1 42.97 311 ILE B C 1
ATOM 5520 O O . ILE B 1 311 ? 18.047 19.328 11.047 1 42.97 311 ILE B O 1
ATOM 5524 N N . LEU B 1 312 ? 19.703 17.828 10.836 1 39 312 LEU B N 1
ATOM 5525 C CA . LEU B 1 312 ? 20.625 18.906 11.188 1 39 312 LEU B CA 1
ATOM 5526 C C . LEU B 1 312 ? 20.516 20.062 10.195 1 39 312 LEU B C 1
ATOM 5528 O O . LEU B 1 312 ? 20.547 21.219 10.586 1 39 312 LEU B O 1
ATOM 5532 N N . TYR B 1 313 ? 20.219 19.594 9.094 1 37.84 313 TYR B N 1
ATOM 5533 C CA . TYR B 1 313 ? 20.109 20.625 8.078 1 37.84 313 TYR B CA 1
ATOM 5534 C C . TYR B 1 313 ? 18.766 21.344 8.172 1 37.84 313 TYR B C 1
ATOM 5536 O O . TYR B 1 313 ? 18.688 22.562 8.055 1 37.84 313 TYR B O 1
ATOM 5544 N N . LEU B 1 314 ? 17.781 20.453 8.398 1 39.97 314 LEU B N 1
ATOM 5545 C CA . LEU B 1 314 ? 16.453 21.047 8.516 1 39.97 314 LEU B CA 1
ATOM 5546 C C . LEU B 1 314 ? 16.359 21.938 9.758 1 39.97 314 LEU B C 1
ATOM 5548 O O . LEU B 1 314 ? 15.719 22.984 9.727 1 39.97 314 LEU B O 1
ATOM 5552 N N . SER B 1 315 ? 16.859 21.438 10.883 1 37.94 315 SER B N 1
ATOM 5553 C CA . SER B 1 315 ? 16.891 22.219 12.109 1 37.94 315 SER B CA 1
ATOM 5554 C C . SER B 1 315 ? 17.641 23.531 11.914 1 37.94 315 SER B C 1
ATOM 5556 O O . SER B 1 315 ? 17.266 24.562 12.469 1 37.94 315 SER B O 1
ATOM 5558 N N . LEU B 1 316 ? 18.734 23.422 11.375 1 34.47 316 LEU B N 1
ATOM 5559 C CA . LEU B 1 316 ? 19.516 24.625 11.148 1 34.47 316 LEU B CA 1
ATOM 5560 C C . LEU B 1 316 ? 18.75 25.625 10.273 1 34.47 316 LEU B C 1
ATOM 5562 O O . LEU B 1 316 ? 18.859 26.828 10.453 1 34.47 316 LEU B O 1
ATOM 5566 N N . SER B 1 317 ? 18.047 24.984 9.438 1 36.53 317 SER B N 1
ATOM 5567 C CA . SER B 1 317 ? 17.281 25.922 8.617 1 36.53 317 SER B CA 1
ATOM 5568 C C . SER B 1 317 ? 16.203 26.625 9.43 1 36.53 317 SER B C 1
ATOM 5570 O O . SER B 1 317 ? 15.734 27.703 9.055 1 36.53 317 SER B O 1
ATOM 5572 N N . LEU B 1 318 ? 15.742 25.969 10.484 1 34.16 318 LEU B N 1
ATOM 5573 C CA . LEU B 1 318 ? 14.695 26.578 11.305 1 34.16 318 LEU B CA 1
ATOM 5574 C C . LEU B 1 318 ? 15.289 27.594 12.273 1 34.16 318 LEU B C 1
ATOM 5576 O O . LEU B 1 318 ? 14.625 28.562 12.641 1 34.16 318 LEU B O 1
ATOM 5580 N N . GLN B 1 319 ? 16.312 27.344 13.141 1 32.12 319 GLN B N 1
ATOM 5581 C CA . GLN B 1 319 ? 16.828 28.297 14.125 1 32.12 319 GLN B CA 1
ATOM 5582 C C . GLN B 1 319 ? 17.453 29.516 13.445 1 32.12 319 GLN B C 1
ATOM 5584 O O . GLN B 1 319 ? 17.594 30.562 14.07 1 32.12 319 GLN B O 1
ATOM 5589 N N . THR B 1 320 ? 18.609 29.375 12.742 1 30.64 320 THR B N 1
ATOM 5590 C CA . THR B 1 320 ? 19.344 30.562 12.312 1 30.64 320 THR B CA 1
ATOM 5591 C C . THR B 1 320 ? 18.422 31.484 11.516 1 30.64 320 THR B C 1
ATOM 5593 O O . THR B 1 320 ? 17.594 31.031 10.727 1 30.64 320 THR B O 1
ATOM 5596 N N . SER B 1 321 ? 18.031 32.75 12.117 1 28.44 321 SER B N 1
ATOM 5597 C CA . SER B 1 321 ? 17.766 34 11.367 1 28.44 321 SER B CA 1
ATOM 5598 C C . SER B 1 321 ? 18.484 34 10.023 1 28.44 321 SER B C 1
ATOM 5600 O O . SER B 1 321 ? 18.609 35.031 9.383 1 28.44 321 SER B O 1
ATOM 5602 N N . VAL B 1 322 ? 19.656 33.375 9.953 1 26.59 322 VAL B N 1
ATOM 5603 C CA . VAL B 1 322 ? 20.453 33.531 8.734 1 26.59 322 VAL B CA 1
ATOM 5604 C C . VAL B 1 322 ? 19.531 33.469 7.516 1 26.59 322 VAL B C 1
ATOM 5606 O O . VAL B 1 322 ? 18.625 32.656 7.453 1 26.59 322 VAL B O 1
ATOM 5609 N N . GLN B 1 323 ? 19.266 34.562 6.828 1 26.14 323 GLN B N 1
ATOM 5610 C CA . GLN B 1 323 ? 19.188 34.781 5.383 1 26.14 323 GLN B CA 1
ATOM 5611 C C . GLN B 1 323 ? 19.734 33.562 4.633 1 26.14 323 GLN B C 1
ATOM 5613 O O . GLN B 1 323 ? 20.125 33.688 3.467 1 26.14 323 GLN B O 1
ATOM 5618 N N . HIS B 1 324 ? 20.328 32.719 5.328 1 25.89 324 HIS B N 1
ATOM 5619 C CA . HIS B 1 324 ? 21.156 31.688 4.707 1 25.89 324 HIS B CA 1
ATOM 5620 C C . HIS B 1 324 ? 20.359 30.906 3.66 1 25.89 324 HIS B C 1
ATOM 5622 O O . HIS B 1 324 ? 19.125 30.922 3.674 1 25.89 324 HIS B O 1
ATOM 5628 N N . THR B 1 325 ? 21.266 30.156 2.883 1 23.3 325 THR B N 1
ATOM 5629 C CA . THR B 1 325 ? 21.141 29.297 1.718 1 23.3 325 THR B CA 1
ATOM 5630 C C . THR B 1 325 ? 20.125 28.188 1.97 1 23.3 325 THR B C 1
ATOM 5632 O O . THR B 1 325 ? 20.281 27.391 2.898 1 23.3 325 THR B O 1
ATOM 5635 N N . ALA B 1 326 ? 18.984 28.391 2.207 1 25.95 326 ALA B N 1
ATOM 5636 C CA . ALA B 1 326 ? 18.031 27.359 1.792 1 25.95 326 ALA B CA 1
ATOM 5637 C C . ALA B 1 326 ? 18.719 26.266 0.986 1 25.95 326 ALA B C 1
ATOM 5639 O O . ALA B 1 326 ? 19.5 26.547 0.068 1 25.95 326 ALA B O 1
ATOM 5640 N N . GLY B 1 327 ? 19.328 25.328 1.604 1 25.08 327 GLY B N 1
ATOM 5641 C CA . GLY B 1 327 ? 20.219 24.422 0.882 1 25.08 327 GLY B CA 1
ATOM 5642 C C . GLY B 1 327 ? 19.922 24.359 -0.605 1 25.08 327 GLY B C 1
ATOM 5643 O O . GLY B 1 327 ? 19.141 23.516 -1.056 1 25.08 327 GLY B O 1
ATOM 5644 N N . TRP B 1 328 ? 19.766 25.5 -1.199 1 24.11 328 TRP B N 1
ATOM 5645 C CA . TRP B 1 328 ? 20.047 25.891 -2.574 1 24.11 328 TRP B CA 1
ATOM 5646 C C . TRP B 1 328 ? 21.422 25.391 -3.016 1 24.11 328 TRP B C 1
ATOM 5648 O O . TRP B 1 328 ? 22.359 25.359 -2.223 1 24.11 328 TRP B O 1
ATOM 5658 N N . PHE B 1 329 ? 21.609 24.438 -3.666 1 25.06 329 PHE B N 1
ATOM 5659 C CA . PHE B 1 329 ? 22.875 24.469 -4.406 1 25.06 329 PHE B CA 1
ATOM 5660 C C . PHE B 1 329 ? 23.281 25.906 -4.73 1 25.06 329 PHE B C 1
ATOM 5662 O O . PHE B 1 329 ? 22.562 26.609 -5.434 1 25.06 329 PHE B O 1
ATOM 5669 N N . THR B 1 330 ? 23.656 26.828 -3.865 1 25.55 330 THR B N 1
ATOM 5670 C CA . THR B 1 330 ? 24.359 28.078 -4.094 1 25.55 330 THR B CA 1
ATOM 5671 C C . THR B 1 330 ? 25.438 27.906 -5.156 1 25.55 330 THR B C 1
ATOM 5673 O O . THR B 1 330 ? 26.453 27.234 -4.926 1 25.55 330 THR B O 1
ATOM 5676 N N . TYR B 1 331 ? 25.141 27.672 -6.402 1 25.94 331 TYR B N 1
ATOM 5677 C CA . TYR B 1 331 ? 26.141 28.172 -7.348 1 25.94 331 TYR B CA 1
ATOM 5678 C C . TYR B 1 331 ? 26.531 29.609 -7.008 1 25.94 331 TYR B C 1
ATOM 5680 O O . TYR B 1 331 ? 25.719 30.391 -6.504 1 25.94 331 TYR B O 1
ATOM 5688 N N . SER B 1 332 ? 27.734 29.859 -6.504 1 27.09 332 SER B N 1
ATOM 5689 C CA . SER B 1 332 ? 28.422 31.141 -6.41 1 27.09 332 SER B CA 1
ATOM 5690 C C . SER B 1 332 ? 27.938 32.094 -7.492 1 27.09 332 SER B C 1
ATOM 5692 O O . SER B 1 332 ? 28.328 31.984 -8.656 1 27.09 332 SER B O 1
ATOM 5694 N N . LEU B 1 333 ? 26.688 32.5 -7.598 1 29.03 333 LEU B N 1
ATOM 5695 C CA . LEU B 1 333 ? 26.406 33.656 -8.469 1 29.03 333 LEU B CA 1
ATOM 5696 C C . LEU B 1 333 ? 27.234 34.875 -8.039 1 29.03 333 LEU B C 1
ATOM 5698 O O . LEU B 1 333 ? 27.453 35.094 -6.848 1 29.03 333 LEU B O 1
ATOM 5702 N N . SER B 1 334 ? 28.125 35.281 -8.867 1 29.73 334 SER B N 1
ATOM 5703 C CA . SER B 1 334 ? 28.938 36.469 -8.594 1 29.73 334 SER B CA 1
ATOM 5704 C C . SER B 1 334 ? 28.094 37.625 -8.047 1 29.73 334 SER B C 1
ATOM 5706 O O . SER B 1 334 ? 26.875 37.625 -8.227 1 29.73 334 SER B O 1
ATOM 5708 N N . GLU B 1 335 ? 28.594 38.438 -7.25 1 33.56 335 GLU B N 1
ATOM 5709 C CA . GLU B 1 335 ? 28 39.656 -6.715 1 33.56 335 GLU B CA 1
ATOM 5710 C C . GLU B 1 335 ? 27.219 40.406 -7.789 1 33.56 335 GLU B C 1
ATOM 5712 O O . GLU B 1 335 ? 26.141 40.938 -7.516 1 33.56 335 GLU B O 1
ATOM 5717 N N . HIS B 1 336 ? 27.734 40.344 -8.969 1 33.81 336 HIS B N 1
ATOM 5718 C CA . HIS B 1 336 ? 27.125 41.062 -10.086 1 33.81 336 HIS B CA 1
ATOM 5719 C C . HIS B 1 336 ? 25.797 40.406 -10.484 1 33.81 336 HIS B C 1
ATOM 5721 O O . HIS B 1 336 ? 24.812 41.125 -10.742 1 33.81 336 HIS B O 1
ATOM 5727 N N . THR B 1 337 ? 25.781 39.156 -10.453 1 32.97 337 THR B N 1
ATOM 5728 C CA . THR B 1 337 ? 24.562 38.5 -10.891 1 32.97 337 THR B CA 1
ATOM 5729 C C . THR B 1 337 ? 23.469 38.625 -9.844 1 32.97 337 THR B C 1
ATOM 5731 O O . THR B 1 337 ? 22.297 38.875 -10.172 1 32.97 337 THR B O 1
ATOM 5734 N N . VAL B 1 338 ? 23.859 38.594 -8.695 1 35.75 338 VAL B N 1
ATOM 5735 C CA . VAL B 1 338 ? 22.906 38.812 -7.609 1 35.75 338 VAL B CA 1
ATOM 5736 C C . VAL B 1 338 ? 22.391 40.25 -7.648 1 35.75 338 VAL B C 1
ATOM 5738 O O . VAL B 1 338 ? 21.203 40.5 -7.504 1 35.75 338 VAL B O 1
ATOM 5741 N N . SER B 1 339 ? 23.297 41.156 -7.922 1 36.81 339 SER B N 1
ATOM 5742 C CA . SER B 1 339 ? 22.953 42.562 -8.016 1 36.81 339 SER B CA 1
ATOM 5743 C C . SER B 1 339 ? 22.031 42.844 -9.203 1 36.81 339 SER B C 1
ATOM 5745 O O . SER B 1 339 ? 21.078 43.594 -9.094 1 36.81 339 SER B O 1
ATOM 5747 N N . THR B 1 340 ? 22.281 42.25 -10.234 1 34.31 340 THR B N 1
ATOM 5748 C CA . THR B 1 340 ? 21.469 42.406 -11.43 1 34.31 340 THR B CA 1
ATOM 5749 C C . THR B 1 340 ? 20.062 41.844 -11.227 1 34.31 340 THR B C 1
ATOM 5751 O O . THR B 1 340 ? 19.078 42.438 -11.617 1 34.31 340 THR B O 1
ATOM 5754 N N . MET B 1 341 ? 20.125 40.75 -10.57 1 35.28 341 MET B N 1
ATOM 5755 C CA . MET B 1 341 ? 18.812 40.156 -10.344 1 35.2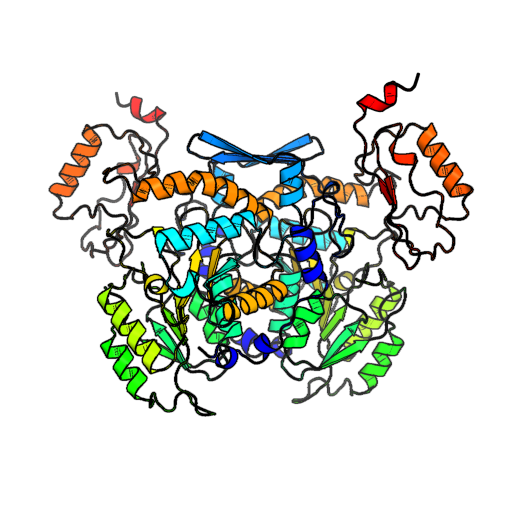8 341 MET B CA 1
ATOM 5756 C C . MET B 1 341 ? 18.016 40.969 -9.344 1 35.28 341 MET B C 1
ATOM 5758 O O . MET B 1 341 ? 16.812 41.156 -9.516 1 35.28 341 MET B O 1
ATOM 5762 N N . LYS B 1 342 ? 18.672 41.406 -8.445 1 37.5 342 LYS B N 1
ATOM 5763 C CA . LYS B 1 342 ? 18.031 42.344 -7.527 1 37.5 342 LYS B CA 1
ATOM 5764 C C . LYS B 1 342 ? 17.5 43.562 -8.273 1 37.5 342 LYS B C 1
ATOM 5766 O O . LYS B 1 342 ? 16.391 44.031 -8.008 1 37.5 342 LYS B O 1
ATOM 5771 N N . HIS B 1 343 ? 18.359 44.156 -9.125 1 36.88 343 HIS B N 1
ATOM 5772 C CA . HIS B 1 343 ? 17.984 45.312 -9.891 1 36.88 343 HIS B CA 1
ATOM 5773 C C . HIS B 1 343 ? 16.781 45.031 -10.781 1 36.88 343 HIS B C 1
ATOM 5775 O O . HIS B 1 343 ? 15.867 45.875 -10.891 1 36.88 343 HIS B O 1
ATOM 5781 N N . ILE B 1 344 ? 16.812 43.969 -11.469 1 34.41 344 ILE B N 1
ATOM 5782 C CA . ILE B 1 344 ? 15.68 43.625 -12.328 1 34.41 344 ILE B CA 1
ATOM 5783 C C . ILE B 1 344 ? 14.43 43.438 -11.484 1 34.41 344 ILE B C 1
ATOM 5785 O O . ILE B 1 344 ? 13.344 43.906 -11.852 1 34.41 344 ILE B O 1
ATOM 5789 N N . PHE B 1 345 ? 14.68 42.719 -10.422 1 34.09 345 PHE B N 1
ATOM 5790 C CA . PHE B 1 345 ? 13.531 42.5 -9.547 1 34.09 345 PHE B CA 1
ATOM 5791 C C . PHE B 1 345 ? 13.047 43.812 -8.945 1 34.09 345 PHE B C 1
ATOM 5793 O O . PHE B 1 345 ? 11.844 44 -8.789 1 34.09 345 PHE B O 1
ATOM 5800 N N . GLU B 1 346 ? 13.938 44.562 -8.523 1 36.16 346 GLU B N 1
ATOM 5801 C CA . GLU B 1 346 ? 13.562 45.875 -8.008 1 36.16 346 GLU B CA 1
ATOM 5802 C C . GLU B 1 346 ? 12.859 46.719 -9.086 1 36.16 346 GLU B C 1
ATOM 5804 O O . GLU B 1 346 ? 11.969 47.5 -8.781 1 36.16 346 GLU B O 1
ATOM 5809 N N . GLN B 1 347 ? 13.477 46.781 -10.188 1 34.5 347 GLN B N 1
ATOM 5810 C CA . GLN B 1 347 ? 12.867 47.594 -11.234 1 34.5 347 GLN B CA 1
ATOM 5811 C C . GLN B 1 347 ? 11.555 46.969 -11.711 1 34.5 347 GLN B C 1
ATOM 5813 O O . GLN B 1 347 ? 10.711 47.656 -12.281 1 34.5 347 GLN B O 1
ATOM 5818 N N . SER B 1 348 ? 11.633 45.656 -11.867 1 31.36 348 SER B N 1
ATOM 5819 C CA . SER B 1 348 ? 10.336 45.094 -12.25 1 31.36 348 SER B CA 1
ATOM 5820 C C . SER B 1 348 ? 9.406 45 -11.047 1 31.36 348 SER B C 1
ATOM 5822 O O . SER B 1 348 ? 9.859 44.844 -9.914 1 31.36 348 SER B O 1
ATOM 5824 N N . ASN B 1 349 ? 8.547 46 -10.734 1 30.08 349 ASN B N 1
ATOM 5825 C CA . ASN B 1 349 ? 7.578 46.062 -9.648 1 30.08 349 ASN B CA 1
ATOM 5826 C C . ASN B 1 349 ? 7.219 44.656 -9.156 1 30.08 349 ASN B C 1
ATOM 5828 O O . ASN B 1 349 ? 6.141 44.438 -8.602 1 30.08 349 ASN B O 1
ATOM 5832 N N . HIS B 1 350 ? 7.715 43.719 -9.812 1 28.36 350 HIS B N 1
ATOM 5833 C CA . HIS B 1 350 ? 7.34 42.344 -9.422 1 28.36 350 HIS B CA 1
ATOM 5834 C C . HIS B 1 350 ? 8.141 41.875 -8.211 1 28.36 350 HIS B C 1
ATOM 5836 O O . HIS B 1 350 ? 9.344 42.156 -8.117 1 28.36 350 HIS B O 1
ATOM 5842 N N . ARG B 1 351 ? 7.629 42.156 -7.039 1 27.66 351 ARG B N 1
ATOM 5843 C CA . ARG B 1 351 ? 8.25 41.75 -5.781 1 27.66 351 ARG B CA 1
ATOM 5844 C C . ARG B 1 351 ? 8.828 40.344 -5.875 1 27.66 351 ARG B C 1
ATOM 5846 O O . ARG B 1 351 ? 8.188 39.438 -6.41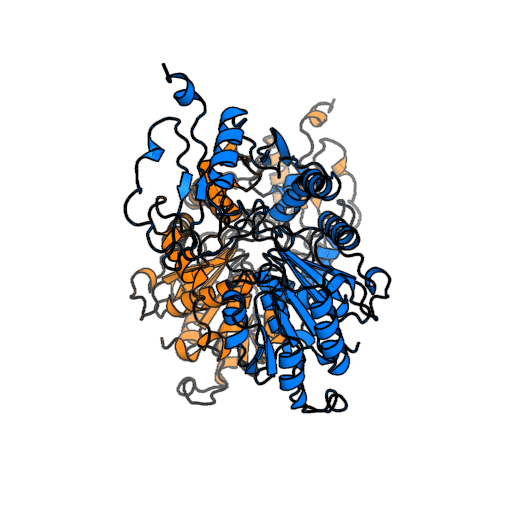4 1 27.66 351 ARG B O 1
ATOM 5853 N N . LEU B 1 352 ? 10.008 40.312 -6.141 1 27.66 352 LEU B N 1
ATOM 5854 C CA . LEU B 1 352 ? 10.742 39.062 -5.988 1 27.66 352 LEU B CA 1
ATOM 5855 C C . LEU B 1 352 ? 10.258 38.281 -4.766 1 27.66 352 LEU B C 1
ATOM 5857 O O . LEU B 1 352 ? 10.32 38.781 -3.643 1 27.66 352 LEU B O 1
ATOM 5861 N N . VAL B 1 353 ? 9 37.844 -4.871 1 25.38 353 VAL B N 1
ATOM 5862 C CA . VAL B 1 353 ? 8.633 37.062 -3.703 1 25.38 353 VAL B CA 1
ATOM 5863 C C . VAL B 1 353 ? 9.75 36.062 -3.375 1 25.38 353 VAL B C 1
ATOM 5865 O O . VAL B 1 353 ? 10.188 35.312 -4.234 1 25.38 353 VAL B O 1
ATOM 5868 N N . GLU B 1 354 ? 10.688 36.562 -2.736 1 24.22 354 GLU B N 1
ATOM 5869 C CA . GLU B 1 354 ? 11.758 35.781 -2.123 1 24.22 354 GLU B CA 1
ATOM 5870 C C . GLU B 1 354 ? 11.281 34.375 -1.794 1 24.22 354 GLU B C 1
ATOM 5872 O O . GLU B 1 354 ? 12.086 33.438 -1.749 1 24.22 354 GLU B O 1
ATOM 5877 N N . SER B 1 355 ? 10.211 34.312 -1.163 1 22.91 355 SER B N 1
ATOM 5878 C CA . SER B 1 355 ? 9.852 33.031 -0.549 1 22.91 355 SER B CA 1
ATOM 5879 C C . SER B 1 355 ? 9.461 32 -1.603 1 22.91 355 SER B C 1
ATOM 5881 O O . SER B 1 355 ? 9.086 32.375 -2.723 1 22.91 355 SER B O 1
ATOM 5883 N N . GLY B 1 356 ? 9.93 30.703 -1.503 1 24.92 356 GLY B N 1
ATOM 5884 C CA . GLY B 1 356 ? 9.477 29.562 -2.27 1 24.92 356 GLY B CA 1
ATOM 5885 C C . GLY B 1 356 ? 8.023 29.656 -2.693 1 24.92 356 GLY B C 1
ATOM 5886 O O . GLY B 1 356 ? 7.41 28.656 -3.053 1 24.92 356 GLY B O 1
ATOM 5887 N N . SER B 1 357 ? 7.418 30.828 -2.455 1 23.25 357 SER B N 1
ATOM 5888 C CA . SER B 1 357 ? 5.988 31.016 -2.668 1 23.25 357 SER B CA 1
ATOM 5889 C C . SER B 1 357 ? 5.684 31.344 -4.129 1 23.25 357 SER B C 1
ATOM 5891 O O . SER B 1 357 ? 6.383 32.125 -4.75 1 23.25 357 SER B O 1
ATOM 5893 N N . LEU B 1 358 ? 5.082 30.328 -4.867 1 25.55 358 LEU B N 1
ATOM 5894 C CA . LEU B 1 358 ? 4.523 30.391 -6.211 1 25.55 358 LEU B CA 1
ATOM 5895 C C . LEU B 1 358 ? 3.641 31.625 -6.379 1 25.55 358 LEU B C 1
ATOM 5897 O O . LEU B 1 358 ? 2.66 31.797 -5.648 1 25.55 358 LEU B O 1
ATOM 5901 N N . CYS B 1 359 ? 4.23 32.812 -6.461 1 24.03 359 CYS B N 1
ATOM 5902 C CA . CYS B 1 359 ? 3.385 33.969 -6.719 1 24.03 359 CYS B CA 1
ATOM 5903 C C . CYS B 1 359 ? 2.801 33.906 -8.125 1 24.03 359 CYS B C 1
ATOM 5905 O O . CYS B 1 359 ? 3.531 33.719 -9.102 1 24.03 359 CYS B O 1
ATOM 5907 N N . SER B 1 360 ? 1.538 33.5 -8.344 1 25.81 360 SER B N 1
ATOM 5908 C CA . SER B 1 360 ? 0.741 33.312 -9.547 1 25.81 360 SER B CA 1
ATOM 5909 C C . SER B 1 360 ? 0.347 34.656 -10.156 1 25.81 360 SER B C 1
ATOM 5911 O O . SER B 1 360 ? -0.82 34.875 -10.492 1 25.81 360 SER B O 1
ATOM 5913 N N . ARG B 1 361 ? 1.203 35.719 -10.336 1 26.11 361 ARG B N 1
ATOM 5914 C CA . ARG B 1 361 ? 0.488 36.812 -10.969 1 26.11 361 ARG B CA 1
ATOM 5915 C C . ARG B 1 361 ? 0.281 36.562 -12.453 1 26.11 361 ARG B C 1
ATOM 5917 O O . ARG B 1 361 ? 1.107 35.906 -13.094 1 26.11 361 ARG B O 1
ATOM 5924 N N . PRO B 1 362 ? -0.837 37.031 -13.102 1 26.16 362 PRO B N 1
ATOM 5925 C CA . PRO B 1 362 ? -1.372 36.906 -14.461 1 26.16 362 PRO B CA 1
ATOM 5926 C C . PRO B 1 362 ? -0.472 37.594 -15.5 1 26.16 362 PRO B C 1
ATOM 5928 O O . PRO B 1 362 ? -0.114 38.75 -15.352 1 26.16 362 PRO B O 1
ATOM 5931 N N . LEU B 1 363 ? 0.71 37.062 -15.891 1 27.02 363 LEU B N 1
ATOM 5932 C CA . LEU B 1 363 ? 1.454 37.844 -16.875 1 27.02 363 LEU B CA 1
ATOM 5933 C C . LEU B 1 363 ? 0.709 37.875 -18.219 1 27.02 363 LEU B C 1
ATOM 5935 O O . LEU B 1 363 ? 0.491 36.844 -18.844 1 27.02 363 LEU B O 1
ATOM 5939 N N . SER B 1 364 ? -0.131 38.812 -18.531 1 25.94 364 SER B N 1
ATOM 5940 C CA . SER B 1 364 ? -0.823 39.156 -19.766 1 25.94 364 SER B CA 1
ATOM 5941 C C . SER B 1 364 ? 0.093 39.031 -20.984 1 25.94 364 SER B C 1
ATOM 5943 O O . SER B 1 364 ? -0.325 38.531 -22.031 1 25.94 364 SER B O 1
ATOM 5945 N N . ASN B 1 365 ? 1.086 39.969 -21.281 1 24.84 365 ASN B N 1
ATOM 5946 C CA . ASN B 1 365 ? 1.726 40.344 -22.547 1 24.84 365 ASN B CA 1
ATOM 5947 C C . ASN B 1 365 ? 2.969 39.5 -22.812 1 24.84 365 ASN B C 1
ATOM 5949 O O . ASN B 1 365 ? 3.9 39.969 -23.484 1 24.84 365 ASN B O 1
ATOM 5953 N N . LEU B 1 366 ? 3.256 38.469 -22.078 1 26.28 366 LEU B N 1
ATOM 5954 C CA . LEU B 1 366 ? 4.539 37.781 -22.219 1 26.28 366 LEU B CA 1
ATOM 5955 C C . LEU B 1 366 ? 4.598 36.969 -23.516 1 26.28 366 LEU B C 1
ATOM 5957 O O . LEU B 1 366 ? 4.316 35.781 -23.531 1 26.28 366 LEU B O 1
ATOM 5961 N N . HIS B 1 367 ? 4.066 37.438 -24.703 1 25.16 367 HIS B N 1
ATOM 5962 C CA . HIS B 1 367 ? 4.211 36.844 -26.031 1 25.16 367 HIS B CA 1
ATOM 5963 C C . HIS B 1 367 ? 5.656 36.438 -26.297 1 25.16 367 HIS B C 1
ATOM 5965 O O . HIS B 1 367 ? 5.926 35.312 -26.688 1 25.16 367 HIS B O 1
ATOM 5971 N N . GLU B 1 368 ? 6.555 37.312 -27 1 25.84 368 GLU B N 1
ATOM 5972 C CA . GLU B 1 368 ? 7.672 37.375 -27.938 1 25.84 368 GLU B CA 1
ATOM 5973 C C . GLU B 1 368 ? 8.984 36.969 -27.266 1 25.84 368 GLU B C 1
ATOM 5975 O O . GLU B 1 368 ? 9.883 36.438 -27.906 1 25.84 368 GLU B O 1
ATOM 5980 N N . HIS B 1 369 ? 9.359 37.562 -26.219 1 22.58 369 HIS B N 1
ATOM 5981 C CA . HIS B 1 369 ? 10.781 37.562 -25.875 1 22.58 369 HIS B CA 1
ATOM 5982 C C . HIS B 1 369 ? 11.203 36.219 -25.297 1 22.58 369 HIS B C 1
ATOM 5984 O O . HIS B 1 369 ? 11.008 35.969 -24.109 1 22.58 369 HIS B O 1
ATOM 5990 N N . LYS B 1 370 ? 10.844 35.094 -26 1 25.72 370 LYS B N 1
ATOM 5991 C CA . LYS B 1 370 ? 10.992 33.625 -25.859 1 25.72 370 LYS B CA 1
ATOM 5992 C C . LYS B 1 370 ? 12.391 33.25 -25.391 1 25.72 370 LYS B C 1
ATOM 5994 O O . LYS B 1 370 ? 12.547 32.5 -24.438 1 25.72 370 LYS B O 1
ATOM 5999 N N . LEU B 1 371 ? 13.461 33.094 -26.406 1 24.52 371 LEU B N 1
ATOM 6000 C CA . LEU B 1 371 ? 14.445 32.156 -26.906 1 24.52 371 LEU B CA 1
ATOM 6001 C C . LEU B 1 371 ? 15.727 32.219 -26.078 1 24.52 371 LEU B C 1
ATOM 6003 O O . LEU B 1 371 ? 16.328 31.172 -25.781 1 24.52 371 LEU B O 1
ATOM 6007 N N . LYS B 1 372 ? 16.375 33.344 -25.969 1 24.61 372 LYS B N 1
ATOM 6008 C CA . LYS B 1 372 ? 17.781 33.656 -26.188 1 24.61 372 LYS B CA 1
ATOM 6009 C C . LYS B 1 372 ? 18.625 33.312 -24.969 1 24.61 372 LYS B C 1
ATOM 6011 O O . LYS B 1 372 ? 19.844 33.406 -25 1 24.61 372 LYS B O 1
ATOM 6016 N N . LEU B 1 373 ? 17.984 33.25 -23.906 1 25.03 373 LEU B N 1
ATOM 6017 C CA . LEU B 1 373 ? 18.953 33.312 -22.828 1 25.03 373 LEU B CA 1
ATOM 6018 C C . LEU B 1 373 ? 19.609 31.953 -22.609 1 25.03 373 LEU B C 1
ATOM 6020 O O . LEU B 1 373 ? 20.375 31.766 -21.656 1 25.03 373 LEU B O 1
ATOM 6024 N N . ALA B 1 374 ? 19.266 30.891 -23.422 1 26.75 374 ALA B N 1
ATOM 6025 C CA . ALA B 1 374 ? 19.891 29.562 -23.422 1 26.75 374 ALA B CA 1
ATOM 6026 C C . ALA B 1 374 ? 21.391 29.672 -23.656 1 26.75 374 ALA B C 1
ATOM 6028 O O . ALA B 1 374 ? 22.125 28.688 -23.5 1 26.75 374 ALA B O 1
ATOM 6029 N N . SER B 1 375 ? 21.797 30.609 -24.5 1 25.84 375 SER B N 1
ATOM 6030 C CA . SER B 1 375 ? 23.031 30.578 -25.281 1 25.84 375 SER B CA 1
ATOM 6031 C C . SER B 1 375 ? 24.25 30.609 -24.359 1 25.84 375 SER B C 1
ATOM 6033 O O . SER B 1 375 ? 25.25 29.922 -24.625 1 25.84 375 SER B O 1
ATOM 6035 N N . GLU B 1 376 ? 24.484 31.781 -23.703 1 25.39 376 GLU B N 1
ATOM 6036 C CA . GLU B 1 376 ? 25.875 32.031 -23.359 1 25.39 376 GLU B CA 1
ATOM 6037 C C . GLU B 1 376 ? 26.344 31.078 -22.25 1 25.39 376 GLU B C 1
ATOM 6039 O O . GLU B 1 376 ? 27.406 30.469 -22.359 1 25.39 376 GLU B O 1
ATOM 6044 N N . SER B 1 377 ? 26.109 31.328 -20.969 1 27.7 377 SER B N 1
ATOM 6045 C CA . SER B 1 377 ? 26.891 30.703 -19.906 1 27.7 377 SER B CA 1
ATOM 6046 C C . SER B 1 377 ? 26.188 29.469 -19.344 1 27.7 377 SER B C 1
ATOM 6048 O O . SER B 1 377 ? 26.031 29.328 -18.125 1 27.7 377 SER B O 1
ATOM 6050 N N . GLY B 1 378 ? 25.594 28.438 -20.172 1 27.88 378 GLY B N 1
ATOM 6051 C CA . GLY B 1 378 ? 25.141 27.047 -20.094 1 27.88 378 GLY B CA 1
ATOM 6052 C C . GLY B 1 378 ? 23.953 26.875 -19.156 1 27.88 378 GLY B C 1
ATOM 6053 O O . GLY B 1 378 ? 23.578 25.734 -18.859 1 27.88 378 GLY B O 1
ATOM 6054 N N . CYS B 1 379 ? 23.578 27.781 -18.344 1 27.45 379 CYS B N 1
ATOM 6055 C CA . CYS B 1 379 ? 22.516 27.516 -17.375 1 27.45 379 CYS B CA 1
ATOM 6056 C C . CYS B 1 379 ? 21.156 27.844 -17.969 1 27.45 379 CYS B C 1
ATOM 6058 O O . CYS B 1 379 ? 20.969 28.906 -18.562 1 27.45 379 CYS B O 1
ATOM 6060 N N . VAL B 1 380 ? 20.328 26.906 -18.594 1 28.67 380 VAL B N 1
ATOM 6061 C CA . VAL B 1 380 ? 19.016 27.172 -19.172 1 28.67 380 VAL B CA 1
ATOM 6062 C C . VAL B 1 380 ? 17.969 27.344 -18.062 1 28.67 380 VAL B C 1
ATOM 6064 O O . VAL B 1 380 ? 17.875 26.516 -17.156 1 28.67 380 VAL B O 1
ATOM 6067 N N . VAL B 1 381 ? 17.609 28.594 -17.781 1 29.86 381 VAL B N 1
ATOM 6068 C CA . VAL B 1 381 ? 16.516 28.969 -16.891 1 29.86 381 VAL B CA 1
ATOM 6069 C C . VAL B 1 381 ? 15.18 28.859 -17.641 1 29.86 381 VAL B C 1
ATOM 6071 O O . VAL B 1 381 ? 15.016 29.438 -18.719 1 29.86 381 VAL B O 1
ATOM 6074 N N . THR B 1 382 ? 14.539 27.703 -17.656 1 28.48 382 THR B N 1
ATOM 6075 C CA . THR B 1 382 ? 13.25 27.609 -18.344 1 28.48 382 THR B CA 1
ATOM 6076 C C . THR B 1 382 ? 12.133 28.203 -17.469 1 28.48 382 THR B C 1
ATOM 6078 O O . THR B 1 382 ? 12.016 27.844 -16.297 1 28.48 382 THR B O 1
ATOM 6081 N N . LEU B 1 383 ? 11.688 29.297 -17.969 1 29.86 383 LEU B N 1
ATOM 6082 C CA . LEU B 1 383 ? 10.516 29.984 -17.422 1 29.86 383 LEU B CA 1
ATOM 6083 C C . LEU B 1 383 ? 9.227 29.422 -18.016 1 29.86 383 LEU B C 1
ATOM 6085 O O . LEU B 1 383 ? 9.117 29.281 -19.234 1 29.86 383 LEU B O 1
ATOM 6089 N N . GLN B 1 384 ? 8.656 28.344 -17.5 1 28 384 GLN B N 1
ATOM 6090 C CA . GLN B 1 384 ? 7.414 27.844 -18.062 1 28 384 GLN B CA 1
ATOM 6091 C C . GLN B 1 384 ? 6.223 28.672 -17.609 1 28 384 GLN B C 1
ATOM 6093 O O . GLN B 1 384 ? 6.055 28.938 -16.422 1 28 384 GLN B O 1
ATOM 6098 N N . LEU B 1 385 ? 5.781 29.469 -18.547 1 28.72 385 LEU B N 1
ATOM 6099 C CA . LEU B 1 385 ? 4.633 30.359 -18.391 1 28.72 385 LEU B CA 1
ATOM 6100 C C . LEU B 1 385 ? 3.332 29.625 -18.688 1 28.72 385 LEU B C 1
ATOM 6102 O O . LEU B 1 385 ? 3.209 28.984 -19.734 1 28.72 385 LEU B O 1
ATOM 6106 N N . ASN B 1 386 ? 2.684 29 -17.734 1 28.78 386 ASN B N 1
ATOM 6107 C CA . ASN B 1 386 ? 1.393 28.438 -18.109 1 28.78 386 ASN B CA 1
ATOM 6108 C C . ASN B 1 386 ? 0.396 29.531 -18.5 1 28.78 386 ASN B C 1
ATOM 6110 O O . ASN B 1 386 ? 0.645 30.719 -18.25 1 28.78 386 ASN B O 1
ATOM 6114 N N . GLN B 1 387 ? -0.671 29.219 -19.141 1 27.69 387 GLN B N 1
ATOM 6115 C CA . GLN B 1 387 ? -1.646 30.156 -19.688 1 27.69 387 GLN B CA 1
ATOM 6116 C C . GLN B 1 387 ? -2.084 31.156 -18.609 1 27.69 387 GLN B C 1
ATOM 6118 O O . GLN B 1 387 ? -2.514 32.281 -18.938 1 27.69 387 GLN B O 1
ATOM 6123 N N . THR B 1 388 ? -2.416 30.781 -17.422 1 30.45 388 THR B N 1
ATOM 6124 C CA . THR B 1 388 ? -3.055 31.734 -16.531 1 30.45 388 THR B CA 1
ATOM 6125 C C . THR B 1 388 ? -2.021 32.688 -15.938 1 30.45 388 THR B C 1
ATOM 6127 O O . THR B 1 388 ? -2.334 33.469 -15.031 1 30.45 388 THR B O 1
ATOM 6130 N N . GLY B 1 389 ? -0.846 32.906 -16.516 1 28.19 389 GLY B N 1
ATOM 6131 C CA . GLY B 1 389 ? 0.171 33.906 -16.297 1 28.19 389 GLY B CA 1
ATOM 6132 C C . GLY B 1 389 ? 1.256 33.469 -15.328 1 28.19 389 GLY B C 1
ATOM 6133 O O . GLY B 1 389 ? 2.129 34.25 -14.961 1 28.19 389 GLY B O 1
ATOM 6134 N N . HIS B 1 390 ? 1.058 32.438 -14.539 1 27.62 390 HIS B N 1
ATOM 6135 C CA . HIS B 1 390 ? 2.062 32.094 -13.539 1 27.62 390 HIS B CA 1
ATOM 6136 C C . HIS B 1 390 ? 3.254 31.391 -14.18 1 27.62 390 HIS B C 1
ATOM 6138 O O . HIS B 1 390 ? 3.08 30.531 -15.047 1 27.62 390 HIS B O 1
ATOM 6144 N N . CYS B 1 391 ? 4.395 32.156 -14.336 1 27.8 391 CYS B N 1
ATOM 6145 C CA . CYS B 1 391 ? 5.617 31.703 -14.992 1 27.8 391 CYS B CA 1
ATOM 6146 C C . CYS B 1 391 ? 6.516 30.953 -14.016 1 27.8 391 CYS B C 1
ATOM 6148 O O . CYS B 1 391 ? 6.691 31.375 -12.867 1 27.8 391 CYS B O 1
ATOM 6150 N N . GLY B 1 392 ? 6.535 29.766 -13.797 1 28.39 392 GLY B N 1
ATOM 6151 C CA . GLY B 1 392 ? 7.559 29.062 -13.031 1 28.39 392 GLY B CA 1
ATOM 6152 C C . GLY B 1 392 ? 8.891 28.969 -13.758 1 28.39 392 GLY B C 1
ATOM 6153 O O . GLY B 1 392 ? 8.93 28.922 -14.984 1 28.39 392 GLY B O 1
ATOM 6154 N N . VAL B 1 393 ? 9.977 29.703 -13.188 1 28.8 393 VAL B N 1
ATOM 6155 C CA . VAL B 1 393 ? 11.312 29.703 -13.773 1 28.8 393 VAL B CA 1
ATOM 6156 C C . VAL B 1 393 ? 12.117 28.531 -13.219 1 28.8 393 VAL B C 1
ATOM 6158 O O . VAL B 1 393 ? 12.078 28.25 -12.016 1 28.8 393 VAL B O 1
ATOM 6161 N N . SER B 1 394 ? 12.312 27.531 -13.805 1 27.72 394 SER B N 1
ATOM 6162 C CA . SER B 1 394 ? 13.273 26.484 -13.477 1 27.72 394 SER B CA 1
ATOM 6163 C C . SER B 1 394 ? 14.625 26.75 -14.133 1 27.72 394 SER B C 1
ATOM 6165 O O . SER B 1 394 ? 14.68 27.141 -15.305 1 27.72 394 SER B O 1
ATOM 6167 N N . CYS B 1 395 ? 15.695 27.203 -13.273 1 27.03 395 CYS B N 1
ATOM 6168 C CA . CYS B 1 395 ? 17.031 27.453 -13.812 1 27.03 395 CYS B CA 1
ATOM 6169 C C . CYS B 1 395 ? 17.875 26.172 -13.805 1 27.03 395 CYS B C 1
ATOM 6171 O O . CYS B 1 395 ? 17.922 25.469 -12.797 1 27.03 395 CYS B O 1
ATOM 6173 N N . LEU B 1 396 ? 18.062 25.516 -14.859 1 26.44 396 LEU B N 1
ATOM 6174 C CA . LEU B 1 396 ? 18.969 24.406 -15.102 1 26.44 396 LEU B CA 1
ATOM 6175 C C . LEU B 1 396 ? 20.406 24.875 -15.195 1 26.44 396 LEU B C 1
ATOM 6177 O O . LEU B 1 396 ? 20.719 25.797 -15.945 1 26.44 396 LEU B O 1
ATOM 6181 N N . GLY B 1 397 ? 21.234 24.688 -14.047 1 26.62 397 GLY B N 1
ATOM 6182 C CA . GLY B 1 397 ? 22.641 25.062 -13.977 1 26.62 397 GLY B CA 1
ATOM 6183 C C . GLY B 1 397 ? 23.484 24.422 -15.055 1 26.62 397 GLY B C 1
ATOM 6184 O O . GLY B 1 397 ? 23.234 23.281 -15.453 1 26.62 397 GLY B O 1
ATOM 6185 N N . GLY B 1 398 ? 23.922 25.156 -16.016 1 25.09 398 GLY B N 1
ATOM 6186 C CA . GLY B 1 398 ? 24.969 24.828 -16.984 1 25.09 398 GLY B CA 1
ATOM 6187 C C . GLY B 1 398 ? 26.297 24.469 -16.328 1 25.09 398 GLY B C 1
ATOM 6188 O O . GLY B 1 398 ? 26.5 24.734 -15.148 1 25.09 398 GLY B O 1
ATOM 6189 N N . THR B 1 399 ? 27.016 23.438 -16.891 1 24.44 399 THR B N 1
ATOM 6190 C CA . THR B 1 399 ? 28.406 23.188 -16.547 1 24.44 399 THR B CA 1
ATOM 6191 C C . THR B 1 399 ? 29.203 24.484 -16.5 1 24.44 399 THR B C 1
ATOM 6193 O O . THR B 1 399 ? 28.938 25.406 -17.266 1 24.44 399 THR B O 1
ATOM 6196 N N . ALA B 1 400 ? 29.844 24.797 -15.344 1 25.86 400 ALA B N 1
ATOM 6197 C CA . ALA B 1 400 ? 30.812 25.859 -15.102 1 25.86 400 ALA B CA 1
ATOM 6198 C C . ALA B 1 400 ? 31.797 26 -16.266 1 25.86 400 ALA B C 1
ATOM 6200 O O . ALA B 1 400 ? 32.312 27.078 -16.531 1 25.86 400 ALA B O 1
ATOM 6201 N N . GLU B 1 401 ? 32.25 25.062 -16.969 1 26.05 401 GLU B N 1
ATOM 6202 C CA . GLU B 1 401 ? 33.375 25.328 -17.844 1 26.05 401 GLU B CA 1
ATOM 6203 C C . GLU B 1 401 ? 32.969 26.234 -19.016 1 26.05 401 GLU B C 1
ATOM 6205 O O . GLU B 1 401 ? 33.781 27.016 -19.5 1 26.05 401 GLU B O 1
ATOM 6210 N N . GLU B 1 402 ? 31.844 26.203 -19.562 1 24.55 402 GLU B N 1
ATOM 6211 C CA . GLU B 1 402 ? 31.797 27.031 -20.75 1 24.55 402 GLU B CA 1
ATOM 6212 C C . GLU B 1 402 ? 31.516 28.5 -20.406 1 24.55 402 GLU B C 1
ATOM 6214 O O . GLU B 1 402 ? 31.359 29.328 -21.297 1 24.55 402 GLU B O 1
ATOM 6219 N N . GLY B 1 403 ? 31.266 28.891 -19.234 1 23.59 403 GLY B N 1
ATOM 6220 C CA . GLY B 1 403 ? 31.219 30.328 -18.984 1 23.59 403 GLY B CA 1
ATOM 6221 C C . GLY B 1 403 ? 32.562 31.016 -19.156 1 23.59 403 GLY B C 1
ATOM 6222 O O . GLY B 1 403 ? 32.656 32.25 -19.078 1 23.59 403 GLY B O 1
ATOM 6223 N N . ARG B 1 404 ? 33.75 30.438 -19.094 1 24.12 404 ARG B N 1
ATOM 6224 C CA . ARG B 1 404 ? 34.938 31.234 -19.359 1 24.12 404 ARG B CA 1
ATOM 6225 C C . ARG B 1 404 ? 35.094 31.516 -20.844 1 24.12 404 ARG B C 1
ATOM 6227 O O . ARG B 1 404 ? 36.062 32.156 -21.25 1 24.12 404 ARG B O 1
ATOM 6234 N N . LYS B 1 405 ? 34.562 30.922 -21.766 1 21.64 405 LYS B N 1
ATOM 6235 C CA . LYS B 1 405 ? 35 31.453 -23.047 1 21.64 405 LYS B CA 1
ATOM 6236 C C . LYS B 1 405 ? 34.281 32.75 -23.391 1 21.64 405 LYS B C 1
ATOM 6238 O O . LYS B 1 405 ? 33.375 32.75 -24.25 1 21.64 405 LYS B O 1
ATOM 6243 N N . ILE B 1 406 ? 33.625 33.281 -22.375 1 20.67 406 ILE B N 1
ATOM 6244 C CA . ILE B 1 406 ? 33.375 34.688 -22.703 1 20.67 406 ILE B CA 1
ATOM 6245 C C . ILE B 1 406 ? 34.719 35.406 -22.906 1 20.67 406 ILE B C 1
ATOM 6247 O O . ILE B 1 406 ? 35.531 35.5 -21.969 1 20.67 406 ILE B O 1
ATOM 6251 N N . HIS B 1 407 ? 35.25 35.312 -24.047 1 19.06 407 HIS B N 1
ATOM 6252 C CA . HIS B 1 407 ? 36.156 36.344 -24.516 1 19.06 407 HIS B CA 1
ATOM 6253 C C . HIS B 1 407 ? 35.469 37.688 -24.594 1 19.06 407 HIS B C 1
ATOM 6255 O O . HIS B 1 407 ? 34.312 37.781 -25 1 19.06 407 HIS B O 1
#

InterPro domains:
  IPR004839 Aminotransferase, class I/classII, large domain [PF00155] (47-300)
  IPR015421 Pyridoxal phosphate-dependent transferase, major domain [G3DSA:3.40.640.10] (1-358)
  IPR015424 Pyridoxal phosphate-dependent transferase [SSF53383] (5-309)
  IPR050859 Class-I pyridoxal-phosphate-dependent aminotransferase-like [PTHR42790] (1-307)

Solvent-accessible surface area (backbone atoms only — not comparable to full-atom values): 42951 Å² total; per-residue (Å²): 113,74,67,73,78,47,47,22,71,44,46,68,52,51,55,81,33,68,48,53,54,46,43,40,52,45,73,73,37,63,86,82,56,77,63,73,73,51,76,58,58,63,51,85,66,24,56,67,37,32,36,36,37,32,31,68,89,68,49,69,49,69,34,48,55,68,52,34,40,55,21,35,25,72,60,32,34,45,40,55,66,70,46,50,53,50,51,51,50,48,46,44,72,75,40,52,33,61,24,63,78,42,51,60,86,63,20,10,54,35,66,31,44,22,36,16,33,50,26,43,54,29,42,48,44,58,28,51,54,45,66,65,38,36,36,36,31,42,43,77,54,47,51,59,56,48,38,42,45,55,28,52,47,43,39,78,41,77,30,58,46,51,73,46,23,61,38,51,70,54,46,51,57,62,52,62,79,45,58,54,90,43,52,82,42,90,84,48,67,58,48,46,41,36,42,40,44,52,34,50,18,46,80,78,51,16,37,40,44,50,69,48,50,52,50,44,50,50,52,29,60,57,43,66,28,36,37,39,42,42,32,57,34,60,90,58,61,47,70,73,79,70,60,72,52,70,55,34,68,24,78,64,41,41,39,36,34,31,34,39,34,35,68,63,52,26,42,4,57,31,41,20,31,35,37,21,19,27,65,60,40,55,49,42,32,45,51,37,43,25,26,42,38,34,48,36,26,39,56,49,54,51,42,46,55,44,40,63,55,40,43,56,51,55,51,49,62,66,67,52,83,62,87,60,75,60,91,52,84,72,66,85,65,52,71,62,54,53,49,47,50,48,47,50,32,64,66,39,86,50,72,66,63,78,39,81,52,83,67,63,57,65,55,83,82,82,75,77,95,75,74,73,73,52,66,70,57,46,33,40,59,47,61,50,62,48,90,75,16,31,53,49,70,46,69,41,83,29,66,72,71,59,47,66,72,68,123,113,74,66,73,79,46,46,21,72,45,45,68,53,50,55,81,33,68,48,56,54,47,44,41,51,46,73,73,36,63,87,81,58,79,65,75,73,51,77,59,58,63,51,85,66,24,55,65,37,32,36,37,37,32,30,66,90,66,49,69,49,71,34,49,54,69,53,34,39,53,22,34,25,73,64,32,34,46,41,54,66,72,46,49,52,50,51,51,50,48,47,44,72,76,39,52,35,61,24,63,78,43,51,58,88,63,19,10,54,34,67,31,44,23,36,15,32,49,26,43,54,28,41,49,45,58,28,50,54,44,66,66,38,36,36,37,31,42,44,79,53,48,50,58,57,48,39,42,45,55,28,53,47,42,41,78,42,77,29,57,46,53,75,48,23,62,38,50,71,54,47,51,57,64,52,62,79,46,59,55,90,44,52,80,43,90,84,49,69,57,48,46,41,37,42,39,45,50,35,49,17,46,80,77,50,16,38,40,45,49,69,48,48,52,51,43,49,51,53,28,60,60,42,66,28,36,36,40,41,40,31,58,33,59,89,59,61,49,70,75,79,69,60,71,52,70,56,34,68,24,78,62,41,41,41,37,34,32,34,38,35,35,69,64,53,27,41,4,59,28,41,19,30,34,38,22,20,27,67,59,40,56,50,42,32,46,52,37,42,24,25,42,37,35,47,36,25,38,55,48,53,50,41,43,55,44,41,63,54,42,42,55,50,53,50,50,63,66,65,53,82,62,87,59,75,59,89,52,85,72,68,83,63,51,72,64,53,52,48,48,49,48,46,49,31,64,69,40,84,52,72,66,62,78,41,82,52,85,69,65,57,64,53,84,82,81,76,76,95,76,77,70,74,50,66,68,59,45,32,39,58,46,60,49,61,46,90,76,15,32,53,50,68,46,70,42,81,29,67,73,70,59,47,64,72,64,122

Organism: Monopterus albus (NCBI:txid43700)

Foldseek 3Di:
DPCVVQFDPVLVPFDDDPLLVQQAVCLVDDVVDPRPRNPKDQLVPPPDAKDWDADPVGDIDIGHRVNSSQLQTAHHLQARPLLQVVVVVVCCVQQVFLLCPPDLVQFHKGKGKFLALLLVLLLLLNTGDAAAAEEEEEPPADVSNCVSHVVNNYHYDYAYADLQGGDLVSVVVVQVVDDLVCLPPPPRRRHQEYEYAQALGVPNRHHHALVRLVSNVVVCVSNVHAYEHEYQCQLQHFDPPDHHDNSNVPNRQRYKYKYGCCVPPNVVLRMIMIITGNVSNVSSSSVSCVPVNHRRSNSSSVCSVVCVVCVVVSVVVVPDPPPDDPVPPPPPPDPVNVVVVVVVCVVVVPPPSVGSRQPQDQQDPPPPPADPPCPAQNFDFQQCQDRSGRTDTRTRDGDRPRNVVPD/DPCVVQFDPVLVPFDDDPLLVQQAVCLVDDVVDPRPRNPKDQLVPPPDAKDWDADPVGDIDIGHRVNSSQLQTAHHLQARPLLQVVVVVVCCVQQVFLLCPPDLVQFHKGKGKFLALLLVLLLLLNTGDAAAAEEEEEPPADVSNCVSHVVNNYHYDYAYADLQGGDLVSVVVVQVVDDLVCLPPPPRRRHQEYEYAQALGPPNRHHHALVSLVSNVVVCVSNVHAYEHEYQCQLQDFDPPDHHDNSNVDNRFRYKYKYGCCVPPNVVLRMIMIITGNVSNVSSSSVSCVPVNHRRSNSSSVCSVVCVVCVVVSVVVVPDPPPDDPVPPPPPPDPVNVVVVVVVCVVVVPPPPVTSRQPQDQQDPPPPPPDPPCPAQNWDFQQCQDNSGRTDTRTRDGDRPRNPVPD

Sequence (814 aa):
MNYARFMTAVSAARKPSAIRILTELQQRSPPSLISLAGGAPNPDTFPFESASIKIKDGETVTFDAALMKRALQYSASSGIPELLTWMKNLQKTLHNPPTAGYSPENGQMDMCVTTGSQEGICKLFEMLVNPGDNVLLDTPTYSGTLAALQPLGCNIISVPSDQHGIIPASLKEILSRWDPSEVHKPGSTAPRILYTIPNGGNPTGASMTAQRKKEVYELARQYDMLIIEDDPYYFLQFDKPWAPTFLSMDVDGRIVRTDSFSKVLSSGLRIGFLTGPKPLVDQVVLHIQASTLHTSTFTQVNKTLILHHCILYLSLSLQTSVQHTAGWFTYSLSEHTVSTMKHIFEQSNHRLVESGSLCSRPLSNLHEHKLKLASESGCVVTLQLNQTGHCGVSCLGGTAEEGRKIHMNYARFMTAVSAARKPSAIRILTELQQRSPPSLISLAGGAPNPDTFPFESASIKIKDGETVTFDAALMKRALQYSASSGIPELLTWMKNLQKTLHNPPTAGYSPENGQMDMCVTTGSQEGICKLFEMLVNPGDNVLLDTPTYSGTLAALQPLGCNIISVPSDQHGIIPASLKEILSRWDPSEVHKPGSTAPRILYTIPNGGNPTGASMTAQRKKEVYELARQYDMLIIEDDPYYFLQFDKPWAPTFLSMDVDGRIVRTDSFSKVLSSGLRIGFLTGPKPLVDQVVLHIQASTLHTSTFTQVNKTLILHHCILYLSLSLQTSVQHTAGWFTYSLSEHTVSTMKHIFEQSNHRLVESGSLCSRPLSNLHEHKLKLASESGCVVTLQLNQTGHCGVSCLGGTAEEGRKIH

pLDDT: mean 74.14, std 28.18, range [18.97, 98.88]